Protein AF-0000000080528499 (afdb_homodimer)

Solvent-accessible surface area (backbone atoms only — not comparable to full-atom values): 72419 Å² total; per-residue (Å²): 134,79,73,69,73,73,64,64,53,52,94,49,55,26,56,58,31,62,73,69,70,48,89,55,62,23,36,62,81,42,20,61,61,32,56,71,73,71,47,87,46,47,68,64,75,82,76,76,73,76,67,80,37,63,65,42,42,45,46,48,47,47,47,36,45,48,44,44,49,47,40,43,69,72,52,75,82,80,79,80,69,82,76,68,84,86,82,85,74,89,88,75,83,78,71,77,65,65,79,56,52,76,90,44,54,71,85,49,77,66,80,63,69,65,73,53,45,65,67,67,43,83,51,84,67,18,28,28,30,62,67,59,69,81,65,57,54,71,46,50,41,36,66,47,49,68,43,63,62,31,57,47,66,24,48,63,28,75,67,11,57,20,22,57,53,35,34,43,37,66,72,65,42,81,65,54,68,49,69,46,46,64,55,70,72,77,60,65,67,64,71,47,72,57,53,52,46,42,46,61,69,64,41,51,73,68,54,44,52,52,48,49,51,50,19,46,49,35,19,57,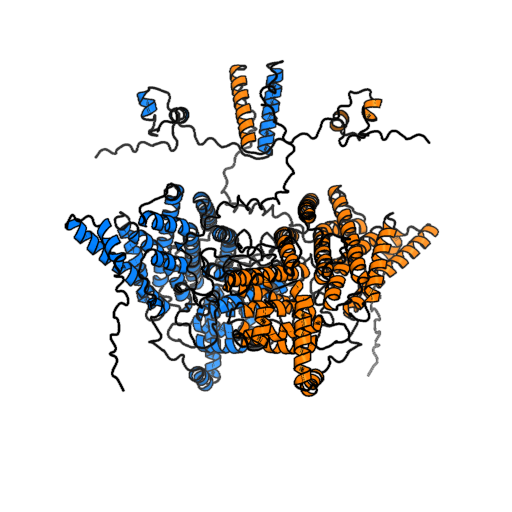65,48,60,29,38,58,48,57,47,64,62,60,71,62,51,53,31,30,73,69,67,74,37,84,65,68,63,65,70,36,43,52,46,29,54,34,40,44,41,13,48,4,27,42,46,35,48,79,86,49,71,55,48,22,58,47,34,42,51,54,41,51,58,55,50,27,47,32,60,65,51,29,41,32,42,74,54,35,31,47,24,35,35,51,41,9,56,52,33,14,72,71,32,29,40,68,33,12,49,34,29,30,46,44,21,51,44,38,33,48,36,48,37,33,44,46,56,58,86,84,53,80,57,52,54,39,57,52,46,52,43,27,28,36,33,50,36,50,52,46,52,40,43,52,52,18,51,49,38,28,43,74,65,67,60,70,57,79,55,49,47,60,46,60,79,56,70,42,51,56,65,89,68,54,40,91,81,36,81,65,82,66,79,64,51,91,63,85,43,61,43,40,54,38,48,53,47,47,52,49,45,74,64,41,50,64,54,50,47,49,44,66,34,36,72,81,62,55,44,63,59,48,52,51,53,50,48,55,50,52,57,54,58,69,67,53,56,66,76,58,40,87,88,58,82,56,94,82,55,56,68,62,49,56,56,43,25,47,52,54,50,39,52,54,30,48,52,50,29,57,67,26,40,53,60,40,50,50,37,38,55,26,51,71,70,71,51,70,49,70,76,54,64,32,71,52,33,46,50,38,38,51,49,27,51,49,31,22,51,48,37,50,51,49,48,50,53,54,61,69,64,68,70,75,32,50,52,60,48,54,52,49,51,56,50,42,51,56,27,43,49,52,40,50,51,46,38,72,60,37,62,80,42,90,56,28,63,62,33,50,51,51,43,51,52,50,47,54,55,30,61,72,42,27,89,80,27,70,65,36,39,53,48,41,52,52,52,47,53,59,47,48,53,43,51,51,44,47,51,46,46,53,52,29,64,69,62,73,52,77,56,74,64,51,60,59,47,61,73,62,52,69,72,79,82,73,78,69,84,73,79,77,82,77,78,82,80,124,133,82,75,73,76,77,71,65,57,53,93,52,57,27,56,58,33,59,73,70,71,50,89,53,64,21,36,69,82,43,21,62,61,31,57,73,71,72,46,86,45,48,68,66,76,81,77,77,71,76,68,80,37,62,67,44,43,47,46,45,48,48,45,38,46,49,44,46,50,49,42,44,71,73,54,76,83,80,76,80,69,79,78,66,84,78,86,92,82,93,89,74,87,76,70,77,64,63,78,56,52,75,87,48,59,73,86,50,76,65,79,64,67,65,73,52,44,65,69,69,42,83,49,84,67,20,28,30,31,63,67,59,67,78,63,56,54,75,46,49,41,36,67,47,48,70,43,62,62,30,56,46,66,24,48,63,28,74,66,11,57,18,20,56,53,34,33,43,37,66,73,66,41,81,64,56,70,48,71,47,47,70,63,71,69,77,60,63,69,66,72,46,72,60,53,52,46,42,45,62,69,64,40,51,73,69,55,44,51,51,49,50,51,50,19,45,49,34,18,58,62,47,60,30,39,59,47,58,44,65,61,62,71,60,51,53,31,30,75,70,66,75,36,85,66,69,62,65,69,36,42,52,46,28,53,33,41,44,40,15,48,4,28,42,44,34,47,78,86,51,72,56,48,23,58,48,32,40,52,54,41,51,60,56,53,25,43,36,60,67,50,27,42,33,42,74,55,36,31,47,24,34,37,50,40,10,56,53,33,13,73,70,31,30,40,67,33,11,49,34,30,31,46,44,21,52,45,38,34,48,36,48,38,35,46,46,56,58,87,85,54,82,57,53,52,41,57,52,46,53,42,27,29,37,34,49,37,51,51,48,52,41,43,51,53,18,50,48,38,27,44,71,68,67,61,70,57,78,55,49,48,60,44,60,79,56,70,40,52,56,67,90,69,56,40,91,80,38,82,67,82,67,80,63,52,91,65,85,43,60,43,40,55,38,47,52,48,47,52,49,46,72,63,41,51,65,54,50,47,49,46,66,35,36,71,81,62,56,43,63,60,48,52,50,53,50,49,54,50,52,58,54,58,70,67,53,55,67,75,58,39,87,88,58,81,57,93,83,53,57,66,64,47,55,56,42,27,47,51,53,51,39,52,52,31,49,52,50,28,57,67,26,40,54,60,41,51,50,37,39,53,26,50,72,72,70,52,69,52,70,77,56,63,32,70,50,35,47,50,37,40,51,50,28,51,49,31,21,51,47,38,49,50,50,48,51,52,53,63,70,64,66,71,74,32,51,51,61,48,56,53,49,50,57,49,42,52,56,28,44,47,52,40,51,51,47,36,72,61,38,63,82,42,89,57,30,64,61,34,48,49,50,40,52,51,49,46,53,55,29,62,73,44,27,88,80,27,71,65,36,39,52,49,42,50,52,52,48,54,59,47,49,54,44,50,51,45,46,49,44,47,53,52,29,65,72,62,72,51,76,55,75,64,50,61,59,46,62,73,64,51,69,72,78,80,74,82,64,80,78,79,79,81,79,77,84,78,130

Structure (mmCIF, N/CA/C/O backbone):
data_AF-0000000080528499-model_v1
#
loop_
_entity.id
_entity.type
_entity.pdbx_description
1 polymer 'Zn(2)-C6 fungal-type domain-containing protein'
#
loop_
_atom_site.group_PDB
_atom_site.id
_atom_site.type_symbol
_atom_site.label_atom_id
_atom_site.label_alt_id
_atom_site.label_comp_id
_atom_site.label_asym_id
_atom_site.label_entity_id
_atom_site.label_seq_id
_atom_site.pdbx_PDB_ins_code
_atom_site.Cartn_x
_atom_site.Cartn_y
_atom_site.Cartn_z
_atom_site.occupancy
_atom_site.B_iso_or_equiv
_atom_site.auth_seq_id
_atom_site.auth_comp_id
_atom_site.auth_asym_id
_atom_site.auth_atom_id
_atom_site.pdbx_PDB_model_num
ATOM 1 N N . MET A 1 1 ? -7.59 -33.625 -58.688 1 23.75 1 MET A N 1
ATOM 2 C CA . MET A 1 1 ? -7.949 -32.938 -57.469 1 23.75 1 MET A CA 1
ATOM 3 C C . MET A 1 1 ? -7.5 -31.469 -57.5 1 23.75 1 MET A C 1
ATOM 5 O O . MET A 1 1 ? -6.309 -31.188 -57.625 1 23.75 1 MET A O 1
ATOM 9 N N . HIS A 1 2 ? -8.336 -30.641 -58.062 1 25.75 2 HIS A N 1
ATOM 10 C CA . HIS A 1 2 ? -8.156 -29.297 -58.562 1 25.75 2 HIS A CA 1
ATOM 11 C C . HIS A 1 2 ? -7.777 -28.328 -57.469 1 25.75 2 HIS A C 1
ATOM 13 O O . HIS A 1 2 ? -8.375 -28.359 -56.375 1 25.75 2 HIS A O 1
ATOM 19 N N . HIS A 1 3 ? -6.531 -28.109 -57.344 1 28.06 3 HIS A N 1
ATOM 20 C CA . HIS A 1 3 ? -5.863 -27.172 -56.469 1 28.06 3 HIS A CA 1
ATOM 21 C C . HIS A 1 3 ? -6.539 -25.812 -56.469 1 28.06 3 HIS A C 1
ATOM 23 O O . HIS A 1 3 ? -6.488 -25.094 -57.5 1 28.06 3 HIS A O 1
ATOM 29 N N . GLY A 1 4 ? -7.797 -25.922 -56.062 1 29.17 4 GLY A N 1
ATOM 30 C CA . GLY A 1 4 ? -8.492 -24.641 -56.125 1 29.17 4 GLY A CA 1
ATOM 31 C C . GLY A 1 4 ? -7.637 -23.469 -55.656 1 29.17 4 GLY A C 1
ATOM 32 O O . GLY A 1 4 ? -6.836 -23.609 -54.75 1 29.17 4 GLY A O 1
ATOM 33 N N . ALA A 1 5 ? -7.266 -22.75 -56.656 1 33.44 5 ALA A N 1
ATOM 34 C CA . ALA A 1 5 ? -6.504 -21.516 -56.625 1 33.44 5 ALA A CA 1
ATOM 35 C C . ALA A 1 5 ? -6.98 -20.609 -55.5 1 33.44 5 ALA A C 1
ATOM 37 O O . ALA A 1 5 ? -8.172 -20.312 -55.375 1 33.44 5 ALA A O 1
ATOM 38 N N . ASN A 1 6 ? -6.516 -20.906 -54.312 1 32.25 6 ASN A N 1
ATOM 39 C CA . ASN A 1 6 ? -6.723 -20.047 -53.156 1 32.25 6 ASN A CA 1
ATOM 40 C C . ASN A 1 6 ? -6.723 -18.578 -53.531 1 32.25 6 ASN A C 1
ATOM 42 O O . ASN A 1 6 ? -5.688 -18.031 -53.938 1 32.25 6 ASN A O 1
ATOM 46 N N . ALA A 1 7 ? -7.754 -18.156 -54.125 1 41.5 7 ALA A N 1
ATOM 47 C CA . ALA A 1 7 ? -7.902 -16.766 -54.562 1 41.5 7 ALA A CA 1
ATOM 48 C C . ALA A 1 7 ? -7.43 -15.812 -53.469 1 41.5 7 ALA A C 1
ATOM 50 O O . ALA A 1 7 ? -7.844 -15.93 -52.312 1 41.5 7 ALA A O 1
ATOM 51 N N . ILE A 1 8 ? -6.348 -15.375 -53.594 1 47.16 8 ILE A N 1
ATOM 52 C CA . ILE A 1 8 ? -5.75 -14.352 -52.75 1 47.16 8 ILE A CA 1
ATOM 53 C C . ILE A 1 8 ? -6.754 -13.219 -52.531 1 47.16 8 ILE A C 1
ATOM 55 O O . ILE A 1 8 ? -7.156 -12.539 -53.469 1 47.16 8 ILE A O 1
ATOM 59 N N . MET A 1 9 ? -7.617 -13.383 -51.625 1 53.56 9 MET A N 1
ATOM 60 C CA . MET A 1 9 ? -8.617 -12.367 -51.312 1 53.56 9 MET A CA 1
ATOM 61 C C . MET A 1 9 ? -7.961 -11.148 -50.656 1 53.56 9 MET A C 1
ATOM 63 O O . MET A 1 9 ? -7.008 -11.289 -49.875 1 53.56 9 MET A O 1
ATOM 67 N N . ASN A 1 10 ? -8.18 -10.086 -50.969 1 55.84 10 ASN A N 1
ATOM 68 C CA . ASN A 1 10 ? -7.637 -8.852 -50.438 1 55.84 10 ASN A CA 1
ATOM 69 C C . ASN A 1 10 ? -8.227 -8.547 -49.062 1 55.84 10 ASN A C 1
ATOM 71 O O . ASN A 1 10 ? -9.359 -8.922 -48.75 1 55.84 10 ASN A O 1
ATOM 75 N N . ARG A 1 11 ? -7.664 -8.133 -48.219 1 59.88 11 ARG A N 1
ATOM 76 C CA . ARG A 1 11 ? -7.977 -7.871 -46.844 1 59.88 11 ARG A CA 1
ATOM 77 C C . ARG A 1 11 ? -9.023 -6.77 -46.688 1 59.88 11 ARG A C 1
ATOM 79 O O . ARG A 1 11 ? -9.781 -6.738 -45.719 1 59.88 11 ARG A O 1
ATOM 86 N N . TYR A 1 12 ? -9.094 -5.871 -47.625 1 66.38 12 TYR A N 1
ATOM 87 C CA . TYR A 1 12 ? -9.945 -4.691 -47.594 1 66.38 12 TYR A CA 1
ATOM 88 C C . TYR A 1 12 ? -10.875 -4.656 -48.812 1 66.38 12 TYR A C 1
ATOM 90 O O . TYR A 1 12 ? -10.586 -5.262 -49.844 1 66.38 12 TYR A O 1
ATOM 98 N N . ALA A 1 13 ? -11.961 -4.121 -48.625 1 73.5 13 ALA A N 1
ATOM 99 C CA . ALA A 1 13 ? -12.898 -3.9 -49.719 1 73.5 13 ALA A CA 1
ATOM 100 C C . ALA A 1 13 ? -12.289 -2.996 -50.781 1 73.5 13 ALA A C 1
ATOM 102 O O . ALA A 1 13 ? -11.422 -2.172 -50.5 1 73.5 13 ALA A O 1
ATOM 103 N N . CYS A 1 14 ? -12.578 -3.068 -51.906 1 73.5 14 CYS A N 1
ATOM 104 C CA . CYS A 1 14 ? -12.086 -2.246 -53 1 73.5 14 CYS A CA 1
ATOM 105 C C . CYS A 1 14 ? -12.648 -0.834 -52.906 1 73.5 14 CYS A C 1
ATOM 107 O O . CYS A 1 14 ? -13.664 -0.604 -52.25 1 73.5 14 CYS A O 1
ATOM 109 N N . GLU A 1 15 ? -12.148 0.197 -53.438 1 73 15 GLU A N 1
ATOM 110 C CA . GLU A 1 15 ? -12.523 1.606 -53.375 1 73 15 GLU A CA 1
ATOM 111 C C . GLU A 1 15 ? -13.945 1.819 -53.875 1 73 15 GLU A C 1
ATOM 113 O O . GLU A 1 15 ? -14.688 2.633 -53.344 1 73 15 GLU A O 1
ATOM 118 N N . GLU A 1 16 ? -14.391 1.042 -54.812 1 76.19 16 GLU A N 1
ATOM 119 C CA . GLU A 1 16 ? -15.711 1.218 -55.406 1 76.19 16 GLU A CA 1
ATOM 120 C C . GLU A 1 16 ? -16.812 0.684 -54.5 1 76.19 16 GLU A C 1
ATOM 122 O O . GLU A 1 16 ? -17.844 1.329 -54.312 1 76.19 16 GLU A O 1
ATOM 127 N N . CYS A 1 17 ? -16.594 -0.376 -53.969 1 74.69 17 CYS A N 1
ATOM 128 C CA . CYS A 1 17 ? -17.578 -0.959 -53.062 1 74.69 17 CYS A CA 1
ATOM 129 C C . CYS A 1 17 ? -17.656 -0.179 -51.781 1 74.69 17 CYS A C 1
ATOM 131 O O . CYS A 1 17 ? -18.734 -0.03 -51.188 1 74.69 17 CYS A O 1
ATOM 133 N N . ARG A 1 18 ? -16.484 0.423 -51.344 1 73.25 18 ARG A N 1
ATOM 134 C CA . ARG A 1 18 ? -16.422 1.314 -50.188 1 73.25 18 ARG A CA 1
ATOM 135 C C . ARG A 1 18 ? -17.25 2.578 -50.438 1 73.25 18 ARG A C 1
ATOM 137 O O . ARG A 1 18 ? -17.969 3.031 -49.531 1 73.25 18 ARG A O 1
ATOM 144 N N . HIS A 1 19 ? -17.219 3.146 -51.594 1 72.69 19 HIS A N 1
ATOM 145 C CA . HIS A 1 19 ? -17.891 4.383 -51.969 1 72.69 19 HIS A CA 1
ATOM 146 C C . HIS A 1 19 ? -19.406 4.176 -52.062 1 72.69 19 HIS A C 1
ATOM 148 O O . HIS A 1 19 ? -20.188 5.055 -51.656 1 72.69 19 HIS A O 1
ATOM 154 N N . ARG A 1 20 ? -19.781 3.07 -52.438 1 71.81 20 ARG A N 1
ATOM 155 C CA . ARG A 1 20 ? -21.188 2.822 -52.688 1 71.81 20 ARG A CA 1
ATOM 156 C C . ARG A 1 20 ? -21.828 2.051 -51.531 1 71.81 20 ARG A C 1
ATOM 158 O O . ARG A 1 20 ? -23.016 1.731 -51.562 1 71.81 20 ARG A O 1
ATOM 165 N N . LYS A 1 21 ? -20.984 1.788 -50.562 1 69.25 21 LYS A N 1
ATOM 166 C CA . LYS A 1 21 ? -21.375 1.091 -49.344 1 69.25 21 LYS A CA 1
ATOM 167 C C . LYS A 1 21 ? -21.984 -0.272 -49.656 1 69.25 21 LYS A C 1
ATOM 169 O O . LYS A 1 21 ? -22.969 -0.678 -49.031 1 69.25 21 LYS A O 1
ATOM 174 N N . PHE A 1 22 ? -21.453 -1.037 -50.625 1 74.94 22 PHE A N 1
ATOM 175 C CA . PHE A 1 22 ? -21.891 -2.381 -50.969 1 74.94 22 PHE A CA 1
ATOM 176 C C . PHE A 1 22 ? -21.016 -3.434 -50.312 1 74.94 22 PHE A C 1
ATOM 178 O O . PHE A 1 22 ? -19.844 -3.172 -50 1 74.94 22 PHE A O 1
ATOM 185 N N . ARG A 1 23 ? -21.484 -4.551 -50.219 1 74.06 23 ARG A N 1
ATOM 186 C CA . ARG A 1 23 ? -20.719 -5.699 -49.75 1 74.06 23 ARG A CA 1
ATOM 187 C C . ARG A 1 23 ? -19.781 -6.23 -50.844 1 74.06 23 ARG A C 1
ATOM 189 O O . ARG A 1 23 ? -20.234 -6.844 -51.812 1 74.06 23 ARG A O 1
ATOM 196 N N . CYS A 1 24 ? -18.422 -6.039 -50.562 1 73.56 24 CYS A N 1
ATOM 197 C CA . CYS A 1 24 ? -17.406 -6.406 -51.531 1 73.56 24 CYS A CA 1
ATOM 198 C C . CYS A 1 24 ? -17.031 -7.883 -51.406 1 73.56 24 CYS A C 1
ATOM 200 O O . CYS A 1 24 ? -16.844 -8.391 -50.312 1 73.56 24 CYS A O 1
ATOM 202 N N . SER A 1 25 ? -16.812 -8.578 -52.344 1 77 25 SER A N 1
ATOM 203 C CA . SER A 1 25 ? -16.453 -9.984 -52.344 1 77 25 SER A CA 1
ATOM 204 C C . SER A 1 25 ? -14.945 -10.172 -52.156 1 77 25 SER A C 1
ATOM 206 O O . SER A 1 25 ? -14.469 -11.289 -52 1 77 25 SER A O 1
ATOM 208 N N . LYS A 1 26 ? -14.094 -9.109 -52.125 1 73 26 LYS A N 1
ATOM 209 C CA . LYS A 1 26 ? -12.664 -8.992 -51.875 1 73 26 LYS A CA 1
ATOM 210 C C . LYS A 1 26 ? -11.875 -10 -52.688 1 73 26 LYS A C 1
ATOM 212 O O . LYS A 1 26 ? -10.766 -10.383 -52.312 1 73 26 LYS A O 1
ATOM 217 N N . GLU A 1 27 ? -12.32 -10.406 -53.781 1 74.31 27 GLU A N 1
ATOM 218 C CA . GLU A 1 27 ? -11.664 -11.352 -54.656 1 74.31 27 GLU A CA 1
ATOM 219 C C . GLU A 1 27 ? -10.664 -10.648 -55.594 1 74.31 27 GLU A C 1
ATOM 221 O O . GLU A 1 27 ? -10.828 -9.469 -55.906 1 74.31 27 GLU A O 1
ATOM 226 N N . ARG A 1 28 ? -9.414 -11.258 -55.812 1 73.12 28 ARG A N 1
ATOM 227 C CA . ARG A 1 28 ? -8.469 -10.758 -56.812 1 73.12 28 ARG A CA 1
ATOM 228 C C . ARG A 1 28 ? -8.688 -11.438 -58.156 1 73.12 28 ARG A C 1
ATOM 230 O O . ARG A 1 28 ? -9.086 -12.602 -58.219 1 73.12 28 ARG A O 1
ATOM 237 N N . PRO A 1 29 ? -8.578 -10.562 -59.062 1 73.38 29 PRO A N 1
ATOM 238 C CA . PRO A 1 29 ? -8.109 -9.188 -59.219 1 73.38 29 PRO A CA 1
ATOM 239 C C . PRO A 1 29 ? -9.234 -8.164 -59.031 1 73.38 29 PRO A C 1
ATOM 241 O O . PRO A 1 29 ? -8.969 -6.977 -58.812 1 73.38 29 PRO A O 1
ATOM 244 N N . ALA A 1 30 ? -10.43 -8.656 -59.031 1 76.94 30 ALA A N 1
ATOM 245 C CA . ALA A 1 30 ? -11.562 -7.746 -58.906 1 76.94 30 ALA A CA 1
ATOM 246 C C . ALA A 1 30 ? -12.688 -8.375 -58.094 1 76.94 30 ALA A C 1
ATOM 248 O O . ALA A 1 30 ? -12.906 -9.586 -58.156 1 76.94 30 ALA A O 1
ATOM 249 N N . CYS A 1 31 ? -13.398 -7.594 -57.344 1 78.62 31 CYS A N 1
ATOM 250 C CA . CYS A 1 31 ? -14.5 -8.109 -56.531 1 78.62 31 CYS A CA 1
ATOM 251 C C . CYS A 1 31 ? -15.719 -8.398 -57.406 1 78.62 31 CYS A C 1
ATOM 253 O O . CYS A 1 31 ? -15.812 -7.938 -58.531 1 78.62 31 CYS A O 1
ATOM 255 N N . ALA A 1 32 ? -16.594 -9.25 -56.844 1 79.94 32 ALA A N 1
ATOM 256 C CA . ALA A 1 32 ? -17.75 -9.742 -57.594 1 79.94 32 ALA A CA 1
ATOM 257 C C . ALA A 1 32 ? -18.594 -8.586 -58.125 1 79.94 32 ALA A C 1
ATOM 259 O O . ALA A 1 32 ? -19.062 -8.617 -59.281 1 79.94 32 ALA A O 1
ATOM 260 N N . TYR A 1 33 ? -18.781 -7.547 -57.344 1 78.62 33 TYR A N 1
ATOM 261 C CA . TYR A 1 33 ? -19.562 -6.383 -57.75 1 78.62 33 TYR A CA 1
ATOM 262 C C . TYR A 1 33 ? -18.875 -5.617 -58.875 1 78.62 33 TYR A C 1
ATOM 264 O O . TYR A 1 33 ? -19.484 -5.285 -59.875 1 78.62 33 TYR A O 1
ATOM 272 N N . CYS A 1 34 ? -17.656 -5.367 -58.656 1 78.44 34 CYS A N 1
ATOM 273 C CA . CYS A 1 34 ? -16.906 -4.598 -59.625 1 78.44 34 CYS A CA 1
ATOM 274 C C . CYS A 1 34 ? -16.781 -5.359 -60.969 1 78.44 34 CYS A C 1
ATOM 276 O O . CYS A 1 34 ? -16.812 -4.758 -62.031 1 78.44 34 CYS A O 1
ATOM 278 N N . ARG A 1 35 ? -16.703 -6.617 -60.812 1 80.5 35 ARG A N 1
ATOM 279 C CA . ARG A 1 35 ? -16.672 -7.469 -62 1 80.5 35 ARG A CA 1
ATOM 280 C C . ARG A 1 35 ? -17.984 -7.379 -62.781 1 80.5 35 ARG A C 1
ATOM 282 O O . ARG A 1 35 ? -17.984 -7.273 -64 1 80.5 35 ARG A O 1
ATOM 289 N N . ARG A 1 36 ? -19.062 -7.457 -62.062 1 78.31 36 ARG A N 1
ATOM 290 C CA . ARG A 1 36 ? -20.391 -7.441 -62.688 1 78.31 36 ARG A CA 1
ATOM 291 C C . ARG A 1 36 ? -20.672 -6.098 -63.344 1 78.31 36 ARG A C 1
ATOM 293 O O . ARG A 1 36 ? -21.203 -6.043 -64.438 1 78.31 36 ARG A O 1
ATOM 300 N N . GLU A 1 37 ? -20.375 -5.062 -62.719 1 76.62 37 GLU A N 1
ATOM 301 C CA . GLU A 1 37 ? -20.719 -3.721 -63.188 1 76.62 37 GLU A CA 1
ATOM 302 C C . GLU A 1 37 ? -19.594 -3.141 -64.062 1 76.62 37 GLU A C 1
ATOM 304 O O . GLU A 1 37 ? -19.672 -1.986 -64.5 1 76.62 37 GLU A O 1
ATOM 309 N N . ARG A 1 38 ? -18.438 -3.953 -64.375 1 75.56 38 ARG A N 1
ATOM 310 C CA . ARG A 1 38 ? -17.297 -3.621 -65.188 1 75.56 38 ARG A CA 1
ATOM 311 C C . ARG A 1 38 ? -16.641 -2.324 -64.75 1 75.56 38 ARG A C 1
ATOM 313 O O . ARG A 1 38 ? -16.391 -1.425 -65.562 1 75.56 38 ARG A O 1
ATOM 320 N N . ARG A 1 39 ? -16.484 -2.035 -63.5 1 72.94 39 ARG A N 1
ATOM 321 C CA . ARG A 1 39 ? -15.828 -0.867 -62.938 1 72.94 39 ARG A CA 1
ATOM 322 C C . ARG A 1 39 ? -14.414 -1.198 -62.469 1 72.94 39 ARG A C 1
ATOM 324 O O . ARG A 1 39 ? -14.102 -2.355 -62.188 1 72.94 39 ARG A O 1
ATOM 331 N N . PRO A 1 40 ? -13.445 -0.289 -62.531 1 75.06 40 PRO A N 1
ATOM 332 C CA . PRO A 1 40 ? -12.094 -0.561 -62.031 1 75.06 40 PRO A CA 1
ATOM 333 C C . PRO A 1 40 ? -12.086 -0.934 -60.562 1 75.06 40 PRO A C 1
ATOM 335 O O . PRO A 1 40 ? -12.617 -0.19 -59.719 1 75.06 40 PRO A O 1
ATOM 338 N N . CYS A 1 41 ? -11.688 -2.078 -60.125 1 69.88 41 CYS A N 1
ATOM 339 C CA . CYS A 1 41 ? -11.586 -2.627 -58.781 1 69.88 41 CYS A CA 1
ATOM 340 C C . CYS A 1 41 ? -10.203 -2.369 -58.188 1 69.88 41 CYS A C 1
ATOM 342 O O . CYS A 1 41 ? -9.219 -2.977 -58.625 1 69.88 41 CYS A O 1
ATOM 344 N N . VAL A 1 42 ? -9.891 -1.364 -57.438 1 71.12 42 VAL A N 1
ATOM 345 C CA . VAL A 1 42 ? -8.609 -1 -56.844 1 71.12 42 VAL A CA 1
ATOM 346 C C . VAL A 1 42 ? -8.641 -1.281 -55.344 1 71.12 42 VAL A C 1
ATOM 348 O O . VAL A 1 42 ? -9.547 -0.832 -54.625 1 71.12 42 VAL A O 1
ATOM 351 N N . TYR A 1 43 ? -7.93 -2.096 -54.906 1 63.12 43 TYR A N 1
ATOM 352 C CA . TYR A 1 43 ? -7.777 -2.381 -53.469 1 63.12 43 TYR A CA 1
ATOM 353 C C . TYR A 1 43 ? -6.746 -1.456 -52.844 1 63.12 43 TYR A C 1
ATOM 355 O O . TYR A 1 43 ? -5.586 -1.433 -53.25 1 63.12 43 TYR A O 1
ATOM 363 N N . SER A 1 44 ? -6.969 -0.337 -52.25 1 51.69 44 SER A N 1
ATOM 364 C CA . SER A 1 44 ? -6.012 0.567 -51.625 1 51.69 44 SER A CA 1
ATOM 365 C C . SER A 1 44 ? -5.781 0.201 -50.156 1 51.69 44 SER A C 1
ATOM 367 O O . SER A 1 44 ? -6.668 -0.356 -49.5 1 51.69 44 SER A O 1
ATOM 369 N N . ALA A 1 45 ? -4.547 0.012 -49.719 1 45.16 45 ALA A N 1
ATOM 370 C CA . ALA A 1 45 ? -4.145 -0.185 -48.312 1 45.16 45 ALA A CA 1
ATOM 371 C C . ALA A 1 45 ? -4.93 0.733 -47.375 1 45.16 45 ALA A C 1
ATOM 373 O O . ALA A 1 45 ? -5.527 1.718 -47.844 1 45.16 45 ALA A O 1
ATOM 374 N N . LYS A 1 46 ? -4.969 0.362 -46.094 1 42.16 46 LYS A N 1
ATOM 375 C CA . LYS A 1 46 ? -5.598 1.108 -45 1 42.16 46 LYS A CA 1
ATOM 376 C C . LYS A 1 46 ? -5.312 2.602 -45.125 1 42.16 46 LYS A C 1
ATOM 378 O O . LYS A 1 46 ? -4.18 3.004 -45.375 1 42.16 46 LYS A O 1
ATOM 383 N N . ILE A 1 47 ? -6.23 3.412 -45.25 1 39.56 47 ILE A N 1
ATOM 384 C CA . ILE A 1 47 ? -6.047 4.855 -45.188 1 39.56 47 ILE A CA 1
ATOM 385 C C . ILE A 1 47 ? -5.383 5.211 -43.844 1 39.56 47 ILE A C 1
ATOM 387 O O . ILE A 1 47 ? -5.879 4.84 -42.781 1 39.56 47 ILE A O 1
ATOM 391 N N . GLN A 1 48 ? -4.145 5.344 -43.75 1 39.59 48 GLN A N 1
ATOM 392 C CA . GLN A 1 48 ? -3.465 5.98 -42.625 1 39.59 48 GLN A CA 1
ATOM 393 C C . GLN A 1 48 ? -4.266 7.164 -42.094 1 39.59 48 GLN A C 1
ATOM 395 O O . GLN A 1 48 ? -4.504 8.133 -42.812 1 39.59 48 GLN A O 1
ATOM 400 N N . ARG A 1 49 ? -5.098 6.879 -41.094 1 45.44 49 ARG A N 1
ATOM 401 C CA . ARG A 1 49 ? -5.82 8 -40.5 1 45.44 49 ARG A CA 1
ATOM 402 C C . ARG A 1 49 ? -4.863 9.133 -40.125 1 45.44 49 ARG A C 1
ATOM 404 O O . ARG A 1 49 ? -3.738 8.883 -39.688 1 45.44 49 ARG A O 1
ATOM 411 N N . SER A 1 50 ? -5.105 10.219 -40.438 1 49.72 50 SER A N 1
ATOM 412 C CA . SER A 1 50 ? -4.223 11.367 -40.219 1 49.72 50 SER A CA 1
ATOM 413 C C . SER A 1 50 ? -3.934 11.57 -38.75 1 49.72 50 SER A C 1
ATOM 415 O O . SER A 1 50 ? -4.828 11.438 -37.906 1 49.72 50 SER A O 1
ATOM 417 N N . PRO A 1 51 ? -2.771 11.586 -38.188 1 56.03 51 PRO A N 1
ATOM 418 C CA . PRO A 1 51 ? -2.451 11.773 -36.75 1 56.03 51 PRO A CA 1
ATOM 419 C C . PRO A 1 51 ? -3.135 13 -36.156 1 56.03 51 PRO A C 1
ATOM 421 O O . PRO A 1 51 ? -3.182 14.055 -36.781 1 56.03 51 PRO A O 1
ATOM 424 N N . LEU A 1 52 ? -3.797 12.883 -35.094 1 61 52 LEU A N 1
ATOM 425 C CA . LEU A 1 52 ? -4.367 14.023 -34.406 1 61 52 LEU A CA 1
ATOM 426 C C . LEU A 1 52 ? -3.338 14.648 -33.469 1 61 52 LEU A C 1
ATOM 428 O O . LEU A 1 52 ? -3.471 14.578 -32.25 1 61 52 LEU A O 1
ATOM 432 N N . THR A 1 53 ? -2.191 14.93 -33.938 1 64.5 53 THR A N 1
ATOM 433 C CA . THR A 1 53 ? -1.114 15.633 -33.25 1 64.5 53 THR A CA 1
ATOM 434 C C . THR A 1 53 ? -1.1 17.109 -33.625 1 64.5 53 THR A C 1
ATOM 436 O O . THR A 1 53 ? -1.539 17.484 -34.688 1 64.5 53 THR A O 1
ATOM 439 N N . ARG A 1 54 ? -0.67 17.75 -32.688 1 67.06 54 ARG A N 1
ATOM 440 C CA . ARG A 1 54 ? -0.552 19.172 -32.938 1 67.06 54 ARG A CA 1
ATOM 441 C C . ARG A 1 54 ? 0.331 19.438 -34.156 1 67.06 54 ARG A C 1
ATOM 443 O O . ARG A 1 54 ? 0.041 20.328 -34.969 1 67.06 54 ARG A O 1
ATOM 450 N N . GLU A 1 55 ? 1.295 18.672 -34.125 1 67 55 GLU A N 1
ATOM 451 C CA . GLU A 1 55 ? 2.199 18.797 -35.281 1 67 55 GLU A CA 1
ATOM 452 C C . GLU A 1 55 ? 1.479 18.5 -36.594 1 67 55 GLU A C 1
ATOM 454 O O . GLU A 1 55 ? 1.667 19.203 -37.594 1 67 55 GLU A O 1
ATOM 459 N N . TYR A 1 56 ? 0.721 17.609 -36.5 1 71.81 56 TYR A N 1
ATOM 460 C CA . TYR A 1 56 ? -0.035 17.219 -37.688 1 71.81 56 TYR A CA 1
ATOM 461 C C . TYR A 1 56 ? -1.11 18.25 -38 1 71.81 56 TYR A C 1
ATOM 463 O O . TYR A 1 56 ? -1.273 18.641 -39.156 1 71.81 56 TYR A O 1
ATOM 471 N N . VAL A 1 57 ? -1.74 18.594 -37.031 1 73 57 VAL A N 1
ATOM 472 C CA . VAL A 1 57 ? -2.758 19.609 -37.219 1 73 57 VAL A CA 1
ATOM 473 C C . VAL A 1 57 ? -2.1 20.906 -37.688 1 73 57 VAL A C 1
ATOM 475 O O . VAL A 1 57 ? -2.578 21.547 -38.625 1 73 57 VAL A O 1
ATOM 478 N N . THR A 1 58 ? -1.042 21.109 -37.031 1 73.19 58 THR A N 1
ATOM 479 C CA . THR A 1 58 ? -0.261 22.266 -37.438 1 73.19 58 THR A CA 1
ATOM 480 C C . THR A 1 58 ? 0.249 22.078 -38.875 1 73.19 58 THR A C 1
ATOM 482 O O . THR A 1 58 ? 0.248 23.016 -39.688 1 73.19 58 THR A O 1
ATOM 485 N N . SER A 1 59 ? 0.672 20.938 -39.062 1 72.88 59 SER A N 1
ATOM 486 C CA . SER A 1 59 ? 1.12 20.625 -40.406 1 72.88 59 SER A CA 1
ATOM 487 C C . SER A 1 59 ? -0.027 20.734 -41.406 1 72.88 59 SER A C 1
ATOM 489 O O . SER A 1 59 ? 0.153 21.25 -42.5 1 72.88 59 SER A O 1
ATOM 491 N N . LEU A 1 60 ? -1.163 20.328 -40.969 1 73.12 60 LEU A N 1
ATOM 492 C CA . LEU A 1 60 ? -2.361 20.438 -41.812 1 73.12 60 LEU A CA 1
ATOM 493 C C . LEU A 1 60 ? -2.781 21.891 -41.969 1 73.12 60 LEU A C 1
ATOM 495 O O . LEU A 1 60 ? -3.133 22.312 -43.094 1 73.12 60 LEU A O 1
ATOM 499 N N . GLU A 1 61 ? -2.695 22.438 -40.906 1 73.25 61 GLU A N 1
ATOM 500 C CA . GLU A 1 61 ? -3.029 23.859 -40.938 1 73.25 61 GLU A CA 1
ATOM 501 C C . GLU A 1 61 ? -2.037 24.656 -41.781 1 73.25 61 GLU A C 1
ATOM 503 O O . GLU A 1 61 ? -2.434 25.516 -42.562 1 73.25 61 GLU A O 1
ATOM 508 N N . ASN A 1 62 ? -0.827 24.312 -41.5 1 71.56 62 ASN A N 1
ATOM 509 C CA . ASN A 1 62 ? 0.216 24.938 -42.312 1 71.56 62 ASN A CA 1
ATOM 510 C C . ASN A 1 62 ? 0.069 24.578 -43.781 1 71.56 62 ASN A C 1
ATOM 512 O O . ASN A 1 62 ? 0.22 25.438 -44.656 1 71.56 62 ASN A O 1
ATOM 516 N N . ARG A 1 63 ? -0.15 23.375 -43.938 1 70.44 63 ARG A N 1
ATOM 517 C CA . ARG A 1 63 ? -0.367 22.906 -45.312 1 70.44 63 ARG A CA 1
ATOM 518 C C . ARG A 1 63 ? -1.61 23.547 -45.906 1 70.44 63 ARG A C 1
ATOM 520 O O . ARG A 1 63 ? -1.604 23.953 -47.094 1 70.44 63 ARG A O 1
ATOM 527 N N . LEU A 1 64 ? -2.568 23.594 -45.125 1 69.69 64 LEU A N 1
ATOM 528 C CA . LEU A 1 64 ? -3.803 24.25 -45.531 1 69.69 64 LEU A CA 1
ATOM 529 C C . LEU A 1 64 ? -3.57 25.734 -45.781 1 69.69 64 LEU A C 1
ATOM 531 O O . LEU A 1 64 ? -4.035 26.281 -46.781 1 69.69 64 LEU A O 1
ATOM 535 N N . GLN A 1 65 ? -2.84 26.25 -44.844 1 71.69 65 GLN A N 1
ATOM 536 C CA . GLN A 1 65 ? -2.5 27.656 -45 1 71.69 65 GLN A CA 1
ATOM 537 C C . GLN A 1 65 ? -1.638 27.891 -46.219 1 71.69 65 GLN A C 1
ATOM 539 O O . GLN A 1 65 ? -1.84 28.859 -46.969 1 71.69 65 GLN A O 1
ATOM 544 N N . LYS A 1 66 ? -0.702 27.016 -46.344 1 68.75 66 LYS A N 1
ATOM 545 C CA . LYS A 1 66 ? 0.145 27.094 -47.531 1 68.75 66 LYS A CA 1
ATOM 546 C C . LYS A 1 66 ? -0.669 26.859 -48.781 1 68.75 66 LYS A C 1
ATOM 548 O O . LYS A 1 66 ? -0.483 27.562 -49.781 1 68.75 66 LYS A O 1
ATOM 553 N N . LEU A 1 67 ? -1.514 25.938 -48.656 1 67.06 67 LEU A N 1
ATOM 554 C CA . LEU A 1 67 ? -2.352 25.641 -49.812 1 67.06 67 LEU A CA 1
ATOM 555 C C . LEU A 1 67 ? -3.361 26.75 -50.031 1 67.06 67 LEU A C 1
ATOM 557 O O . LEU A 1 67 ? -3.615 27.125 -51.188 1 67.06 67 LEU A O 1
ATOM 561 N N . GLU A 1 68 ? -3.838 27.219 -48.938 1 65.88 68 GLU A N 1
ATOM 562 C CA . GLU A 1 68 ? -4.75 28.344 -49.031 1 65.88 68 GLU A CA 1
ATOM 563 C C . GLU A 1 68 ? -4.031 29.594 -49.562 1 65.88 68 GLU A C 1
ATOM 565 O O . GLU A 1 68 ? -4.566 30.312 -50.406 1 65.88 68 GLU A O 1
ATOM 570 N N . ALA A 1 69 ? -2.871 29.719 -48.969 1 67.06 69 ALA A N 1
ATOM 571 C CA . ALA A 1 69 ? -2.029 30.812 -49.438 1 67.06 69 ALA A CA 1
ATOM 572 C C . ALA A 1 69 ? -1.66 30.641 -50.906 1 67.06 69 ALA A C 1
ATOM 574 O O . ALA A 1 69 ? -1.695 31.594 -51.688 1 67.06 69 ALA A O 1
ATOM 575 N N . LYS A 1 70 ? -1.344 29.391 -51.219 1 63.16 70 LYS A N 1
ATOM 576 C CA . LYS A 1 70 ? -1.042 29.094 -52.594 1 63.16 70 LYS A CA 1
ATOM 577 C C . LYS A 1 70 ? -2.293 29.203 -53.469 1 63.16 70 LYS A C 1
ATOM 579 O O . LYS A 1 70 ? -2.234 29.688 -54.594 1 63.16 70 LYS A O 1
ATOM 584 N N . CYS A 1 71 ? -3.373 28.719 -52.938 1 61 71 CYS A N 1
ATOM 585 C CA . CYS A 1 71 ? -4.648 28.859 -53.625 1 61 71 CYS A CA 1
ATOM 586 C C . CYS A 1 71 ? -5.047 30.328 -53.75 1 61 71 CYS A C 1
ATOM 588 O O . CYS A 1 71 ? -5.547 30.766 -54.781 1 61 71 CYS A O 1
ATOM 590 N N . ALA A 1 72 ? -4.816 31.031 -52.656 1 62.44 72 ALA A N 1
ATOM 591 C CA . ALA A 1 72 ? -5.086 32.469 -52.656 1 62.44 72 ALA A CA 1
ATOM 592 C C . ALA A 1 72 ? -4.188 33.188 -53.656 1 62.44 72 ALA A C 1
ATOM 594 O O . ALA A 1 72 ? -4.598 34.156 -54.281 1 62.44 72 ALA A O 1
ATOM 595 N N . GLU A 1 73 ? -3.02 32.656 -53.781 1 63.53 73 GLU A N 1
ATOM 596 C CA . GLU A 1 73 ? -2.102 33.188 -54.781 1 63.53 73 GLU A CA 1
ATOM 597 C C . GLU A 1 73 ? -2.551 32.781 -56.188 1 63.53 73 GLU A C 1
ATOM 599 O O . GLU A 1 73 ? -2.424 33.594 -57.125 1 63.53 73 GLU A O 1
ATOM 604 N N . LEU A 1 74 ? -3.072 31.547 -56.219 1 56.47 74 LEU A N 1
ATOM 605 C CA . LEU A 1 74 ? -3.41 31.047 -57.531 1 56.47 74 LEU A CA 1
ATOM 606 C C . LEU A 1 74 ? -4.82 31.469 -57.938 1 56.47 74 LEU A C 1
ATOM 608 O O . LEU A 1 74 ? -5.109 31.625 -59.125 1 56.47 74 LEU A O 1
ATOM 612 N N . ILE A 1 75 ? -5.887 31.484 -56.844 1 46.47 75 ILE A N 1
ATOM 613 C CA . ILE A 1 75 ? -7.223 31.969 -57.188 1 46.47 75 ILE A CA 1
ATOM 614 C C . ILE A 1 75 ? -7.566 33.156 -56.281 1 46.47 75 ILE A C 1
ATOM 616 O O . ILE A 1 75 ? -8.188 33 -55.25 1 46.47 75 ILE A O 1
ATOM 620 N N . PRO A 1 76 ? -7.164 34.281 -56.594 1 50.31 76 PRO A N 1
ATOM 621 C CA . PRO A 1 76 ? -7.41 35.562 -55.906 1 50.31 76 PRO A CA 1
ATOM 622 C C . PRO A 1 76 ? -8.891 35.938 -55.875 1 50.31 76 PRO A C 1
ATOM 624 O O . PRO A 1 76 ? -9.594 35.781 -56.875 1 50.31 76 PRO A O 1
ATOM 627 N N . GLY A 1 77 ? -9.789 36.031 -54.5 1 49.91 77 GLY A N 1
ATOM 628 C CA . GLY A 1 77 ? -11.133 36.562 -54.375 1 49.91 77 GLY A CA 1
ATOM 629 C C . GLY A 1 77 ? -12.094 35.625 -53.688 1 49.91 77 GLY A C 1
ATOM 630 O O . GLY A 1 77 ? -13.273 35.938 -53.531 1 49.91 77 GLY A O 1
ATOM 631 N N . VAL A 1 78 ? -12.109 34.312 -53.719 1 43.41 78 VAL A N 1
ATOM 632 C CA . VAL A 1 78 ? -13.188 33.469 -53.219 1 43.41 78 VAL A CA 1
ATOM 633 C C . VAL A 1 78 ? -13.133 33.438 -51.688 1 43.41 78 VAL A C 1
ATOM 635 O O . VAL A 1 78 ? -12.094 33.125 -51.094 1 43.41 78 VAL A O 1
ATOM 638 N N . ASP A 1 79 ? -14.117 34.25 -50.938 1 44.03 79 ASP A N 1
ATOM 639 C CA . ASP A 1 79 ? -14.289 34.344 -49.5 1 44.03 79 ASP A CA 1
ATOM 640 C C . ASP A 1 79 ? -14.625 33 -48.875 1 44.03 79 ASP A C 1
ATOM 642 O O . ASP A 1 79 ? -15.734 32.5 -49.062 1 44.03 79 ASP A O 1
ATOM 646 N N . LEU A 1 80 ? -13.875 32.094 -48.344 1 43.88 80 LEU A N 1
ATOM 647 C CA . LEU A 1 80 ? -14.07 30.766 -47.781 1 43.88 80 LEU A CA 1
ATOM 648 C C . LEU A 1 80 ? -14.875 30.797 -46.5 1 43.88 80 LEU A C 1
ATOM 650 O O . LEU A 1 80 ? -15.414 29.781 -46.062 1 43.88 80 LEU A O 1
ATOM 654 N N . GLU A 1 81 ? -14.922 31.891 -45.688 1 40.94 81 GLU A N 1
ATOM 655 C CA . GLU A 1 81 ? -15.5 32.031 -44.344 1 40.94 81 GLU A CA 1
ATOM 656 C C . GLU A 1 81 ? -17.031 31.969 -44.406 1 40.94 81 GLU A C 1
ATOM 658 O O . GLU A 1 81 ? -17.672 31.688 -43.375 1 40.94 81 GLU A O 1
ATOM 663 N N . LYS A 1 82 ? -17.719 32.531 -45.281 1 39.5 82 LYS A N 1
ATOM 664 C CA . LYS A 1 82 ? -19.172 32.688 -45.281 1 39.5 82 LYS A CA 1
ATOM 665 C C . LYS A 1 82 ? -19.875 31.359 -45.062 1 39.5 82 LYS A C 1
ATOM 667 O O . LYS A 1 82 ? -21.109 31.297 -45.094 1 39.5 82 LYS A O 1
ATOM 672 N N . LEU A 1 83 ? -19.25 30.312 -45.094 1 30.41 83 LEU A N 1
ATOM 673 C CA . LEU A 1 83 ? -20.062 29.109 -44.969 1 30.41 83 LEU A CA 1
ATOM 674 C C . LEU A 1 83 ? -20.359 28.812 -43.5 1 30.41 83 LEU A C 1
ATOM 676 O O . LEU A 1 83 ? -20.875 27.734 -43.156 1 30.41 83 LEU A O 1
ATOM 680 N N . ALA A 1 84 ? -19.984 29.641 -42.375 1 28.39 84 ALA A N 1
ATOM 681 C CA . ALA A 1 84 ? -20.031 29.156 -41 1 28.39 84 ALA A CA 1
ATOM 682 C C . ALA A 1 84 ? -21.391 29.469 -40.375 1 28.39 84 ALA A C 1
ATOM 684 O O . ALA A 1 84 ? -21.812 30.625 -40.344 1 28.39 84 ALA A O 1
ATOM 685 N N . PRO A 1 85 ? -22.344 28.547 -40.094 1 27.55 85 PRO A N 1
ATOM 686 C CA . PRO A 1 85 ? -23.703 28.844 -39.594 1 27.55 85 PRO A CA 1
ATOM 687 C C . PRO A 1 85 ? -23.688 29.609 -38.281 1 27.55 85 PRO A C 1
ATOM 689 O O . PRO A 1 85 ? -22.719 29.531 -37.531 1 27.55 85 PRO A O 1
ATOM 692 N N . GLN A 1 86 ? -24.656 30.484 -37.906 1 25.05 86 GLN A N 1
ATOM 693 C CA . GLN A 1 86 ? -25.078 31.484 -36.906 1 25.05 86 GLN A CA 1
ATOM 694 C C . GLN A 1 86 ? -25.266 30.859 -35.531 1 25.05 86 GLN A C 1
ATOM 696 O O . GLN A 1 86 ? -25.922 29.812 -35.406 1 25.05 86 GLN A O 1
ATOM 701 N N . THR A 1 87 ? -24.516 31.188 -34.406 1 23.53 87 THR A N 1
ATOM 702 C CA . THR A 1 87 ? -24.312 30.859 -33 1 23.53 87 THR A CA 1
ATOM 703 C C . THR A 1 87 ? -25.484 31.344 -32.156 1 23.53 87 THR A C 1
ATOM 705 O O . THR A 1 87 ? -25.703 32.562 -32.031 1 23.53 87 THR A O 1
ATOM 708 N N . PRO A 1 88 ? -26.688 30.75 -32.031 1 26.09 88 PRO A N 1
ATOM 709 C CA . PRO A 1 88 ? -27.766 31.328 -31.219 1 26.09 88 PRO A CA 1
ATOM 710 C C . PRO A 1 88 ? -27.375 31.516 -29.75 1 26.09 88 PRO A C 1
ATOM 712 O O . PRO A 1 88 ? -26.516 30.781 -29.25 1 26.09 88 PRO A O 1
ATOM 715 N N . GLY A 1 89 ? -27.844 32.531 -28.828 1 23.03 89 GLY A N 1
ATOM 716 C CA . GLY A 1 89 ? -27.453 33.375 -27.703 1 23.03 89 GLY A CA 1
ATOM 717 C C . GLY A 1 89 ? -27.734 32.75 -26.359 1 23.03 89 GLY A C 1
ATOM 718 O O . GLY A 1 89 ? -27.297 33.25 -25.328 1 23.03 89 GLY A O 1
ATOM 719 N N . ILE A 1 90 ? -28.672 31.828 -25.844 1 24.66 90 ILE A N 1
ATOM 720 C CA . ILE A 1 90 ? -29.219 32.125 -24.516 1 24.66 90 ILE A CA 1
ATOM 721 C C . ILE A 1 90 ? -28.094 32.094 -23.484 1 24.66 90 ILE A C 1
ATOM 723 O O . ILE A 1 90 ? -27.172 31.266 -23.594 1 24.66 90 ILE A O 1
ATOM 727 N N . PRO A 1 91 ? -27.984 32.906 -22.297 1 26.16 91 PRO A N 1
ATOM 728 C CA . PRO A 1 91 ? -27.156 33.5 -21.25 1 26.16 91 PRO A CA 1
ATOM 729 C C . PRO A 1 91 ? -26.875 32.562 -20.094 1 26.16 91 PRO A C 1
ATOM 731 O O . PRO A 1 91 ? -26.453 32.969 -19.016 1 26.16 91 PRO A O 1
ATOM 734 N N . GLY A 1 92 ? -26.922 31.266 -20.094 1 21.14 92 GLY A N 1
ATOM 735 C CA . GLY A 1 92 ? -27.047 30.031 -19.359 1 21.14 92 GLY A CA 1
ATOM 736 C C . GLY A 1 92 ? -25.922 29.797 -18.375 1 21.14 92 GLY A C 1
ATOM 737 O O . GLY A 1 92 ? -24.75 29.938 -18.719 1 21.14 92 GLY A O 1
ATOM 738 N N . SER A 1 93 ? -26.156 30.047 -16.875 1 25.22 93 SER A N 1
ATOM 739 C CA . SER A 1 93 ? -25.312 30.062 -15.688 1 25.22 93 SER A CA 1
ATOM 740 C C . SER A 1 93 ? -24.375 28.859 -15.664 1 25.22 93 SER A C 1
ATOM 742 O O . SER A 1 93 ? -24.812 27.719 -15.852 1 25.22 93 SER A O 1
ATOM 744 N N . SER A 1 94 ? -23.156 28.953 -15.742 1 23.69 94 SER A N 1
ATOM 745 C CA . SER A 1 94 ? -22.062 28.062 -16.094 1 23.69 94 SER A CA 1
ATOM 746 C C . SER A 1 94 ? -21.734 27.109 -14.961 1 23.69 94 SER A C 1
ATOM 748 O O . SER A 1 94 ? -21.312 27.547 -13.883 1 23.69 94 SER A O 1
ATOM 750 N N . THR A 1 95 ? -22.594 26.094 -14.625 1 25.91 95 THR A N 1
ATOM 751 C CA . THR A 1 95 ? -22.391 24.938 -13.742 1 25.91 95 THR A CA 1
ATOM 752 C C . THR A 1 95 ? -20.953 24.422 -13.859 1 25.91 95 THR A C 1
ATOM 754 O O . THR A 1 95 ? -20.5 24.078 -14.953 1 25.91 95 THR A O 1
ATOM 757 N N . TRP A 1 96 ? -20.156 24.984 -13.078 1 22.33 96 TRP A N 1
ATOM 758 C CA . TRP A 1 96 ? -18.766 24.562 -13.016 1 22.33 96 TRP A CA 1
ATOM 759 C C . TRP A 1 96 ? -18.656 23.047 -13.039 1 22.33 96 TRP A C 1
ATOM 761 O O . TRP A 1 96 ? -19.234 22.359 -12.18 1 22.33 96 TRP A O 1
ATOM 771 N N . GLU A 1 97 ? -18.891 22.438 -14.148 1 26.28 97 GLU A N 1
ATOM 772 C CA . GLU A 1 97 ? -18.641 21.016 -14.359 1 26.28 97 GLU A CA 1
ATOM 773 C C . GLU A 1 97 ? -17.266 20.609 -13.844 1 26.28 97 GLU A C 1
ATOM 775 O O . GLU A 1 97 ? -16.25 21.109 -14.328 1 26.28 97 GLU A O 1
ATOM 780 N N . LEU A 1 98 ? -17.172 20.531 -12.555 1 26.17 98 LEU A N 1
ATOM 781 C CA . LEU A 1 98 ? -15.93 19.938 -12.047 1 26.17 98 LEU A CA 1
ATOM 782 C C . LEU A 1 98 ? -15.289 19.047 -13.102 1 26.17 98 LEU A C 1
ATOM 784 O O . LEU A 1 98 ? -15.984 18.328 -13.82 1 26.17 98 LEU A O 1
ATOM 788 N N . PRO A 1 99 ? -14.273 19.562 -13.672 1 26.22 99 PRO A N 1
ATOM 789 C CA . PRO A 1 99 ? -13.703 18.75 -14.742 1 26.22 99 PRO A CA 1
ATOM 790 C C . PRO A 1 99 ? -13.859 17.25 -14.484 1 26.22 99 PRO A C 1
ATOM 792 O O . PRO A 1 99 ? -13.688 16.781 -13.359 1 26.22 99 PRO A O 1
ATOM 795 N N . THR A 1 100 ? -14.836 16.656 -15.109 1 26.16 100 THR A N 1
ATOM 796 C CA . THR A 1 100 ? -15.086 15.219 -15.18 1 26.16 100 THR A CA 1
ATOM 797 C C . THR A 1 100 ? -13.773 14.453 -15.281 1 26.16 100 THR A C 1
ATOM 799 O O . THR A 1 100 ? -12.898 14.797 -16.078 1 26.16 100 THR A O 1
ATOM 802 N N . ASN A 1 101 ? -13.133 14.039 -14.203 1 24.2 101 ASN A N 1
ATOM 803 C CA . ASN A 1 101 ? -12.078 13.047 -14.398 1 24.2 101 ASN A CA 1
ATOM 804 C C . ASN A 1 101 ? -12.211 12.336 -15.742 1 24.2 101 ASN A C 1
ATOM 806 O O . ASN A 1 101 ? -13.266 11.773 -16.047 1 24.2 101 ASN A O 1
ATOM 810 N N . PRO A 1 102 ? -11.562 12.914 -16.828 1 28.09 102 PRO A N 1
ATOM 811 C CA . PRO A 1 102 ? -11.812 12.398 -18.172 1 28.09 102 PRO A CA 1
ATOM 812 C C . PRO A 1 102 ? -12.141 10.906 -18.172 1 28.09 102 PRO A C 1
ATOM 814 O O . PRO A 1 102 ? -12.594 10.375 -19.188 1 28.09 102 PRO A O 1
ATOM 817 N N . TRP A 1 103 ? -11.25 10.141 -17.469 1 24.69 103 TRP A N 1
ATOM 818 C CA . TRP A 1 103 ? -11.773 8.789 -17.328 1 24.69 103 TRP A CA 1
ATOM 819 C C . TRP A 1 103 ? -13.117 8.797 -16.594 1 24.69 103 TRP A C 1
ATOM 821 O O . TRP A 1 103 ? -13.648 7.746 -16.25 1 24.69 103 TRP A O 1
ATOM 831 N N . ALA A 1 104 ? -13.375 9.922 -15.961 1 26.08 104 ALA A N 1
ATOM 832 C CA . ALA A 1 104 ? -14.75 10 -15.469 1 26.08 104 ALA A CA 1
ATOM 833 C C . ALA A 1 104 ? -15.742 10.086 -16.625 1 26.08 104 ALA A C 1
ATOM 835 O O . ALA A 1 104 ? -16.016 11.172 -17.141 1 26.08 104 ALA A O 1
ATOM 836 N N . ALA A 1 105 ? -15.602 9.359 -17.719 1 24.7 105 ALA A N 1
ATOM 837 C CA . ALA A 1 105 ? -16.75 9.234 -18.625 1 24.7 105 ALA A CA 1
ATOM 838 C C . ALA A 1 105 ? -18.047 9.602 -17.922 1 24.7 105 ALA A C 1
ATOM 840 O O . ALA A 1 105 ? -18.125 9.562 -16.688 1 24.7 105 ALA A O 1
ATOM 841 N N . THR A 1 106 ? -19 10.172 -18.625 1 27.61 106 THR A N 1
ATOM 842 C CA . THR A 1 106 ? -20.422 10.18 -18.375 1 27.61 106 THR A CA 1
ATOM 843 C C . THR A 1 106 ? -20.812 9.039 -17.422 1 27.61 106 THR A C 1
ATOM 845 O O . THR A 1 106 ? -20.297 7.934 -17.531 1 27.61 106 THR A O 1
ATOM 848 N N . THR A 1 107 ? -21.156 9.398 -16.281 1 30.02 107 THR A N 1
ATOM 849 C CA . THR A 1 107 ? -21.953 8.484 -15.445 1 30.02 107 THR A CA 1
ATOM 850 C C . THR A 1 107 ? -22.734 7.504 -16.312 1 30.02 107 THR A C 1
ATOM 852 O O . THR A 1 107 ? -23.906 7.719 -16.594 1 30.02 107 THR A O 1
ATOM 855 N N . SER A 1 108 ? -22.391 7.445 -17.625 1 30.05 108 SER A N 1
ATOM 856 C CA . SER A 1 108 ? -23.094 6.234 -18.031 1 30.05 108 SER A CA 1
ATOM 857 C C . SER A 1 108 ? -23.078 5.18 -16.938 1 30.05 108 SER A C 1
ATOM 859 O O . SER A 1 108 ? -22.188 5.184 -16.078 1 30.05 108 SER A O 1
ATOM 861 N N . ASP A 1 109 ? -24.125 4.508 -16.828 1 32.88 109 ASP A N 1
ATOM 862 C CA . ASP A 1 109 ? -24.234 3.33 -15.961 1 32.88 109 ASP A CA 1
ATOM 863 C C . ASP A 1 109 ? -22.906 2.562 -15.914 1 32.88 109 ASP A C 1
ATOM 865 O O . ASP A 1 109 ? -22.484 1.984 -16.922 1 32.88 109 ASP A O 1
ATOM 869 N N . ALA A 1 110 ? -21.844 3.207 -15.5 1 36.16 110 ALA A N 1
ATOM 870 C CA . ALA A 1 110 ? -20.703 2.305 -15.352 1 36.16 110 ALA A CA 1
ATOM 871 C C . ALA A 1 110 ? -21.125 0.849 -15.516 1 36.16 110 ALA A C 1
ATOM 873 O O . ALA A 1 110 ? -22.047 0.382 -14.828 1 36.16 110 ALA A O 1
ATOM 874 N N . PRO A 1 111 ? -20.938 0.291 -16.688 1 36.34 111 PRO A N 1
ATOM 875 C CA . PRO A 1 111 ? -21.438 -1.088 -16.75 1 36.34 111 PRO A CA 1
ATOM 876 C C . PRO A 1 111 ? -21.047 -1.906 -15.516 1 36.34 111 PRO A C 1
ATOM 878 O O . PRO A 1 111 ? -19.891 -1.877 -15.086 1 36.34 111 PRO A O 1
ATOM 881 N N . SER A 1 112 ? -21.953 -2.051 -14.555 1 41.34 112 SER A N 1
ATOM 882 C CA . SER A 1 112 ? -21.984 -3.027 -13.469 1 41.34 112 SER A CA 1
ATOM 883 C C . SER A 1 112 ? -21.188 -4.273 -13.828 1 41.34 112 SER A C 1
ATOM 885 O O . SER A 1 112 ? -21.156 -4.688 -14.984 1 41.34 112 SER A O 1
ATOM 887 N N . HIS A 1 113 ? -19.969 -4.441 -13.258 1 50.34 113 HIS A N 1
ATOM 888 C CA . HIS A 1 113 ? -19.453 -5.809 -13.312 1 50.34 113 HIS A CA 1
ATOM 889 C C . HIS A 1 113 ? -20.578 -6.805 -13.555 1 50.34 113 HIS A C 1
ATOM 891 O O . HIS A 1 113 ? -21.672 -6.656 -13.008 1 50.34 113 HIS A O 1
ATOM 897 N N . PRO A 1 114 ? -20.516 -7.336 -14.766 1 50.97 114 PRO A N 1
ATOM 898 C CA . PRO A 1 114 ? -21.609 -8.312 -14.898 1 50.97 114 PRO A CA 1
ATOM 899 C C . PRO A 1 114 ? -21.797 -9.164 -13.648 1 50.97 114 PRO A C 1
ATOM 901 O O . PRO A 1 114 ? -20.828 -9.453 -12.938 1 50.97 114 PRO A O 1
ATOM 904 N N . SER A 1 115 ? -22.938 -9.141 -13.125 1 54.31 115 SER A N 1
ATOM 905 C CA . SER A 1 115 ? -23.516 -9.852 -11.992 1 54.31 115 SER A CA 1
ATOM 906 C C . SER A 1 115 ? -23 -11.281 -11.914 1 54.31 115 SER A C 1
ATOM 908 O O . SER A 1 115 ? -23.062 -11.914 -10.852 1 54.31 115 SER A O 1
ATOM 910 N N . TYR A 1 116 ? -22.25 -11.664 -13.016 1 54.66 116 TYR A N 1
ATOM 911 C CA . TYR A 1 116 ? -22.062 -13.117 -13 1 54.66 116 TYR A CA 1
ATOM 912 C C . TYR A 1 116 ? -20.766 -13.484 -12.297 1 54.66 116 TYR A C 1
ATOM 914 O O . TYR A 1 116 ? -20.531 -14.648 -11.977 1 54.66 116 TYR A O 1
ATOM 922 N N . THR A 1 117 ? -19.953 -12.453 -11.922 1 59.84 117 THR A N 1
ATOM 923 C CA . THR A 1 117 ? -18.672 -12.82 -11.312 1 59.84 117 THR A CA 1
ATOM 924 C C . THR A 1 117 ? -18.656 -12.438 -9.836 1 59.84 117 THR A C 1
ATOM 926 O O . THR A 1 117 ? -17.797 -12.906 -9.078 1 59.84 117 THR A O 1
ATOM 929 N N . ASP A 1 118 ? -19.719 -11.68 -9.453 1 66.31 118 ASP A N 1
ATOM 930 C CA . ASP A 1 118 ? -19.625 -11.227 -8.07 1 66.31 118 ASP A CA 1
ATOM 931 C C . ASP A 1 118 ? -20.469 -12.094 -7.145 1 66.31 118 ASP A C 1
ATOM 933 O O . ASP A 1 118 ? -21.594 -12.461 -7.492 1 66.31 118 ASP A O 1
ATOM 937 N N . SER A 1 119 ? -19.891 -12.727 -6.277 1 76.19 119 SER A N 1
ATOM 938 C CA . SER A 1 119 ? -20.562 -13.336 -5.145 1 76.19 119 SER A CA 1
ATOM 939 C C . SER A 1 119 ? -20.406 -12.508 -3.877 1 76.19 119 SER A C 1
ATOM 941 O O . SER A 1 119 ? -19.281 -12.086 -3.549 1 76.19 119 SER A O 1
ATOM 943 N N . PHE A 1 120 ? -21.609 -12.172 -3.381 1 85 120 PHE A N 1
ATOM 944 C CA . PHE A 1 120 ? -21.578 -11.344 -2.182 1 85 120 PHE A CA 1
ATOM 945 C C . PHE A 1 120 ? -22.016 -12.141 -0.96 1 85 120 PHE A C 1
ATOM 947 O O . PHE A 1 120 ? -22.859 -13.039 -1.064 1 85 120 PHE A O 1
ATOM 954 N N . PRO A 1 121 ? -21.391 -11.781 0.161 1 87.06 121 PRO A N 1
ATOM 955 C CA . PRO A 1 121 ? -21.906 -12.391 1.39 1 87.06 121 PRO A CA 1
ATOM 956 C C . PRO A 1 121 ? -23.344 -12 1.687 1 87.06 121 PRO A C 1
ATOM 958 O O . PRO A 1 121 ? -23.859 -11.031 1.121 1 87.06 121 PRO A O 1
ATOM 961 N N . ARG A 1 122 ? -23.938 -12.781 2.527 1 85.56 122 ARG A N 1
ATOM 962 C CA . ARG A 1 122 ? -25.344 -12.57 2.85 1 85.56 122 ARG A CA 1
ATOM 963 C C . ARG A 1 122 ? -25.531 -11.32 3.705 1 85.56 122 ARG A C 1
ATOM 965 O O . ARG A 1 122 ? -26.5 -10.578 3.529 1 85.56 122 ARG A O 1
ATOM 972 N N . ILE A 1 123 ? -24.531 -11.133 4.57 1 89.62 123 ILE A N 1
ATOM 973 C CA . ILE A 1 123 ? -24.672 -10.016 5.5 1 89.62 123 ILE A CA 1
ATOM 974 C C . ILE A 1 123 ? -23.562 -9 5.266 1 89.62 123 ILE A C 1
ATOM 976 O O . ILE A 1 123 ? -22.562 -9.312 4.621 1 89.62 123 ILE A O 1
ATOM 980 N N . SER A 1 124 ? -23.672 -7.816 5.809 1 90.94 124 SER A N 1
ATOM 981 C CA . SER A 1 124 ? -22.766 -6.699 5.559 1 90.94 124 SER A CA 1
ATOM 982 C C . SER A 1 124 ? -21.391 -6.965 6.145 1 90.94 124 SER A C 1
ATOM 984 O O . SER A 1 124 ? -20.391 -6.379 5.703 1 90.94 124 SER A O 1
ATOM 986 N N . THR A 1 125 ? -21.312 -7.844 7.152 1 90.75 125 THR A N 1
ATOM 987 C CA . THR A 1 125 ? -20.031 -8.172 7.77 1 90.75 125 THR A CA 1
ATOM 988 C C . THR A 1 125 ? -19.453 -9.461 7.18 1 90.75 125 THR A C 1
ATOM 990 O O . THR A 1 125 ? -18.531 -10.055 7.746 1 90.75 125 THR A O 1
ATOM 993 N N . GLY A 1 126 ? -20.016 -9.93 6.129 1 90.5 126 GLY A N 1
ATOM 994 C CA . GLY A 1 126 ? -19.672 -11.227 5.57 1 90.5 126 GLY A CA 1
ATOM 995 C C . GLY A 1 126 ? -18.25 -11.305 5.047 1 90.5 126 GLY A C 1
ATOM 996 O O . GLY A 1 126 ? -17.688 -12.391 4.961 1 90.5 126 GLY A O 1
ATOM 997 N N . PHE A 1 127 ? -17.656 -10.172 4.652 1 92.44 127 PHE A N 1
ATOM 998 C CA . PHE A 1 127 ? -16.281 -10.18 4.164 1 92.44 127 PHE A CA 1
ATOM 999 C C . PHE A 1 127 ? -15.297 -10.273 5.32 1 92.44 127 PHE A C 1
ATOM 1001 O O . PHE A 1 127 ? -14.094 -10.453 5.109 1 92.44 127 PHE A O 1
ATOM 1008 N N . GLU A 1 128 ? -15.789 -10.102 6.539 1 94.06 128 GLU A N 1
ATOM 1009 C CA . GLU A 1 128 ? -14.883 -10.188 7.68 1 94.06 128 GLU A CA 1
ATOM 1010 C C . GLU A 1 128 ? -14.305 -11.594 7.812 1 94.06 128 GLU A C 1
ATOM 1012 O O . GLU A 1 128 ? -14.945 -12.578 7.422 1 94.06 128 GLU A O 1
ATOM 1017 N N . TRP A 1 129 ? -13.102 -11.688 8.32 1 91.88 129 TRP A N 1
ATOM 1018 C CA . TRP A 1 129 ? -12.391 -12.961 8.367 1 91.88 129 TRP A CA 1
ATOM 1019 C C . TRP A 1 129 ? -11.5 -13.047 9.602 1 91.88 129 TRP A C 1
ATOM 1021 O O . TRP A 1 129 ? -11.109 -12.016 10.164 1 91.88 129 TRP A O 1
ATOM 1031 N N . SER A 1 130 ? -11.258 -14.203 10.102 1 89.06 130 SER A N 1
ATOM 1032 C CA . SER A 1 130 ? -10.305 -14.531 11.156 1 89.06 130 SER A CA 1
ATOM 1033 C C . SER A 1 130 ? -9.531 -15.805 10.828 1 89.06 130 SER A C 1
ATOM 1035 O O . SER A 1 130 ? -10.133 -16.828 10.508 1 89.06 130 SER A O 1
ATOM 1037 N N . GLU A 1 131 ? -8.367 -15.734 10.711 1 85.44 131 GLU A N 1
ATOM 1038 C CA . GLU A 1 131 ? -7.508 -16.875 10.422 1 85.44 131 GLU A CA 1
ATOM 1039 C C . GLU A 1 131 ? -6.672 -17.266 11.641 1 85.44 131 GLU A C 1
ATOM 1041 O O . GLU A 1 131 ? -5.598 -17.844 11.5 1 85.44 131 GLU A O 1
ATOM 1046 N N . GLN A 1 132 ? -7.473 -16.688 12.859 1 74.69 132 GLN A N 1
ATOM 1047 C CA . GLN A 1 132 ? -6.867 -17.062 14.133 1 74.69 132 GLN A CA 1
ATOM 1048 C C . GLN A 1 132 ? -7.328 -18.438 14.578 1 74.69 132 GLN A C 1
ATOM 1050 O O . GLN A 1 132 ? -8.484 -18.812 14.383 1 74.69 132 GLN A O 1
ATOM 1055 N N . GLY A 1 133 ? -6.527 -19.156 15.062 1 59.41 133 GLY A N 1
ATOM 1056 C CA . GLY A 1 133 ? -6.918 -20.406 15.695 1 59.41 133 GLY A CA 1
ATOM 1057 C C . GLY A 1 133 ? -7.145 -21.531 14.711 1 59.41 133 GLY A C 1
ATOM 1058 O O . GLY A 1 133 ? -6.945 -21.359 13.5 1 59.41 133 GLY A O 1
ATOM 1059 N N . ASP A 1 134 ? -7.457 -22.625 15.219 1 49.62 134 ASP A N 1
ATOM 1060 C CA . ASP A 1 134 ? -7.59 -23.906 14.547 1 49.62 134 ASP A CA 1
ATOM 1061 C C . ASP A 1 134 ? -8.805 -23.938 13.625 1 49.62 134 ASP A C 1
ATOM 1063 O O . ASP A 1 134 ? -9.117 -24.953 13.023 1 49.62 134 ASP A O 1
ATOM 1067 N N . ALA A 1 135 ? -9.617 -22.953 13.883 1 42.06 135 ALA A N 1
ATOM 1068 C CA . ALA A 1 135 ? -10.797 -23.172 13.039 1 42.06 135 ALA A CA 1
ATOM 1069 C C . ALA A 1 135 ? -10.438 -23.062 11.562 1 42.06 135 ALA A C 1
ATOM 1071 O O . ALA A 1 135 ? -10.289 -21.953 11.031 1 42.06 135 ALA A O 1
ATOM 1072 N N . LEU A 1 136 ? -9.469 -23.734 11.227 1 43.69 136 LEU A N 1
ATOM 1073 C CA . LEU A 1 136 ? -9.133 -24.016 9.836 1 43.69 136 LEU A CA 1
ATOM 1074 C C . LEU A 1 136 ? -10.344 -23.812 8.93 1 43.69 136 LEU A C 1
ATOM 1076 O O . LEU A 1 136 ? -11.32 -24.562 9.016 1 43.69 136 LEU A O 1
ATOM 1080 N N . ASN A 1 137 ? -10.711 -22.656 8.859 1 45.06 137 ASN A N 1
ATOM 1081 C CA . ASN A 1 137 ? -11.695 -22.594 7.777 1 45.06 137 ASN A CA 1
ATOM 1082 C C . ASN A 1 137 ? -11.391 -23.609 6.68 1 45.06 137 ASN A C 1
ATOM 1084 O O . ASN A 1 137 ? -10.367 -23.516 6.008 1 45.06 137 ASN A O 1
ATOM 1088 N N . GLN A 1 138 ? -11.672 -24.797 7.031 1 43.91 138 GLN A N 1
ATOM 1089 C CA . GLN A 1 138 ? -11.625 -25.938 6.129 1 43.91 138 GLN A CA 1
ATOM 1090 C C . GLN A 1 138 ? -11.664 -25.5 4.668 1 43.91 138 GLN A C 1
ATOM 1092 O O . GLN A 1 138 ? -11.227 -26.234 3.777 1 43.91 138 GLN A O 1
ATOM 1097 N N . LEU A 1 139 ? -12.172 -24.312 4.52 1 48.28 139 LEU A N 1
ATOM 1098 C CA . LEU A 1 139 ? -12.344 -23.906 3.133 1 48.28 139 LEU A CA 1
ATOM 1099 C C . LEU A 1 139 ? -11.195 -23 2.684 1 48.28 139 LEU A C 1
ATOM 1101 O O . LEU A 1 139 ? -11.086 -22.672 1.499 1 48.28 139 LEU A O 1
ATOM 1105 N N . ALA A 1 140 ? -10.32 -22.75 3.689 1 55.25 140 ALA A N 1
ATOM 1106 C CA . ALA A 1 140 ? -9.344 -21.734 3.299 1 55.25 140 ALA A CA 1
ATOM 1107 C C . ALA A 1 140 ? -8.188 -22.359 2.523 1 55.25 140 ALA A C 1
ATOM 1109 O O . ALA A 1 140 ? -7.633 -23.375 2.941 1 55.25 140 ALA A O 1
ATOM 1110 N N . ASP A 1 141 ? -8.164 -22.203 1.189 1 67.44 141 ASP A N 1
ATOM 1111 C CA . ASP A 1 141 ? -7.012 -22.547 0.361 1 67.44 141 ASP A CA 1
ATOM 1112 C C . ASP A 1 141 ? -6.102 -21.328 0.156 1 67.44 141 ASP A C 1
ATOM 1114 O O . ASP A 1 141 ? -6.578 -20.219 -0.092 1 67.44 141 ASP A O 1
ATOM 1118 N N . GLY A 1 142 ? -4.867 -21.422 0.563 1 72.88 142 GLY A N 1
ATOM 1119 C CA . GLY A 1 142 ? -3.834 -20.406 0.434 1 72.88 142 GLY A CA 1
ATOM 1120 C C . GLY A 1 142 ? -3.818 -19.75 -0.93 1 72.88 142 GLY A C 1
ATOM 1121 O O . GLY A 1 142 ? -3.277 -18.656 -1.087 1 72.88 142 GLY A O 1
ATOM 1122 N N . MET A 1 143 ? -4.531 -20.406 -1.85 1 78.38 143 MET A N 1
ATOM 1123 C CA . MET A 1 143 ? -4.574 -19.875 -3.211 1 78.38 143 MET A CA 1
ATOM 1124 C C . MET A 1 143 ? -5.922 -19.234 -3.506 1 78.38 143 MET A C 1
ATOM 1126 O O . MET A 1 143 ? -6.105 -18.625 -4.559 1 78.38 143 MET A O 1
ATOM 1130 N N . ALA A 1 144 ? -6.883 -19.391 -2.564 1 66.5 144 ALA A N 1
ATOM 1131 C CA . ALA A 1 144 ? -8.227 -18.812 -2.561 1 66.5 144 ALA A CA 1
ATOM 1132 C C . ALA A 1 144 ? -8.977 -19.156 -3.842 1 66.5 144 ALA A C 1
ATOM 1134 O O . ALA A 1 144 ? -9.758 -18.359 -4.355 1 66.5 144 ALA A O 1
ATOM 1135 N N . PHE A 1 145 ? -8.664 -20.25 -4.465 1 71.19 145 PHE A N 1
ATOM 1136 C CA . PHE A 1 145 ? -9.359 -20.516 -5.719 1 71.19 145 PHE A CA 1
ATOM 1137 C C . PHE A 1 145 ? -10.594 -21.375 -5.48 1 71.19 145 PHE A C 1
ATOM 1139 O O . PHE A 1 145 ? -11.492 -21.422 -6.324 1 71.19 145 PHE A O 1
ATOM 1146 N N . LEU A 1 146 ? -10.703 -21.938 -4.27 1 68.25 146 LEU A N 1
ATOM 1147 C CA . LEU A 1 146 ? -11.859 -22.797 -4.043 1 68.25 146 LEU A CA 1
ATOM 1148 C C . LEU A 1 146 ? -12.859 -22.125 -3.104 1 68.25 146 LEU A C 1
ATOM 1150 O O . LEU A 1 146 ? -13.859 -22.734 -2.719 1 68.25 146 LEU A O 1
ATOM 1154 N N . SER A 1 147 ? -12.531 -20.875 -2.777 1 68.88 147 SER A N 1
ATOM 1155 C CA . SER A 1 147 ? -13.398 -20.141 -1.864 1 68.88 147 SER A CA 1
ATOM 1156 C C . SER A 1 147 ? -14.578 -19.516 -2.602 1 68.88 147 SER A C 1
ATOM 1158 O O . SER A 1 147 ? -14.727 -18.297 -2.639 1 68.88 147 SER A O 1
ATOM 1160 N N . VAL A 1 148 ? -15.492 -20.328 -3.004 1 72.81 148 VAL A N 1
ATOM 1161 C CA . VAL A 1 148 ? -16.625 -19.875 -3.793 1 72.81 148 VAL A CA 1
ATOM 1162 C C . VAL A 1 148 ? -17.578 -19.078 -2.906 1 72.81 148 VAL A C 1
ATOM 1164 O O . VAL A 1 148 ? -18.141 -18.062 -3.334 1 72.81 148 VAL A O 1
ATOM 1167 N N . ASN A 1 149 ? -17.672 -19.531 -1.665 1 75.75 149 ASN A N 1
ATOM 1168 C CA . ASN A 1 149 ? -18.453 -18.766 -0.694 1 75.75 149 ASN A CA 1
ATOM 1169 C C . ASN A 1 149 ? -17.656 -17.594 -0.132 1 75.75 149 ASN A C 1
ATOM 1171 O O . ASN A 1 149 ? -16.609 -17.797 0.491 1 75.75 149 ASN A O 1
ATOM 1175 N N . PRO A 1 150 ? -18.125 -16.438 -0.334 1 82.88 150 PRO A N 1
ATOM 1176 C CA . PRO A 1 150 ? -17.344 -15.281 0.107 1 82.88 150 PRO A CA 1
ATOM 1177 C C . PRO A 1 150 ? -17.422 -15.055 1.616 1 82.88 150 PRO A C 1
ATOM 1179 O O . PRO A 1 150 ? -16.625 -14.289 2.174 1 82.88 150 PRO A O 1
ATOM 1182 N N . GLU A 1 151 ? -18.312 -15.734 2.316 1 86.12 151 GLU A N 1
ATOM 1183 C CA . GLU A 1 151 ? -18.5 -15.5 3.744 1 86.12 151 GLU A CA 1
ATOM 1184 C C . GLU A 1 151 ? -17.266 -15.891 4.539 1 86.12 151 GLU A C 1
ATOM 1186 O O . GLU A 1 151 ? -16.828 -17.047 4.496 1 86.12 151 GLU A O 1
ATOM 1191 N N . GLY A 1 152 ? -16.703 -14.938 5.176 1 86.81 152 GLY A N 1
ATOM 1192 C CA . GLY A 1 152 ? -15.578 -15.211 6.066 1 86.81 152 GLY A CA 1
ATOM 1193 C C . GLY A 1 152 ? -14.258 -15.375 5.336 1 86.81 152 GLY A C 1
ATOM 1194 O O . GLY A 1 152 ? -13.227 -15.625 5.957 1 86.81 152 GLY A O 1
ATOM 1195 N N . ALA A 1 153 ? -14.227 -15.25 4 1 86.81 153 ALA A N 1
ATOM 1196 C CA . ALA A 1 153 ? -13.031 -15.531 3.205 1 86.81 153 ALA A CA 1
ATOM 1197 C C . ALA A 1 153 ? -12.273 -14.242 2.877 1 86.81 153 ALA A C 1
ATOM 1199 O O . ALA A 1 153 ? -11.125 -14.289 2.428 1 86.81 153 ALA A O 1
ATOM 1200 N N . GLY A 1 154 ? -12.875 -13.07 3.221 1 91.5 154 GLY A N 1
ATOM 1201 C CA . GLY A 1 154 ? -12.297 -11.828 2.725 1 91.5 154 GLY A CA 1
ATOM 1202 C C . GLY A 1 154 ? -12.672 -11.539 1.282 1 91.5 154 GLY A C 1
ATOM 1203 O O . GLY A 1 154 ? -13.211 -12.398 0.588 1 91.5 154 GLY A O 1
ATOM 1204 N N . TYR A 1 155 ? -12.43 -10.406 0.883 1 92.62 155 TYR A N 1
ATOM 1205 C CA . TYR A 1 155 ? -12.75 -9.977 -0.473 1 92.62 155 TYR A CA 1
ATOM 1206 C C . TYR A 1 155 ? -11.727 -10.516 -1.471 1 92.62 155 TYR A C 1
ATOM 1208 O O . TYR A 1 155 ? -10.523 -10.328 -1.292 1 92.62 155 TYR A O 1
ATOM 1216 N N . LEU A 1 156 ? -12.164 -11.164 -2.432 1 90.69 156 LEU A N 1
ATOM 1217 C CA . LEU A 1 156 ? -11.383 -11.602 -3.586 1 90.69 156 LEU A CA 1
ATOM 1218 C C . LEU A 1 156 ? -11.875 -10.922 -4.859 1 90.69 156 LEU A C 1
ATOM 1220 O O . LEU A 1 156 ? -13.07 -10.977 -5.176 1 90.69 156 LEU A O 1
ATOM 1224 N N . GLY A 1 157 ? -11.031 -10.336 -5.59 1 88.38 157 GLY A N 1
ATOM 1225 C CA . GLY A 1 157 ? -11.398 -9.547 -6.754 1 88.38 157 GLY A CA 1
ATOM 1226 C C . GLY A 1 157 ? -11.812 -10.398 -7.941 1 88.38 157 GLY A C 1
ATOM 1227 O O . GLY A 1 157 ? -11.664 -11.617 -7.922 1 88.38 157 GLY A O 1
ATOM 1228 N N . THR A 1 158 ? -12.211 -9.797 -8.961 1 83.44 158 THR A N 1
ATOM 1229 C CA . THR A 1 158 ? -12.805 -10.453 -10.117 1 83.44 158 THR A CA 1
ATOM 1230 C C . THR A 1 158 ? -11.742 -11.156 -10.953 1 83.44 158 THR A C 1
ATOM 1232 O O . THR A 1 158 ? -12.055 -12 -11.789 1 83.44 158 THR A O 1
ATOM 1235 N N . SER A 1 159 ? -10.547 -10.812 -10.758 1 86.44 159 SER A N 1
ATOM 1236 C CA . SER A 1 159 ? -9.484 -11.438 -11.531 1 86.44 159 SER A CA 1
ATOM 1237 C C . SER A 1 159 ? -8.938 -12.672 -10.828 1 86.44 159 SER A C 1
ATOM 1239 O O . SER A 1 159 ? -8.141 -13.422 -11.398 1 86.44 159 SER A O 1
ATOM 1241 N N . ALA A 1 160 ? -9.375 -12.836 -9.586 1 87.19 160 ALA A N 1
ATOM 1242 C CA . ALA A 1 160 ? -8.945 -14.031 -8.867 1 87.19 160 ALA A CA 1
ATOM 1243 C C . ALA A 1 160 ? -9.516 -15.289 -9.516 1 87.19 160 ALA A C 1
ATOM 1245 O O . ALA A 1 160 ? -10.57 -15.25 -10.148 1 87.19 160 ALA A O 1
ATOM 1246 N N . ASN A 1 161 ? -8.891 -16.359 -9.352 1 83.56 161 ASN A N 1
ATOM 1247 C CA . ASN A 1 161 ? -9.281 -17.609 -9.992 1 83.56 161 ASN A CA 1
ATOM 1248 C C . ASN A 1 161 ? -10.672 -18.062 -9.539 1 83.56 161 ASN A C 1
ATOM 1250 O O . ASN A 1 161 ? -11.391 -18.719 -10.289 1 83.56 161 ASN A O 1
ATOM 1254 N N . VAL A 1 162 ? -11 -17.672 -8.359 1 82.12 162 VAL A N 1
ATOM 1255 C CA . VAL A 1 162 ? -12.289 -18.078 -7.812 1 82.12 162 VAL A CA 1
ATOM 1256 C C . VAL A 1 162 ? -13.422 -17.5 -8.656 1 82.12 162 VAL A C 1
ATOM 1258 O O . VAL A 1 162 ? -14.523 -18.047 -8.688 1 82.12 162 VAL A O 1
ATOM 1261 N N . ALA A 1 163 ? -13.18 -16.438 -9.281 1 81.25 163 ALA A N 1
ATOM 1262 C CA . ALA A 1 163 ? -14.195 -15.789 -10.117 1 81.25 163 ALA A CA 1
ATOM 1263 C C . ALA A 1 163 ? -14.641 -16.719 -11.242 1 81.25 163 ALA A C 1
ATOM 1265 O O . ALA A 1 163 ? -15.805 -16.688 -11.664 1 81.25 163 ALA A O 1
ATOM 1266 N N . LEU A 1 164 ? -13.766 -17.562 -11.68 1 83.12 164 LEU A N 1
ATOM 1267 C CA . LEU A 1 164 ? -14.094 -18.531 -12.719 1 83.12 164 LEU A CA 1
ATOM 1268 C C . LEU A 1 164 ? -15.086 -19.562 -12.195 1 83.12 164 LEU A C 1
ATOM 1270 O O . LEU A 1 164 ? -16.062 -19.906 -12.875 1 83.12 164 LEU A O 1
ATOM 1274 N N . LEU A 1 165 ? -14.812 -19.953 -11.031 1 81 165 LEU A N 1
ATOM 1275 C CA . LEU A 1 165 ? -15.703 -20.938 -10.43 1 81 165 LEU A CA 1
ATOM 1276 C C . LEU A 1 165 ? -17.062 -20.328 -10.117 1 81 165 LEU A C 1
ATOM 1278 O O . LEU A 1 165 ? -18.094 -20.969 -10.281 1 81 165 LEU A O 1
ATOM 1282 N N . ARG A 1 166 ? -17 -19.156 -9.664 1 78.38 166 ARG A N 1
ATOM 1283 C CA . ARG A 1 166 ? -18.25 -18.453 -9.383 1 78.38 166 ARG A CA 1
ATOM 1284 C C . ARG A 1 166 ? -19.078 -18.281 -10.648 1 78.38 166 ARG A C 1
ATOM 1286 O O . ARG A 1 166 ? -20.312 -18.406 -10.617 1 78.38 166 ARG A O 1
ATOM 1293 N N . SER A 1 167 ? -18.438 -18.031 -11.68 1 77.62 167 SER A N 1
ATOM 1294 C CA . SER A 1 167 ? -19.109 -17.875 -12.961 1 77.62 167 SER A CA 1
ATOM 1295 C C . SER A 1 167 ? -19.734 -19.188 -13.414 1 77.62 167 SER A C 1
ATOM 1297 O O . SER A 1 167 ? -20.844 -19.203 -13.953 1 77.62 167 SER A O 1
ATOM 1299 N N . LEU A 1 168 ? -19.062 -20.234 -13.195 1 75.06 168 LEU A N 1
ATOM 1300 C CA . LEU A 1 168 ? -19.609 -21.547 -13.531 1 75.06 168 LEU A CA 1
ATOM 1301 C C . LEU A 1 168 ? -20.812 -21.875 -12.656 1 75.06 168 LEU A C 1
ATOM 1303 O O . LEU A 1 168 ? -21.812 -22.406 -13.148 1 75.06 168 LEU A O 1
ATOM 1307 N N . HIS A 1 169 ? -20.641 -21.453 -11.43 1 72.25 169 HIS A N 1
ATOM 1308 C CA . HIS A 1 169 ? -21.75 -21.672 -10.492 1 72.25 169 HIS A CA 1
ATOM 1309 C C . HIS A 1 169 ? -22.969 -20.859 -10.891 1 72.25 169 HIS A C 1
ATOM 1311 O O . HIS A 1 169 ? -24.109 -21.359 -10.805 1 72.25 169 HIS A O 1
ATOM 1317 N N . HIS A 1 170 ? -22.734 -19.734 -11.289 1 69 170 HIS A N 1
ATOM 1318 C CA . HIS A 1 170 ? -23.797 -18.844 -11.727 1 69 170 HIS A CA 1
ATOM 1319 C C . HIS A 1 170 ? -24.5 -19.391 -12.969 1 69 170 HIS A C 1
ATOM 1321 O O . HIS A 1 170 ? -25.703 -19.172 -13.164 1 69 170 HIS A O 1
ATOM 1327 N N . ASN A 1 171 ? -23.766 -20.047 -13.766 1 65.94 171 ASN A N 1
ATOM 1328 C CA . ASN A 1 171 ? -24.312 -20.609 -15 1 65.94 171 ASN A CA 1
ATOM 1329 C C . ASN A 1 171 ? -24.969 -21.969 -14.758 1 65.94 171 ASN A C 1
ATOM 1331 O O . ASN A 1 171 ? -25.281 -22.688 -15.711 1 65.94 171 ASN A O 1
ATOM 1335 N N . GLY A 1 172 ? -25.156 -22.281 -13.492 1 63.31 172 GLY A N 1
ATOM 1336 C CA . GLY A 1 172 ? -25.969 -23.438 -13.156 1 63.31 172 GLY A CA 1
ATOM 1337 C C . GLY A 1 172 ? -25.156 -24.688 -12.867 1 63.31 172 GLY A C 1
ATOM 1338 O O . GLY A 1 172 ? -25.719 -25.75 -12.609 1 63.31 172 GLY A O 1
ATOM 1339 N N . TRP A 1 173 ? -23.969 -24.5 -12.93 1 66.06 173 TRP A N 1
ATOM 1340 C CA . TRP A 1 173 ? -23.156 -25.672 -12.656 1 66.06 173 TRP A CA 1
ATOM 1341 C C . TRP A 1 173 ? -23 -25.906 -11.156 1 66.06 173 TRP A C 1
ATOM 1343 O O . TRP A 1 173 ? -22.828 -24.953 -10.391 1 66.06 173 TRP A O 1
ATOM 1353 N N . THR A 1 174 ? -23.578 -27.016 -10.766 1 53.53 174 THR A N 1
ATOM 1354 C CA . THR A 1 174 ? -23.531 -27.344 -9.344 1 53.53 174 THR A CA 1
ATOM 1355 C C . THR A 1 174 ? -22.094 -27.5 -8.867 1 53.53 174 THR A C 1
ATOM 1357 O O . THR A 1 174 ? -21.391 -28.406 -9.32 1 53.53 174 THR A O 1
ATOM 1360 N N . ILE A 1 175 ? -21.594 -26.531 -8.586 1 54.59 175 ILE A N 1
ATOM 1361 C CA . ILE A 1 175 ? -20.297 -26.609 -7.902 1 54.59 175 ILE A CA 1
ATOM 1362 C C . ILE A 1 175 ? -20.516 -26.781 -6.402 1 54.59 175 ILE A C 1
ATOM 1364 O O . ILE A 1 175 ? -21.094 -25.906 -5.754 1 54.59 175 ILE A O 1
ATOM 1368 N N . ASP A 1 176 ? -21.281 -27.969 -6.008 1 44.03 176 ASP A N 1
ATOM 1369 C CA . ASP A 1 176 ? -21.641 -28.203 -4.617 1 44.03 176 ASP A CA 1
ATOM 1370 C C . ASP A 1 176 ? -20.703 -27.484 -3.664 1 44.03 176 ASP A C 1
ATOM 1372 O O . ASP A 1 176 ? -19.484 -27.453 -3.887 1 44.03 176 ASP A O 1
ATOM 1376 N N . SER A 1 177 ? -21.312 -26.578 -3.088 1 43.44 177 SER A N 1
ATOM 1377 C CA . SER A 1 177 ? -20.734 -26.031 -1.864 1 43.44 177 SER A CA 1
ATOM 1378 C C . SER A 1 177 ? -19.938 -27.078 -1.106 1 43.44 177 SER A C 1
ATOM 1380 O O . SER A 1 177 ? -19.297 -26.766 -0.095 1 43.44 177 SER A O 1
ATOM 1382 N N . SER A 1 178 ? -20.328 -28.281 -1.401 1 38.19 178 SER A N 1
ATOM 1383 C CA . SER A 1 178 ? -19.688 -29.406 -0.711 1 38.19 178 SER A CA 1
ATOM 1384 C C . SER A 1 178 ? -18.188 -29.453 -1.023 1 38.19 178 SER A C 1
ATOM 1386 O O . SER A 1 178 ? -17.453 -30.266 -0.457 1 38.19 178 SER A O 1
ATOM 1388 N N . VAL A 1 179 ? -17.891 -29.016 -2.117 1 42.62 179 VAL A N 1
ATOM 1389 C CA . VAL A 1 179 ? -16.453 -28.891 -2.332 1 42.62 179 VAL A CA 1
ATOM 1390 C C . VAL A 1 179 ? -15.812 -28.188 -1.133 1 42.62 179 VAL A C 1
ATOM 1392 O O . VAL A 1 179 ? -14.656 -28.453 -0.797 1 42.62 179 VAL A O 1
ATOM 1395 N N . SER A 1 180 ? -16.547 -27.234 -0.77 1 40.41 180 SER A N 1
ATOM 1396 C CA . SER A 1 180 ? -16.156 -26.578 0.472 1 40.41 180 SER A CA 1
ATOM 1397 C C . SER A 1 180 ? -16.172 -27.547 1.643 1 40.41 180 SER A C 1
ATOM 1399 O O . SER A 1 180 ? -15.586 -27.281 2.691 1 40.41 180 SER A O 1
ATOM 1401 N N . ARG A 1 181 ? -17.109 -28.594 1.512 1 36.03 181 ARG A N 1
ATOM 1402 C CA . ARG A 1 181 ? -17.25 -29.516 2.631 1 36.03 181 ARG A CA 1
ATOM 1403 C C . ARG A 1 181 ? -16.234 -30.656 2.531 1 36.03 181 ARG A C 1
ATOM 1405 O O . ARG A 1 181 ? -16.328 -31.641 3.264 1 36.03 181 ARG A O 1
ATOM 1412 N N . VAL A 1 182 ? -15.867 -30.938 1.377 1 33.69 182 VAL A N 1
ATOM 1413 C CA . VAL A 1 182 ? -14.891 -32 1.554 1 33.69 182 VAL A CA 1
ATOM 1414 C C . VAL A 1 182 ? -14.047 -31.734 2.795 1 33.69 182 VAL A C 1
ATOM 1416 O O . VAL A 1 182 ? -13.188 -30.844 2.787 1 33.69 182 VAL A O 1
ATOM 1419 N N . ILE A 1 183 ? -14.57 -31.719 3.832 1 33.03 183 ILE A N 1
ATOM 1420 C CA . ILE A 1 183 ? -14.336 -31.703 5.273 1 33.03 183 ILE A CA 1
ATOM 1421 C C . ILE A 1 183 ? -13.031 -32.438 5.594 1 33.03 183 ILE A C 1
ATOM 1423 O O . ILE A 1 183 ? -12.602 -33.312 4.836 1 33.03 183 ILE A O 1
ATOM 1427 N N . ASP A 1 184 ? -12.711 -32.25 6.812 1 35.66 184 ASP A N 1
ATOM 1428 C CA . ASP A 1 184 ? -11.773 -32.719 7.812 1 35.66 184 ASP A CA 1
ATOM 1429 C C . ASP A 1 184 ? -11.766 -34.25 7.859 1 35.66 184 ASP A C 1
ATOM 1431 O O . ASP A 1 184 ? -12.203 -34.844 8.852 1 35.66 184 ASP A O 1
ATOM 1435 N N . SER A 1 185 ? -12.477 -34.938 6.98 1 30.97 185 SER A N 1
ATOM 1436 C CA . SER A 1 185 ? -12.266 -36.281 7.539 1 30.97 185 SER A CA 1
ATOM 1437 C C . SER A 1 185 ? -10.797 -36.5 7.887 1 30.97 185 SER A C 1
ATOM 1439 O O . SER A 1 185 ? -10.477 -37.406 8.672 1 30.97 185 SER A O 1
ATOM 1441 N N . SER A 1 186 ? -10.008 -36.312 6.859 1 33.31 186 SER A N 1
ATOM 1442 C CA . SER A 1 186 ? -8.695 -36.75 7.316 1 33.31 186 SER A CA 1
ATOM 1443 C C . SER A 1 186 ? -8.086 -35.75 8.305 1 33.31 186 SER A C 1
ATOM 1445 O O . SER A 1 186 ? -7.598 -34.719 7.902 1 33.31 186 SER A O 1
ATOM 1447 N N . ARG A 1 187 ? -8.672 -35.469 9.305 1 34.47 187 ARG A N 1
ATOM 1448 C CA . ARG A 1 187 ? -7.984 -35.031 10.516 1 34.47 187 ARG A CA 1
ATOM 1449 C C . ARG A 1 187 ? -6.551 -35.562 10.539 1 34.47 187 ARG A C 1
ATOM 1451 O O . ARG A 1 187 ? -6.262 -36.594 11.156 1 34.47 187 ARG A O 1
ATOM 1458 N N . THR A 1 188 ? -5.949 -35.688 9.594 1 34.47 188 THR A N 1
ATOM 1459 C CA . THR A 1 188 ? -4.574 -35.938 10.016 1 34.47 188 THR A CA 1
ATOM 1460 C C . THR A 1 188 ? -4.172 -34.969 11.125 1 34.47 188 THR A C 1
ATOM 1462 O O . THR A 1 188 ? -4.348 -33.75 10.984 1 34.47 188 THR A O 1
ATOM 1465 N N . LEU A 1 189 ? -4.32 -35.344 12.344 1 33.66 189 LEU A N 1
ATOM 1466 C CA . LEU A 1 189 ? -3.742 -34.75 13.547 1 33.66 189 LEU A CA 1
ATOM 1467 C C . LEU A 1 189 ? -2.566 -33.844 13.188 1 33.66 189 LEU A C 1
ATOM 1469 O O . LEU A 1 189 ? -1.637 -34.25 12.5 1 33.66 189 LEU A O 1
ATOM 1473 N N . LYS A 1 190 ? -2.834 -32.594 12.953 1 40.38 190 LYS A N 1
ATOM 1474 C CA . LYS A 1 190 ? -1.638 -31.781 13.031 1 40.38 190 LYS A CA 1
ATOM 1475 C C . LYS A 1 190 ? -0.579 -32.406 13.922 1 40.38 190 LYS A C 1
ATOM 1477 O O . LYS A 1 190 ? -0.883 -32.875 15.031 1 40.38 190 LYS A O 1
ATOM 1482 N N . PRO A 1 191 ? 0.405 -33.094 13.547 1 37.88 191 PRO A N 1
ATOM 1483 C CA . PRO A 1 191 ? 1.3 -33.531 14.617 1 37.88 191 PRO A CA 1
ATOM 1484 C C . PRO A 1 191 ? 1.334 -32.562 15.789 1 37.88 191 PRO A C 1
ATOM 1486 O O . PRO A 1 191 ? 1.335 -31.344 15.578 1 37.88 191 PRO A O 1
ATOM 1489 N N . SER A 1 192 ? 0.722 -32.844 16.922 1 37.5 192 SER A N 1
ATOM 1490 C CA . SER A 1 192 ? 0.753 -32.062 18.156 1 37.5 192 SER A CA 1
ATOM 1491 C C . SER A 1 192 ? 2.055 -31.281 18.281 1 37.5 192 SER A C 1
ATOM 1493 O O . SER A 1 192 ? 3.109 -31.75 17.844 1 37.5 192 SER A O 1
ATOM 1495 N N . LEU A 1 193 ? 1.98 -29.922 18.406 1 38.97 193 LEU A N 1
ATOM 1496 C CA . LEU A 1 193 ? 3.125 -29.219 18.969 1 38.97 193 LEU A CA 1
ATOM 1497 C C . LEU A 1 193 ? 3.98 -30.172 19.812 1 38.97 193 LEU A C 1
ATOM 1499 O O . LEU A 1 193 ? 5.191 -29.969 19.922 1 38.97 193 LEU A O 1
ATOM 1503 N N . ARG A 1 194 ? 3.365 -31.156 20.406 1 36.78 194 ARG A N 1
ATOM 1504 C CA . ARG A 1 194 ? 4.016 -32.156 21.25 1 36.78 194 ARG A CA 1
ATOM 1505 C C . ARG A 1 194 ? 4.938 -33.031 20.422 1 36.78 194 ARG A C 1
ATOM 1507 O O . ARG A 1 194 ? 6.035 -33.375 20.859 1 36.78 194 ARG A O 1
ATOM 1514 N N . GLU A 1 195 ? 4.496 -33.438 19.344 1 41.09 195 GLU A N 1
ATOM 1515 C CA . GLU A 1 195 ? 5.34 -34.312 18.547 1 41.09 195 GLU A CA 1
ATOM 1516 C C . GLU A 1 195 ? 6.492 -33.531 17.906 1 41.09 195 GLU A C 1
ATOM 1518 O O . GLU A 1 195 ? 7.609 -34.062 17.828 1 41.09 195 GLU A O 1
ATOM 1523 N N . ALA A 1 196 ? 6.312 -32.281 17.469 1 41.84 196 ALA A N 1
ATOM 1524 C CA . ALA A 1 196 ? 7.379 -31.406 17 1 41.84 196 ALA A CA 1
ATOM 1525 C C . ALA A 1 196 ? 8.344 -31.062 18.125 1 41.84 196 ALA A C 1
ATOM 1527 O O . ALA A 1 196 ? 9.562 -31.062 17.938 1 41.84 196 ALA A O 1
ATOM 1528 N N . TRP A 1 197 ? 7.789 -30.703 19.328 1 42.16 197 TRP A N 1
ATOM 1529 C CA . TRP A 1 197 ? 8.617 -30.594 20.516 1 42.16 197 TRP A CA 1
ATOM 1530 C C . TRP A 1 197 ? 9.281 -31.938 20.844 1 42.16 197 TRP A C 1
ATOM 1532 O O . TRP A 1 197 ? 10.438 -31.969 21.266 1 42.16 197 TRP A O 1
ATOM 1542 N N . ALA A 1 198 ? 8.555 -33 20.766 1 42.25 198 ALA A N 1
ATOM 1543 C CA . ALA A 1 198 ? 9.164 -34.312 20.984 1 42.25 198 ALA A CA 1
ATOM 1544 C C . ALA A 1 198 ? 10.328 -34.531 20.016 1 42.25 198 ALA A C 1
ATOM 1546 O O . ALA A 1 198 ? 11.336 -35.156 20.391 1 42.25 198 ALA A O 1
ATOM 1547 N N . TRP A 1 199 ? 10.141 -34.125 18.812 1 42.03 199 TRP A N 1
ATOM 1548 C CA . TRP A 1 199 ? 11.289 -34.188 17.906 1 42.03 199 TRP A CA 1
ATOM 1549 C C . TRP A 1 199 ? 12.43 -33.312 18.406 1 42.03 199 TRP A C 1
ATOM 1551 O O . TRP A 1 199 ? 13.594 -33.688 18.359 1 42.03 199 TRP A O 1
ATOM 1561 N N . SER A 1 200 ? 12.133 -32.031 18.828 1 42.81 200 SER A N 1
ATOM 1562 C CA . SER A 1 200 ? 13.172 -31.219 19.422 1 42.81 200 SER A CA 1
ATOM 1563 C C . SER A 1 200 ? 13.789 -31.906 20.641 1 42.81 200 SER A C 1
ATOM 1565 O O . SER A 1 200 ? 14.984 -31.75 20.906 1 42.81 200 SER A O 1
ATOM 1567 N N . GLU A 1 201 ? 12.953 -32.406 21.438 1 44.38 201 GLU A N 1
ATOM 1568 C CA . GLU A 1 201 ? 13.477 -33.125 22.594 1 44.38 201 GLU A CA 1
ATOM 1569 C C . GLU A 1 201 ? 14.227 -34.375 22.188 1 44.38 201 GLU A C 1
ATOM 1571 O O . GLU A 1 201 ? 15.156 -34.812 22.891 1 44.38 201 GLU A O 1
ATOM 1576 N N . MET A 1 202 ? 13.664 -35.156 21.312 1 41.34 202 MET A N 1
ATOM 1577 C CA . MET A 1 202 ? 14.281 -36.438 20.984 1 41.34 202 MET A CA 1
ATOM 1578 C C . MET A 1 202 ? 15.57 -36.25 20.203 1 41.34 202 MET A C 1
ATOM 1580 O O . MET A 1 202 ? 16.391 -37.156 20.094 1 41.34 202 MET A O 1
ATOM 1584 N N . THR A 1 203 ? 15.562 -35.219 19.312 1 43.94 203 THR A N 1
ATOM 1585 C CA . THR A 1 203 ? 16.75 -35.219 18.453 1 43.94 203 THR A CA 1
ATOM 1586 C C . THR A 1 203 ? 17.953 -34.688 19.234 1 43.94 203 THR A C 1
ATOM 1588 O O . THR A 1 203 ? 17.891 -33.656 19.891 1 43.94 203 THR A O 1
ATOM 1591 N N . HIS A 1 204 ? 18.859 -35.531 19.578 1 50.16 204 HIS A N 1
ATOM 1592 C CA . HIS A 1 204 ? 20.188 -35.188 20.062 1 50.16 204 HIS A CA 1
ATOM 1593 C C . HIS A 1 204 ? 20.719 -33.938 19.359 1 50.16 204 HIS A C 1
ATOM 1595 O O . HIS A 1 204 ? 20.328 -33.656 18.219 1 50.16 204 HIS A O 1
ATOM 1601 N N . ASP A 1 205 ? 21.391 -33.031 20.141 1 50.91 205 ASP A N 1
ATOM 1602 C CA . ASP A 1 205 ? 21.953 -31.766 19.719 1 50.91 205 ASP A CA 1
ATOM 1603 C C . ASP A 1 205 ? 22.547 -31.859 18.312 1 50.91 205 ASP A C 1
ATOM 1605 O O . ASP A 1 205 ? 22.344 -30.984 17.484 1 50.91 205 ASP A O 1
ATOM 1609 N N . ALA A 1 206 ? 23.312 -32.969 18.047 1 53.47 206 ALA A N 1
ATOM 1610 C CA . ALA A 1 206 ? 23.969 -33.156 16.766 1 53.47 206 ALA A CA 1
ATOM 1611 C C . ALA A 1 206 ? 22.953 -33.344 15.648 1 53.47 206 ALA A C 1
ATOM 1613 O O . ALA A 1 206 ? 23.109 -32.844 14.539 1 53.47 206 ALA A O 1
ATOM 1614 N N . ASP A 1 207 ? 21.938 -34.031 15.961 1 64.5 207 ASP A N 1
ATOM 1615 C CA . ASP A 1 207 ? 20.891 -34.312 14.984 1 64.5 207 ASP A CA 1
ATOM 1616 C C . ASP A 1 207 ? 20.094 -33.062 14.633 1 64.5 207 ASP A C 1
ATOM 1618 O O . ASP A 1 207 ? 19.719 -32.875 13.477 1 64.5 207 ASP A O 1
ATOM 1622 N N . LEU A 1 208 ? 20.125 -32.219 15.586 1 71.75 208 LEU A N 1
ATOM 1623 C CA . LEU A 1 208 ? 19.391 -30.984 15.344 1 71.75 208 LEU A CA 1
ATOM 1624 C C . LEU A 1 208 ? 20.188 -30.062 14.43 1 71.75 208 LEU A C 1
ATOM 1626 O O . LEU A 1 208 ? 19.609 -29.438 13.531 1 71.75 208 LEU A O 1
ATOM 1630 N N . ASP A 1 209 ? 21.5 -30.016 14.648 1 75.62 209 ASP A N 1
ATOM 1631 C CA . ASP A 1 209 ? 22.359 -29.172 13.82 1 75.62 209 ASP A CA 1
ATOM 1632 C C . ASP A 1 209 ? 22.344 -29.641 12.367 1 75.62 209 ASP A C 1
ATOM 1634 O O . ASP A 1 209 ? 22.328 -28.812 11.445 1 75.62 209 ASP A O 1
ATOM 1638 N N . GLN A 1 210 ? 22.438 -30.938 12.258 1 81.88 210 GLN A N 1
ATOM 1639 C CA . GLN A 1 210 ? 22.406 -31.484 10.906 1 81.88 210 GLN A CA 1
ATOM 1640 C C . GLN A 1 210 ? 21.062 -31.188 10.242 1 81.88 210 GLN A C 1
ATOM 1642 O O . GLN A 1 210 ? 21 -30.891 9.047 1 81.88 210 GLN A O 1
ATOM 1647 N N . LEU A 1 211 ? 20.047 -31.359 11 1 80.81 211 LEU A N 1
ATOM 1648 C CA . LEU A 1 211 ? 18.719 -31.062 10.477 1 80.81 211 LEU A CA 1
ATOM 1649 C C . LEU A 1 211 ? 18.609 -29.594 10.078 1 80.81 211 LEU A C 1
ATOM 1651 O O . LEU A 1 211 ? 18.094 -29.281 9.008 1 80.81 211 LEU A O 1
ATOM 1655 N N . ILE A 1 212 ? 19.062 -28.734 10.906 1 83.44 212 ILE A N 1
ATOM 1656 C CA . ILE A 1 212 ? 19.031 -27.297 10.633 1 83.44 212 ILE A CA 1
ATOM 1657 C C . ILE A 1 212 ? 19.812 -26.984 9.359 1 83.44 212 ILE A C 1
ATOM 1659 O O . ILE A 1 212 ? 19.328 -26.25 8.5 1 83.44 212 ILE A O 1
ATOM 1663 N N . SER A 1 213 ? 20.938 -27.594 9.266 1 87.25 213 SER A N 1
ATOM 1664 C CA . SER A 1 213 ? 21.766 -27.406 8.07 1 87.25 213 SER A CA 1
ATOM 1665 C C . SER A 1 213 ? 21.047 -27.891 6.82 1 87.25 213 SER A C 1
ATOM 1667 O O . SER A 1 213 ? 21.125 -27.25 5.762 1 87.25 213 SER A O 1
ATOM 1669 N N . THR A 1 214 ? 20.406 -29.016 6.973 1 88.44 214 THR A N 1
ATOM 1670 C CA . THR A 1 214 ? 19.656 -29.578 5.852 1 88.44 214 THR A CA 1
ATOM 1671 C C . THR A 1 214 ? 18.516 -28.656 5.445 1 88.44 214 THR A C 1
ATOM 1673 O O . THR A 1 214 ? 18.25 -28.484 4.254 1 88.44 214 THR A O 1
ATOM 1676 N N . LEU A 1 215 ? 17.828 -28.109 6.406 1 89 215 LEU A N 1
ATOM 1677 C CA . LEU A 1 215 ? 16.719 -27.203 6.141 1 89 215 LEU A CA 1
ATOM 1678 C C . LEU A 1 215 ? 17.219 -25.922 5.473 1 89 215 LEU A C 1
ATOM 1680 O O . LEU A 1 215 ? 16.578 -25.406 4.547 1 89 215 LEU A O 1
ATOM 1684 N N . ILE A 1 216 ? 18.312 -25.438 5.93 1 93.25 216 ILE A N 1
ATOM 1685 C CA . ILE A 1 216 ? 18.906 -24.25 5.344 1 93.25 216 ILE A CA 1
ATOM 1686 C C . ILE A 1 216 ? 19.312 -24.531 3.896 1 93.25 216 ILE A C 1
ATOM 1688 O O . ILE A 1 216 ? 19.031 -23.734 2.998 1 93.25 216 ILE A O 1
ATOM 1692 N N . ASP A 1 217 ? 19.906 -25.672 3.664 1 94.5 217 ASP A N 1
ATOM 1693 C CA . ASP A 1 217 ? 20.281 -26.078 2.312 1 94.5 217 ASP A CA 1
ATOM 1694 C C . ASP A 1 217 ? 19.062 -26.172 1.401 1 94.5 217 ASP A C 1
ATOM 1696 O O . ASP A 1 217 ? 19.109 -25.734 0.25 1 94.5 217 ASP A O 1
ATOM 1700 N N . SER A 1 218 ? 18.078 -26.781 1.964 1 92.12 218 SER A N 1
ATOM 1701 C CA . SER A 1 218 ? 16.844 -26.938 1.193 1 92.12 218 SER A CA 1
ATOM 1702 C C . SER A 1 218 ? 16.25 -25.594 0.79 1 92.12 218 SER A C 1
ATOM 1704 O O . SER A 1 218 ? 15.828 -25.422 -0.352 1 92.12 218 SER A O 1
ATOM 1706 N N . TYR A 1 219 ? 16.219 -24.688 1.728 1 94.5 219 TYR A N 1
ATOM 1707 C CA . TYR A 1 219 ? 15.719 -23.344 1.43 1 94.5 219 TYR A CA 1
ATOM 1708 C C . TYR A 1 219 ? 16.531 -22.703 0.307 1 94.5 219 TYR A C 1
ATOM 1710 O O . TYR A 1 219 ? 15.961 -22.219 -0.675 1 94.5 219 TYR A O 1
ATOM 1718 N N . PHE A 1 220 ? 17.844 -22.672 0.436 1 96.88 220 PHE A N 1
ATOM 1719 C CA . PHE A 1 220 ? 18.703 -21.906 -0.468 1 96.88 220 PHE A CA 1
ATOM 1720 C C . PHE A 1 220 ? 18.781 -22.594 -1.829 1 96.88 220 PHE A C 1
ATOM 1722 O O . PHE A 1 220 ? 18.984 -21.922 -2.85 1 96.88 220 PHE A O 1
ATOM 1729 N N . ARG A 1 221 ? 18.484 -23.875 -1.916 1 93.81 221 ARG A N 1
ATOM 1730 C CA . ARG A 1 221 ? 18.547 -24.594 -3.18 1 93.81 221 ARG A CA 1
ATOM 1731 C C . ARG A 1 221 ? 17.25 -24.484 -3.953 1 93.81 221 ARG A C 1
ATOM 1733 O O . ARG A 1 221 ? 17.219 -24.703 -5.168 1 93.81 221 ARG A O 1
ATOM 1740 N N . ASN A 1 222 ? 16.219 -24.156 -3.232 1 93.31 222 ASN A N 1
ATOM 1741 C CA . ASN A 1 222 ? 14.906 -24.219 -3.879 1 93.31 222 ASN A CA 1
ATOM 1742 C C . ASN A 1 222 ? 14.211 -22.859 -3.877 1 93.31 222 ASN A C 1
ATOM 1744 O O . ASN A 1 222 ? 14.305 -22.109 -4.848 1 93.31 222 ASN A O 1
ATOM 1748 N N . PHE A 1 223 ? 13.688 -22.469 -2.711 1 95.88 223 PHE A N 1
ATOM 1749 C CA . PHE A 1 223 ? 12.875 -21.25 -2.643 1 95.88 223 PHE A CA 1
ATOM 1750 C C . PHE A 1 223 ? 13.719 -20.016 -2.947 1 95.88 223 PHE A C 1
ATOM 1752 O O . PHE A 1 223 ? 13.266 -19.125 -3.66 1 95.88 223 PHE A O 1
ATOM 1759 N N . HIS A 1 224 ? 14.875 -19.969 -2.396 1 97.44 224 HIS A N 1
ATOM 1760 C CA . HIS A 1 224 ? 15.781 -18.844 -2.533 1 97.44 224 HIS A CA 1
ATOM 1761 C C . HIS A 1 224 ? 16.078 -18.547 -3.998 1 97.44 224 HIS A C 1
ATOM 1763 O O . HIS A 1 224 ? 16.25 -17.391 -4.383 1 97.44 224 HIS A O 1
ATOM 1769 N N . THR A 1 225 ? 16.125 -19.5 -4.809 1 95.56 225 THR A N 1
ATOM 1770 C CA . THR A 1 225 ? 16.484 -19.328 -6.211 1 95.56 225 THR A CA 1
ATOM 1771 C C . THR A 1 225 ? 15.367 -18.641 -6.977 1 95.56 225 THR A C 1
ATOM 1773 O O . THR A 1 225 ? 15.586 -18.125 -8.078 1 95.56 225 THR A O 1
ATOM 1776 N N . ARG A 1 226 ? 14.188 -18.562 -6.383 1 95.56 226 ARG A N 1
ATOM 1777 C CA . ARG A 1 226 ? 13.078 -17.812 -6.973 1 95.56 226 ARG A CA 1
ATOM 1778 C C . ARG A 1 226 ? 13.039 -16.391 -6.445 1 95.56 226 ARG A C 1
ATOM 1780 O O . ARG A 1 226 ? 12.633 -15.469 -7.164 1 95.56 226 ARG A O 1
ATOM 1787 N N . TYR A 1 227 ? 13.289 -16.297 -5.207 1 97.88 227 TYR A N 1
ATOM 1788 C CA . TYR A 1 227 ? 13.289 -15.023 -4.504 1 97.88 227 TYR A CA 1
ATOM 1789 C C . TYR A 1 227 ? 14.547 -14.875 -3.652 1 97.88 227 TYR A C 1
ATOM 1791 O O . TYR A 1 227 ? 14.484 -14.992 -2.426 1 97.88 227 TYR A O 1
ATOM 1799 N N . PRO A 1 228 ? 15.656 -14.531 -4.289 1 98.31 228 PRO A N 1
ATOM 1800 C CA . PRO A 1 228 ? 16.906 -14.414 -3.537 1 98.31 228 PRO A CA 1
ATOM 1801 C C . PRO A 1 228 ? 16.969 -13.148 -2.695 1 98.31 228 PRO A C 1
ATOM 1803 O O . PRO A 1 228 ? 17.828 -12.281 -2.934 1 98.31 228 PRO A O 1
ATOM 1806 N N . ILE A 1 229 ? 16.172 -13.141 -1.679 1 98.62 229 ILE A N 1
ATOM 1807 C CA . ILE A 1 229 ? 15.969 -11.961 -0.847 1 98.62 229 ILE A CA 1
ATOM 1808 C C . ILE A 1 229 ? 17.016 -11.922 0.257 1 98.62 229 ILE A C 1
ATOM 1810 O O . ILE A 1 229 ? 17.297 -10.859 0.815 1 98.62 229 ILE A O 1
ATOM 1814 N N . VAL A 1 230 ? 17.703 -13.078 0.549 1 98.12 230 VAL A N 1
ATOM 1815 C CA . VAL A 1 230 ? 18.703 -13.203 1.595 1 98.12 230 VAL A CA 1
ATOM 1816 C C . VAL A 1 230 ? 20.047 -13.617 0.977 1 98.12 230 VAL A C 1
ATOM 1818 O O . VAL A 1 230 ? 20.109 -14.555 0.179 1 98.12 230 VAL A O 1
ATOM 1821 N N . HIS A 1 231 ? 21.047 -12.883 1.267 1 97.31 231 HIS A N 1
ATOM 1822 C CA . HIS A 1 231 ? 22.375 -13.305 0.835 1 97.31 231 HIS A CA 1
ATOM 1823 C C . HIS A 1 231 ? 22.844 -14.539 1.61 1 97.31 231 HIS A C 1
ATOM 1825 O O . HIS A 1 231 ? 23.047 -14.469 2.824 1 97.31 231 HIS A O 1
ATOM 1831 N N . GLU A 1 232 ? 23.109 -15.609 0.95 1 97.62 232 GLU A N 1
ATOM 1832 C CA . GLU A 1 232 ? 23.328 -16.906 1.586 1 97.62 232 GLU A CA 1
ATOM 1833 C C . GLU A 1 232 ? 24.609 -16.891 2.424 1 97.62 232 GLU A C 1
ATOM 1835 O O . GLU A 1 232 ? 24.594 -17.312 3.578 1 97.62 232 GLU A O 1
ATOM 1840 N N . ALA A 1 233 ? 25.703 -16.391 1.868 1 96.38 233 ALA A N 1
ATOM 1841 C CA . ALA A 1 233 ? 26.984 -16.422 2.572 1 96.38 233 ALA A CA 1
ATOM 1842 C C . ALA A 1 233 ? 26.906 -15.633 3.881 1 96.38 233 ALA A C 1
ATOM 1844 O O . ALA A 1 233 ? 27.438 -16.078 4.906 1 96.38 233 ALA A O 1
ATOM 1845 N N . THR A 1 234 ? 26.234 -14.484 3.844 1 95.81 234 THR A N 1
ATOM 1846 C CA . THR A 1 234 ? 26.094 -13.672 5.047 1 95.81 234 THR A CA 1
ATOM 1847 C C . THR A 1 234 ? 25.219 -14.391 6.082 1 95.81 234 THR A C 1
ATOM 1849 O O . THR A 1 234 ? 25.547 -14.406 7.27 1 95.81 234 THR A O 1
ATOM 1852 N N . PHE A 1 235 ? 24.141 -15.008 5.68 1 97.12 235 PHE A N 1
ATOM 1853 C CA . PHE A 1 235 ? 23.219 -15.703 6.57 1 97.12 235 PHE A CA 1
ATOM 1854 C C . PHE A 1 235 ? 23.906 -16.875 7.266 1 97.12 235 PHE A C 1
ATOM 1856 O O . PHE A 1 235 ? 23.766 -17.047 8.477 1 97.12 235 PHE A O 1
ATOM 1863 N N . ARG A 1 236 ? 24.641 -17.641 6.488 1 96 236 ARG A N 1
ATOM 1864 C CA . ARG A 1 236 ? 25.344 -18.781 7.051 1 96 236 ARG A CA 1
ATOM 1865 C C . ARG A 1 236 ? 26.422 -18.344 8.023 1 96 236 ARG A C 1
ATOM 1867 O O . ARG A 1 236 ? 26.625 -18.969 9.062 1 96 236 ARG A O 1
ATOM 1874 N N . ALA A 1 237 ? 27.141 -17.25 7.691 1 95.19 237 ALA A N 1
ATOM 1875 C CA . ALA A 1 237 ? 28.156 -16.703 8.594 1 95.19 237 ALA A CA 1
ATOM 1876 C C . ALA A 1 237 ? 27.531 -16.25 9.906 1 95.19 237 ALA A C 1
ATOM 1878 O O . ALA A 1 237 ? 28.125 -16.422 10.977 1 95.19 237 ALA A O 1
ATOM 1879 N N . GLN A 1 238 ? 26.359 -15.664 9.812 1 94.75 238 GLN A N 1
ATOM 1880 C CA . GLN A 1 238 ? 25.641 -15.219 11 1 94.75 238 GLN A CA 1
ATOM 1881 C C . GLN A 1 238 ? 25.156 -16.406 11.82 1 94.75 238 GLN A C 1
ATOM 1883 O O . GLN A 1 238 ? 25.219 -16.391 13.047 1 94.75 238 GLN A O 1
ATOM 1888 N N . THR A 1 239 ? 24.641 -17.406 11.102 1 91.44 239 THR A N 1
ATOM 1889 C CA . THR A 1 239 ? 24.156 -18.609 11.758 1 91.44 239 THR A CA 1
ATOM 1890 C C . THR A 1 239 ? 25.266 -19.297 12.523 1 91.44 239 THR A C 1
ATOM 1892 O O . THR A 1 239 ? 25.031 -19.859 13.602 1 91.44 239 THR A O 1
ATOM 1895 N N . GLU A 1 240 ? 26.516 -19.203 12.008 1 91.56 240 GLU A N 1
ATOM 1896 C CA . GLU A 1 240 ? 27.672 -19.859 12.609 1 91.56 240 GLU A CA 1
ATOM 1897 C C . GLU A 1 240 ? 28.375 -18.922 13.586 1 91.56 240 GLU A C 1
ATOM 1899 O O . GLU A 1 240 ? 29.453 -19.266 14.094 1 91.56 240 GLU A O 1
ATOM 1904 N N . ASP A 1 241 ? 27.922 -17.75 13.789 1 91.19 241 ASP A N 1
ATOM 1905 C CA . ASP A 1 241 ? 28.453 -16.75 14.711 1 91.19 241 ASP A CA 1
ATOM 1906 C C . ASP A 1 241 ? 29.828 -16.266 14.25 1 91.19 241 ASP A C 1
ATOM 1908 O O . ASP A 1 241 ? 30.703 -15.977 15.07 1 91.19 241 ASP A O 1
ATOM 1912 N N . ILE A 1 242 ? 30.047 -16.281 12.969 1 91.88 242 ILE A N 1
ATOM 1913 C CA . ILE A 1 242 ? 31.25 -15.75 12.359 1 91.88 242 ILE A CA 1
ATOM 1914 C C . ILE A 1 242 ? 31.078 -14.266 12.062 1 91.88 242 ILE A C 1
ATOM 1916 O O . ILE A 1 242 ? 32.031 -13.492 12.148 1 91.88 242 ILE A O 1
ATOM 1920 N N . ALA A 1 243 ? 29.906 -13.875 11.656 1 91.75 243 ALA A N 1
ATOM 1921 C CA . ALA A 1 243 ? 29.531 -12.484 11.422 1 91.75 243 ALA A CA 1
ATOM 1922 C C . ALA A 1 243 ? 28.5 -12 12.438 1 91.75 243 ALA A C 1
ATOM 1924 O O . ALA A 1 243 ? 27.719 -12.805 12.961 1 91.75 243 ALA A O 1
ATOM 1925 N N . PRO A 1 244 ? 28.578 -10.742 12.727 1 92.19 244 PRO A N 1
ATOM 1926 C CA . PRO A 1 244 ? 27.578 -10.211 13.672 1 92.19 244 PRO A CA 1
ATOM 1927 C C . PRO A 1 244 ? 26.156 -10.375 13.188 1 92.19 244 PRO A C 1
ATOM 1929 O O . PRO A 1 244 ? 25.875 -10.211 11.992 1 92.19 244 PRO A O 1
ATOM 1932 N N . LYS A 1 245 ? 25.344 -10.75 14.102 1 92.69 245 LYS A N 1
ATOM 1933 C CA . LYS A 1 245 ? 23.922 -10.891 13.797 1 92.69 245 LYS A CA 1
ATOM 1934 C C . LYS A 1 245 ? 23.203 -9.547 13.891 1 92.69 245 LYS A C 1
ATOM 1936 O O . LYS A 1 245 ? 23.594 -8.68 14.664 1 92.69 245 LYS A O 1
ATOM 1941 N N . PRO A 1 246 ? 22.25 -9.422 12.992 1 91 246 PRO A N 1
ATOM 1942 C CA . PRO A 1 246 ? 21.422 -8.227 13.172 1 91 246 PRO A CA 1
ATOM 1943 C C . PRO A 1 246 ? 20.641 -8.25 14.477 1 91 246 PRO A C 1
ATOM 1945 O O . PRO A 1 246 ? 20.938 -9.047 15.367 1 91 246 PRO A O 1
ATOM 1948 N N . ASP A 1 247 ? 19.703 -7.281 14.648 1 86.94 247 ASP A N 1
ATOM 1949 C CA . ASP A 1 247 ? 18.922 -7.23 15.883 1 86.94 247 ASP A CA 1
ATOM 1950 C C . ASP A 1 247 ? 18.234 -8.57 16.156 1 86.94 247 ASP A C 1
ATOM 1952 O O . ASP A 1 247 ? 17.797 -9.25 15.234 1 86.94 247 ASP A O 1
ATOM 1956 N N . SER A 1 248 ? 18.172 -8.961 17.344 1 83.62 248 SER A N 1
ATOM 1957 C CA . SER A 1 248 ? 17.812 -10.305 17.797 1 83.62 248 SER A CA 1
ATOM 1958 C C . SER A 1 248 ? 16.422 -10.695 17.312 1 83.62 248 SER A C 1
ATOM 1960 O O . SER A 1 248 ? 16.219 -11.805 16.812 1 83.62 248 SER A O 1
ATOM 1962 N N . GLU A 1 249 ? 15.469 -9.836 17.453 1 82.12 249 GLU A N 1
ATOM 1963 C CA . GLU A 1 249 ? 14.094 -10.172 17.109 1 82.12 249 GLU A CA 1
ATOM 1964 C C . GLU A 1 249 ? 13.953 -10.438 15.609 1 82.12 249 GLU A C 1
ATOM 1966 O O . GLU A 1 249 ? 13.359 -11.438 15.203 1 82.12 249 GLU A O 1
ATOM 1971 N N . SER A 1 250 ? 14.477 -9.57 14.789 1 88.75 250 SER A N 1
ATOM 1972 C CA . SER A 1 250 ? 14.406 -9.734 13.336 1 88.75 250 SER A CA 1
ATOM 1973 C C . SER A 1 250 ? 15.188 -10.953 12.875 1 88.75 250 SER A C 1
ATOM 1975 O O . SER A 1 250 ? 14.758 -11.664 11.961 1 88.75 250 SER A O 1
ATOM 1977 N N . TRP A 1 251 ? 16.312 -11.203 13.57 1 90.75 251 TRP A N 1
ATOM 1978 C CA . TRP A 1 251 ? 17.156 -12.336 13.211 1 90.75 251 TRP A CA 1
ATOM 1979 C C . TRP A 1 251 ? 16.453 -13.656 13.5 1 90.75 251 TRP A C 1
ATOM 1981 O O . TRP A 1 251 ? 16.453 -14.562 12.664 1 90.75 251 TRP A O 1
ATOM 1991 N N . LEU A 1 252 ? 15.875 -13.734 14.633 1 85.88 252 LEU A N 1
ATOM 1992 C CA . LEU A 1 252 ? 15.195 -14.969 15.016 1 85.88 252 LEU A CA 1
ATOM 1993 C C . LEU A 1 252 ? 14.008 -15.25 14.102 1 85.88 252 LEU A C 1
ATOM 1995 O O . LEU A 1 252 ? 13.773 -16.406 13.719 1 85.88 252 LEU A O 1
ATOM 1999 N N . LEU A 1 253 ? 13.266 -14.195 13.781 1 87.62 253 LEU A N 1
ATOM 2000 C CA . LEU A 1 253 ? 12.148 -14.359 12.859 1 87.62 253 LEU A CA 1
ATOM 2001 C C . LEU A 1 253 ? 12.641 -14.836 11.492 1 87.62 253 LEU A C 1
ATOM 2003 O O . LEU A 1 253 ? 12.07 -15.766 10.914 1 87.62 253 LEU A O 1
ATOM 2007 N N . LEU A 1 254 ? 13.703 -14.234 10.984 1 93.19 254 LEU A N 1
ATOM 2008 C CA . LEU A 1 254 ? 14.242 -14.602 9.68 1 93.19 254 LEU A CA 1
ATOM 2009 C C . LEU A 1 254 ? 14.727 -16.047 9.672 1 93.19 254 LEU A C 1
ATOM 2011 O O . LEU A 1 254 ? 14.406 -16.812 8.758 1 93.19 254 LEU A O 1
ATOM 2015 N N . ARG A 1 255 ? 15.484 -16.359 10.719 1 90.5 255 ARG A N 1
ATOM 2016 C CA . ARG A 1 255 ? 16.016 -17.719 10.82 1 90.5 255 ARG A CA 1
ATOM 2017 C C . ARG A 1 255 ? 14.898 -18.75 10.859 1 90.5 255 ARG A C 1
ATOM 2019 O O . ARG A 1 255 ? 14.953 -19.75 10.141 1 90.5 255 ARG A O 1
ATOM 2026 N N . HIS A 1 256 ? 13.859 -18.5 11.562 1 86.62 256 HIS A N 1
ATOM 2027 C CA . HIS A 1 256 ? 12.773 -19.469 11.719 1 86.62 256 HIS A CA 1
ATOM 2028 C C . HIS A 1 256 ? 11.969 -19.594 10.43 1 86.62 256 HIS A C 1
ATOM 2030 O O . HIS A 1 256 ? 11.531 -20.703 10.078 1 86.62 256 HIS A O 1
ATOM 2036 N N . VAL A 1 257 ? 11.734 -18.5 9.789 1 91.06 257 VAL A N 1
ATOM 2037 C CA . VAL A 1 257 ? 10.945 -18.578 8.562 1 91.06 257 VAL A CA 1
ATOM 2038 C C . VAL A 1 257 ? 11.75 -19.297 7.477 1 91.06 257 VAL A C 1
ATOM 2040 O O . VAL A 1 257 ? 11.188 -20.047 6.676 1 91.06 257 VAL A O 1
ATOM 2043 N N . ILE A 1 258 ? 13.055 -19.094 7.449 1 93.31 258 ILE A N 1
ATOM 2044 C CA . ILE A 1 258 ? 13.906 -19.781 6.492 1 93.31 258 ILE A CA 1
ATOM 2045 C C . ILE A 1 258 ? 13.875 -21.281 6.758 1 93.31 258 ILE A C 1
ATOM 2047 O O . ILE A 1 258 ? 13.758 -22.078 5.828 1 93.31 258 ILE A O 1
ATOM 2051 N N . LEU A 1 259 ? 13.938 -21.656 8.016 1 89.06 259 LEU A N 1
ATOM 2052 C CA . LEU A 1 259 ? 13.859 -23.078 8.375 1 89.06 259 LEU A CA 1
ATOM 2053 C C . LEU A 1 259 ? 12.5 -23.656 8 1 89.06 259 LEU A C 1
ATOM 2055 O O . LEU A 1 259 ? 12.422 -24.766 7.477 1 89.06 259 LEU A O 1
ATOM 2059 N N . ALA A 1 260 ? 11.453 -22.891 8.242 1 87.06 260 ALA A N 1
ATOM 2060 C CA . ALA A 1 260 ? 10.102 -23.359 7.91 1 87.06 260 ALA A CA 1
ATOM 2061 C C . ALA A 1 260 ? 9.945 -23.562 6.406 1 87.06 260 ALA A C 1
ATOM 2063 O O . ALA A 1 260 ? 9.406 -24.578 5.961 1 87.06 260 ALA A O 1
ATOM 2064 N N . ILE A 1 261 ? 10.422 -22.625 5.613 1 92.44 261 ILE A N 1
ATOM 2065 C CA . ILE A 1 261 ? 10.328 -22.734 4.164 1 92.44 261 ILE A CA 1
ATOM 2066 C C . ILE A 1 261 ? 11.227 -23.859 3.666 1 92.44 261 ILE A C 1
ATOM 2068 O O . ILE A 1 261 ? 10.867 -24.578 2.721 1 92.44 261 ILE A O 1
ATOM 2072 N N . GLY A 1 262 ? 12.398 -23.953 4.332 1 91.06 262 GLY A N 1
ATOM 2073 C CA . GLY A 1 262 ? 13.234 -25.109 4.016 1 91.06 262 GLY A CA 1
ATOM 2074 C C . GLY A 1 262 ? 12.516 -26.422 4.199 1 91.06 262 GLY A C 1
ATOM 2075 O O . GLY A 1 262 ? 12.672 -27.344 3.389 1 91.06 262 GLY A O 1
ATOM 2076 N N . GLY A 1 263 ? 11.727 -26.516 5.273 1 86.06 263 GLY A N 1
ATOM 2077 C CA . GLY A 1 263 ? 10.906 -27.688 5.504 1 86.06 263 GLY A CA 1
ATOM 2078 C C . GLY A 1 263 ? 9.852 -27.906 4.434 1 86.06 263 GLY A C 1
ATOM 2079 O O . GLY A 1 263 ? 9.594 -29.031 4.027 1 86.06 263 GLY A O 1
ATOM 2080 N N . TRP A 1 264 ? 9.242 -26.859 3.967 1 86.25 264 TRP A N 1
ATOM 2081 C CA . TRP A 1 264 ? 8.242 -26.906 2.902 1 86.25 264 TRP A CA 1
ATOM 2082 C C . TRP A 1 264 ? 8.852 -27.453 1.611 1 86.25 264 TRP A C 1
ATOM 2084 O O . TRP A 1 264 ? 8.188 -28.141 0.843 1 86.25 264 TRP A O 1
ATOM 2094 N N . CYS A 1 265 ? 10.055 -27.109 1.385 1 88.38 265 CYS A N 1
ATOM 2095 C CA . CYS A 1 265 ? 10.727 -27.469 0.139 1 88.38 265 CYS A CA 1
ATOM 2096 C C . CYS A 1 265 ? 11.227 -28.906 0.179 1 88.38 265 CYS A C 1
ATOM 2098 O O . CYS A 1 265 ? 11.602 -29.469 -0.852 1 88.38 265 CYS A O 1
ATOM 2100 N N . MET A 1 266 ? 11.078 -29.375 1.384 1 83.44 266 MET A N 1
ATOM 2101 C CA . MET A 1 266 ? 11.594 -30.734 1.502 1 83.44 266 MET A CA 1
ATOM 2102 C C . MET A 1 266 ? 10.594 -31.734 0.941 1 83.44 266 MET A C 1
ATOM 2104 O O . MET A 1 266 ? 9.406 -31.438 0.798 1 83.44 266 MET A O 1
ATOM 2108 N N . GLY A 1 267 ? 10.953 -32.875 0.412 1 72.06 267 GLY A N 1
ATOM 2109 C CA . GLY A 1 267 ? 10.141 -33.906 -0.194 1 72.06 267 GLY A CA 1
ATOM 2110 C C . GLY A 1 267 ? 8.938 -34.281 0.65 1 72.06 267 GLY A C 1
ATOM 2111 O O . GLY A 1 267 ? 8.844 -33.906 1.816 1 72.06 267 GLY A O 1
ATOM 2112 N N . TYR A 1 268 ? 7.957 -34.812 0.195 1 65.31 268 TYR A N 1
ATOM 2113 C CA . TYR A 1 268 ? 6.676 -35.188 0.787 1 65.31 268 TYR A CA 1
ATOM 2114 C C . TYR A 1 268 ? 6.879 -36.094 2.004 1 65.31 268 TYR A C 1
ATOM 2116 O O . TYR A 1 268 ? 6.02 -36.156 2.887 1 65.31 268 TYR A O 1
ATOM 2124 N N . ASP A 1 269 ? 8.023 -36.656 2.094 1 59.19 269 ASP A N 1
ATOM 2125 C CA . ASP A 1 269 ? 8.258 -37.594 3.18 1 59.19 269 ASP A CA 1
ATOM 2126 C C . ASP A 1 269 ? 8.539 -36.875 4.492 1 59.19 269 ASP A C 1
ATOM 2128 O O . ASP A 1 269 ? 8.492 -37.469 5.566 1 59.19 269 ASP A O 1
ATOM 2132 N N . THR A 1 270 ? 8.828 -35.656 4.43 1 55.03 270 THR A N 1
ATOM 2133 C CA . THR A 1 270 ? 9.156 -34.875 5.617 1 55.03 270 THR A CA 1
ATOM 2134 C C . THR A 1 270 ? 8.008 -33.969 5.988 1 55.03 270 THR A C 1
ATOM 2136 O O . THR A 1 270 ? 8.234 -32.844 6.473 1 55.03 270 THR A O 1
ATOM 2139 N N . LYS A 1 271 ? 6.883 -34.531 5.883 1 56.78 271 LYS A N 1
ATOM 2140 C CA . LYS A 1 271 ? 5.656 -33.781 6.117 1 56.78 271 LYS A CA 1
ATOM 2141 C C . LYS A 1 271 ? 5.512 -33.406 7.59 1 56.78 271 LYS A C 1
ATOM 2143 O O . LYS A 1 271 ? 5.867 -34.188 8.469 1 56.78 271 LYS A O 1
ATOM 2148 N N . GLY A 1 272 ? 5.512 -32.094 7.895 1 57.75 272 GLY A N 1
ATOM 2149 C CA . GLY A 1 272 ? 5.215 -31.641 9.25 1 57.75 272 GLY A CA 1
ATOM 2150 C C . GLY A 1 272 ? 6.238 -30.672 9.797 1 57.75 272 GLY A C 1
ATOM 2151 O O . GLY A 1 272 ? 5.941 -29.891 10.711 1 57.75 272 GLY A O 1
ATOM 2152 N N . PHE A 1 273 ? 7.441 -30.812 9.227 1 58.56 273 PHE A N 1
ATOM 2153 C CA . PHE A 1 273 ? 8.445 -29.891 9.758 1 58.56 273 PHE A CA 1
ATOM 2154 C C . PHE A 1 273 ? 8.055 -28.438 9.492 1 58.56 273 PHE A C 1
ATOM 2156 O O . PHE A 1 273 ? 8.25 -27.578 10.344 1 58.56 273 PHE A O 1
ATOM 2163 N N . ASP A 1 274 ? 7.551 -28.219 8.352 1 62.78 274 ASP A N 1
ATOM 2164 C CA . ASP A 1 274 ? 7.156 -26.859 7.977 1 62.78 274 ASP A CA 1
ATOM 2165 C C . ASP A 1 274 ? 6.047 -26.344 8.891 1 62.78 274 ASP A C 1
ATOM 2167 O O . ASP A 1 274 ? 6.059 -25.172 9.289 1 62.78 274 ASP A O 1
ATOM 2171 N N . GLU A 1 275 ? 5.219 -27.188 9.211 1 63.62 275 GLU A N 1
ATOM 2172 C CA . GLU A 1 275 ? 4.117 -26.781 10.078 1 63.62 275 GLU A CA 1
ATOM 2173 C C . GLU A 1 275 ? 4.617 -26.453 11.484 1 63.62 275 GLU A C 1
ATOM 2175 O O . GLU A 1 275 ? 4.191 -25.469 12.086 1 63.62 275 GLU A O 1
ATOM 2180 N N . LEU A 1 276 ? 5.555 -27.25 11.914 1 58.47 276 LEU A N 1
ATOM 2181 C CA . LEU A 1 276 ? 6.109 -27.047 13.25 1 58.47 276 LEU A CA 1
ATOM 2182 C C . LEU A 1 276 ? 6.906 -25.75 13.32 1 58.47 276 LEU A C 1
ATOM 2184 O O . LEU A 1 276 ? 6.711 -24.953 14.234 1 58.47 276 LEU A O 1
ATOM 2188 N N . LEU A 1 277 ? 7.668 -25.688 12.352 1 62.62 277 LEU A N 1
ATOM 2189 C CA . LEU A 1 277 ? 8.508 -24.5 12.32 1 62.62 277 LEU A CA 1
ATOM 2190 C C . LEU A 1 277 ? 7.68 -23.25 12 1 62.62 277 LEU A C 1
ATOM 2192 O O . LEU A 1 277 ? 7.957 -22.172 12.523 1 62.62 277 LEU A O 1
ATOM 2196 N N . GLY A 1 278 ? 6.66 -23.5 11.266 1 63.53 278 GLY A N 1
ATOM 2197 C CA . GLY A 1 278 ? 5.73 -22.406 11.008 1 63.53 278 GLY A CA 1
ATOM 2198 C C . GLY A 1 278 ? 5.027 -21.922 12.25 1 63.53 278 GLY A C 1
ATOM 2199 O O . GLY A 1 278 ? 4.883 -20.703 12.453 1 63.53 278 GLY A O 1
ATOM 2200 N N . ALA A 1 279 ? 4.664 -22.828 13.062 1 59.72 279 ALA A N 1
ATOM 2201 C CA . ALA A 1 279 ? 4 -22.469 14.32 1 59.72 279 ALA A CA 1
ATOM 2202 C C . ALA A 1 279 ? 4.914 -21.641 15.211 1 59.72 279 ALA A C 1
ATOM 2204 O O . ALA A 1 279 ? 4.457 -20.719 15.891 1 59.72 279 ALA A O 1
ATOM 2205 N N . LYS A 1 280 ? 6.156 -21.969 15.141 1 56.75 280 LYS A N 1
ATOM 2206 C CA . LYS A 1 280 ? 7.117 -21.203 15.938 1 56.75 280 LYS A CA 1
ATOM 2207 C C . LYS A 1 280 ? 7.227 -19.766 15.43 1 56.75 280 LYS A C 1
ATOM 2209 O O . LYS A 1 280 ? 7.367 -18.844 16.219 1 56.75 280 LYS A O 1
ATOM 2214 N N . THR A 1 281 ? 7.078 -19.688 14.203 1 60.47 281 THR A N 1
ATOM 2215 C CA . THR A 1 281 ? 7.129 -18.344 13.633 1 60.47 281 THR A CA 1
ATOM 2216 C C . THR A 1 281 ? 5.895 -17.547 14.039 1 60.47 281 THR A C 1
ATOM 2218 O O . THR A 1 281 ? 5.957 -16.312 14.156 1 60.47 281 THR A O 1
ATOM 2221 N N . GLN A 1 282 ? 4.84 -18.234 14.25 1 59.91 282 GLN A N 1
ATOM 2222 C CA . GLN A 1 282 ? 3.617 -17.562 14.672 1 59.91 282 GLN A CA 1
ATOM 2223 C C . GLN A 1 282 ? 3.779 -16.953 16.062 1 59.91 282 GLN A C 1
ATOM 2225 O O . GLN A 1 282 ? 3.268 -15.859 16.328 1 59.91 282 GLN A O 1
ATOM 2230 N N . GLY A 1 283 ? 4.477 -17.625 16.859 1 56.81 283 GLY A N 1
ATOM 2231 C CA . GLY A 1 283 ? 4.738 -17.109 18.188 1 56.81 283 GLY A CA 1
ATOM 2232 C C . GLY A 1 283 ? 5.559 -15.836 18.188 1 56.81 283 GLY A C 1
ATOM 2233 O O . GLY A 1 283 ? 5.293 -14.906 18.953 1 56.81 283 GLY A O 1
ATOM 2234 N N . TRP A 1 284 ? 6.445 -15.812 17.281 1 52.75 284 TRP A N 1
ATOM 2235 C CA . TRP A 1 284 ? 7.316 -14.641 17.188 1 52.75 284 TRP A CA 1
ATOM 2236 C C . TRP A 1 284 ? 6.574 -13.453 16.594 1 52.75 284 TRP A C 1
ATOM 2238 O O . TRP A 1 284 ? 6.895 -12.297 16.906 1 52.75 284 TRP A O 1
ATOM 2248 N N . SER A 1 285 ? 5.652 -13.859 15.711 1 53.16 285 SER A N 1
ATOM 2249 C CA . SER A 1 285 ? 4.887 -12.797 15.062 1 53.16 285 SER A CA 1
ATOM 2250 C C . SER A 1 285 ? 3.938 -12.125 16.047 1 53.16 285 SER A C 1
ATOM 2252 O O . SER A 1 285 ? 3.451 -11.023 15.789 1 53.16 285 SER A O 1
ATOM 2254 N N . ARG A 1 286 ? 3.713 -12.875 17.109 1 53 286 ARG A N 1
ATOM 2255 C CA . ARG A 1 286 ? 2.824 -12.297 18.109 1 53 286 ARG A CA 1
ATOM 2256 C C . ARG A 1 286 ? 3.516 -11.164 18.859 1 53 286 ARG A C 1
ATOM 2258 O O . ARG A 1 286 ? 2.861 -10.367 19.547 1 53 286 ARG A O 1
ATOM 2265 N N . ASN A 1 287 ? 4.789 -11.18 18.688 1 51.06 287 ASN A N 1
ATOM 2266 C CA . ASN A 1 287 ? 5.504 -10.086 19.344 1 51.06 287 ASN A CA 1
ATOM 2267 C C . ASN A 1 287 ? 5.492 -8.82 18.5 1 51.06 287 ASN A C 1
ATOM 2269 O O . ASN A 1 287 ? 5.961 -8.82 17.359 1 51.06 287 ASN A O 1
ATOM 2273 N N . THR A 1 288 ? 4.441 -7.812 18.688 1 55.34 288 THR A N 1
ATOM 2274 C CA . THR A 1 288 ? 4.113 -6.543 18.047 1 55.34 288 THR A CA 1
ATOM 2275 C C . THR A 1 288 ? 5.371 -5.715 17.812 1 55.34 288 THR A C 1
ATOM 2277 O O . THR A 1 288 ? 5.312 -4.656 17.188 1 55.34 288 THR A O 1
ATOM 2280 N N . SER A 1 289 ? 6.406 -6.273 18.109 1 71.06 289 SER A N 1
ATOM 2281 C CA . SER A 1 289 ? 7.637 -5.508 17.938 1 71.06 289 SER A CA 1
ATOM 2282 C C . SER A 1 289 ? 7.965 -5.332 16.453 1 71.06 289 SER A C 1
ATOM 2284 O O . SER A 1 289 ? 8.672 -4.395 16.078 1 71.06 289 SER A O 1
ATOM 2286 N N . ILE A 1 290 ? 7.102 -6.074 15.648 1 84.62 290 ILE A N 1
ATOM 2287 C CA . ILE A 1 290 ? 7.465 -6.039 14.234 1 84.62 290 ILE A CA 1
ATOM 2288 C C . ILE A 1 290 ? 6.926 -4.762 13.602 1 84.62 290 ILE A C 1
ATOM 2290 O O . ILE A 1 290 ? 7.438 -4.312 12.57 1 84.62 290 ILE A O 1
ATOM 2294 N N . LEU A 1 291 ? 5.891 -4.16 14.242 1 89.38 291 LEU A N 1
ATOM 2295 C CA . LEU A 1 291 ? 5.32 -2.932 13.695 1 89.38 291 LEU A CA 1
ATOM 2296 C C . LEU A 1 291 ? 6.109 -1.712 14.164 1 89.38 291 LEU A C 1
ATOM 2298 O O . LEU A 1 291 ? 5.949 -0.619 13.617 1 89.38 291 LEU A O 1
ATOM 2302 N N . SER A 1 292 ? 7.031 -1.875 15.117 1 89.56 292 SER A N 1
ATOM 2303 C CA . SER A 1 292 ? 7.676 -0.731 15.75 1 89.56 292 SER A CA 1
ATOM 2304 C C . SER A 1 292 ? 9.156 -0.666 15.398 1 89.56 292 SER A C 1
ATOM 2306 O O . SER A 1 292 ? 9.938 0.003 16.078 1 89.56 292 SER A O 1
ATOM 2308 N N . SER A 1 293 ? 9.523 -1.398 14.367 1 90.94 293 SER A N 1
ATOM 2309 C CA . SER A 1 293 ? 10.906 -1.337 13.898 1 90.94 293 SER A CA 1
ATOM 2310 C C . SER A 1 293 ? 10.984 -1.523 12.391 1 90.94 293 SER A C 1
ATOM 2312 O O . SER A 1 293 ? 10 -1.922 11.758 1 90.94 293 SER A O 1
ATOM 2314 N N . GLY A 1 294 ? 12.133 -1.161 11.867 1 94.5 294 GLY A N 1
ATOM 2315 C CA . GLY A 1 294 ? 12.414 -1.335 10.453 1 94.5 294 GLY A CA 1
ATOM 2316 C C . GLY A 1 294 ? 13.875 -1.601 10.164 1 94.5 294 GLY A C 1
ATOM 2317 O O . GLY A 1 294 ? 14.742 -0.812 10.539 1 94.5 294 GLY A O 1
ATOM 2318 N N . SER A 1 295 ? 14.125 -2.699 9.609 1 96.38 295 SER A N 1
ATOM 2319 C CA . SER A 1 295 ? 15.469 -3.09 9.195 1 96.38 295 SER A CA 1
ATOM 2320 C C . SER A 1 295 ? 15.422 -3.969 7.949 1 96.38 295 SER A C 1
ATOM 2322 O O . SER A 1 295 ? 14.375 -4.523 7.609 1 96.38 295 SER A O 1
ATOM 2324 N N . LEU A 1 296 ? 16.531 -4.047 7.309 1 97.44 296 LEU A N 1
ATOM 2325 C CA . LEU A 1 296 ? 16.625 -4.898 6.129 1 97.44 296 LEU A CA 1
ATOM 2326 C C . LEU A 1 296 ? 16.266 -6.344 6.473 1 97.44 296 LEU A C 1
ATOM 2328 O O . LEU A 1 296 ? 15.539 -7.004 5.73 1 97.44 296 LEU A O 1
ATOM 2332 N N . THR A 1 297 ? 16.766 -6.805 7.582 1 97.19 297 THR A N 1
ATOM 2333 C CA . THR A 1 297 ? 16.516 -8.164 8.047 1 97.19 297 THR A CA 1
ATOM 2334 C C . THR A 1 297 ? 15.039 -8.375 8.336 1 97.19 297 THR A C 1
ATOM 2336 O O . THR A 1 297 ? 14.477 -9.43 8.016 1 97.19 297 THR A O 1
ATOM 2339 N N . LEU A 1 298 ? 14.43 -7.406 8.93 1 96.06 298 LEU A N 1
ATOM 2340 C CA . LEU A 1 298 ? 13.008 -7.527 9.242 1 96.06 298 LEU A CA 1
ATOM 2341 C C . LEU A 1 298 ? 12.172 -7.582 7.965 1 96.06 298 LEU A C 1
ATOM 2343 O O . LEU A 1 298 ? 11.219 -8.352 7.875 1 96.06 298 LEU A O 1
ATOM 2347 N N . VAL A 1 299 ? 12.5 -6.707 7 1 98 299 VAL A N 1
ATOM 2348 C CA . VAL A 1 299 ? 11.797 -6.75 5.723 1 98 299 VAL A CA 1
ATOM 2349 C C . VAL A 1 299 ? 11.891 -8.148 5.125 1 98 299 VAL A C 1
ATOM 2351 O O . VAL A 1 299 ? 10.891 -8.695 4.645 1 98 299 VAL A O 1
ATOM 2354 N N . GLN A 1 300 ? 13.078 -8.727 5.117 1 98.19 300 GLN A N 1
ATOM 2355 C CA . GLN A 1 300 ? 13.297 -10.07 4.594 1 98.19 300 GLN A CA 1
ATOM 2356 C C . GLN A 1 300 ? 12.422 -11.094 5.316 1 98.19 300 GLN A C 1
ATOM 2358 O O . GLN A 1 300 ? 11.75 -11.898 4.676 1 98.19 300 GLN A O 1
ATOM 2363 N N . ALA A 1 301 ? 12.438 -10.992 6.613 1 95.12 301 ALA A N 1
ATOM 2364 C CA . ALA A 1 301 ? 11.719 -11.953 7.445 1 95.12 301 ALA A CA 1
ATOM 2365 C C . ALA A 1 301 ? 10.211 -11.844 7.223 1 95.12 301 ALA A C 1
ATOM 2367 O O . ALA A 1 301 ? 9.531 -12.859 7.035 1 95.12 301 ALA A O 1
ATOM 2368 N N . VAL A 1 302 ? 9.719 -10.656 7.23 1 95.12 302 VAL A N 1
ATOM 2369 C CA . VAL A 1 302 ? 8.281 -10.422 7.137 1 95.12 302 VAL A CA 1
ATOM 2370 C C . VAL A 1 302 ? 7.789 -10.766 5.734 1 95.12 302 VAL A C 1
ATOM 2372 O O . VAL A 1 302 ? 6.691 -11.312 5.57 1 95.12 302 VAL A O 1
ATOM 2375 N N . ALA A 1 303 ? 8.539 -10.453 4.723 1 97.56 303 ALA A N 1
ATOM 2376 C CA . ALA A 1 303 ? 8.18 -10.82 3.357 1 97.56 303 ALA A CA 1
ATOM 2377 C C . ALA A 1 303 ? 8.078 -12.336 3.205 1 97.56 303 ALA A C 1
ATOM 2379 O O . ALA A 1 303 ? 7.105 -12.852 2.648 1 97.56 303 ALA A O 1
ATOM 2380 N N . LEU A 1 304 ? 9.094 -13.023 3.713 1 96.62 304 LEU A N 1
ATOM 2381 C CA . LEU A 1 304 ? 9.094 -14.477 3.65 1 96.62 304 LEU A CA 1
ATOM 2382 C C . LEU A 1 304 ? 7.949 -15.062 4.469 1 96.62 304 LEU A C 1
ATOM 2384 O O . LEU A 1 304 ? 7.301 -16.016 4.039 1 96.62 304 LEU A O 1
ATOM 2388 N N . LYS A 1 305 ? 7.727 -14.484 5.602 1 92.5 305 LYS A N 1
ATOM 2389 C CA . LYS A 1 305 ? 6.629 -14.953 6.445 1 92.5 305 LYS A CA 1
ATOM 2390 C C . LYS A 1 305 ? 5.289 -14.797 5.738 1 92.5 305 LYS A C 1
ATOM 2392 O O . LYS A 1 305 ? 4.43 -15.68 5.824 1 92.5 305 LYS A O 1
ATOM 2397 N N . GLY A 1 306 ? 5.125 -13.641 5.082 1 93 306 GLY A N 1
ATOM 2398 C CA . GLY A 1 306 ? 3.895 -13.43 4.328 1 93 306 GLY A CA 1
ATOM 2399 C C . GLY A 1 306 ? 3.648 -14.508 3.287 1 93 306 GLY A C 1
ATOM 2400 O O . GLY A 1 306 ? 2.547 -15.055 3.203 1 93 306 GLY A O 1
ATOM 2401 N N . HIS A 1 307 ? 4.637 -14.836 2.586 1 92.88 307 HIS A N 1
ATOM 2402 C CA . HIS A 1 307 ? 4.523 -15.844 1.543 1 92.88 307 HIS A CA 1
ATOM 2403 C C . HIS A 1 307 ? 4.254 -17.219 2.141 1 92.88 307 HIS A C 1
ATOM 2405 O O . HIS A 1 307 ? 3.434 -17.984 1.617 1 92.88 307 HIS A O 1
ATOM 2411 N N . PHE A 1 308 ? 4.953 -17.531 3.174 1 91.06 308 PHE A N 1
ATOM 2412 C CA . PHE A 1 308 ? 4.82 -18.844 3.816 1 91.06 308 PHE A CA 1
ATOM 2413 C C . PHE A 1 308 ? 3.441 -18.984 4.449 1 91.06 308 PHE A C 1
ATOM 2415 O O . PHE A 1 308 ? 2.855 -20.078 4.422 1 91.06 308 PHE A O 1
ATOM 2422 N N . THR A 1 309 ? 2.975 -17.891 5.031 1 88.5 309 THR A N 1
ATOM 2423 C CA . THR A 1 309 ? 1.655 -17.906 5.652 1 88.5 309 THR A CA 1
ATOM 2424 C C . THR A 1 309 ? 0.573 -18.188 4.609 1 88.5 309 THR A C 1
ATOM 2426 O O . THR A 1 309 ? -0.415 -18.859 4.902 1 88.5 309 THR A O 1
ATOM 2429 N N . GLN A 1 310 ? 0.685 -17.656 3.459 1 89.38 310 GLN A N 1
ATOM 2430 C CA . GLN A 1 310 ? -0.228 -17.969 2.361 1 89.38 310 GLN A CA 1
ATOM 2431 C C . GLN A 1 310 ? -0.225 -19.453 2.043 1 89.38 310 GLN A C 1
ATOM 2433 O O . GLN A 1 310 ? -1.284 -20.062 1.845 1 89.38 310 GLN A O 1
ATOM 2438 N N . ARG A 1 311 ? 0.917 -20.031 2.021 1 86.19 311 ARG A N 1
ATOM 2439 C CA . ARG A 1 311 ? 1.043 -21.469 1.766 1 86.19 311 ARG A CA 1
ATOM 2440 C C . ARG A 1 311 ? 0.363 -22.281 2.861 1 86.19 311 ARG A C 1
ATOM 2442 O O . ARG A 1 311 ? -0.158 -23.359 2.604 1 86.19 311 ARG A O 1
ATOM 2449 N N . GLN A 1 312 ? 0.36 -21.688 4.055 1 82.69 312 GLN A N 1
ATOM 2450 C CA . GLN A 1 312 ? -0.262 -22.359 5.191 1 82.69 312 GLN A CA 1
ATOM 2451 C C . GLN A 1 312 ? -1.779 -22.188 5.16 1 82.69 312 GLN A C 1
ATOM 2453 O O . GLN A 1 312 ? -2.451 -22.406 6.172 1 82.69 312 GLN A O 1
ATOM 2458 N N . ASN A 1 313 ? -2.287 -21.719 4.059 1 83.5 313 ASN A N 1
ATOM 2459 C CA . ASN A 1 313 ? -3.721 -21.562 3.84 1 83.5 313 ASN A CA 1
ATOM 2460 C C . ASN A 1 313 ? -4.285 -20.406 4.66 1 83.5 313 ASN A C 1
ATOM 2462 O O . ASN A 1 313 ? -5.398 -20.5 5.18 1 83.5 313 ASN A O 1
ATOM 2466 N N . ASN A 1 314 ? -3.502 -19.453 4.949 1 87.81 314 ASN A N 1
ATOM 2467 C CA . ASN A 1 314 ? -3.92 -18.188 5.559 1 87.81 314 ASN A CA 1
ATOM 2468 C C . ASN A 1 314 ? -3.691 -17 4.617 1 87.81 314 ASN A C 1
ATOM 2470 O O . ASN A 1 314 ? -2.822 -16.172 4.867 1 87.81 314 ASN A O 1
ATOM 2474 N N . PRO A 1 315 ? -4.461 -16.953 3.596 1 91.62 315 PRO A N 1
ATOM 2475 C CA . PRO A 1 315 ? -4.195 -15.984 2.525 1 91.62 315 PRO A CA 1
ATOM 2476 C C . PRO A 1 315 ? -4.316 -14.531 2.99 1 91.62 315 PRO A C 1
ATOM 2478 O O . PRO A 1 315 ? -3.504 -13.688 2.604 1 91.62 315 PRO A O 1
ATOM 2481 N N . ASN A 1 316 ? -5.332 -14.172 3.812 1 93.25 316 ASN A N 1
ATOM 2482 C CA . ASN A 1 316 ? -5.52 -12.789 4.254 1 93.25 316 ASN A CA 1
ATOM 2483 C C . ASN A 1 316 ? -4.406 -12.352 5.195 1 93.25 316 ASN A C 1
ATOM 2485 O O . ASN A 1 316 ? -3.949 -11.203 5.129 1 93.25 316 ASN A O 1
ATOM 2489 N N . THR A 1 317 ? -3.996 -13.281 6.09 1 92.19 317 THR A N 1
ATOM 2490 C CA . THR A 1 317 ? -2.865 -12.984 6.961 1 92.19 317 THR A CA 1
ATOM 2491 C C . THR A 1 317 ? -1.599 -12.75 6.141 1 92.19 317 THR A C 1
ATOM 2493 O O . THR A 1 317 ? -0.819 -11.844 6.441 1 92.19 317 THR A O 1
ATOM 2496 N N . GLY A 1 318 ? -1.382 -13.695 5.16 1 94.06 318 GLY A N 1
ATOM 2497 C CA . GLY A 1 318 ? -0.263 -13.484 4.254 1 94.06 318 GLY A CA 1
ATOM 2498 C C . GLY A 1 318 ? -0.312 -12.148 3.543 1 94.06 318 GLY A C 1
ATOM 2499 O O . GLY A 1 318 ? 0.715 -11.484 3.383 1 94.06 318 GLY A O 1
ATOM 2500 N N . TRP A 1 319 ? -1.505 -11.711 3.145 1 96.12 319 TRP A N 1
ATOM 2501 C CA . TRP A 1 319 ? -1.748 -10.414 2.527 1 96.12 319 TRP A CA 1
ATOM 2502 C C . TRP A 1 319 ? -1.3 -9.281 3.447 1 96.12 319 TRP A C 1
ATOM 2504 O O . TRP A 1 319 ? -0.625 -8.344 3.008 1 96.12 319 TRP A O 1
ATOM 2514 N N . ASN A 1 320 ? -1.624 -9.359 4.703 1 95.31 320 ASN A N 1
ATOM 2515 C CA . ASN A 1 320 ? -1.265 -8.336 5.676 1 95.31 320 ASN A CA 1
ATOM 2516 C C . ASN A 1 320 ? 0.244 -8.281 5.902 1 95.31 320 ASN A C 1
ATOM 2518 O O . ASN A 1 320 ? 0.826 -7.195 5.969 1 95.31 320 ASN A O 1
ATOM 2522 N N . PHE A 1 321 ? 0.871 -9.477 5.992 1 94.56 321 PHE A N 1
ATOM 2523 C CA . PHE A 1 321 ? 2.318 -9.508 6.176 1 94.56 321 PHE A CA 1
ATOM 2524 C C . PHE A 1 321 ? 3.029 -8.938 4.957 1 94.56 321 PHE A C 1
ATOM 2526 O O . PHE A 1 321 ? 4.02 -8.211 5.094 1 94.56 321 PHE A O 1
ATOM 2533 N N . SER A 1 322 ? 2.537 -9.328 3.816 1 97 322 SER A N 1
ATOM 2534 C CA . SER A 1 322 ? 3.119 -8.789 2.594 1 97 322 SER A CA 1
ATOM 2535 C C . SER A 1 322 ? 3.037 -7.262 2.574 1 97 322 SER A C 1
ATOM 2537 O O . SER A 1 322 ? 4 -6.59 2.201 1 97 322 SER A O 1
ATOM 2539 N N . GLY A 1 323 ? 1.903 -6.727 2.947 1 97.38 323 GLY A N 1
ATOM 2540 C CA . GLY A 1 323 ? 1.738 -5.285 3.027 1 97.38 323 GLY A CA 1
ATOM 2541 C C . GLY A 1 323 ? 2.674 -4.633 4.027 1 97.38 323 GLY A C 1
ATOM 2542 O O . GLY A 1 323 ? 3.199 -3.547 3.775 1 97.38 323 GLY A O 1
ATOM 2543 N N . LEU A 1 324 ? 2.801 -5.273 5.141 1 95.81 324 LEU A N 1
ATOM 2544 C CA . LEU A 1 324 ? 3.707 -4.742 6.152 1 95.81 324 LEU A CA 1
ATOM 2545 C C . LEU A 1 324 ? 5.137 -4.695 5.629 1 95.81 324 LEU A C 1
ATOM 2547 O O . LEU A 1 324 ? 5.863 -3.727 5.879 1 95.81 324 LEU A O 1
ATOM 2551 N N . ALA A 1 325 ? 5.566 -5.742 4.922 1 97.88 325 ALA A N 1
ATOM 2552 C CA . ALA A 1 325 ? 6.895 -5.75 4.316 1 97.88 325 ALA A CA 1
ATOM 2553 C C . ALA A 1 325 ? 7.078 -4.555 3.385 1 97.88 325 ALA A C 1
ATOM 2555 O O . ALA A 1 325 ? 8.141 -3.922 3.377 1 97.88 325 ALA A O 1
ATOM 2556 N N . VAL A 1 326 ? 6.051 -4.238 2.619 1 98.38 326 VAL A N 1
ATOM 2557 C CA . VAL A 1 326 ? 6.098 -3.109 1.697 1 98.38 326 VAL A CA 1
ATOM 2558 C C . VAL A 1 326 ? 6.285 -1.812 2.479 1 98.38 326 VAL A C 1
ATOM 2560 O O . VAL A 1 326 ? 7.121 -0.979 2.121 1 98.38 326 VAL A O 1
ATOM 2563 N N . ARG A 1 327 ? 5.531 -1.615 3.523 1 98.19 327 ARG A N 1
ATOM 2564 C CA . ARG A 1 327 ? 5.59 -0.385 4.305 1 98.19 327 ARG A CA 1
ATOM 2565 C C . ARG A 1 327 ? 6.957 -0.217 4.961 1 98.19 327 ARG A C 1
ATOM 2567 O O . ARG A 1 327 ? 7.527 0.876 4.945 1 98.19 327 ARG A O 1
ATOM 2574 N N . ILE A 1 328 ? 7.496 -1.288 5.531 1 98 328 ILE A N 1
ATOM 2575 C CA . ILE A 1 328 ? 8.82 -1.202 6.141 1 98 328 ILE A CA 1
ATOM 2576 C C . ILE A 1 328 ? 9.867 -0.909 5.07 1 98 328 ILE A C 1
ATOM 2578 O O . ILE A 1 328 ? 10.766 -0.096 5.277 1 98 328 ILE A O 1
ATOM 2582 N N . ALA A 1 329 ? 9.742 -1.579 3.938 1 98.5 329 ALA A N 1
ATOM 2583 C CA . ALA A 1 329 ? 10.688 -1.354 2.846 1 98.5 329 ALA A CA 1
ATOM 2584 C C . ALA A 1 329 ? 10.711 0.116 2.436 1 98.5 329 ALA A C 1
ATOM 2586 O O . ALA A 1 329 ? 11.781 0.694 2.236 1 98.5 329 ALA A O 1
ATOM 2587 N N . ILE A 1 330 ? 9.578 0.722 2.324 1 97.81 330 ILE A N 1
ATOM 2588 C CA . ILE A 1 330 ? 9.484 2.123 1.935 1 97.81 330 ILE A CA 1
ATOM 2589 C C . ILE A 1 330 ? 10.086 3.006 3.025 1 97.81 330 ILE A C 1
ATOM 2591 O O . ILE A 1 330 ? 10.766 3.99 2.73 1 97.81 330 ILE A O 1
ATOM 2595 N N . SER A 1 331 ? 9.828 2.635 4.281 1 96.88 331 SER A N 1
ATOM 2596 C CA . SER A 1 331 ? 10.359 3.416 5.395 1 96.88 331 SER A CA 1
ATOM 2597 C C . SER A 1 331 ? 11.883 3.354 5.445 1 96.88 331 SER A C 1
ATOM 2599 O O . SER A 1 331 ? 12.516 4.164 6.117 1 96.88 331 SER A O 1
ATOM 2601 N N . LEU A 1 332 ? 12.469 2.387 4.719 1 97.31 332 LEU A N 1
ATOM 2602 C CA . LEU A 1 332 ? 13.922 2.264 4.637 1 97.31 332 LEU A CA 1
ATOM 2603 C C . LEU A 1 332 ? 14.445 2.857 3.332 1 97.31 332 LEU A C 1
ATOM 2605 O O . LEU A 1 332 ? 15.656 2.846 3.08 1 97.31 332 LEU A O 1
ATOM 2609 N N . GLY A 1 333 ? 13.578 3.299 2.488 1 95.75 333 GLY A N 1
ATOM 2610 C CA . GLY A 1 333 ? 13.969 3.865 1.207 1 95.75 333 GLY A CA 1
ATOM 2611 C C . GLY A 1 333 ? 14.383 2.818 0.193 1 95.75 333 GLY A C 1
ATOM 2612 O O . GLY A 1 333 ? 15.18 3.096 -0.703 1 95.75 333 GLY A O 1
ATOM 2613 N N . LEU A 1 334 ? 13.828 1.598 0.244 1 97.5 334 LEU A N 1
ATOM 2614 C CA . LEU A 1 334 ? 14.273 0.507 -0.617 1 97.5 334 LEU A CA 1
ATOM 2615 C C . LEU A 1 334 ? 13.688 0.648 -2.018 1 97.5 334 LEU A C 1
ATOM 2617 O O . LEU A 1 334 ? 14.047 -0.11 -2.924 1 97.5 334 LEU A O 1
ATOM 2621 N N . HIS A 1 335 ? 12.805 1.57 -2.262 1 95.62 335 HIS A N 1
ATOM 2622 C CA . HIS A 1 335 ? 12.266 1.836 -3.59 1 95.62 335 HIS A CA 1
ATOM 2623 C C . HIS A 1 335 ? 13.094 2.881 -4.324 1 95.62 335 HIS A C 1
ATOM 2625 O O . HIS A 1 335 ? 12.828 3.191 -5.488 1 95.62 335 HIS A O 1
ATOM 2631 N N . ARG A 1 336 ? 14.156 3.35 -3.625 1 93.94 336 ARG A N 1
ATOM 2632 C CA . ARG A 1 336 ? 15.008 4.395 -4.188 1 93.94 336 ARG A CA 1
ATOM 2633 C C . ARG A 1 336 ? 16.453 3.92 -4.312 1 93.94 336 ARG A C 1
ATOM 2635 O O . ARG A 1 336 ? 16.953 3.207 -3.441 1 93.94 336 ARG A O 1
ATOM 2642 N N . GLU A 1 337 ? 17.172 4.422 -5.352 1 93.5 337 GLU A N 1
ATOM 2643 C CA . GLU A 1 337 ? 18.547 4.02 -5.602 1 93.5 337 GLU A CA 1
ATOM 2644 C C . GLU A 1 337 ? 19.516 4.852 -4.777 1 93.5 337 GLU A C 1
ATOM 2646 O O . GLU A 1 337 ? 20.547 4.348 -4.328 1 93.5 337 GLU A O 1
ATOM 2651 N N . PHE A 1 338 ? 19.266 6.117 -4.605 1 90.81 338 PHE A N 1
ATOM 2652 C CA . PHE A 1 338 ? 20.141 7.074 -3.938 1 90.81 338 PHE A CA 1
ATOM 2653 C C . PHE A 1 338 ? 21.562 7.012 -4.508 1 90.81 338 PHE A C 1
ATOM 2655 O O . PHE A 1 338 ? 22.516 6.707 -3.791 1 90.81 338 PHE A O 1
ATOM 2662 N N . PRO A 1 339 ? 21.734 7.41 -5.727 1 89.06 339 PRO A N 1
ATOM 2663 C CA . PRO A 1 339 ? 23.047 7.262 -6.359 1 89.06 339 PRO A CA 1
ATOM 2664 C C . PRO A 1 339 ? 24.141 8.023 -5.625 1 89.06 339 PRO A C 1
ATOM 2666 O O . PRO A 1 339 ? 25.312 7.617 -5.652 1 89.06 339 PRO A O 1
ATOM 2669 N N . ALA A 1 340 ? 23.812 9.109 -4.906 1 88.38 340 ALA A N 1
ATOM 2670 C CA . ALA A 1 340 ? 24.812 9.945 -4.234 1 88.38 340 ALA A CA 1
ATOM 2671 C C . ALA A 1 340 ? 25.141 9.391 -2.852 1 88.38 340 ALA A C 1
ATOM 2673 O O . ALA A 1 340 ? 26.062 9.875 -2.189 1 88.38 340 ALA A O 1
ATOM 2674 N N . TRP A 1 341 ? 24.422 8.414 -2.393 1 91.81 341 TRP A N 1
ATOM 2675 C CA . TRP A 1 341 ? 24.703 7.785 -1.108 1 91.81 341 TRP A CA 1
ATOM 2676 C C . TRP A 1 341 ? 25.953 6.914 -1.19 1 91.81 341 TRP A C 1
ATOM 2678 O O . TRP A 1 341 ? 26 5.953 -1.959 1 91.81 341 TRP A O 1
ATOM 2688 N N . ASN A 1 342 ? 26.953 7.301 -0.427 1 90.81 342 ASN A N 1
ATOM 2689 C CA . ASN A 1 342 ? 28.25 6.637 -0.5 1 90.81 342 ASN A CA 1
ATOM 2690 C C . ASN A 1 342 ? 28.266 5.352 0.325 1 90.81 342 ASN A C 1
ATOM 2692 O O . ASN A 1 342 ? 28.828 5.32 1.422 1 90.81 342 ASN A O 1
ATOM 2696 N N . ILE A 1 343 ? 27.75 4.336 -0.203 1 94.06 343 ILE A N 1
ATOM 2697 C CA . ILE A 1 343 ? 27.766 3.02 0.421 1 94.06 343 ILE A CA 1
ATOM 2698 C C . ILE A 1 343 ? 28.453 2.018 -0.506 1 94.06 343 ILE A C 1
ATOM 2700 O O . ILE A 1 343 ? 28.688 2.311 -1.681 1 94.06 343 ILE A O 1
ATOM 2704 N N . SER A 1 344 ? 28.828 0.857 0.014 1 95.12 344 SER A N 1
ATOM 2705 C CA . SER A 1 344 ? 29.562 -0.144 -0.76 1 95.12 344 SER A CA 1
ATOM 2706 C C . SER A 1 344 ? 28.688 -0.714 -1.878 1 95.12 344 SER A C 1
ATOM 2708 O O . SER A 1 344 ? 27.469 -0.678 -1.797 1 95.12 344 SER A O 1
ATOM 2710 N N . VAL A 1 345 ? 29.375 -1.267 -2.857 1 95.62 345 VAL A N 1
ATOM 2711 C CA . VAL A 1 345 ? 28.688 -1.912 -3.977 1 95.62 345 VAL A CA 1
ATOM 2712 C C . VAL A 1 345 ? 27.859 -3.084 -3.467 1 95.62 345 VAL A C 1
ATOM 2714 O O . VAL A 1 345 ? 26.75 -3.314 -3.945 1 95.62 345 VAL A O 1
ATOM 2717 N N . PHE A 1 346 ? 28.391 -3.77 -2.518 1 96.81 346 PHE A N 1
ATOM 2718 C CA . PHE A 1 346 ? 27.719 -4.918 -1.921 1 96.81 346 PHE A CA 1
ATOM 2719 C C . PHE A 1 346 ? 26.422 -4.488 -1.231 1 96.81 346 PHE A C 1
ATOM 2721 O O . PHE A 1 346 ? 25.375 -5.082 -1.458 1 96.81 346 PHE A O 1
ATOM 2728 N N . ASP A 1 347 ? 26.516 -3.48 -0.396 1 96.62 347 ASP A N 1
ATOM 2729 C CA . ASP A 1 347 ? 25.344 -3.021 0.351 1 96.62 347 ASP A CA 1
ATOM 2730 C C . ASP A 1 347 ? 24.266 -2.498 -0.589 1 96.62 347 ASP A C 1
ATOM 2732 O O . ASP A 1 347 ? 23.062 -2.707 -0.35 1 96.62 347 ASP A O 1
ATOM 2736 N N . ARG A 1 348 ? 24.641 -1.812 -1.591 1 96.94 348 ARG A N 1
ATOM 2737 C CA . ARG A 1 348 ? 23.688 -1.311 -2.58 1 96.94 348 ARG A CA 1
ATOM 2738 C C . ARG A 1 348 ? 22.953 -2.459 -3.266 1 96.94 348 ARG A C 1
ATOM 2740 O O . ARG A 1 348 ? 21.75 -2.393 -3.471 1 96.94 348 ARG A O 1
ATOM 2747 N N . GLU A 1 349 ? 23.688 -3.465 -3.611 1 97.88 349 GLU A N 1
ATOM 2748 C CA . GLU A 1 349 ? 23.094 -4.625 -4.266 1 97.88 349 GLU A CA 1
ATOM 2749 C C . GLU A 1 349 ? 22.125 -5.344 -3.334 1 97.88 349 GLU A C 1
ATOM 2751 O O . GLU A 1 349 ? 21.078 -5.824 -3.773 1 97.88 349 GLU A O 1
ATOM 2756 N N . MET A 1 350 ? 22.5 -5.449 -2.041 1 97.56 350 MET A N 1
ATOM 2757 C CA . MET A 1 350 ? 21.594 -6.082 -1.087 1 97.56 350 MET A CA 1
ATOM 2758 C C . MET A 1 350 ? 20.266 -5.324 -1.004 1 97.56 350 MET A C 1
ATOM 2760 O O . MET A 1 350 ? 19.203 -5.938 -0.933 1 97.56 350 MET A O 1
ATOM 2764 N N . ARG A 1 351 ? 20.344 -4.012 -1.005 1 97.81 351 ARG A N 1
ATOM 2765 C CA . ARG A 1 351 ? 19.141 -3.184 -0.969 1 97.81 351 ARG A CA 1
ATOM 2766 C C . ARG A 1 351 ? 18.281 -3.402 -2.213 1 97.81 351 ARG A C 1
ATOM 2768 O O . ARG A 1 351 ? 17.062 -3.518 -2.121 1 97.81 351 ARG A O 1
ATOM 2775 N N . ARG A 1 352 ? 18.953 -3.504 -3.406 1 98.06 352 ARG A N 1
ATOM 2776 C CA . ARG A 1 352 ? 18.25 -3.76 -4.66 1 98.06 352 ARG A CA 1
ATOM 2777 C C . ARG A 1 352 ? 17.5 -5.09 -4.609 1 98.06 352 ARG A C 1
ATOM 2779 O O . ARG A 1 352 ? 16.312 -5.152 -4.934 1 98.06 352 ARG A O 1
ATOM 2786 N N . ARG A 1 353 ? 18.188 -6.094 -4.184 1 98.5 353 ARG A N 1
ATOM 2787 C CA . ARG A 1 353 ? 17.625 -7.445 -4.148 1 98.5 353 ARG A CA 1
ATOM 2788 C C . ARG A 1 353 ? 16.406 -7.516 -3.232 1 98.5 353 ARG A C 1
ATOM 2790 O O . ARG A 1 353 ? 15.383 -8.078 -3.605 1 98.5 353 ARG A O 1
ATOM 2797 N N . VAL A 1 354 ? 16.547 -6.93 -2.059 1 98.62 354 VAL A N 1
ATOM 2798 C CA . VAL A 1 354 ? 15.438 -6.973 -1.102 1 98.62 354 VAL A CA 1
ATOM 2799 C C . VAL A 1 354 ? 14.258 -6.164 -1.636 1 98.62 354 VAL A C 1
ATOM 2801 O O . VAL A 1 354 ? 13.117 -6.633 -1.618 1 98.62 354 VAL A O 1
ATOM 2804 N N . GLY A 1 355 ? 14.523 -4.938 -2.123 1 98.06 355 GLY A N 1
ATOM 2805 C CA . GLY A 1 355 ? 13.469 -4.105 -2.67 1 98.06 355 GLY A CA 1
ATOM 2806 C C . GLY A 1 355 ? 12.695 -4.785 -3.785 1 98.06 355 GLY A C 1
ATOM 2807 O O . GLY A 1 355 ? 11.461 -4.824 -3.76 1 98.06 355 GLY A O 1
ATOM 2808 N N . TRP A 1 356 ? 13.383 -5.402 -4.664 1 98.25 356 TRP A N 1
ATOM 2809 C CA . TRP A 1 356 ? 12.742 -6.004 -5.828 1 98.25 356 TRP A CA 1
ATOM 2810 C C . TRP A 1 356 ? 12.047 -7.309 -5.457 1 98.25 356 TRP A C 1
ATOM 2812 O O . TRP A 1 356 ? 11.008 -7.652 -6.027 1 98.25 356 TRP A O 1
ATOM 2822 N N . CYS A 1 357 ? 12.625 -8.086 -4.547 1 98.62 357 CYS A N 1
ATOM 2823 C CA . CYS A 1 357 ? 11.93 -9.289 -4.09 1 98.62 357 CYS A CA 1
ATOM 2824 C C . CYS A 1 357 ? 10.578 -8.938 -3.482 1 98.62 357 CYS A C 1
ATOM 2826 O O . CYS A 1 357 ? 9.578 -9.586 -3.777 1 98.62 357 CYS A O 1
ATOM 2828 N N . VAL A 1 358 ? 10.562 -7.891 -2.625 1 98.44 358 VAL A N 1
ATOM 2829 C CA . VAL A 1 358 ? 9.305 -7.465 -2.01 1 98.44 358 VAL A CA 1
ATOM 2830 C C . VAL A 1 358 ? 8.328 -7.023 -3.092 1 98.44 358 VAL A C 1
ATOM 2832 O O . VAL A 1 358 ? 7.137 -7.34 -3.027 1 98.44 358 VAL A O 1
ATOM 2835 N N . PHE A 1 359 ? 8.82 -6.332 -4.07 1 97.62 359 PHE A N 1
ATOM 2836 C CA . PHE A 1 359 ? 8.016 -5.859 -5.191 1 97.62 359 PHE A CA 1
ATOM 2837 C C . PHE A 1 359 ? 7.355 -7.023 -5.918 1 97.62 359 PHE A C 1
ATOM 2839 O O . PHE A 1 359 ? 6.137 -7.035 -6.105 1 97.62 359 PHE A O 1
ATOM 2846 N N . VAL A 1 360 ? 8.109 -8.016 -6.262 1 97.88 360 VAL A N 1
ATOM 2847 C CA . VAL A 1 360 ? 7.613 -9.148 -7.039 1 97.88 360 VAL A CA 1
ATOM 2848 C C . VAL A 1 360 ? 6.672 -9.992 -6.18 1 97.88 360 VAL A C 1
ATOM 2850 O O . VAL A 1 360 ? 5.617 -10.422 -6.645 1 97.88 360 VAL A O 1
ATOM 2853 N N . MET A 1 361 ? 7.062 -10.234 -4.957 1 97.62 361 MET A N 1
ATOM 2854 C CA . MET A 1 361 ? 6.262 -11.07 -4.066 1 97.62 361 MET A CA 1
ATOM 2855 C C . MET A 1 361 ? 4.898 -10.438 -3.805 1 97.62 361 MET A C 1
ATOM 2857 O O . MET A 1 361 ? 3.873 -11.117 -3.859 1 97.62 361 MET A O 1
ATOM 2861 N N . ASP A 1 362 ? 4.906 -9.18 -3.514 1 97.38 362 ASP A N 1
ATOM 2862 C CA . ASP A 1 362 ? 3.648 -8.5 -3.207 1 97.38 362 ASP A CA 1
ATOM 2863 C C . ASP A 1 362 ? 2.752 -8.422 -4.441 1 97.38 362 ASP A C 1
ATOM 2865 O O . ASP A 1 362 ? 1.53 -8.555 -4.336 1 97.38 362 ASP A O 1
ATOM 2869 N N . ALA A 1 363 ? 3.322 -8.117 -5.586 1 96.5 363 ALA A N 1
ATOM 2870 C CA . ALA A 1 363 ? 2.545 -8.109 -6.82 1 96.5 363 ALA A CA 1
ATOM 2871 C C . ALA A 1 363 ? 1.898 -9.461 -7.078 1 96.5 363 ALA A C 1
ATOM 2873 O O . ALA A 1 363 ? 0.72 -9.539 -7.43 1 96.5 363 ALA A O 1
ATOM 2874 N N . GLY A 1 364 ? 2.693 -10.484 -6.91 1 95.44 364 GLY A N 1
ATOM 2875 C CA . GLY A 1 364 ? 2.154 -11.82 -7.07 1 95.44 364 GLY A CA 1
ATOM 2876 C C . GLY A 1 364 ? 0.982 -12.109 -6.152 1 95.44 364 GLY A C 1
ATOM 2877 O O . GLY A 1 364 ? -0.015 -12.695 -6.574 1 95.44 364 GLY A O 1
ATOM 2878 N N . THR A 1 365 ? 1.118 -11.711 -4.914 1 95.38 365 THR A N 1
ATOM 2879 C CA . THR A 1 365 ? 0.059 -11.922 -3.932 1 95.38 365 THR A CA 1
ATOM 2880 C C . THR A 1 365 ? -1.198 -11.148 -4.32 1 95.38 365 THR A C 1
ATOM 2882 O O . THR A 1 365 ? -2.307 -11.68 -4.246 1 95.38 365 THR A O 1
ATOM 2885 N N . ALA A 1 366 ? -1.03 -9.898 -4.715 1 95.75 366 ALA A N 1
ATOM 2886 C CA . ALA A 1 366 ? -2.154 -9.055 -5.121 1 95.75 366 ALA A CA 1
ATOM 2887 C C . ALA A 1 366 ? -2.898 -9.672 -6.305 1 95.75 366 ALA A C 1
ATOM 2889 O O . ALA A 1 366 ? -4.129 -9.773 -6.289 1 95.75 366 ALA A O 1
ATOM 2890 N N . ILE A 1 367 ? -2.207 -10.133 -7.246 1 94.62 367 ILE A N 1
ATOM 2891 C CA . ILE A 1 367 ? -2.793 -10.695 -8.461 1 94.62 367 ILE A CA 1
ATOM 2892 C C . ILE A 1 367 ? -3.523 -12 -8.125 1 94.62 367 ILE A C 1
ATOM 2894 O O . ILE A 1 367 ? -4.621 -12.242 -8.633 1 94.62 367 ILE A O 1
ATOM 2898 N N . THR A 1 368 ? -2.906 -12.766 -7.277 1 93.56 368 THR A N 1
ATOM 2899 C CA . THR A 1 368 ? -3.514 -14.031 -6.879 1 93.56 368 THR A CA 1
ATOM 2900 C C . THR A 1 368 ? -4.887 -13.797 -6.258 1 93.56 368 THR A C 1
ATOM 2902 O O . THR A 1 368 ? -5.828 -14.547 -6.523 1 93.56 368 THR A O 1
ATOM 2905 N N . PHE A 1 369 ? -5.062 -12.742 -5.539 1 93.12 369 PHE A N 1
ATOM 2906 C CA . PHE A 1 369 ? -6.301 -12.523 -4.801 1 93.12 369 PHE A CA 1
ATOM 2907 C C . PHE A 1 369 ? -7.203 -11.547 -5.539 1 93.12 369 PHE A C 1
ATOM 2909 O O . PHE A 1 369 ? -8.305 -11.234 -5.074 1 93.12 369 PHE A O 1
ATOM 2916 N N . GLY A 1 370 ? -6.758 -11.07 -6.688 1 92.5 370 GLY A N 1
ATOM 2917 C CA . GLY A 1 370 ? -7.527 -10.062 -7.406 1 92.5 370 GLY A CA 1
ATOM 2918 C C . GLY A 1 370 ? -7.625 -8.742 -6.668 1 92.5 370 GLY A C 1
ATOM 2919 O O . GLY A 1 370 ? -8.656 -8.078 -6.715 1 92.5 370 GLY A O 1
ATOM 2920 N N . ARG A 1 371 ? -6.605 -8.445 -5.887 1 95.12 371 ARG A N 1
ATOM 2921 C CA . ARG A 1 371 ? -6.547 -7.207 -5.113 1 95.12 371 ARG A CA 1
ATOM 2922 C C . ARG A 1 371 ? -5.602 -6.203 -5.762 1 95.12 371 ARG A C 1
ATOM 2924 O O . ARG A 1 371 ? -4.773 -6.57 -6.598 1 95.12 371 ARG A O 1
ATOM 2931 N N . PRO A 1 372 ? -5.734 -4.918 -5.473 1 95.25 372 PRO A N 1
ATOM 2932 C CA . PRO A 1 372 ? -4.871 -3.912 -6.094 1 95.25 372 PRO A CA 1
ATOM 2933 C C . PRO A 1 372 ? -3.408 -4.055 -5.68 1 95.25 372 PRO A C 1
ATOM 2935 O O . PRO A 1 372 ? -3.117 -4.43 -4.543 1 95.25 372 PRO A O 1
ATOM 2938 N N . ILE A 1 373 ? -2.557 -3.797 -6.625 1 95.06 373 ILE A N 1
ATOM 2939 C CA . ILE A 1 373 ? -1.129 -3.727 -6.328 1 95.06 373 ILE A CA 1
ATOM 2940 C C . ILE A 1 373 ? -0.802 -2.383 -5.684 1 95.06 373 ILE A C 1
ATOM 2942 O O . ILE A 1 373 ? -1.087 -1.327 -6.254 1 95.06 373 ILE A O 1
ATOM 2946 N N . LEU A 1 374 ? -0.26 -2.424 -4.477 1 94.69 374 LEU A N 1
ATOM 2947 C CA . LEU A 1 374 ? 0.017 -1.204 -3.725 1 94.69 374 LEU A CA 1
ATOM 2948 C C . LEU A 1 374 ? 1.519 -0.966 -3.609 1 94.69 374 LEU A C 1
ATOM 2950 O O . LEU A 1 374 ? 2.094 -1.119 -2.529 1 94.69 374 LEU A O 1
ATOM 2954 N N . TRP A 1 375 ? 2.168 -0.678 -4.652 1 92.94 375 TRP A N 1
ATOM 2955 C CA . TRP A 1 375 ? 3.574 -0.308 -4.766 1 92.94 375 TRP A CA 1
ATOM 2956 C C . TRP A 1 375 ? 3.729 1.035 -5.469 1 92.94 375 TRP A C 1
ATOM 2958 O O . TRP A 1 375 ? 2.836 1.464 -6.203 1 92.94 375 TRP A O 1
ATOM 2968 N N . PRO A 1 376 ? 4.805 1.774 -5.098 1 89.69 376 PRO A N 1
ATOM 2969 C CA . PRO A 1 376 ? 4.984 3.062 -5.773 1 89.69 376 PRO A CA 1
ATOM 2970 C C . PRO A 1 376 ? 4.953 2.939 -7.293 1 89.69 376 PRO A C 1
ATOM 2972 O O . PRO A 1 376 ? 5.473 1.971 -7.852 1 89.69 376 PRO A O 1
ATOM 2975 N N . THR A 1 377 ? 4.238 3.865 -7.859 1 77.94 377 THR A N 1
ATOM 2976 C CA . THR A 1 377 ? 4.066 3.83 -9.312 1 77.94 377 THR A CA 1
ATOM 2977 C C . THR A 1 377 ? 4.703 5.055 -9.961 1 77.94 377 THR A C 1
ATOM 2979 O O . THR A 1 377 ? 5.258 5.914 -9.273 1 77.94 377 THR A O 1
ATOM 2982 N N . ASP A 1 378 ? 4.621 5.172 -11.203 1 65.44 378 ASP A N 1
ATOM 2983 C CA . ASP A 1 378 ? 4.789 6.352 -12.047 1 65.44 378 ASP A CA 1
ATOM 2984 C C . ASP A 1 378 ? 6.145 7.016 -11.805 1 65.44 378 ASP A C 1
ATOM 2986 O O . ASP A 1 378 ? 6.219 8.227 -11.586 1 65.44 378 ASP A O 1
ATOM 2990 N N . GLY A 1 379 ? 7.148 6.242 -11.602 1 74 379 GLY A N 1
ATOM 2991 C CA . GLY A 1 379 ? 8.461 6.867 -11.547 1 74 379 GLY A CA 1
ATOM 2992 C C . GLY A 1 379 ? 8.953 7.109 -10.133 1 74 379 GLY A C 1
ATOM 2993 O O . GLY A 1 379 ? 10.078 7.562 -9.93 1 74 379 GLY A O 1
ATOM 2994 N N . MET A 1 380 ? 8.141 6.766 -9.219 1 83.31 380 MET A N 1
ATOM 2995 C CA . MET A 1 380 ? 8.57 6.98 -7.84 1 83.31 380 MET A CA 1
ATOM 2996 C C . MET A 1 380 ? 9.594 5.934 -7.418 1 83.31 380 MET A C 1
ATOM 2998 O O . MET A 1 380 ? 10.273 6.094 -6.402 1 83.31 380 MET A O 1
ATOM 3002 N N . MET A 1 381 ? 9.586 4.906 -8.125 1 88.62 381 MET A N 1
ATOM 3003 C CA . MET A 1 381 ? 10.609 3.887 -7.902 1 88.62 381 MET A CA 1
ATOM 3004 C C . MET A 1 381 ? 11.75 4.031 -8.914 1 88.62 381 MET A C 1
ATOM 3006 O O . MET A 1 381 ? 11.508 4.051 -10.117 1 88.62 381 MET A O 1
ATOM 3010 N N . ASP A 1 382 ? 12.953 4.227 -8.43 1 89.38 382 ASP A N 1
ATOM 3011 C CA . ASP A 1 382 ? 14.062 4.391 -9.359 1 89.38 382 ASP A CA 1
ATOM 3012 C C . ASP A 1 382 ? 15.195 3.42 -9.039 1 89.38 382 ASP A C 1
ATOM 3014 O O . ASP A 1 382 ? 16.328 3.605 -9.492 1 89.38 382 ASP A O 1
ATOM 3018 N N . ILE A 1 383 ? 14.914 2.514 -8.219 1 93.56 383 ILE A N 1
ATOM 3019 C CA . ILE A 1 383 ? 15.922 1.533 -7.832 1 93.56 383 ILE A CA 1
ATOM 3020 C C . ILE A 1 383 ? 16.312 0.692 -9.047 1 93.56 383 ILE A C 1
ATOM 3022 O O . ILE A 1 383 ? 15.469 0.333 -9.867 1 93.56 383 ILE A O 1
ATOM 3026 N N . LYS A 1 384 ? 17.547 0.441 -9.195 1 95.94 384 LYS A N 1
ATOM 3027 C CA . LYS A 1 384 ? 18.031 -0.359 -10.312 1 95.94 384 LYS A CA 1
ATOM 3028 C C . LYS A 1 384 ? 17.766 -1.844 -10.094 1 95.94 384 LYS A C 1
ATOM 3030 O O . LYS A 1 384 ? 17.672 -2.295 -8.945 1 95.94 384 LYS A O 1
ATOM 3035 N N . GLU A 1 385 ? 17.656 -2.604 -11.156 1 97 385 GLU A N 1
ATOM 3036 C CA . GLU A 1 385 ? 17.484 -4.051 -11.055 1 97 385 GLU A CA 1
ATOM 3037 C C . GLU A 1 385 ? 18.703 -4.707 -10.43 1 97 385 GLU A C 1
ATOM 3039 O O . GLU A 1 385 ? 19.812 -4.176 -10.523 1 97 385 GLU A O 1
ATOM 3044 N N . PRO A 1 386 ? 18.516 -5.863 -9.789 1 97.94 386 PRO A N 1
ATOM 3045 C CA . PRO A 1 386 ? 19.672 -6.598 -9.273 1 97.94 386 PRO A CA 1
ATOM 3046 C C . PRO A 1 386 ? 20.625 -7.051 -10.375 1 97.94 386 PRO A C 1
ATOM 3048 O O . PRO A 1 386 ? 20.203 -7.285 -11.508 1 97.94 386 PRO A O 1
ATOM 3051 N N . MET A 1 387 ? 21.844 -7.199 -10.008 1 97.69 387 MET A N 1
ATOM 3052 C CA . MET A 1 387 ? 22.844 -7.637 -10.961 1 97.69 387 MET A CA 1
ATOM 3053 C C . MET A 1 387 ? 22.766 -9.141 -11.195 1 97.69 387 MET A C 1
ATOM 3055 O O . MET A 1 387 ? 22.594 -9.906 -10.242 1 97.69 387 MET A O 1
ATOM 3059 N N . ASN A 1 388 ? 22.906 -9.547 -12.484 1 97.75 388 ASN A N 1
ATOM 3060 C CA . ASN A 1 388 ? 23.016 -10.961 -12.812 1 97.75 388 ASN A CA 1
ATOM 3061 C C . ASN A 1 388 ? 24.438 -11.477 -12.594 1 97.75 388 ASN A C 1
ATOM 3063 O O . ASN A 1 388 ? 25.141 -11.82 -13.547 1 97.75 388 ASN A O 1
ATOM 3067 N N . VAL A 1 389 ? 24.828 -11.57 -11.305 1 97.44 389 VAL A N 1
ATOM 3068 C CA . VAL A 1 389 ? 26.188 -11.93 -10.914 1 97.44 389 VAL A CA 1
ATOM 3069 C C . VAL A 1 389 ? 26.141 -13.023 -9.844 1 97.44 389 VAL A C 1
ATOM 3071 O O . VAL A 1 389 ? 25.297 -13 -8.953 1 97.44 389 VAL A O 1
ATOM 3074 N N . ASP A 1 390 ? 27.047 -13.922 -10.016 1 95.19 390 ASP A N 1
ATOM 3075 C CA . ASP A 1 390 ? 27.203 -14.938 -8.977 1 95.19 390 ASP A CA 1
ATOM 3076 C C . ASP A 1 390 ? 27.719 -14.312 -7.68 1 95.19 390 ASP A C 1
ATOM 3078 O O . ASP A 1 390 ? 28.594 -13.453 -7.703 1 95.19 390 ASP A O 1
ATOM 3082 N N . ASP A 1 391 ? 27.281 -14.82 -6.578 1 94.88 391 ASP A N 1
ATOM 3083 C CA . ASP A 1 391 ? 27.594 -14.25 -5.273 1 94.88 391 ASP A CA 1
ATOM 3084 C C . ASP A 1 391 ? 29.094 -14.336 -4.988 1 94.88 391 ASP A C 1
ATOM 3086 O O . ASP A 1 391 ? 29.625 -13.555 -4.199 1 94.88 391 ASP A O 1
ATOM 3090 N N . LYS A 1 392 ? 29.797 -15.203 -5.621 1 93.25 392 LYS A N 1
ATOM 3091 C CA . LYS A 1 392 ? 31.234 -15.336 -5.422 1 93.25 392 LYS A CA 1
ATOM 3092 C C . LYS A 1 392 ? 31.984 -14.117 -5.969 1 93.25 392 LYS A C 1
ATOM 3094 O O . LYS A 1 392 ? 33.062 -13.789 -5.5 1 93.25 392 LYS A O 1
ATOM 3099 N N . LYS A 1 393 ? 31.344 -13.461 -6.848 1 94.81 393 LYS A N 1
ATOM 3100 C CA . LYS A 1 393 ? 31.984 -12.32 -7.496 1 94.81 393 LYS A CA 1
ATOM 3101 C C . LYS A 1 393 ? 31.609 -11.016 -6.809 1 94.81 393 LYS A C 1
ATOM 3103 O O . LYS A 1 393 ? 32.25 -9.977 -7.039 1 94.81 393 LYS A O 1
ATOM 3108 N N . LEU A 1 394 ? 30.688 -11.016 -6.012 1 94.81 394 LEU A N 1
ATOM 3109 C CA . LEU A 1 394 ? 30.219 -9.836 -5.289 1 94.81 394 LEU A CA 1
ATOM 3110 C C . LEU A 1 394 ? 30.203 -10.086 -3.785 1 94.81 394 LEU A C 1
ATOM 3112 O O . LEU A 1 394 ? 29.266 -10.688 -3.264 1 94.81 394 LEU A O 1
ATOM 3116 N N . THR A 1 395 ? 31.188 -9.609 -3.129 1 92.25 395 THR A N 1
ATOM 3117 C CA . THR A 1 395 ? 31.328 -9.773 -1.687 1 92.25 395 THR A CA 1
ATOM 3118 C C . THR A 1 395 ? 31.438 -8.414 -0.996 1 92.25 395 THR A C 1
ATOM 3120 O O . THR A 1 395 ? 31.391 -7.371 -1.652 1 92.25 395 THR A O 1
ATOM 3123 N N . SER A 1 396 ? 31.547 -8.438 0.327 1 89.12 396 SER A N 1
ATOM 3124 C CA . SER A 1 396 ? 31.641 -7.203 1.104 1 89.12 396 SER A CA 1
ATOM 3125 C C . SER A 1 396 ? 32.938 -6.445 0.803 1 89.12 396 SER A C 1
ATOM 3127 O O . SER A 1 396 ? 33.031 -5.25 1.089 1 89.12 396 SER A O 1
ATOM 3129 N N . ARG A 1 397 ? 33.875 -7.07 0.116 1 90.5 397 ARG A N 1
ATOM 3130 C CA . ARG A 1 397 ? 35.188 -6.465 -0.167 1 90.5 397 ARG A CA 1
ATOM 3131 C C . ARG A 1 397 ? 35.219 -5.934 -1.595 1 90.5 397 ARG A C 1
ATOM 3133 O O . ARG A 1 397 ? 36.219 -5.281 -1.981 1 90.5 397 ARG A O 1
ATOM 3140 N N . THR A 1 398 ? 34.156 -6.16 -2.311 1 93.69 398 THR A N 1
ATOM 3141 C CA . THR A 1 398 ? 34.125 -5.73 -3.703 1 93.69 398 THR A CA 1
ATOM 3142 C C . THR A 1 398 ? 34.062 -4.207 -3.797 1 93.69 398 THR A C 1
ATOM 3144 O O . THR A 1 398 ? 33.156 -3.592 -3.199 1 93.69 398 THR A O 1
ATOM 3147 N N . LEU A 1 399 ? 34.875 -3.533 -4.539 1 92.81 399 LEU A N 1
ATOM 3148 C CA . LEU A 1 399 ? 34.938 -2.078 -4.621 1 92.81 399 LEU A CA 1
ATOM 3149 C C . LEU A 1 399 ? 34.281 -1.575 -5.906 1 92.81 399 LEU A C 1
ATOM 3151 O O . LEU A 1 399 ? 33.75 -0.463 -5.941 1 92.81 399 LEU A O 1
ATOM 3155 N N . VAL A 1 400 ? 34.438 -2.473 -6.922 1 93.88 400 VAL A N 1
ATOM 3156 C CA . VAL A 1 400 ? 33.844 -2.104 -8.211 1 93.88 400 VAL A CA 1
ATOM 3157 C C . VAL A 1 400 ? 32.844 -3.154 -8.641 1 93.88 400 VAL A C 1
ATOM 3159 O O . VAL A 1 400 ? 33.062 -4.355 -8.477 1 93.88 400 VAL A O 1
ATOM 3162 N N . ALA A 1 401 ? 31.812 -2.711 -9.195 1 94.31 401 ALA A N 1
ATOM 3163 C CA . ALA A 1 401 ? 30.75 -3.623 -9.625 1 94.31 401 ALA A CA 1
ATOM 3164 C C . ALA A 1 401 ? 31.281 -4.637 -10.633 1 94.31 401 ALA A C 1
ATOM 3166 O O . ALA A 1 401 ? 31.875 -4.262 -11.641 1 94.31 401 ALA A O 1
ATOM 3167 N N . PRO A 1 402 ? 31.016 -5.848 -10.383 1 96.19 402 PRO A N 1
ATOM 3168 C CA . PRO A 1 402 ? 31.484 -6.871 -11.32 1 96.19 402 PRO A CA 1
ATOM 3169 C C . PRO A 1 402 ? 30.688 -6.879 -12.625 1 96.19 402 PRO A C 1
ATOM 3171 O O . PRO A 1 402 ? 29.562 -6.359 -12.672 1 96.19 402 PRO A O 1
ATOM 3174 N N . GLU A 1 403 ? 31.312 -7.508 -13.57 1 95.38 403 GLU A N 1
ATOM 3175 C CA . GLU A 1 403 ? 30.609 -7.688 -14.836 1 95.38 403 GLU A CA 1
ATOM 3176 C C . GLU A 1 403 ? 29.5 -8.734 -14.711 1 95.38 403 GLU A C 1
ATOM 3178 O O . GLU A 1 403 ? 29.688 -9.766 -14.062 1 95.38 403 GLU A O 1
ATOM 3183 N N . GLU A 1 404 ? 28.438 -8.5 -15.328 1 96.06 404 GLU A N 1
ATOM 3184 C CA . GLU A 1 404 ? 27.281 -9.406 -15.25 1 96.06 404 GLU A CA 1
ATOM 3185 C C . GLU A 1 404 ? 27.5 -10.641 -16.125 1 96.06 404 GLU A C 1
ATOM 3187 O O . GLU A 1 404 ? 28.172 -10.57 -17.156 1 96.06 404 GLU A O 1
ATOM 3192 N N . SER A 1 405 ? 26.922 -11.664 -15.672 1 94.31 405 SER A N 1
ATOM 3193 C CA . SER A 1 405 ? 27 -12.93 -16.391 1 94.31 405 SER A CA 1
ATOM 3194 C C . SER A 1 405 ? 26.109 -12.922 -17.625 1 94.31 405 SER A C 1
ATOM 3196 O O . SER A 1 405 ? 25 -12.398 -17.594 1 94.31 405 SER A O 1
ATOM 3198 N N . THR A 1 406 ? 26.594 -13.555 -18.656 1 89.88 406 THR A N 1
ATOM 3199 C CA . THR A 1 406 ? 25.781 -13.75 -19.844 1 89.88 406 THR A CA 1
ATOM 3200 C C . THR A 1 406 ? 24.891 -14.977 -19.703 1 89.88 406 THR A C 1
ATOM 3202 O O . THR A 1 406 ? 23.891 -15.117 -20.406 1 89.88 406 THR A O 1
ATOM 3205 N N . GLY A 1 407 ? 25.297 -15.828 -18.859 1 91.25 407 GLY A N 1
ATOM 3206 C CA . GLY A 1 407 ? 24.5 -17 -18.547 1 91.25 407 GLY A CA 1
ATOM 3207 C C . GLY A 1 407 ? 23.547 -16.797 -17.391 1 91.25 407 GLY A C 1
ATOM 3208 O O . GLY A 1 407 ? 23.328 -15.672 -16.953 1 91.25 407 GLY A O 1
ATOM 3209 N N . SER A 1 408 ? 22.969 -17.906 -17.016 1 93.62 408 SER A N 1
ATOM 3210 C CA . SER A 1 408 ? 22 -17.828 -15.93 1 93.62 408 SER A CA 1
ATOM 3211 C C . SER A 1 408 ? 22.688 -17.844 -14.57 1 93.62 408 SER A C 1
ATOM 3213 O O . SER A 1 408 ? 23.766 -18.453 -14.43 1 93.62 408 SER A O 1
ATOM 3215 N N . THR A 1 409 ? 22.234 -17.125 -13.625 1 96.25 409 THR A N 1
ATOM 3216 C CA . THR A 1 409 ? 22.562 -17.172 -12.203 1 96.25 409 THR A CA 1
ATOM 3217 C C . THR A 1 409 ? 21.312 -17.328 -11.359 1 96.25 409 THR A C 1
ATOM 3219 O O . THR A 1 409 ? 20.203 -17.375 -11.883 1 96.25 409 THR A O 1
ATOM 3222 N N . ILE A 1 410 ? 21.438 -17.406 -10.062 1 96.31 410 ILE A N 1
ATOM 3223 C CA . ILE A 1 410 ? 20.281 -17.547 -9.18 1 96.31 410 ILE A CA 1
ATOM 3224 C C . ILE A 1 410 ? 19.438 -16.281 -9.203 1 96.31 410 ILE A C 1
ATOM 3226 O O . ILE A 1 410 ? 18.281 -16.281 -8.773 1 96.31 410 ILE A O 1
ATOM 3230 N N . TYR A 1 411 ? 19.953 -15.219 -9.781 1 97.75 411 TYR A N 1
ATOM 3231 C CA . TYR A 1 411 ? 19.25 -13.938 -9.805 1 97.75 411 TYR A CA 1
ATOM 3232 C C . TYR A 1 411 ? 18.516 -13.742 -11.125 1 97.75 411 TYR A C 1
ATOM 3234 O O . TYR A 1 411 ? 17.703 -12.836 -11.266 1 97.75 411 TYR A O 1
ATOM 3242 N N . SER A 1 412 ? 18.797 -14.602 -12.109 1 97.44 412 SER A N 1
ATOM 3243 C CA . SER A 1 412 ? 18.219 -14.453 -13.438 1 97.44 412 SER A CA 1
ATOM 3244 C C . SER A 1 412 ? 16.688 -14.508 -13.391 1 97.44 412 SER A C 1
ATOM 3246 O O . SER A 1 412 ? 16.016 -13.688 -14.008 1 97.44 412 SER A O 1
ATOM 3248 N N . HIS A 1 413 ? 16.203 -15.469 -12.68 1 97.75 413 HIS A N 1
ATOM 3249 C CA . HIS A 1 413 ? 14.758 -15.602 -12.594 1 97.75 413 HIS A CA 1
ATOM 3250 C C . HIS A 1 413 ? 14.125 -14.359 -11.984 1 97.75 413 HIS A C 1
ATOM 3252 O O . HIS A 1 413 ? 13.102 -13.875 -12.461 1 97.75 413 HIS A O 1
ATOM 3258 N N . LEU A 1 414 ? 14.695 -13.844 -10.891 1 98.19 414 LEU A N 1
ATOM 3259 C CA . LEU A 1 414 ? 14.188 -12.641 -10.25 1 98.19 414 LEU A CA 1
ATOM 3260 C C . LEU A 1 414 ? 14.188 -11.469 -11.219 1 98.19 414 LEU A C 1
ATOM 3262 O O . LEU A 1 414 ? 13.203 -10.727 -11.305 1 98.19 414 LEU A O 1
ATOM 3266 N N . ILE A 1 415 ? 15.242 -11.281 -11.906 1 98.25 415 ILE A N 1
ATOM 3267 C CA . ILE A 1 415 ? 15.398 -10.164 -12.836 1 98.25 415 ILE A CA 1
ATOM 3268 C C . ILE A 1 415 ? 14.289 -10.211 -13.883 1 98.25 415 ILE A C 1
ATOM 3270 O O . ILE A 1 415 ? 13.641 -9.203 -14.156 1 98.25 415 ILE A O 1
ATOM 3274 N N . TRP A 1 416 ? 14.023 -11.359 -14.383 1 97.94 416 TRP A N 1
ATOM 3275 C CA . TRP A 1 416 ? 13.016 -11.469 -15.438 1 97.94 416 TRP A CA 1
ATOM 3276 C C . TRP A 1 416 ? 11.609 -11.352 -14.859 1 97.94 416 TRP A C 1
ATOM 3278 O O . TRP A 1 416 ? 10.703 -10.844 -15.523 1 97.94 416 TRP A O 1
ATOM 3288 N N . GLN A 1 417 ? 11.414 -11.766 -13.656 1 97.88 417 GLN A N 1
ATOM 3289 C CA . GLN A 1 417 ? 10.141 -11.523 -12.984 1 97.88 417 GLN A CA 1
ATOM 3290 C C . GLN A 1 417 ? 9.906 -10.031 -12.758 1 97.88 417 GLN A C 1
ATOM 3292 O O . GLN A 1 417 ? 8.781 -9.555 -12.875 1 97.88 417 GLN A O 1
ATOM 3297 N N . ILE A 1 418 ? 10.969 -9.344 -12.367 1 97.25 418 ILE A N 1
ATOM 3298 C CA . ILE A 1 418 ? 10.883 -7.898 -12.172 1 97.25 418 ILE A CA 1
ATOM 3299 C C . ILE A 1 418 ? 10.406 -7.234 -13.469 1 97.25 418 ILE A C 1
ATOM 3301 O O . ILE A 1 418 ? 9.461 -6.441 -13.453 1 97.25 418 ILE A O 1
ATOM 3305 N N . GLN A 1 419 ? 10.969 -7.602 -14.508 1 96.81 419 GLN A N 1
ATOM 3306 C CA . GLN A 1 419 ? 10.617 -7.02 -15.805 1 96.81 419 GLN A CA 1
ATOM 3307 C C . GLN A 1 419 ? 9.188 -7.367 -16.203 1 96.81 419 GLN A C 1
ATOM 3309 O O . GLN A 1 419 ? 8.469 -6.531 -16.75 1 96.81 419 GLN A O 1
ATOM 3314 N N . PHE A 1 420 ? 8.883 -8.578 -15.961 1 97.44 420 PHE A N 1
ATOM 3315 C CA . PHE A 1 420 ? 7.52 -9.016 -16.219 1 97.44 420 PHE A CA 1
ATOM 3316 C C . PHE A 1 420 ? 6.516 -8.125 -15.5 1 97.44 420 PHE A C 1
ATOM 3318 O O . PHE A 1 420 ? 5.566 -7.629 -16.109 1 97.44 420 PHE A O 1
ATOM 3325 N N . HIS A 1 421 ? 6.742 -7.895 -14.234 1 96.56 421 HIS A N 1
ATOM 3326 C CA . HIS A 1 421 ? 5.801 -7.113 -13.438 1 96.56 421 HIS A CA 1
ATOM 3327 C C . HIS A 1 421 ? 5.852 -5.637 -13.82 1 96.56 421 HIS A C 1
ATOM 3329 O O . HIS A 1 421 ? 4.832 -4.945 -13.781 1 96.56 421 HIS A O 1
ATOM 3335 N N . GLN A 1 422 ? 7.027 -5.117 -14.07 1 94.06 422 GLN A N 1
ATOM 3336 C CA . GLN A 1 422 ? 7.137 -3.738 -14.531 1 94.06 422 GLN A CA 1
ATOM 3337 C C . GLN A 1 422 ? 6.312 -3.516 -15.797 1 94.06 422 GLN A C 1
ATOM 3339 O O . GLN A 1 422 ? 5.75 -2.436 -15.992 1 94.06 422 GLN A O 1
ATOM 3344 N N . LEU A 1 423 ? 6.188 -4.547 -16.562 1 95.31 423 LEU A N 1
ATOM 3345 C CA . LEU A 1 423 ? 5.422 -4.484 -17.812 1 95.31 423 LEU A CA 1
ATOM 3346 C C . LEU A 1 423 ? 3.932 -4.652 -17.531 1 95.31 423 LEU A C 1
ATOM 3348 O O . LEU A 1 423 ? 3.105 -3.949 -18.125 1 95.31 423 LEU A O 1
ATOM 3352 N N . THR A 1 424 ? 3.592 -5.527 -16.641 1 96.81 424 THR A N 1
ATOM 3353 C CA . THR A 1 424 ? 2.225 -6.039 -16.625 1 96.81 424 THR A CA 1
ATOM 3354 C C . THR A 1 424 ? 1.424 -5.398 -15.5 1 96.81 424 THR A C 1
ATOM 3356 O O . THR A 1 424 ? 0.192 -5.445 -15.5 1 96.81 424 THR A O 1
ATOM 3359 N N . ASN A 1 425 ? 2.055 -4.859 -14.469 1 93.81 425 ASN A N 1
ATOM 3360 C CA . ASN A 1 425 ? 1.313 -4.344 -13.32 1 93.81 425 ASN A CA 1
ATOM 3361 C C . ASN A 1 425 ? 0.312 -3.271 -13.734 1 93.81 425 ASN A C 1
ATOM 3363 O O . ASN A 1 425 ? -0.807 -3.225 -13.219 1 93.81 425 ASN A O 1
ATOM 3367 N N . SER A 1 426 ? 0.727 -2.35 -14.641 1 91.5 426 SER A N 1
ATOM 3368 C CA . SER A 1 426 ? -0.196 -1.315 -15.102 1 91.5 426 SER A CA 1
ATOM 3369 C C . SER A 1 426 ? -1.344 -1.918 -15.906 1 91.5 426 SER A C 1
ATOM 3371 O O . SER A 1 426 ? -2.467 -1.412 -15.867 1 91.5 426 SER A O 1
ATOM 3373 N N . MET A 1 427 ? -1.087 -3.006 -16.641 1 94.56 427 MET A N 1
ATOM 3374 C CA . MET A 1 427 ? -2.133 -3.715 -17.375 1 94.56 427 MET A CA 1
ATOM 3375 C C . MET A 1 427 ? -3.141 -4.336 -16.406 1 94.56 427 MET A C 1
ATOM 3377 O O . MET A 1 427 ? -4.348 -4.277 -16.656 1 94.56 427 MET A O 1
ATOM 3381 N N . TYR A 1 428 ? -2.551 -4.898 -15.438 1 94.38 428 TYR A N 1
ATOM 3382 C CA . TYR A 1 428 ? -3.393 -5.5 -14.406 1 94.38 428 TYR A CA 1
ATOM 3383 C C . TYR A 1 428 ? -4.312 -4.457 -13.781 1 94.38 428 TYR A C 1
ATOM 3385 O O . TYR A 1 428 ? -5.508 -4.699 -13.617 1 94.38 428 TYR A O 1
ATOM 3393 N N . THR A 1 429 ? -3.73 -3.34 -13.43 1 90.88 429 THR A N 1
ATOM 3394 C CA . THR A 1 429 ? -4.5 -2.258 -12.828 1 90.88 429 THR A CA 1
ATOM 3395 C C . THR A 1 429 ? -5.602 -1.786 -13.773 1 90.88 429 THR A C 1
ATOM 3397 O O . THR A 1 429 ? -6.727 -1.532 -13.344 1 90.88 429 THR A O 1
ATOM 3400 N N . ARG A 1 430 ? -5.301 -1.697 -15.016 1 90.75 430 ARG A N 1
ATOM 3401 C CA . ARG A 1 430 ? -6.27 -1.293 -16.031 1 90.75 430 ARG A CA 1
ATOM 3402 C C . ARG A 1 430 ? -7.406 -2.307 -16.141 1 90.75 430 ARG A C 1
ATOM 3404 O O . ARG A 1 430 ? -8.578 -1.929 -16.234 1 90.75 430 ARG A O 1
ATOM 3411 N N . ARG A 1 431 ? -7.035 -3.473 -16.094 1 90.5 431 ARG A N 1
ATOM 3412 C CA . ARG A 1 431 ? -8.016 -4.551 -16.172 1 90.5 431 ARG A CA 1
ATOM 3413 C C . ARG A 1 431 ? -8.922 -4.555 -14.945 1 90.5 431 ARG A C 1
ATOM 3415 O O . ARG A 1 431 ? -10.133 -4.785 -15.055 1 90.5 431 ARG A O 1
ATOM 3422 N N . MET A 1 432 ? -8.359 -4.293 -13.844 1 87.5 432 MET A N 1
ATOM 3423 C CA . MET A 1 432 ? -9.125 -4.281 -12.602 1 87.5 432 MET A CA 1
ATOM 3424 C C . MET A 1 432 ? -10.055 -3.078 -12.539 1 87.5 432 MET A C 1
ATOM 3426 O O . MET A 1 432 ? -11.133 -3.148 -11.945 1 87.5 432 MET A O 1
ATOM 3430 N N . ALA A 1 433 ? -9.641 -2.045 -13.195 1 85.19 433 ALA A N 1
ATOM 3431 C CA . ALA A 1 433 ? -10.422 -0.813 -13.195 1 85.19 433 ALA A CA 1
ATOM 3432 C C . ALA A 1 433 ? -11.672 -0.952 -14.062 1 85.19 433 ALA A C 1
ATOM 3434 O O . ALA A 1 433 ? -12.688 -0.299 -13.82 1 85.19 433 ALA A O 1
ATOM 3435 N N . SER A 1 434 ? -11.5 -1.794 -15.031 1 81.56 434 SER A N 1
ATOM 3436 C CA . SER A 1 434 ? -12.633 -1.987 -15.93 1 81.56 434 SER A CA 1
ATOM 3437 C C . SER A 1 434 ? -12.75 -3.443 -16.375 1 81.56 434 SER A C 1
ATOM 3439 O O . SER A 1 434 ? -11.82 -3.994 -16.969 1 81.56 434 SER A O 1
ATOM 3441 N N . PHE A 1 435 ? -13.859 -3.975 -16.078 1 75.94 435 PHE A N 1
ATOM 3442 C CA . PHE A 1 435 ? -14.086 -5.363 -16.453 1 75.94 435 PHE A CA 1
ATOM 3443 C C . PHE A 1 435 ? -14.414 -5.477 -17.938 1 75.94 435 PHE A C 1
ATOM 3445 O O . PHE A 1 435 ? -14.133 -6.5 -18.562 1 75.94 435 PHE A O 1
ATOM 3452 N N . ASP A 1 436 ? -14.977 -4.434 -18.469 1 80.75 436 ASP A N 1
ATOM 3453 C CA . ASP A 1 436 ? -15.438 -4.469 -19.859 1 80.75 436 ASP A CA 1
ATOM 3454 C C . ASP A 1 436 ? -14.484 -3.697 -20.766 1 80.75 436 ASP A C 1
ATOM 3456 O O . ASP A 1 436 ? -14.914 -2.812 -21.516 1 80.75 436 ASP A O 1
ATOM 3460 N N . LEU A 1 437 ? -13.258 -4.18 -20.797 1 90.38 437 LEU A N 1
ATOM 3461 C CA . LEU A 1 437 ? -12.289 -3.568 -21.688 1 90.38 437 LEU A CA 1
ATOM 3462 C C . LEU A 1 437 ? -12.555 -3.988 -23.141 1 90.38 437 LEU A C 1
ATOM 3464 O O . LEU A 1 437 ? -12.914 -5.141 -23.391 1 90.38 437 LEU A O 1
ATOM 3468 N N . PRO A 1 438 ? -12.383 -3.012 -24.016 1 92.19 438 PRO A N 1
ATOM 3469 C CA . PRO A 1 438 ? -12.5 -3.412 -25.422 1 92.19 438 PRO A CA 1
ATOM 3470 C C . PRO A 1 438 ? -11.484 -4.477 -25.812 1 92.19 438 PRO A C 1
ATOM 3472 O O . PRO A 1 438 ? -10.336 -4.43 -25.375 1 92.19 438 PRO A O 1
ATOM 3475 N N . ALA A 1 439 ? -11.93 -5.387 -26.656 1 95.62 439 ALA A N 1
ATOM 3476 C CA . ALA A 1 439 ? -11.078 -6.484 -27.094 1 95.62 439 ALA A CA 1
ATOM 3477 C C . ALA A 1 439 ? -9.781 -5.957 -27.703 1 95.62 439 ALA A C 1
ATOM 3479 O O . ALA A 1 439 ? -8.719 -6.559 -27.547 1 95.62 439 ALA A O 1
ATOM 3480 N N . GLU A 1 440 ? -9.859 -4.82 -28.391 1 95.75 440 GLU A N 1
ATOM 3481 C CA . GLU A 1 440 ? -8.695 -4.242 -29.062 1 95.75 440 GLU A CA 1
ATOM 3482 C C . GLU A 1 440 ? -7.641 -3.803 -28.047 1 95.75 440 GLU A C 1
ATOM 3484 O O . GLU A 1 440 ? -6.441 -3.947 -28.297 1 95.75 440 GLU A O 1
ATOM 3489 N N . GLU A 1 441 ? -8.094 -3.281 -26.984 1 96.25 441 GLU A N 1
ATOM 3490 C CA . GLU A 1 441 ? -7.172 -2.867 -25.938 1 96.25 441 GLU A CA 1
ATOM 3491 C C . GLU A 1 441 ? -6.477 -4.07 -25.297 1 96.25 441 GLU A C 1
ATOM 3493 O O . GLU A 1 441 ? -5.281 -4.016 -25 1 96.25 441 GLU A O 1
ATOM 3498 N N . ILE A 1 442 ? -7.18 -5.129 -25.125 1 97.06 442 ILE A N 1
ATOM 3499 C CA . ILE A 1 442 ? -6.633 -6.359 -24.562 1 97.06 442 ILE A CA 1
ATOM 3500 C C . ILE A 1 442 ? -5.586 -6.941 -25.5 1 97.06 442 ILE A C 1
ATOM 3502 O O . ILE A 1 442 ? -4.52 -7.379 -25.078 1 97.06 442 ILE A O 1
ATOM 3506 N N . LEU A 1 443 ? -5.934 -6.973 -26.766 1 97.75 443 LEU A N 1
ATOM 3507 C CA . LEU A 1 443 ? -5.008 -7.492 -27.766 1 97.75 443 LEU A CA 1
ATOM 3508 C C . LEU A 1 443 ? -3.74 -6.645 -27.812 1 97.75 443 LEU A C 1
ATOM 3510 O O . LEU A 1 443 ? -2.648 -7.168 -28.047 1 97.75 443 LEU A O 1
ATOM 3514 N N . GLU A 1 444 ? -3.938 -5.336 -27.609 1 97.56 444 GLU A N 1
ATOM 3515 C CA . GLU A 1 444 ? -2.77 -4.461 -27.562 1 97.56 444 GLU A CA 1
ATOM 3516 C C . GLU A 1 444 ? -1.863 -4.801 -26.391 1 97.56 444 GLU A C 1
ATOM 3518 O O . GLU A 1 444 ? -0.64 -4.852 -26.531 1 97.56 444 GLU A O 1
ATOM 3523 N N . MET A 1 445 ? -2.418 -4.992 -25.281 1 97.69 445 MET A N 1
ATOM 3524 C CA . MET A 1 445 ? -1.653 -5.391 -24.094 1 97.69 445 MET A CA 1
ATOM 3525 C C . MET A 1 445 ? -0.946 -6.723 -24.328 1 97.69 445 MET A C 1
ATOM 3527 O O . MET A 1 445 ? 0.235 -6.867 -24.016 1 97.69 445 MET A O 1
ATOM 3531 N N . ASP A 1 446 ? -1.642 -7.656 -24.891 1 98.12 446 ASP A N 1
ATOM 3532 C CA . ASP A 1 446 ? -1.077 -8.977 -25.172 1 98.12 446 ASP A CA 1
ATOM 3533 C C . ASP A 1 446 ? 0.089 -8.875 -26.141 1 98.12 446 ASP A C 1
ATOM 3535 O O . ASP A 1 446 ? 1.068 -9.617 -26.031 1 98.12 446 ASP A O 1
ATOM 3539 N N . SER A 1 447 ? -0.098 -8.031 -27.078 1 97.5 447 SER A N 1
ATOM 3540 C CA . SER A 1 447 ? 0.963 -7.844 -28.062 1 97.5 447 SER A CA 1
ATOM 3541 C C . SER A 1 447 ? 2.238 -7.32 -27.406 1 97.5 447 SER A C 1
ATOM 3543 O O . SER A 1 447 ? 3.342 -7.727 -27.781 1 97.5 447 SER A O 1
ATOM 3545 N N . LYS A 1 448 ? 2.064 -6.395 -26.484 1 97.38 448 LYS A N 1
ATOM 3546 C CA . LYS A 1 448 ? 3.219 -5.879 -25.75 1 97.38 448 LYS A CA 1
ATOM 3547 C C . LYS A 1 448 ? 3.918 -6.992 -24.969 1 97.38 448 LYS A C 1
ATOM 3549 O O . LYS A 1 448 ? 5.148 -7.027 -24.906 1 97.38 448 LYS A O 1
ATOM 3554 N N . ILE A 1 449 ? 3.186 -7.895 -24.438 1 98.12 449 ILE A N 1
ATOM 3555 C CA . ILE A 1 449 ? 3.742 -9.031 -23.703 1 98.12 449 ILE A CA 1
ATOM 3556 C C . ILE A 1 449 ? 4.48 -9.953 -24.672 1 98.12 449 ILE A C 1
ATOM 3558 O O . ILE A 1 449 ? 5.551 -10.477 -24.344 1 98.12 449 ILE A O 1
ATOM 3562 N N . THR A 1 450 ? 3.914 -10.141 -25.812 1 97.38 450 THR A N 1
ATOM 3563 C CA . THR A 1 450 ? 4.527 -10.992 -26.828 1 97.38 450 THR A CA 1
ATOM 3564 C C . THR A 1 450 ? 5.891 -10.453 -27.234 1 97.38 450 THR A C 1
ATOM 3566 O O . THR A 1 450 ? 6.844 -11.219 -27.406 1 97.38 450 THR A O 1
ATOM 3569 N N . VAL A 1 451 ? 5.934 -9.164 -27.391 1 97 451 VAL A N 1
ATOM 3570 C CA . VAL A 1 451 ? 7.195 -8.523 -27.75 1 97 451 VAL A CA 1
ATOM 3571 C C . VAL A 1 451 ? 8.234 -8.766 -26.656 1 97 451 VAL A C 1
ATOM 3573 O O . VAL A 1 451 ? 9.375 -9.117 -26.938 1 97 451 VAL A O 1
ATOM 3576 N N . TRP A 1 452 ? 7.875 -8.578 -25.469 1 97.44 452 TRP A N 1
ATOM 3577 C CA . TRP A 1 452 ? 8.766 -8.812 -24.344 1 97.44 452 TRP A CA 1
ATOM 3578 C C . TRP A 1 452 ? 9.172 -10.281 -24.266 1 97.44 452 TRP A C 1
ATOM 3580 O O . TRP A 1 452 ? 10.336 -10.594 -24 1 97.44 452 TRP A O 1
ATOM 3590 N N . GLU A 1 453 ? 8.273 -11.219 -24.469 1 96.69 453 GLU A N 1
ATOM 3591 C CA . GLU A 1 453 ? 8.531 -12.656 -24.406 1 96.69 453 GLU A CA 1
ATOM 3592 C C . GLU A 1 453 ? 9.617 -13.062 -25.391 1 96.69 453 GLU A C 1
ATOM 3594 O O . GLU A 1 453 ? 10.422 -13.961 -25.109 1 96.69 453 GLU A O 1
ATOM 3599 N N . LYS A 1 454 ? 9.664 -12.367 -26.453 1 94.94 454 LYS A N 1
ATOM 3600 C CA . LYS A 1 454 ? 10.648 -12.68 -27.484 1 94.94 454 LYS A CA 1
ATOM 3601 C C . LYS A 1 454 ? 12.055 -12.281 -27.062 1 94.94 454 LYS A C 1
ATOM 3603 O O . LYS A 1 454 ? 13.039 -12.75 -27.625 1 94.94 454 LYS A O 1
ATOM 3608 N N . THR A 1 455 ? 12.102 -11.438 -26.031 1 95.12 455 THR A N 1
ATOM 3609 C CA . THR A 1 455 ? 13.414 -11 -25.562 1 95.12 455 THR A CA 1
ATOM 3610 C C . THR A 1 455 ? 13.969 -11.953 -24.516 1 95.12 455 THR A C 1
ATOM 3612 O O . THR A 1 455 ? 15.117 -11.828 -24.094 1 95.12 455 THR A O 1
ATOM 3615 N N . LEU A 1 456 ? 13.219 -13 -24.156 1 96 456 LEU A N 1
ATOM 3616 C CA . LEU A 1 456 ? 13.672 -13.953 -23.141 1 96 456 LEU A CA 1
ATOM 3617 C C . LEU A 1 456 ? 14.922 -14.688 -23.609 1 96 456 LEU A C 1
ATOM 3619 O O . LEU A 1 456 ? 15.031 -15.047 -24.781 1 96 456 LEU A O 1
ATOM 3623 N N . PRO A 1 457 ? 15.867 -14.836 -22.703 1 94.69 457 PRO A N 1
ATOM 3624 C CA . PRO A 1 457 ? 17.016 -15.68 -23.062 1 94.69 457 PRO A CA 1
ATOM 3625 C C . PRO A 1 457 ? 16.609 -17.125 -23.359 1 94.69 457 PRO A C 1
ATOM 3627 O O . PRO A 1 457 ? 15.555 -17.578 -22.938 1 94.69 457 PRO A O 1
ATOM 3630 N N . ALA A 1 458 ? 17.484 -17.891 -23.953 1 92.88 458 ALA A N 1
ATOM 3631 C CA . ALA A 1 458 ? 17.203 -19.25 -24.422 1 92.88 458 ALA A CA 1
ATOM 3632 C C . ALA A 1 458 ? 16.812 -20.156 -23.25 1 92.88 458 ALA A C 1
ATOM 3634 O O . ALA A 1 458 ? 15.906 -20.984 -23.391 1 92.88 458 ALA A O 1
ATOM 3635 N N . TYR A 1 459 ? 17.406 -19.953 -22.188 1 93.44 459 TYR A N 1
ATOM 3636 C CA . TYR A 1 459 ? 17.188 -20.875 -21.078 1 93.44 459 TYR A CA 1
ATOM 3637 C C . TYR A 1 459 ? 15.836 -20.625 -20.422 1 93.44 459 TYR A C 1
ATOM 3639 O O . TYR A 1 459 ? 15.414 -21.391 -19.547 1 93.44 459 TYR A O 1
ATOM 3647 N N . PHE A 1 460 ? 15.055 -19.594 -20.859 1 94.56 460 PHE A N 1
ATOM 3648 C CA . PHE A 1 460 ? 13.711 -19.344 -20.328 1 94.56 460 PHE A CA 1
ATOM 3649 C C . PHE A 1 460 ? 12.664 -19.578 -21.422 1 94.56 460 PHE A C 1
ATOM 3651 O O . PHE A 1 460 ? 11.492 -19.234 -21.234 1 94.56 460 PHE A O 1
ATOM 3658 N N . THR A 1 461 ? 13.078 -20.188 -22.5 1 91.56 461 THR A N 1
ATOM 3659 C CA . THR A 1 461 ? 12.148 -20.484 -23.562 1 91.56 461 THR A CA 1
ATOM 3660 C C . THR A 1 461 ? 11.617 -21.906 -23.453 1 91.56 461 THR A C 1
ATOM 3662 O O . THR A 1 461 ? 12.336 -22.797 -23 1 91.56 461 THR A O 1
ATOM 3665 N N . TYR A 1 462 ? 10.43 -22 -23.859 1 88.06 462 TYR A N 1
ATOM 3666 C CA . TYR A 1 462 ? 9.789 -23.312 -23.797 1 88.06 462 TYR A CA 1
ATOM 3667 C C . TYR A 1 462 ? 10.57 -24.344 -24.609 1 88.06 462 TYR A C 1
ATOM 3669 O O . TYR A 1 462 ? 11.062 -24.031 -25.703 1 88.06 462 TYR A O 1
ATOM 3677 N N . SER A 1 463 ? 10.664 -25.562 -24.141 1 80.75 463 SER A N 1
ATOM 3678 C CA . SER A 1 463 ? 11.258 -26.734 -24.781 1 80.75 463 SER A CA 1
ATOM 3679 C C . SER A 1 463 ? 12.773 -26.594 -24.906 1 80.75 463 SER A C 1
ATOM 3681 O O . SER A 1 463 ? 13.406 -27.297 -25.688 1 80.75 463 SER A O 1
ATOM 3683 N N . HIS A 1 464 ? 13.25 -25.562 -24.219 1 84.75 464 HIS A N 1
ATOM 3684 C CA . HIS A 1 464 ? 14.703 -25.469 -24.172 1 84.75 464 HIS A CA 1
ATOM 3685 C C . HIS A 1 464 ? 15.305 -26.672 -23.453 1 84.75 464 HIS A C 1
ATOM 3687 O O . HIS A 1 464 ? 14.844 -27.047 -22.375 1 84.75 464 HIS A O 1
ATOM 3693 N N . THR A 1 465 ? 16.234 -27.281 -24.156 1 81.94 465 THR A N 1
ATOM 3694 C CA . THR A 1 465 ? 16.922 -28.422 -23.562 1 81.94 465 THR A CA 1
ATOM 3695 C C . THR A 1 465 ? 18.422 -28.188 -23.5 1 81.94 465 THR A C 1
ATOM 3697 O O . THR A 1 465 ? 19.062 -27.922 -24.531 1 81.94 465 THR A O 1
ATOM 3700 N N . ASP A 1 466 ? 18.922 -28.016 -22.359 1 84.38 466 ASP A N 1
ATOM 3701 C CA . ASP A 1 466 ? 20.344 -27.938 -22.062 1 84.38 466 ASP A CA 1
ATOM 3702 C C . ASP A 1 466 ? 20.719 -28.844 -20.891 1 84.38 466 ASP A C 1
ATOM 3704 O O . ASP A 1 466 ? 20.375 -28.547 -19.75 1 84.38 466 ASP A O 1
ATOM 3708 N N . PRO A 1 467 ? 21.391 -29.922 -21.219 1 82.94 467 PRO A N 1
ATOM 3709 C CA . PRO A 1 467 ? 21.703 -30.891 -20.156 1 82.94 467 PRO A CA 1
ATOM 3710 C C . PRO A 1 467 ? 22.609 -30.297 -19.078 1 82.94 467 PRO A C 1
ATOM 3712 O O . PRO A 1 467 ? 22.672 -30.844 -17.969 1 82.94 467 PRO A O 1
ATOM 3715 N N . THR A 1 468 ? 23.281 -29.219 -19.391 1 85.56 468 THR A N 1
ATOM 3716 C CA . THR A 1 468 ? 24.219 -28.656 -18.422 1 85.56 468 THR A CA 1
ATOM 3717 C C . THR A 1 468 ? 23.547 -27.578 -17.578 1 85.56 468 THR A C 1
ATOM 3719 O O . THR A 1 468 ? 24.156 -27.047 -16.641 1 85.56 468 THR A O 1
ATOM 3722 N N . GLU A 1 469 ? 22.375 -27.406 -17.844 1 87.94 469 GLU A N 1
ATOM 3723 C CA . GLU A 1 469 ? 21.656 -26.344 -17.141 1 87.94 469 GLU A CA 1
ATOM 3724 C C . GLU A 1 469 ? 21.312 -26.766 -15.719 1 87.94 469 GLU A C 1
ATOM 3726 O O . GLU A 1 469 ? 20.859 -27.891 -15.492 1 87.94 469 GLU A O 1
ATOM 3731 N N . PRO A 1 470 ? 21.609 -25.875 -14.789 1 88.75 470 PRO A N 1
ATOM 3732 C CA . PRO A 1 470 ? 21.234 -26.219 -13.414 1 88.75 470 PRO A CA 1
ATOM 3733 C C . PRO A 1 470 ? 19.75 -26.453 -13.242 1 88.75 470 PRO A C 1
ATOM 3735 O O . PRO A 1 470 ? 18.938 -25.828 -13.922 1 88.75 470 PRO A O 1
ATOM 3738 N N . GLU A 1 471 ? 19.406 -27.297 -12.312 1 86.38 471 GLU A N 1
ATOM 3739 C CA . GLU A 1 471 ? 18.016 -27.688 -12.07 1 86.38 471 GLU A CA 1
ATOM 3740 C C . GLU A 1 471 ? 17.172 -26.484 -11.711 1 86.38 471 GLU A C 1
ATOM 3742 O O . GLU A 1 471 ? 16 -26.406 -12.094 1 86.38 471 GLU A O 1
ATOM 3747 N N . TYR A 1 472 ? 17.781 -25.578 -10.961 1 89.81 472 TYR A N 1
ATOM 3748 C CA . TYR A 1 472 ? 16.984 -24.422 -10.508 1 89.81 472 TYR A CA 1
ATOM 3749 C C . TYR A 1 472 ? 16.562 -23.562 -11.68 1 89.81 472 TYR A C 1
ATOM 3751 O O . TYR A 1 472 ? 15.531 -22.891 -11.625 1 89.81 472 TYR A O 1
ATOM 3759 N N . ILE A 1 473 ? 17.234 -23.578 -12.781 1 92.75 473 ILE A N 1
ATOM 3760 C CA . ILE A 1 473 ? 16.859 -22.797 -13.961 1 92.75 473 ILE A CA 1
ATOM 3761 C C . ILE A 1 473 ? 15.719 -23.469 -14.703 1 92.75 473 ILE A C 1
ATOM 3763 O O . ILE A 1 473 ? 14.844 -22.797 -15.258 1 92.75 473 ILE A O 1
ATOM 3767 N N . THR A 1 474 ? 15.734 -24.781 -14.703 1 90.25 474 THR A N 1
ATOM 3768 C CA . THR A 1 474 ? 14.664 -25.516 -15.359 1 90.25 474 THR A CA 1
ATOM 3769 C C . THR A 1 474 ? 13.328 -25.266 -14.672 1 90.25 474 THR A C 1
ATOM 3771 O O . THR A 1 474 ? 12.32 -25 -15.336 1 90.25 474 THR A O 1
ATOM 3774 N N . THR A 1 475 ? 13.328 -25.375 -13.367 1 91.31 475 THR A N 1
ATOM 3775 C CA . THR A 1 475 ? 12.094 -25.125 -12.633 1 91.31 475 THR A CA 1
ATOM 3776 C C . THR A 1 475 ? 11.703 -23.656 -12.711 1 91.31 475 THR A C 1
ATOM 3778 O O . THR A 1 475 ? 10.516 -23.328 -12.727 1 91.31 475 THR A O 1
ATOM 3781 N N . ALA A 1 476 ? 12.711 -22.797 -12.727 1 94.06 476 ALA A N 1
ATOM 3782 C CA . ALA A 1 476 ? 12.453 -21.359 -12.875 1 94.06 476 ALA A CA 1
ATOM 3783 C C . ALA A 1 476 ? 11.797 -21.062 -14.219 1 94.06 476 ALA A C 1
ATOM 3785 O O . ALA A 1 476 ? 10.93 -20.188 -14.312 1 94.06 476 ALA A O 1
ATOM 3786 N N . ARG A 1 477 ? 12.273 -21.75 -15.227 1 94.62 477 ARG A N 1
ATOM 3787 C CA . ARG A 1 477 ? 11.68 -21.594 -16.562 1 94.62 477 ARG A CA 1
ATOM 3788 C C . ARG A 1 477 ? 10.195 -21.938 -16.531 1 94.62 477 ARG A C 1
ATOM 3790 O O . ARG A 1 477 ? 9.367 -21.188 -17.047 1 94.62 477 ARG A O 1
ATOM 3797 N N . CYS A 1 478 ? 9.852 -23.031 -15.93 1 93 478 CYS A N 1
ATOM 3798 C CA . CYS A 1 478 ? 8.461 -23.438 -15.836 1 93 478 CYS A CA 1
ATOM 3799 C C . CYS A 1 478 ? 7.629 -22.391 -15.102 1 93 478 CYS A C 1
ATOM 3801 O O . CYS A 1 478 ? 6.547 -22.016 -15.562 1 93 478 CYS A O 1
ATOM 3803 N N . ARG A 1 479 ? 8.172 -21.922 -14.023 1 94.56 479 ARG A N 1
ATOM 3804 C CA . ARG A 1 479 ? 7.465 -20.953 -13.211 1 94.56 479 ARG A CA 1
ATOM 3805 C C . ARG A 1 479 ? 7.199 -19.672 -14 1 94.56 479 ARG A C 1
ATOM 3807 O O . ARG A 1 479 ? 6.105 -19.109 -13.938 1 94.56 479 ARG A O 1
ATOM 3814 N N . LEU A 1 480 ? 8.203 -19.188 -14.656 1 96.75 480 LEU A N 1
ATOM 3815 C CA . LEU A 1 480 ? 8.062 -17.969 -15.438 1 96.75 480 LEU A CA 1
ATOM 3816 C C . LEU A 1 480 ? 7.035 -18.141 -16.547 1 96.75 480 LEU A C 1
ATOM 3818 O O . LEU A 1 480 ? 6.215 -17.25 -16.781 1 96.75 480 LEU A O 1
ATOM 3822 N N . LEU A 1 481 ? 7.055 -19.297 -17.172 1 96.31 481 LEU A N 1
ATOM 3823 C CA . LEU A 1 481 ? 6.137 -19.578 -18.266 1 96.31 481 LEU A CA 1
ATOM 3824 C C . LEU A 1 481 ? 4.707 -19.719 -17.766 1 96.31 481 LEU A C 1
ATOM 3826 O O . LEU A 1 481 ? 3.764 -19.25 -18.406 1 96.31 481 LEU A O 1
ATOM 3830 N N . TRP A 1 482 ? 4.562 -20.391 -16.641 1 96.69 482 TRP A N 1
ATOM 3831 C CA . TRP A 1 482 ? 3.248 -20.484 -16.016 1 96.69 482 TRP A CA 1
ATOM 3832 C C . TRP A 1 482 ? 2.695 -19.094 -15.719 1 96.69 482 TRP A C 1
ATOM 3834 O O . TRP A 1 482 ? 1.538 -18.797 -16.031 1 96.69 482 TRP A O 1
ATOM 3844 N N . ARG A 1 483 ? 3.484 -18.266 -15.117 1 96.31 483 ARG A N 1
ATOM 3845 C CA . ARG A 1 483 ? 3.066 -16.922 -14.734 1 96.31 483 ARG A CA 1
ATOM 3846 C C . ARG A 1 483 ? 2.68 -16.094 -15.961 1 96.31 483 ARG A C 1
ATOM 3848 O O . ARG A 1 483 ? 1.682 -15.375 -15.938 1 96.31 483 ARG A O 1
ATOM 3855 N N . LEU A 1 484 ? 3.48 -16.219 -16.938 1 96.81 484 LEU A N 1
ATOM 3856 C CA . LEU A 1 484 ? 3.225 -15.508 -18.188 1 96.81 484 LEU A CA 1
ATOM 3857 C C . LEU A 1 484 ? 1.894 -15.938 -18.797 1 96.81 484 LEU A C 1
ATOM 3859 O O . LEU A 1 484 ? 1.06 -15.094 -19.141 1 96.81 484 LEU A O 1
ATOM 3863 N N . ALA A 1 485 ? 1.709 -17.188 -18.906 1 97 485 ALA A N 1
ATOM 3864 C CA . ALA A 1 485 ? 0.492 -17.719 -19.516 1 97 485 ALA A CA 1
ATOM 3865 C C . ALA A 1 485 ? -0.733 -17.391 -18.672 1 97 485 ALA A C 1
ATOM 3867 O O . ALA A 1 485 ? -1.782 -17.016 -19.203 1 97 485 ALA A O 1
ATOM 3868 N N . CYS A 1 486 ? -0.561 -17.516 -17.422 1 95.06 486 CYS A N 1
ATOM 3869 C CA . CYS A 1 486 ? -1.668 -17.266 -16.516 1 95.06 486 CYS A CA 1
ATOM 3870 C C . CYS A 1 486 ? -2.107 -15.805 -16.562 1 95.06 486 CYS A C 1
ATOM 3872 O O . CYS A 1 486 ? -3.303 -15.508 -16.5 1 95.06 486 CYS A O 1
ATOM 3874 N N . PHE A 1 487 ? -1.178 -14.953 -16.625 1 97.19 487 PHE A N 1
ATOM 3875 C CA . PHE A 1 487 ? -1.505 -13.531 -16.703 1 97.19 487 PHE A CA 1
ATOM 3876 C C . PHE A 1 487 ? -2.266 -13.234 -18 1 97.19 487 PHE A C 1
ATOM 3878 O O . PHE A 1 487 ? -3.23 -12.469 -17.984 1 97.19 487 PHE A O 1
ATOM 3885 N N . ARG A 1 488 ? -1.847 -13.812 -19.016 1 97.5 488 ARG A N 1
ATOM 3886 C CA . ARG A 1 488 ? -2.49 -13.586 -20.312 1 97.5 488 ARG A CA 1
ATOM 3887 C C . ARG A 1 488 ? -3.896 -14.18 -20.328 1 97.5 488 ARG A C 1
ATOM 3889 O O . ARG A 1 488 ? -4.816 -13.586 -20.906 1 97.5 488 ARG A O 1
ATOM 3896 N N . ILE A 1 489 ? -4.066 -15.328 -19.75 1 96.69 489 ILE A N 1
ATOM 3897 C CA . ILE A 1 489 ? -5.406 -15.883 -19.594 1 96.69 489 ILE A CA 1
ATOM 3898 C C . ILE A 1 489 ? -6.293 -14.891 -18.844 1 96.69 489 ILE A C 1
ATOM 3900 O O . ILE A 1 489 ? -7.41 -14.602 -19.266 1 96.69 489 ILE A O 1
ATOM 3904 N N . MET A 1 490 ? -5.766 -14.375 -17.766 1 94.31 490 MET A N 1
ATOM 3905 C CA . MET A 1 490 ? -6.512 -13.438 -16.938 1 94.31 490 MET A CA 1
ATOM 3906 C C . MET A 1 490 ? -6.926 -12.211 -17.734 1 94.31 490 MET A C 1
ATOM 3908 O O . MET A 1 490 ? -8.031 -11.703 -17.578 1 94.31 490 MET A O 1
ATOM 3912 N N . LEU A 1 491 ? -6.102 -11.75 -18.656 1 95.44 491 LEU A N 1
ATOM 3913 C CA . LEU A 1 491 ? -6.391 -10.586 -19.484 1 95.44 491 LEU A CA 1
ATOM 3914 C C . LEU A 1 491 ? -7.574 -10.867 -20.406 1 95.44 491 LEU A C 1
ATOM 3916 O O . LEU A 1 491 ? -8.414 -9.992 -20.641 1 95.44 491 LEU A O 1
ATOM 3920 N N . HIS A 1 492 ? -7.672 -12.062 -20.906 1 95.38 492 HIS A N 1
ATOM 3921 C CA . HIS A 1 492 ? -8.633 -12.391 -21.953 1 95.38 492 HIS A CA 1
ATOM 3922 C C . HIS A 1 492 ? -9.906 -12.992 -21.359 1 95.38 492 HIS A C 1
ATOM 3924 O O . HIS A 1 492 ? -10.938 -13.055 -22.031 1 95.38 492 HIS A O 1
ATOM 3930 N N . THR A 1 493 ? -9.906 -13.398 -20.188 1 92.44 493 THR A N 1
ATOM 3931 C CA . THR A 1 493 ? -10.953 -14.188 -19.562 1 92.44 493 THR A CA 1
ATOM 3932 C C . THR A 1 493 ? -12.281 -13.43 -19.562 1 92.44 493 THR A C 1
ATOM 3934 O O . THR A 1 493 ? -13.336 -14.016 -19.797 1 92.44 493 THR A O 1
ATOM 3937 N N . PRO A 1 494 ? -12.289 -12.109 -19.297 1 89.94 494 PRO A N 1
ATOM 3938 C CA . PRO A 1 494 ? -13.578 -11.422 -19.25 1 89.94 494 PRO A CA 1
ATOM 3939 C C . PRO A 1 494 ? -14.352 -11.539 -20.562 1 89.94 494 PRO A C 1
ATOM 3941 O O . PRO A 1 494 ? -15.578 -11.688 -20.547 1 89.94 494 PRO A O 1
ATOM 3944 N N . LEU A 1 495 ? -13.68 -11.539 -21.625 1 91.12 495 LEU A N 1
ATOM 3945 C CA . LEU A 1 495 ? -14.344 -11.641 -22.922 1 91.12 495 LEU A CA 1
ATOM 3946 C C . LEU A 1 495 ? -14.867 -13.062 -23.156 1 91.12 495 LEU A C 1
ATOM 3948 O O . LEU A 1 495 ? -15.922 -13.25 -23.766 1 91.12 495 LEU A O 1
ATOM 3952 N N . LEU A 1 496 ? -14.109 -13.992 -22.703 1 90.88 496 LEU A N 1
ATOM 3953 C CA . LEU A 1 496 ? -14.539 -15.375 -22.797 1 90.88 496 LEU A CA 1
ATOM 3954 C C . LEU A 1 496 ? -15.789 -15.617 -21.953 1 90.88 496 LEU A C 1
ATOM 3956 O O . LEU A 1 496 ? -16.734 -16.266 -22.406 1 90.88 496 LEU A O 1
ATOM 3960 N N . LEU A 1 497 ? -15.773 -15.109 -20.766 1 85.94 497 LEU A N 1
ATOM 3961 C CA . LEU A 1 497 ? -16.906 -15.289 -19.859 1 85.94 497 LEU A CA 1
ATOM 3962 C C . LEU A 1 497 ? -18.141 -14.594 -20.391 1 85.94 497 LEU A C 1
ATOM 3964 O O . LEU A 1 497 ? -19.25 -15.133 -20.281 1 85.94 497 LEU A O 1
ATOM 3968 N N . ARG A 1 498 ? -17.938 -13.438 -20.859 1 84.56 498 ARG A N 1
ATOM 3969 C CA . ARG A 1 498 ? -19.062 -12.719 -21.469 1 84.56 498 ARG A CA 1
ATOM 3970 C C . ARG A 1 498 ? -19.656 -13.516 -22.625 1 84.56 498 ARG A C 1
ATOM 3972 O O . ARG A 1 498 ? -20.875 -13.648 -22.719 1 84.56 498 ARG A O 1
ATOM 3979 N N . TRP A 1 499 ? -18.844 -13.969 -23.469 1 87.94 499 TRP A N 1
ATOM 3980 C CA . TRP A 1 499 ? -19.281 -14.789 -24.594 1 87.94 499 TRP A CA 1
ATOM 3981 C C . TRP A 1 499 ? -20.031 -16.031 -24.109 1 87.94 499 TRP A C 1
ATOM 3983 O O . TRP A 1 499 ? -21.109 -16.344 -24.641 1 87.94 499 TRP A O 1
ATOM 3993 N N . ALA A 1 500 ? -19.484 -16.703 -23.141 1 83.5 500 ALA A N 1
ATOM 3994 C CA . ALA A 1 500 ? -20.094 -17.922 -22.625 1 83.5 500 ALA A CA 1
ATOM 3995 C C . ALA A 1 500 ? -21.453 -17.625 -22 1 83.5 500 ALA A C 1
ATOM 3997 O O . ALA A 1 500 ? -22.406 -18.375 -22.188 1 83.5 500 ALA A O 1
ATOM 3998 N N . THR A 1 501 ? -21.531 -16.562 -21.281 1 78.12 501 THR A N 1
ATOM 3999 C CA . THR A 1 501 ? -22.781 -16.172 -20.609 1 78.12 501 THR A CA 1
ATOM 4000 C C . THR A 1 501 ? -23.844 -15.781 -21.641 1 78.12 501 THR A C 1
ATOM 4002 O O . THR A 1 501 ? -25 -16.203 -21.531 1 78.12 501 THR A O 1
ATOM 4005 N N . GLU A 1 502 ? -23.391 -14.977 -22.562 1 82.75 502 GLU A N 1
ATOM 4006 C CA . GLU A 1 502 ? -24.344 -14.516 -23.562 1 82.75 502 GLU A CA 1
ATOM 4007 C C . GLU A 1 502 ? -24.812 -15.672 -24.453 1 82.75 502 GLU A C 1
ATOM 4009 O O . GLU A 1 502 ? -25.984 -15.742 -24.812 1 82.75 502 GLU A O 1
ATOM 4014 N N . LYS A 1 503 ? -24 -16.516 -24.828 1 81.75 503 LYS A N 1
ATOM 4015 C CA . LYS A 1 503 ? -24.344 -17.672 -25.641 1 81.75 503 LYS A CA 1
ATOM 4016 C C . LYS A 1 503 ? -25.297 -18.609 -24.891 1 81.75 503 LYS A C 1
ATOM 4018 O O . LYS A 1 503 ? -26.172 -19.219 -25.5 1 81.75 503 LYS A O 1
ATOM 4023 N N . SER A 1 504 ? -25.031 -18.734 -23.625 1 74.38 504 SER A N 1
ATOM 4024 C CA . SER A 1 504 ? -25.844 -19.625 -22.812 1 74.38 504 SER A CA 1
ATOM 4025 C C . SER A 1 504 ? -27.297 -19.141 -22.734 1 74.38 504 SER A C 1
ATOM 4027 O O . SER A 1 504 ? -28.219 -19.938 -22.594 1 74.38 504 SER A O 1
ATOM 4029 N N . VAL A 1 505 ? -27.469 -17.859 -22.859 1 74.19 505 VAL A N 1
ATOM 4030 C CA . VAL A 1 505 ? -28.828 -17.312 -22.797 1 74.19 505 VAL A CA 1
ATOM 4031 C C . VAL A 1 505 ? -29.344 -17.078 -24.219 1 74.19 505 VAL A C 1
ATOM 4033 O O . VAL A 1 505 ? -30.453 -16.562 -24.391 1 74.19 505 VAL A O 1
ATOM 4036 N N . GLY A 1 506 ? -28.641 -17.484 -25.188 1 74.62 506 GLY A N 1
ATOM 4037 C CA . GLY A 1 506 ? -29.078 -17.438 -26.578 1 74.62 506 GLY A CA 1
ATOM 4038 C C . GLY A 1 506 ? -29 -16.047 -27.188 1 74.62 506 GLY A C 1
ATOM 4039 O O . GLY A 1 506 ? -29.672 -15.773 -28.188 1 74.62 506 GLY A O 1
ATOM 4040 N N . VAL A 1 507 ? -28.484 -15.086 -26.516 1 79.62 507 VAL A N 1
ATOM 4041 C CA . VAL A 1 507 ? -28.391 -13.719 -27.016 1 79.62 507 VAL A CA 1
ATOM 4042 C C . VAL A 1 507 ? -26.922 -13.305 -27.141 1 79.62 507 VAL A C 1
ATOM 4044 O O . VAL A 1 507 ? -26.297 -12.938 -26.156 1 79.62 507 VAL A O 1
ATOM 4047 N N . LEU A 1 508 ? -26.297 -13.586 -28.281 1 80.62 508 LEU A N 1
ATOM 4048 C CA . LEU A 1 508 ? -24.906 -13.164 -28.469 1 80.62 508 LEU A CA 1
ATOM 4049 C C . LEU A 1 508 ? -24.844 -11.742 -29.031 1 80.62 508 LEU A C 1
ATOM 4051 O O . LEU A 1 508 ? -25.266 -11.5 -30.156 1 80.62 508 LEU A O 1
ATOM 4055 N N . SER A 1 509 ? -24.375 -10.859 -28.188 1 80.38 509 SER A N 1
ATOM 4056 C CA . SER A 1 509 ? -24.25 -9.469 -28.609 1 80.38 509 SER A CA 1
ATOM 4057 C C . SER A 1 509 ? -23.203 -9.312 -29.703 1 80.38 509 SER A C 1
ATOM 4059 O O . SER A 1 509 ? -22.25 -10.086 -29.766 1 80.38 509 SER A O 1
ATOM 4061 N N . PRO A 1 510 ? -23.438 -8.367 -30.547 1 80.25 510 PRO A N 1
ATOM 4062 C CA . PRO A 1 510 ? -22.438 -8.102 -31.594 1 80.25 510 PRO A CA 1
ATOM 4063 C C . PRO A 1 510 ? -21.062 -7.793 -31.016 1 80.25 510 PRO A C 1
ATOM 4065 O O . PRO A 1 510 ? -20.047 -8.125 -31.625 1 80.25 510 PRO A O 1
ATOM 4068 N N . GLN A 1 511 ? -21.031 -7.215 -29.859 1 79.69 511 GLN A N 1
ATOM 4069 C CA . GLN A 1 511 ? -19.781 -6.855 -29.219 1 79.69 511 GLN A CA 1
ATOM 4070 C C . GLN A 1 511 ? -18.984 -8.094 -28.812 1 79.69 511 GLN A C 1
ATOM 4072 O O . GLN A 1 511 ? -17.75 -8.094 -28.828 1 79.69 511 GLN A O 1
ATOM 4077 N N . ALA A 1 512 ? -19.719 -9.102 -28.547 1 80.62 512 ALA A N 1
ATOM 4078 C CA . ALA A 1 512 ? -19.094 -10.336 -28.078 1 80.62 512 ALA A CA 1
ATOM 4079 C C . ALA A 1 512 ? -18.609 -11.18 -29.25 1 80.62 512 ALA A C 1
ATOM 4081 O O . ALA A 1 512 ? -17.812 -12.102 -29.062 1 80.62 512 ALA A O 1
ATOM 4082 N N . ASP A 1 513 ? -19.031 -10.805 -30.422 1 85.31 513 ASP A N 1
ATOM 4083 C CA . ASP A 1 513 ? -18.688 -11.656 -31.562 1 85.31 513 ASP A CA 1
ATOM 4084 C C . ASP A 1 513 ? -17.844 -10.906 -32.562 1 85.31 513 ASP A C 1
ATOM 4086 O O . ASP A 1 513 ? -17.75 -11.312 -33.75 1 85.31 513 ASP A O 1
ATOM 4090 N N . THR A 1 514 ? -17.266 -9.781 -32.188 1 90.88 514 THR A N 1
ATOM 4091 C CA . THR A 1 514 ? -16.328 -9.086 -33.062 1 90.88 514 THR A CA 1
ATOM 4092 C C . THR A 1 514 ? -15.109 -9.953 -33.344 1 90.88 514 THR A C 1
ATOM 4094 O O . THR A 1 514 ? -14.844 -10.914 -32.625 1 90.88 514 THR A O 1
ATOM 4097 N N . GLU A 1 515 ? -14.43 -9.656 -34.438 1 93.38 515 GLU A N 1
ATOM 4098 C CA . GLU A 1 515 ? -13.211 -10.391 -34.781 1 93.38 515 GLU A CA 1
ATOM 4099 C C . GLU A 1 515 ? -12.188 -10.305 -33.625 1 93.38 515 GLU A C 1
ATOM 4101 O O . GLU A 1 515 ? -11.523 -11.289 -33.312 1 93.38 515 GLU A O 1
ATOM 4106 N N . ALA A 1 516 ? -12.109 -9.125 -33.125 1 95.38 516 ALA A N 1
ATOM 4107 C CA . ALA A 1 516 ? -11.18 -8.93 -32 1 95.38 516 ALA A CA 1
ATOM 4108 C C . ALA A 1 516 ? -11.57 -9.781 -30.797 1 95.38 516 ALA A C 1
ATOM 4110 O O . ALA A 1 516 ? -10.711 -10.359 -30.141 1 95.38 516 ALA A O 1
ATOM 4111 N N . ALA A 1 517 ? -12.812 -9.844 -30.547 1 94.81 517 ALA A N 1
ATOM 4112 C CA . ALA A 1 517 ? -13.305 -10.641 -29.422 1 94.81 517 ALA A CA 1
ATOM 4113 C C . ALA A 1 517 ? -13.039 -12.125 -29.656 1 94.81 517 ALA A C 1
ATOM 4115 O O . ALA A 1 517 ? -12.672 -12.844 -28.719 1 94.81 517 ALA A O 1
ATOM 4116 N N . ARG A 1 518 ? -13.242 -12.547 -30.844 1 93.69 518 ARG A N 1
ATOM 4117 C CA . ARG A 1 518 ? -12.977 -13.938 -31.188 1 93.69 518 ARG A CA 1
ATOM 4118 C C . ARG A 1 518 ? -11.5 -14.273 -31.031 1 93.69 518 ARG A C 1
ATOM 4120 O O . ARG A 1 518 ? -11.148 -15.336 -30.516 1 93.69 518 ARG A O 1
ATOM 4127 N N . ARG A 1 519 ? -10.711 -13.367 -31.5 1 96.38 519 ARG A N 1
ATOM 4128 C CA . ARG A 1 519 ? -9.273 -13.578 -31.359 1 96.38 519 ARG A CA 1
ATOM 4129 C C . ARG A 1 519 ? -8.875 -13.672 -29.891 1 96.38 519 ARG A C 1
ATOM 4131 O O . ARG A 1 519 ? -8.016 -14.484 -29.531 1 96.38 519 ARG A O 1
ATOM 4138 N N . CYS A 1 520 ? -9.422 -12.844 -29.062 1 96.62 520 CYS A N 1
ATOM 4139 C CA . CYS A 1 520 ? -9.148 -12.875 -27.625 1 96.62 520 CYS A CA 1
ATOM 4140 C C . CYS A 1 520 ? -9.516 -14.227 -27.031 1 96.62 520 CYS A C 1
ATOM 4142 O O . CYS A 1 520 ? -8.758 -14.789 -26.234 1 96.62 520 CYS A O 1
ATOM 4144 N N . ARG A 1 521 ? -10.625 -14.789 -27.422 1 94.25 521 ARG A N 1
ATOM 4145 C CA . ARG A 1 521 ? -11.055 -16.094 -26.922 1 94.25 521 ARG A CA 1
ATOM 4146 C C . ARG A 1 521 ? -10.102 -17.188 -27.375 1 94.25 521 ARG A C 1
ATOM 4148 O O . ARG A 1 521 ? -9.758 -18.078 -26.609 1 94.25 521 ARG A O 1
ATOM 4155 N N . GLU A 1 522 ? -9.672 -17.047 -28.562 1 94.94 522 GLU A N 1
ATOM 4156 C CA . GLU A 1 522 ? -8.734 -18.031 -29.109 1 94.94 522 GLU A CA 1
ATOM 4157 C C . GLU A 1 522 ? -7.41 -18 -28.359 1 94.94 522 GLU A C 1
ATOM 4159 O O . GLU A 1 522 ? -6.836 -19.047 -28.047 1 94.94 522 GLU A O 1
ATOM 4164 N N . LEU A 1 523 ? -6.977 -16.781 -28.156 1 97.44 523 LEU A N 1
ATOM 4165 C CA . LEU A 1 523 ? -5.719 -16.625 -27.422 1 97.44 523 LEU A CA 1
ATOM 4166 C C . LEU A 1 523 ? -5.844 -17.172 -26 1 97.44 523 LEU A C 1
ATOM 4168 O O . LEU A 1 523 ? -4.914 -17.797 -25.484 1 97.44 523 LEU A O 1
ATOM 4172 N N . CYS A 1 524 ? -6.93 -16.891 -25.375 1 96.81 524 CYS A N 1
ATOM 4173 C CA . CYS A 1 524 ? -7.184 -17.406 -24.031 1 96.81 524 CYS A CA 1
ATOM 4174 C C . CYS A 1 524 ? -7.051 -18.922 -24 1 96.81 524 CYS A C 1
ATOM 4176 O O . CYS A 1 524 ? -6.387 -19.469 -23.125 1 96.81 524 CYS A O 1
ATOM 4178 N N . LEU A 1 525 ? -7.637 -19.578 -25 1 96 525 LEU A N 1
ATOM 4179 C CA . LEU A 1 525 ? -7.598 -21.031 -25.109 1 96 525 LEU A CA 1
ATOM 4180 C C . LEU A 1 525 ? -6.184 -21.516 -25.406 1 96 525 LEU A C 1
ATOM 4182 O O . LEU A 1 525 ? -5.754 -22.562 -24.891 1 96 525 LEU A O 1
ATOM 4186 N N . GLU A 1 526 ? -5.555 -20.797 -26.203 1 96.94 526 GLU A N 1
ATOM 4187 C CA . GLU A 1 526 ? -4.184 -21.156 -26.547 1 96.94 526 GLU A CA 1
ATOM 4188 C C . GLU A 1 526 ? -3.277 -21.125 -25.312 1 96.94 526 GLU A C 1
ATOM 4190 O O . GLU A 1 526 ? -2.469 -22.031 -25.109 1 96.94 526 GLU A O 1
ATOM 4195 N N . TYR A 1 527 ? -3.395 -20.078 -24.578 1 97.94 527 TYR A N 1
ATOM 4196 C CA . TYR A 1 527 ? -2.561 -19.953 -23.391 1 97.94 527 TYR A CA 1
ATOM 4197 C C . TYR A 1 527 ? -2.924 -21.016 -22.359 1 97.94 527 TYR A C 1
ATOM 4199 O O . TYR A 1 527 ? -2.057 -21.5 -21.625 1 97.94 527 TYR A O 1
ATOM 4207 N N . ALA A 1 528 ? -4.176 -21.344 -22.25 1 97.69 528 ALA A N 1
ATOM 4208 C CA . ALA A 1 528 ? -4.594 -22.422 -21.359 1 97.69 528 ALA A CA 1
ATOM 4209 C C . ALA A 1 528 ? -3.955 -23.75 -21.781 1 97.69 528 ALA A C 1
ATOM 4211 O O . ALA A 1 528 ? -3.449 -24.5 -20.953 1 97.69 528 ALA A O 1
ATOM 4212 N N . HIS A 1 529 ? -3.996 -23.984 -23.062 1 97 529 HIS A N 1
ATOM 4213 C CA . HIS A 1 529 ? -3.379 -25.172 -23.609 1 97 529 HIS A CA 1
ATOM 4214 C C . HIS A 1 529 ? -1.885 -25.219 -23.312 1 97 529 HIS A C 1
ATOM 4216 O O . HIS A 1 529 ? -1.363 -26.25 -22.875 1 97 529 HIS A O 1
ATOM 4222 N N . LEU A 1 530 ? -1.278 -24.094 -23.516 1 96.19 530 LEU A N 1
ATOM 4223 C CA . LEU A 1 530 ? 0.159 -24 -23.281 1 96.19 530 LEU A CA 1
ATOM 4224 C C . LEU A 1 530 ? 0.482 -24.281 -21.812 1 96.19 530 LEU A C 1
ATOM 4226 O O . LEU A 1 530 ? 1.481 -24.922 -21.5 1 96.19 530 LEU A O 1
ATOM 4230 N N . THR A 1 531 ? -0.277 -23.75 -20.922 1 97.12 531 THR A N 1
ATOM 4231 C CA . THR A 1 531 ? -0.051 -23.953 -19.5 1 97.12 531 THR A CA 1
ATOM 4232 C C . THR A 1 531 ? -0.104 -25.438 -19.156 1 97.12 531 THR A C 1
ATOM 4234 O O . THR A 1 531 ? 0.702 -25.922 -18.359 1 97.12 531 THR A O 1
ATOM 4237 N N . VAL A 1 532 ? -1.071 -26.141 -19.719 1 96.25 532 VAL A N 1
ATOM 4238 C CA . VAL A 1 532 ? -1.177 -27.578 -19.516 1 96.25 532 VAL A CA 1
ATOM 4239 C C . VAL A 1 532 ? 0.085 -28.266 -20.016 1 96.25 532 VAL A C 1
ATOM 4241 O O . VAL A 1 532 ? 0.647 -29.125 -19.344 1 96.25 532 VAL A O 1
ATOM 4244 N N . LYS A 1 533 ? 0.548 -27.828 -21.141 1 94.25 533 LYS A N 1
ATOM 4245 C CA . LYS A 1 533 ? 1.749 -28.422 -21.719 1 94.25 533 LYS A CA 1
ATOM 4246 C C . LYS A 1 533 ? 2.979 -28.125 -20.859 1 94.25 533 LYS A C 1
ATOM 4248 O O . LYS A 1 533 ? 3.818 -29 -20.656 1 94.25 533 LYS A O 1
ATOM 4253 N N . TYR A 1 534 ? 3.094 -26.875 -20.422 1 94.38 534 TYR A N 1
ATOM 4254 C CA . TYR A 1 534 ? 4.199 -26.516 -19.547 1 94.38 534 TYR A CA 1
ATOM 4255 C C . TYR A 1 534 ? 4.184 -27.375 -18.281 1 94.38 534 TYR A C 1
ATOM 4257 O O . TYR A 1 534 ? 5.234 -27.766 -17.781 1 94.38 534 TYR A O 1
ATOM 4265 N N . THR A 1 535 ? 3.037 -27.594 -17.75 1 95.06 535 THR A N 1
ATOM 4266 C CA . THR A 1 535 ? 2.9 -28.359 -16.5 1 95.06 535 THR A CA 1
ATOM 4267 C C . THR A 1 535 ? 3.242 -29.828 -16.734 1 95.06 535 THR A C 1
ATOM 4269 O O . THR A 1 535 ? 3.848 -30.469 -15.883 1 95.06 535 THR A O 1
ATOM 4272 N N . GLU A 1 536 ? 2.822 -30.312 -17.875 1 91.62 536 GLU A N 1
ATOM 4273 C CA . GLU A 1 536 ? 3.211 -31.672 -18.234 1 91.62 536 GLU A CA 1
ATOM 4274 C C . GLU A 1 536 ? 4.727 -31.812 -18.328 1 91.62 536 GLU A C 1
ATOM 4276 O O . GLU A 1 536 ? 5.293 -32.812 -17.875 1 91.62 536 GLU A O 1
ATOM 4281 N N . GLU A 1 537 ? 5.297 -30.812 -18.891 1 87.88 537 GLU A N 1
ATOM 4282 C CA . GLU A 1 537 ? 6.754 -30.812 -18.984 1 87.88 537 GLU A CA 1
ATOM 4283 C C . GLU A 1 537 ? 7.395 -30.828 -17.609 1 87.88 537 GLU A C 1
ATOM 4285 O O . GLU A 1 537 ? 8.352 -31.578 -17.375 1 87.88 537 GLU A O 1
ATOM 4290 N N . TYR A 1 538 ? 6.953 -30.109 -16.75 1 90.75 538 TYR A N 1
ATOM 4291 C CA . TYR A 1 538 ? 7.48 -30.047 -15.391 1 90.75 538 TYR A CA 1
ATOM 4292 C C . TYR A 1 538 ? 7.363 -31.391 -14.703 1 90.75 538 TYR A C 1
ATOM 4294 O O . TYR A 1 538 ? 8.328 -31.875 -14.102 1 90.75 538 TYR A O 1
ATOM 4302 N N . PHE A 1 539 ? 6.246 -32 -14.727 1 89.25 539 PHE A N 1
ATOM 4303 C CA . PHE A 1 539 ? 6.031 -33.25 -14.008 1 89.25 539 PHE A CA 1
ATOM 4304 C C . PHE A 1 539 ? 6.781 -34.406 -14.68 1 89.25 539 PHE A C 1
ATOM 4306 O O . PHE A 1 539 ? 7.066 -35.406 -14.047 1 89.25 539 PHE A O 1
ATOM 4313 N N . SER A 1 540 ? 7.109 -34.156 -15.945 1 84.75 540 SER A N 1
ATOM 4314 C CA . SER A 1 540 ? 7.918 -35.156 -16.641 1 84.75 540 SER A CA 1
ATOM 4315 C C . SER A 1 540 ? 9.359 -35.156 -16.141 1 84.75 540 SER A C 1
ATOM 4317 O O . SER A 1 540 ? 10.109 -36.094 -16.344 1 84.75 540 SER A O 1
ATOM 4319 N N . LEU A 1 541 ? 9.734 -34.031 -15.492 1 81 541 LEU A N 1
ATOM 4320 C CA . LEU A 1 541 ? 11.078 -33.938 -14.945 1 81 541 LEU A CA 1
ATOM 4321 C C . LEU A 1 541 ? 11.219 -34.75 -13.672 1 81 541 LEU A C 1
ATOM 4323 O O . LEU A 1 541 ? 12.336 -35 -13.211 1 81 541 LEU A O 1
ATOM 4327 N N . HIS A 1 542 ? 10.203 -35.188 -13.031 1 77 542 HIS A N 1
ATOM 4328 C CA . HIS A 1 542 ? 10.141 -36.031 -11.852 1 77 542 HIS A CA 1
ATOM 4329 C C . HIS A 1 542 ? 10.875 -35.406 -10.672 1 77 542 HIS A C 1
ATOM 4331 O O . HIS A 1 542 ? 11.609 -36.062 -9.961 1 77 542 HIS A O 1
ATOM 4337 N N . ILE A 1 543 ? 10.922 -34.125 -10.516 1 73.5 543 ILE A N 1
ATOM 4338 C CA . ILE A 1 543 ? 11.5 -33.375 -9.398 1 73.5 543 ILE A CA 1
ATOM 4339 C C . ILE A 1 543 ? 10.562 -33.438 -8.195 1 73.5 543 ILE A C 1
ATOM 4341 O O . ILE A 1 543 ? 11.008 -33.656 -7.066 1 73.5 543 ILE A O 1
ATOM 4345 N N . PHE A 1 544 ? 9.43 -33.75 -8.18 1 72.06 544 PHE A N 1
ATOM 4346 C CA . PHE A 1 544 ? 8.352 -33.781 -7.203 1 72.06 544 PHE A CA 1
ATOM 4347 C C . PHE A 1 544 ? 8.711 -32.969 -5.969 1 72.06 544 PHE A C 1
ATOM 4349 O O . PHE A 1 544 ? 9.391 -33.469 -5.07 1 72.06 544 PHE A O 1
ATOM 4356 N N . SER A 1 545 ? 8.562 -31.75 -5.859 1 83.38 545 SER A N 1
ATOM 4357 C CA . SER A 1 545 ? 8.773 -30.797 -4.77 1 83.38 545 SER A CA 1
ATOM 4358 C C . SER A 1 545 ? 7.457 -30.156 -4.336 1 83.38 545 SER A C 1
ATOM 4360 O O . SER A 1 545 ? 6.719 -29.625 -5.168 1 83.38 545 SER A O 1
ATOM 4362 N N . PRO A 1 546 ? 7.16 -30.297 -2.996 1 84.88 546 PRO A N 1
ATOM 4363 C CA . PRO A 1 546 ? 5.902 -29.703 -2.533 1 84.88 546 PRO A CA 1
ATOM 4364 C C . PRO A 1 546 ? 5.773 -28.234 -2.91 1 84.88 546 PRO A C 1
ATOM 4366 O O . PRO A 1 546 ? 4.684 -27.781 -3.26 1 84.88 546 PRO A O 1
ATOM 4369 N N . MET A 1 547 ? 6.82 -27.562 -2.84 1 89 547 MET A N 1
ATOM 4370 C CA . MET A 1 547 ? 6.773 -26.141 -3.148 1 89 547 MET A CA 1
ATOM 4371 C C . MET A 1 547 ? 6.477 -25.922 -4.629 1 89 547 MET A C 1
ATOM 4373 O O . MET A 1 547 ? 5.598 -25.125 -4.977 1 89 547 MET A O 1
ATOM 4377 N N . HIS A 1 548 ? 7.176 -26.562 -5.527 1 90.19 548 HIS A N 1
ATOM 4378 C CA . HIS A 1 548 ? 6.965 -26.391 -6.957 1 90.19 548 HIS A CA 1
ATOM 4379 C C . HIS A 1 548 ? 5.594 -26.891 -7.383 1 90.19 548 HIS A C 1
ATOM 4381 O O . HIS A 1 548 ? 4.949 -26.312 -8.258 1 90.19 548 HIS A O 1
ATOM 4387 N N . ASP A 1 549 ? 5.191 -27.984 -6.766 1 90 549 ASP A N 1
ATOM 4388 C CA . ASP A 1 549 ? 3.877 -28.547 -7.07 1 90 549 ASP A CA 1
ATOM 4389 C C . ASP A 1 549 ? 2.766 -27.562 -6.691 1 90 549 ASP A C 1
ATOM 4391 O O . ASP A 1 549 ? 1.744 -27.484 -7.379 1 90 549 ASP A O 1
ATOM 4395 N N . TRP A 1 550 ? 3.002 -26.953 -5.523 1 90.25 550 TRP A N 1
ATOM 4396 C CA . TRP A 1 550 ? 2.037 -25.953 -5.074 1 90.25 550 TRP A CA 1
ATOM 4397 C C . TRP A 1 550 ? 1.779 -24.906 -6.16 1 90.25 550 TRP A C 1
ATOM 4399 O O . TRP A 1 550 ? 0.627 -24.578 -6.449 1 90.25 550 TRP A O 1
ATOM 4409 N N . TYR A 1 551 ? 2.746 -24.438 -6.855 1 91.62 551 TYR A N 1
ATOM 4410 C CA . TYR A 1 551 ? 2.619 -23.453 -7.926 1 91.62 551 TYR A CA 1
ATOM 4411 C C . TYR A 1 551 ? 2.031 -24.094 -9.18 1 91.62 551 TYR A C 1
ATOM 4413 O O . TYR A 1 551 ? 1.17 -23.5 -9.836 1 91.62 551 TYR A O 1
ATOM 4421 N N . ALA A 1 552 ? 2.492 -25.25 -9.492 1 92.69 552 ALA A N 1
ATOM 4422 C CA . ALA A 1 552 ? 2.004 -25.938 -10.688 1 92.69 552 ALA A CA 1
ATOM 4423 C C . ALA A 1 552 ? 0.492 -26.141 -10.625 1 92.69 552 ALA A C 1
ATOM 4425 O O . ALA A 1 552 ? -0.208 -25.938 -11.617 1 92.69 552 ALA A O 1
ATOM 4426 N N . ILE A 1 553 ? 0.043 -26.516 -9.484 1 90.69 553 ILE A N 1
ATOM 4427 C CA . ILE A 1 553 ? -1.378 -26.781 -9.289 1 90.69 553 ILE A CA 1
ATOM 4428 C C . ILE A 1 553 ? -2.174 -25.484 -9.438 1 90.69 553 ILE A C 1
ATOM 4430 O O . ILE A 1 553 ? -3.248 -25.484 -10.039 1 90.69 553 ILE A O 1
ATOM 4434 N N . TYR A 1 554 ? -1.686 -24.422 -8.883 1 91.88 554 TYR A N 1
ATOM 4435 C CA . TYR A 1 554 ? -2.357 -23.125 -8.977 1 91.88 554 TYR A CA 1
ATOM 4436 C C . TYR A 1 554 ? -2.57 -22.719 -10.43 1 91.88 554 TYR A C 1
ATOM 4438 O O . TYR A 1 554 ? -3.678 -22.344 -10.82 1 91.88 554 TYR A O 1
ATOM 4446 N N . TYR A 1 555 ? -1.558 -22.797 -11.219 1 94.38 555 TYR A N 1
ATOM 4447 C CA . TYR A 1 555 ? -1.64 -22.344 -12.602 1 94.38 555 TYR A CA 1
ATOM 4448 C C . TYR A 1 555 ? -2.438 -23.328 -13.445 1 94.38 555 TYR A C 1
ATOM 4450 O O . TYR A 1 555 ? -3.141 -22.938 -14.375 1 94.38 555 TYR A O 1
ATOM 4458 N N . LEU A 1 556 ? -2.334 -24.578 -13.078 1 94.38 556 LEU A N 1
ATOM 4459 C CA . LEU A 1 556 ? -3.096 -25.594 -13.781 1 94.38 556 LEU A CA 1
ATOM 4460 C C . LEU A 1 556 ? -4.59 -25.422 -13.547 1 94.38 556 LEU A C 1
ATOM 4462 O O . LEU A 1 556 ? -5.398 -25.672 -14.438 1 94.38 556 LEU A O 1
ATOM 4466 N N . PHE A 1 557 ? -4.949 -25 -12.414 1 90.31 557 PHE A N 1
ATOM 4467 C CA . PHE A 1 557 ? -6.348 -24.766 -12.078 1 90.31 557 PHE A CA 1
ATOM 4468 C C . PHE A 1 557 ? -6.98 -23.766 -13.031 1 90.31 557 PHE A C 1
ATOM 4470 O O . PHE A 1 557 ? -8.016 -24.031 -13.633 1 90.31 557 PHE A O 1
ATOM 4477 N N . GLN A 1 558 ? -6.406 -22.672 -13.117 1 90.06 558 GLN A N 1
ATOM 4478 C CA . GLN A 1 558 ? -6.926 -21.625 -13.984 1 90.06 558 GLN A CA 1
ATOM 4479 C C . GLN A 1 558 ? -7.016 -22.109 -15.43 1 90.06 558 GLN A C 1
ATOM 4481 O O . GLN A 1 558 ? -8.039 -21.922 -16.094 1 90.06 558 GLN A O 1
ATOM 4486 N N . SER A 1 559 ? -6.016 -22.719 -15.875 1 94.44 559 SER A N 1
ATOM 4487 C CA . SER A 1 559 ? -5.91 -23.094 -17.281 1 94.44 559 SER A CA 1
ATOM 4488 C C . SER A 1 559 ? -6.887 -24.203 -17.641 1 94.44 559 SER A C 1
ATOM 4490 O O . SER A 1 559 ? -7.41 -24.25 -18.75 1 94.44 559 SER A O 1
ATOM 4492 N N . SER A 1 560 ? -7.16 -25.062 -16.734 1 92.81 560 SER A N 1
ATOM 4493 C CA . SER A 1 560 ? -8.016 -26.203 -17.031 1 92.81 560 SER A CA 1
ATOM 4494 C C . SER A 1 560 ? -9.492 -25.797 -17.031 1 92.81 560 SER A C 1
ATOM 4496 O O . SER A 1 560 ? -10.312 -26.469 -17.656 1 92.81 560 SER A O 1
ATOM 4498 N N . LEU A 1 561 ? -9.781 -24.75 -16.391 1 90.31 561 LEU A N 1
ATOM 4499 C CA . LEU A 1 561 ? -11.172 -24.312 -16.328 1 90.31 561 LEU A CA 1
ATOM 4500 C C . LEU A 1 561 ? -11.586 -23.641 -17.641 1 90.31 561 LEU A C 1
ATOM 4502 O O . LEU A 1 561 ? -12.766 -23.609 -17.984 1 90.31 561 LEU A O 1
ATOM 4506 N N . ILE A 1 562 ? -10.641 -23.094 -18.344 1 93.69 562 ILE A N 1
ATOM 4507 C CA . ILE A 1 562 ? -10.93 -22.359 -19.562 1 93.69 562 ILE A CA 1
ATOM 4508 C C . ILE A 1 562 ? -11.562 -23.297 -20.594 1 93.69 562 ILE A C 1
ATOM 4510 O O . ILE A 1 562 ? -12.641 -23.016 -21.109 1 93.69 562 ILE A O 1
ATOM 4514 N N . PRO A 1 563 ? -10.945 -24.438 -20.891 1 92.12 563 PRO A N 1
ATOM 4515 C CA . PRO A 1 563 ? -11.594 -25.359 -21.828 1 92.12 563 PRO A CA 1
ATOM 4516 C C . PRO A 1 563 ? -12.914 -25.922 -21.281 1 92.12 563 PRO A C 1
ATOM 4518 O O . PRO A 1 563 ? -13.805 -26.266 -22.062 1 92.12 563 PRO A O 1
ATOM 4521 N N . VAL A 1 564 ? -13.078 -25.984 -19.984 1 87.38 564 VAL A N 1
ATOM 4522 C CA . VAL A 1 564 ? -14.344 -26.422 -19.406 1 87.38 564 VAL A CA 1
ATOM 4523 C C . VAL A 1 564 ? -15.453 -25.438 -19.797 1 87.38 564 VAL A C 1
ATOM 4525 O O . VAL A 1 564 ? -16.547 -25.844 -20.188 1 87.38 564 VAL A O 1
ATOM 4528 N N . PHE A 1 565 ? -15.188 -24.156 -19.75 1 85.31 565 PHE A N 1
ATOM 4529 C CA . PHE A 1 565 ? -16.141 -23.141 -20.156 1 85.31 565 PHE A CA 1
ATOM 4530 C C . PHE A 1 565 ? -16.5 -23.297 -21.641 1 85.31 565 PHE A C 1
ATOM 4532 O O . PHE A 1 565 ? -17.656 -23.156 -22.016 1 85.31 565 PHE A O 1
ATOM 4539 N N . CYS A 1 566 ? -15.5 -23.594 -22.344 1 87.56 566 CYS A N 1
ATOM 4540 C CA . CYS A 1 566 ? -15.711 -23.672 -23.781 1 87.56 566 CYS A CA 1
ATOM 4541 C C . CYS A 1 566 ? -16.562 -24.891 -24.141 1 87.56 566 CYS A C 1
ATOM 4543 O O . CYS A 1 566 ? -17.484 -24.781 -24.953 1 87.56 566 CYS A O 1
ATOM 4545 N N . ILE A 1 567 ? -16.297 -25.984 -23.516 1 85.5 567 ILE A N 1
ATOM 4546 C CA . ILE A 1 567 ? -17 -27.219 -23.844 1 85.5 567 ILE A CA 1
ATOM 4547 C C . ILE A 1 567 ? -18.438 -27.125 -23.359 1 85.5 567 ILE A C 1
ATOM 4549 O O . ILE A 1 567 ? -19.344 -27.656 -24 1 85.5 567 ILE A O 1
ATOM 4553 N N . THR A 1 568 ? -18.656 -26.438 -22.297 1 80.06 568 THR A N 1
ATOM 4554 C CA . THR A 1 568 ? -20 -26.281 -21.75 1 80.06 568 THR A CA 1
ATOM 4555 C C . THR A 1 568 ? -20.828 -25.312 -22.594 1 80.06 568 THR A C 1
ATOM 4557 O O . THR A 1 568 ? -22.031 -25.453 -22.719 1 80.06 568 THR A O 1
ATOM 4560 N N . THR A 1 569 ? -20.156 -24.391 -23.141 1 81.06 569 THR A N 1
ATOM 4561 C CA . THR A 1 569 ? -20.828 -23.359 -23.938 1 81.06 569 THR A CA 1
ATOM 4562 C C . THR A 1 569 ? -21.094 -23.875 -25.359 1 81.06 569 THR A C 1
ATOM 4564 O O . THR A 1 569 ? -22.156 -23.594 -25.922 1 81.06 569 THR A O 1
ATOM 4567 N N . GLU A 1 570 ? -20.062 -24.594 -25.891 1 84.94 570 GLU A N 1
ATOM 4568 C CA . GLU A 1 570 ? -20.188 -25.141 -27.234 1 84.94 570 GLU A CA 1
ATOM 4569 C C . GLU A 1 570 ? -19.75 -26.594 -27.281 1 84.94 570 GLU A C 1
ATOM 4571 O O . GLU A 1 570 ? -18.703 -26.922 -27.844 1 84.94 570 GLU A O 1
ATOM 4576 N N . PRO A 1 571 ? -20.578 -27.453 -26.875 1 82.88 571 PRO A N 1
ATOM 4577 C CA . PRO A 1 571 ? -20.203 -28.859 -26.812 1 82.88 571 PRO A CA 1
ATOM 4578 C C . PRO A 1 571 ? -19.984 -29.484 -28.203 1 82.88 571 PRO A C 1
ATOM 4580 O O . PRO A 1 571 ? -19.266 -30.469 -28.328 1 82.88 571 PRO A O 1
ATOM 4583 N N . THR A 1 572 ? -20.609 -28.844 -29.203 1 85 572 THR A N 1
ATOM 4584 C CA . THR A 1 572 ? -20.531 -29.422 -30.531 1 85 572 THR A CA 1
ATOM 4585 C C . THR A 1 572 ? -19.438 -28.75 -31.359 1 85 572 THR A C 1
ATOM 4587 O O . THR A 1 572 ? -19.344 -28.969 -32.562 1 85 572 THR A O 1
ATOM 4590 N N . SER A 1 573 ? -18.734 -28 -30.734 1 88 573 SER A N 1
ATOM 4591 C CA . SER A 1 573 ? -17.625 -27.359 -31.438 1 88 573 SER A CA 1
ATOM 4592 C C . SER A 1 573 ? -16.656 -28.375 -32 1 88 573 SER A C 1
ATOM 4594 O O . SER A 1 573 ? -16.391 -29.406 -31.375 1 88 573 SER A O 1
ATOM 4596 N N . PRO A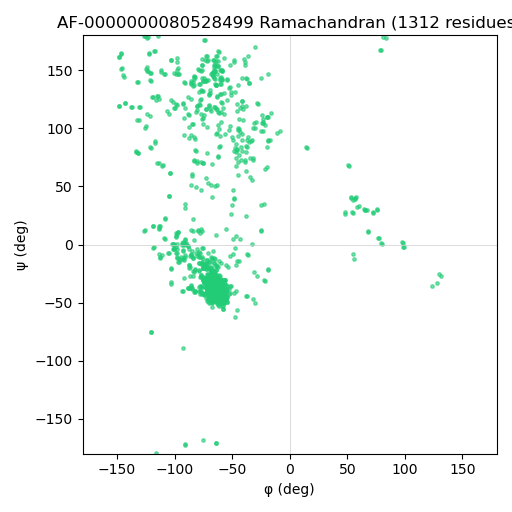 1 574 ? -16.062 -28.109 -33.188 1 90.38 574 PRO A N 1
ATOM 4597 C CA . PRO A 1 574 ? -15.047 -29.016 -33.719 1 90.38 574 PRO A CA 1
ATOM 4598 C C . PRO A 1 574 ? -13.805 -29.094 -32.844 1 90.38 574 PRO A C 1
ATOM 4600 O O . PRO A 1 574 ? -13.047 -30.062 -32.938 1 90.38 574 PRO A O 1
ATOM 4603 N N . ASP A 1 575 ? -13.68 -28.125 -32.031 1 90.88 575 ASP A N 1
ATOM 4604 C CA . ASP A 1 575 ? -12.508 -28.094 -31.172 1 90.88 575 ASP A CA 1
ATOM 4605 C C . ASP A 1 575 ? -12.781 -28.781 -29.828 1 90.88 575 ASP A C 1
ATOM 4607 O O . ASP A 1 575 ? -11.898 -28.859 -28.969 1 90.88 575 ASP A O 1
ATOM 4611 N N . ALA A 1 576 ? -13.891 -29.281 -29.609 1 89.94 576 ALA A N 1
ATOM 4612 C CA . ALA A 1 576 ? -14.312 -29.844 -28.328 1 89.94 576 ALA A CA 1
ATOM 4613 C C . ALA A 1 576 ? -13.406 -31 -27.922 1 89.94 576 ALA A C 1
ATOM 4615 O O . ALA A 1 576 ? -13.125 -31.188 -26.734 1 89.94 576 ALA A O 1
ATOM 4616 N N . ALA A 1 577 ? -13.008 -31.75 -28.922 1 90.62 577 ALA A N 1
ATOM 4617 C CA . ALA A 1 577 ? -12.133 -32.875 -28.641 1 90.62 577 ALA A CA 1
ATOM 4618 C C . ALA A 1 577 ? -10.805 -32.406 -28.047 1 90.62 577 ALA A C 1
ATOM 4620 O O . ALA A 1 577 ? -10.289 -33.031 -27.109 1 90.62 577 ALA A O 1
ATOM 4621 N N . ALA A 1 578 ? -10.297 -31.406 -28.656 1 92.25 578 ALA A N 1
ATOM 4622 C CA . ALA A 1 578 ? -9.039 -30.844 -28.172 1 92.25 578 ALA A CA 1
ATOM 4623 C C . ALA A 1 578 ? -9.195 -30.266 -26.781 1 92.25 578 ALA A C 1
ATOM 4625 O O . ALA A 1 578 ? -8.289 -30.375 -25.938 1 92.25 578 ALA A O 1
ATOM 4626 N N . TRP A 1 579 ? -10.297 -29.641 -26.516 1 92.88 579 TRP A N 1
ATOM 4627 C CA . TRP A 1 579 ? -10.594 -29.125 -25.188 1 92.88 579 TRP A CA 1
ATOM 4628 C C . TRP A 1 579 ? -10.656 -30.25 -24.156 1 92.88 579 TRP A C 1
ATOM 4630 O O . TRP A 1 579 ? -10.086 -30.125 -23.078 1 92.88 579 TRP A O 1
ATOM 4640 N N . GLY A 1 580 ? -11.305 -31.281 -24.531 1 91.25 580 GLY A N 1
ATOM 4641 C CA . GLY A 1 580 ? -11.398 -32.438 -23.672 1 91.25 580 GLY A CA 1
ATOM 4642 C C . GLY A 1 580 ? -10.055 -33.062 -23.375 1 91.25 580 GLY A C 1
ATOM 4643 O O . GLY A 1 580 ? -9.82 -33.531 -22.25 1 91.25 580 GLY A O 1
ATOM 4644 N N . ALA A 1 581 ? -9.219 -33.094 -24.359 1 94.19 581 ALA A N 1
ATOM 4645 C CA . ALA A 1 581 ? -7.875 -33.656 -24.188 1 94.19 581 ALA A CA 1
ATOM 4646 C C . ALA A 1 581 ? -7.09 -32.844 -23.141 1 94.19 581 ALA A C 1
ATOM 4648 O O . ALA A 1 581 ? -6.328 -33.406 -22.359 1 94.19 581 ALA A O 1
ATOM 4649 N N . ASP A 1 582 ? -7.227 -31.547 -23.188 1 95.31 582 ASP A N 1
ATOM 4650 C CA . ASP A 1 582 ? -6.562 -30.688 -22.203 1 95.31 582 ASP A CA 1
ATOM 4651 C C . ASP A 1 582 ? -7.086 -30.969 -20.797 1 95.31 582 ASP A C 1
ATOM 4653 O O . ASP A 1 582 ? -6.316 -31 -19.844 1 95.31 582 ASP A O 1
ATOM 4657 N N . ILE A 1 583 ? -8.367 -31.109 -20.641 1 93.5 583 ILE A N 1
ATOM 4658 C CA . ILE A 1 583 ? -8.984 -31.391 -19.344 1 93.5 583 ILE A CA 1
ATOM 4659 C C . ILE A 1 583 ? -8.484 -32.75 -18.828 1 93.5 583 ILE A C 1
ATOM 4661 O O . ILE A 1 583 ? -8.117 -32.875 -17.656 1 93.5 583 ILE A O 1
ATOM 4665 N N . GLU A 1 584 ? -8.406 -33.719 -19.719 1 94.25 584 GLU A N 1
ATOM 4666 C CA . GLU A 1 584 ? -7.938 -35.031 -19.328 1 94.25 584 GLU A CA 1
ATOM 4667 C C . GLU A 1 584 ? -6.465 -35 -18.922 1 94.25 584 GLU A C 1
ATOM 4669 O O . GLU A 1 584 ? -6.051 -35.688 -18 1 94.25 584 GLU A O 1
ATOM 4674 N N . ALA A 1 585 ? -5.734 -34.281 -19.688 1 95.12 585 ALA A N 1
ATOM 4675 C CA . ALA A 1 585 ? -4.324 -34.125 -19.344 1 95.12 585 ALA A CA 1
ATOM 4676 C C . ALA A 1 585 ? -4.168 -33.5 -17.953 1 95.12 585 ALA A C 1
ATOM 4678 O O . ALA A 1 585 ? -3.32 -33.938 -17.172 1 95.12 585 ALA A O 1
ATOM 4679 N N . ALA A 1 586 ? -4.918 -32.469 -17.672 1 95.56 586 ALA A N 1
ATOM 4680 C CA . ALA A 1 586 ? -4.895 -31.844 -16.359 1 95.56 586 ALA A CA 1
ATOM 4681 C C . ALA A 1 586 ? -5.266 -32.844 -15.258 1 95.56 586 ALA A C 1
ATOM 4683 O O . ALA A 1 586 ? -4.633 -32.875 -14.195 1 95.56 586 ALA A O 1
ATOM 4684 N N . LYS A 1 587 ? -6.273 -33.656 -15.484 1 93.75 587 LYS A N 1
ATOM 4685 C CA . LYS A 1 587 ? -6.695 -34.688 -14.531 1 93.75 587 LYS A CA 1
ATOM 4686 C C . LYS A 1 587 ? -5.574 -35.656 -14.258 1 93.75 587 LYS A C 1
ATOM 4688 O O . LYS A 1 587 ? -5.336 -36.031 -13.102 1 93.75 587 LYS A O 1
ATOM 4693 N N . ARG A 1 588 ? -4.91 -36.062 -15.242 1 93.94 588 ARG A N 1
ATOM 4694 C CA . ARG A 1 588 ? -3.811 -37 -15.086 1 93.94 588 ARG A CA 1
ATOM 4695 C C . ARG A 1 588 ? -2.693 -36.406 -14.234 1 93.94 588 ARG A C 1
ATOM 4697 O O . ARG A 1 588 ? -2.121 -37.094 -13.391 1 93.94 588 ARG A O 1
ATOM 4704 N N . ILE A 1 589 ? -2.391 -35.188 -14.523 1 93.62 589 ILE A N 1
ATOM 4705 C CA . ILE A 1 589 ? -1.364 -34.5 -13.742 1 93.62 589 ILE A CA 1
ATOM 4706 C C . ILE A 1 589 ? -1.775 -34.469 -12.273 1 93.62 589 ILE A C 1
ATOM 4708 O O . ILE A 1 589 ? -0.979 -34.781 -11.391 1 93.62 589 ILE A O 1
ATOM 4712 N N . LEU A 1 590 ? -2.99 -34.094 -12.016 1 92.75 590 LEU A N 1
ATOM 4713 C CA . LEU A 1 590 ? -3.49 -34 -10.648 1 92.75 590 LEU A CA 1
ATOM 4714 C C . LEU A 1 590 ? -3.5 -35.344 -9.969 1 92.75 590 LEU A C 1
ATOM 4716 O O . LEU A 1 590 ? -3.254 -35.438 -8.758 1 92.75 590 LEU A O 1
ATOM 4720 N N . GLU A 1 591 ? -3.742 -36.344 -10.68 1 91.44 591 GLU A N 1
ATOM 4721 C CA . GLU A 1 591 ? -3.746 -37.719 -10.141 1 91.44 591 GLU A CA 1
ATOM 4722 C C . GLU A 1 591 ? -2.35 -38.125 -9.68 1 91.44 591 GLU A C 1
ATOM 4724 O O . GLU A 1 591 ? -2.207 -38.875 -8.727 1 91.44 591 GLU A O 1
ATOM 4729 N N . THR A 1 592 ? -1.395 -37.594 -10.328 1 87.25 592 THR A N 1
ATOM 4730 C CA . THR A 1 592 ? -0.019 -37.938 -9.977 1 87.25 592 THR A CA 1
ATOM 4731 C C . THR A 1 592 ? 0.355 -37.312 -8.625 1 87.25 592 THR A C 1
ATOM 4733 O O . THR A 1 592 ? 1.178 -37.875 -7.898 1 87.25 592 THR A O 1
ATOM 4736 N N . VAL A 1 593 ? -0.269 -36.281 -8.258 1 86.44 593 VAL A N 1
ATOM 4737 C CA . VAL A 1 593 ? 0.201 -35.562 -7.07 1 86.44 593 VAL A CA 1
ATOM 4738 C C . VAL A 1 593 ? -0.89 -35.562 -6.004 1 86.44 593 VAL A C 1
ATOM 4740 O O . VAL A 1 593 ? -0.654 -35.156 -4.863 1 86.44 593 VAL A O 1
ATOM 4743 N N . ASN A 1 594 ? -2.033 -36.094 -6.254 1 81.81 594 ASN A N 1
ATOM 4744 C CA . ASN A 1 594 ? -3.193 -35.969 -5.375 1 81.81 594 ASN A CA 1
ATOM 4745 C C . ASN A 1 594 ? -2.977 -36.719 -4.062 1 81.81 594 ASN A C 1
ATOM 4747 O O . ASN A 1 594 ? -3.623 -36.438 -3.059 1 81.81 594 ASN A O 1
ATOM 4751 N N . THR A 1 595 ? -2.076 -37.625 -4.039 1 79 595 THR A N 1
ATOM 4752 C CA . THR A 1 595 ? -1.821 -38.375 -2.814 1 79 595 THR A CA 1
ATOM 4753 C C . THR A 1 595 ? -1.05 -37.531 -1.809 1 79 595 THR A C 1
ATOM 4755 O O . THR A 1 595 ? -1.118 -37.781 -0.602 1 79 595 THR A O 1
ATOM 4758 N N . HIS A 1 596 ? -0.448 -36.562 -2.342 1 77.31 596 HIS A N 1
ATOM 4759 C CA . HIS A 1 596 ? 0.427 -35.781 -1.471 1 77.31 596 HIS A CA 1
ATOM 4760 C C . HIS A 1 596 ? -0.112 -34.375 -1.267 1 77.31 596 HIS A C 1
ATOM 4762 O O . HIS A 1 596 ? 0.375 -33.625 -0.406 1 77.31 596 HIS A O 1
ATOM 4768 N N . SER A 1 597 ? -1.049 -34.031 -2.014 1 80.62 597 SER A N 1
ATOM 4769 C CA . SER A 1 597 ? -1.562 -32.656 -1.952 1 80.62 597 SER A CA 1
ATOM 4770 C C . SER A 1 597 ? -3.082 -32.656 -1.844 1 80.62 597 SER A C 1
ATOM 4772 O O . SER A 1 597 ? -3.781 -33.094 -2.764 1 80.62 597 SER A O 1
ATOM 4774 N N . ASP A 1 598 ? -3.527 -32.125 -0.773 1 77.75 598 ASP A N 1
ATOM 4775 C CA . ASP A 1 598 ? -4.965 -31.984 -0.584 1 77.75 598 ASP A CA 1
ATOM 4776 C C . ASP A 1 598 ? -5.566 -31.062 -1.639 1 77.75 598 ASP A C 1
ATOM 4778 O O . ASP A 1 598 ? -6.695 -31.266 -2.086 1 77.75 598 ASP A O 1
ATOM 4782 N N . LYS A 1 599 ? -4.883 -30.109 -2.047 1 81.75 599 LYS A N 1
ATOM 4783 C CA . LYS A 1 599 ? -5.355 -29.172 -3.055 1 81.75 599 LYS A CA 1
ATOM 4784 C C . LYS A 1 599 ? -5.547 -29.859 -4.406 1 81.75 599 LYS A C 1
ATOM 4786 O O . LYS A 1 599 ? -6.527 -29.594 -5.105 1 81.75 599 LYS A O 1
ATOM 4791 N N . ALA A 1 600 ? -4.57 -30.672 -4.711 1 86.5 600 ALA A N 1
ATOM 4792 C CA . ALA A 1 600 ? -4.672 -31.422 -5.965 1 86.5 600 ALA A CA 1
ATOM 4793 C C . ALA A 1 600 ? -5.883 -32.344 -5.949 1 86.5 600 ALA A C 1
ATOM 4795 O O . ALA A 1 600 ? -6.574 -32.5 -6.961 1 86.5 600 ALA A O 1
ATOM 4796 N N . ARG A 1 601 ? -6.133 -32.938 -4.832 1 87 601 ARG A N 1
ATOM 4797 C CA . ARG A 1 601 ? -7.266 -33.844 -4.699 1 87 601 ARG A CA 1
ATOM 4798 C C . ARG A 1 601 ? -8.586 -33.094 -4.848 1 87 601 ARG A C 1
ATOM 4800 O O . ARG A 1 601 ? -9.492 -33.562 -5.551 1 87 601 ARG A O 1
ATOM 4807 N N . ARG A 1 602 ? -8.68 -32.031 -4.215 1 82.44 602 ARG A N 1
ATOM 4808 C CA . ARG A 1 602 ? -9.898 -31.219 -4.277 1 82.44 602 ARG A CA 1
ATOM 4809 C C . ARG A 1 602 ? -10.141 -30.688 -5.688 1 82.44 602 ARG A C 1
ATOM 4811 O O . ARG A 1 602 ? -11.273 -30.688 -6.172 1 82.44 602 ARG A O 1
ATOM 4818 N N . PHE A 1 603 ? -9.117 -30.297 -6.262 1 85.69 603 PHE A N 1
ATOM 4819 C CA . PHE A 1 603 ? -9.219 -29.781 -7.625 1 85.69 603 PHE A CA 1
ATOM 4820 C C . PHE A 1 603 ? -9.633 -30.891 -8.586 1 85.69 603 PHE A C 1
ATOM 4822 O O . PHE A 1 603 ? -10.461 -30.672 -9.477 1 85.69 603 PHE A O 1
ATOM 4829 N N . LEU A 1 604 ? -9.031 -31.969 -8.375 1 89 604 LEU A N 1
ATOM 4830 C CA . LEU A 1 604 ? -9.391 -33.125 -9.203 1 89 604 LEU A CA 1
ATOM 4831 C C . LEU A 1 604 ? -10.875 -33.469 -9.047 1 89 604 LEU A C 1
ATOM 4833 O O . LEU A 1 604 ? -11.547 -33.781 -10.031 1 89 604 LEU A O 1
ATOM 4837 N N . ASP A 1 605 ? -11.352 -33.375 -7.891 1 83.62 605 ASP A N 1
ATOM 4838 C CA . ASP A 1 605 ? -12.766 -33.625 -7.621 1 83.62 605 ASP A CA 1
ATOM 4839 C C . ASP A 1 605 ? -13.656 -32.625 -8.344 1 83.62 605 ASP A C 1
ATOM 4841 O O . ASP A 1 605 ? -14.695 -33 -8.898 1 83.62 605 ASP A O 1
ATOM 4845 N N . VAL A 1 606 ? -13.25 -31.406 -8.328 1 81.5 606 VAL A N 1
ATOM 4846 C CA . VAL A 1 606 ? -14 -30.344 -9 1 81.5 606 VAL A CA 1
ATOM 4847 C C . VAL A 1 606 ? -14.016 -30.609 -10.508 1 81.5 606 VAL A C 1
ATOM 4849 O O . VAL A 1 606 ? -15.062 -30.516 -11.148 1 81.5 606 VAL A O 1
ATOM 4852 N N . LEU A 1 607 ? -12.906 -30.953 -11.086 1 85.81 607 LEU A N 1
ATOM 4853 C CA . LEU A 1 607 ? -12.805 -31.188 -12.523 1 85.81 607 LEU A CA 1
ATOM 4854 C C . LEU A 1 607 ? -13.625 -32.406 -12.938 1 85.81 607 LEU A C 1
ATOM 4856 O O . LEU A 1 607 ? -14.25 -32.406 -14 1 85.81 607 LEU A O 1
ATOM 4860 N N . ASN A 1 608 ? -13.578 -33.375 -12.078 1 84.19 608 ASN A N 1
ATOM 4861 C CA . ASN A 1 608 ? -14.352 -34.562 -12.359 1 84.19 608 ASN A CA 1
ATOM 4862 C C . ASN A 1 608 ? -15.852 -34.281 -12.344 1 84.19 608 ASN A C 1
ATOM 4864 O O . ASN A 1 608 ? -16.594 -34.812 -13.188 1 84.19 608 ASN A O 1
ATOM 4868 N N . ARG A 1 609 ? -16.219 -33.531 -11.484 1 77.56 609 ARG A N 1
ATOM 4869 C CA . ARG A 1 609 ? -17.641 -33.188 -11.391 1 77.56 609 ARG A CA 1
ATOM 4870 C C . ARG A 1 609 ? -18.078 -32.344 -12.578 1 77.56 609 ARG A C 1
ATOM 4872 O O . ARG A 1 609 ? -19.156 -32.562 -13.141 1 77.56 609 ARG A O 1
ATOM 4879 N N . LEU A 1 610 ? -17.25 -31.438 -12.898 1 76.69 610 LEU A N 1
ATOM 4880 C CA . LEU A 1 610 ? -17.562 -30.547 -14.008 1 76.69 610 LEU A CA 1
ATOM 4881 C C . LEU A 1 610 ? -17.578 -31.297 -15.336 1 76.69 610 LEU A C 1
ATOM 4883 O O . LEU A 1 610 ? -18.453 -31.078 -16.172 1 76.69 610 LEU A O 1
ATOM 4887 N N . TYR A 1 611 ? -16.672 -32.219 -15.438 1 75.69 611 TYR A N 1
ATOM 4888 C CA . TYR A 1 611 ? -16.516 -32.906 -16.719 1 75.69 611 TYR A CA 1
ATOM 4889 C C . TYR A 1 611 ? -17.469 -34.062 -16.828 1 75.69 611 TYR A C 1
ATOM 4891 O O . TYR A 1 611 ? -17.922 -34.406 -17.922 1 75.69 611 TYR A O 1
ATOM 4899 N N . SER A 1 612 ? -17.719 -34.75 -15.703 1 67.56 612 SER A N 1
ATOM 4900 C CA . SER A 1 612 ? -18.719 -35.812 -15.719 1 67.56 612 SER A CA 1
ATOM 4901 C C . SER A 1 612 ? -20.094 -35.281 -16.109 1 67.56 612 SER A C 1
ATOM 4903 O O . SER A 1 612 ? -20.844 -35.938 -16.828 1 67.56 612 SER A O 1
ATOM 4905 N N . SER A 1 613 ? -20.328 -34.156 -15.641 1 61.94 613 SER A N 1
ATOM 4906 C CA . SER A 1 613 ? -21.594 -33.5 -16 1 61.94 613 SER A CA 1
ATOM 4907 C C . SER A 1 613 ? -21.656 -33.219 -17.5 1 61.94 613 SER A C 1
ATOM 4909 O O . SER A 1 613 ? -22.734 -33.281 -18.109 1 61.94 613 SER A O 1
ATOM 4911 N N . LEU A 1 614 ? -20.516 -33.062 -18.047 1 61.72 614 LEU A N 1
ATOM 4912 C CA . LEU A 1 614 ? -20.422 -32.844 -19.484 1 61.72 614 LEU A CA 1
ATOM 4913 C C . LEU A 1 614 ? -20.641 -34.125 -20.266 1 61.72 614 LEU A C 1
ATOM 4915 O O . LEU A 1 614 ? -21.328 -34.125 -21.281 1 61.72 614 LEU A O 1
ATOM 4919 N N . ASP A 1 615 ? -20.031 -35.219 -19.75 1 60.03 615 ASP A N 1
ATOM 4920 C CA . ASP A 1 615 ? -20.172 -36.531 -20.391 1 60.03 615 ASP A CA 1
ATOM 4921 C C . ASP A 1 615 ? -21.625 -37 -20.359 1 60.03 615 ASP A C 1
ATOM 4923 O O . ASP A 1 615 ? -22.141 -37.531 -21.344 1 60.03 615 ASP A O 1
ATOM 4927 N N . GLU A 1 616 ? -22.156 -36.625 -19.203 1 54.34 616 GLU A N 1
ATOM 4928 C CA . GLU A 1 616 ? -23.562 -36.969 -19.078 1 54.34 616 GLU A CA 1
ATOM 4929 C C . GLU A 1 616 ? -24.422 -36.156 -20.031 1 54.34 616 GLU A C 1
ATOM 4931 O O . GLU A 1 616 ? -25.359 -36.656 -20.656 1 54.34 616 GLU A O 1
ATOM 4936 N N . MET A 1 617 ? -23.906 -34.938 -20.141 1 53.5 617 MET A N 1
ATOM 4937 C CA . MET A 1 617 ? -24.625 -34.062 -21.062 1 53.5 617 MET A CA 1
ATOM 4938 C C . MET A 1 617 ? -24.422 -34.5 -22.516 1 53.5 617 MET A C 1
ATOM 4940 O O . MET A 1 617 ? -25.359 -34.469 -23.312 1 53.5 617 MET A O 1
ATOM 4944 N N . GLU A 1 618 ? -23.234 -34.844 -22.859 1 53.81 618 GLU A N 1
ATOM 4945 C CA . GLU A 1 618 ? -22.938 -35.312 -24.203 1 53.81 618 GLU A CA 1
ATOM 4946 C C . GLU A 1 618 ? -23.672 -36.625 -24.484 1 53.81 618 GLU A C 1
ATOM 4948 O O . GLU A 1 618 ? -24.188 -36.812 -25.594 1 53.81 618 GLU A O 1
ATOM 4953 N N . GLY A 1 619 ? -23.547 -37.562 -23.438 1 49.72 619 GLY A N 1
ATOM 4954 C CA . GLY A 1 619 ? -24.328 -38.781 -23.594 1 49.72 619 GLY A CA 1
ATOM 4955 C C . GLY A 1 619 ? -25.812 -38.531 -23.781 1 49.72 619 GLY A C 1
ATOM 4956 O O . GLY A 1 619 ? -26.453 -39.156 -24.625 1 49.72 619 GLY A O 1
ATOM 4957 N N . PHE A 1 620 ? -26.156 -37.531 -23 1 45.75 620 PHE A N 1
ATOM 4958 C CA . PHE A 1 620 ? -27.562 -37.156 -23.125 1 45.75 620 PHE A CA 1
ATOM 4959 C C . PHE A 1 620 ? -27.859 -36.562 -24.484 1 45.75 620 PHE A C 1
ATOM 4961 O O . PHE A 1 620 ? -28.859 -36.906 -25.125 1 45.75 620 PHE A O 1
ATOM 4968 N N . MET A 1 621 ? -27 -35.688 -24.891 1 49.28 621 MET A N 1
ATOM 4969 C CA . MET A 1 621 ? -27.172 -35.062 -26.203 1 49.28 621 MET A CA 1
ATOM 4970 C C . MET A 1 621 ? -27.062 -36.094 -27.328 1 49.28 621 MET A C 1
ATOM 4972 O O . MET A 1 621 ? -27.828 -36 -28.297 1 49.28 621 MET A O 1
ATOM 4976 N N . GLU A 1 622 ? -26.156 -37 -27.234 1 50.75 622 GLU A N 1
ATOM 4977 C CA . GLU A 1 622 ? -26.031 -38.062 -28.234 1 50.75 622 GLU A CA 1
ATOM 4978 C C . GLU A 1 622 ? -27.297 -38.906 -28.266 1 50.75 622 GLU A C 1
ATOM 4980 O O . GLU A 1 622 ? -27.766 -39.281 -29.344 1 50.75 622 GLU A O 1
ATOM 4985 N N . THR A 1 623 ? -27.781 -39.219 -27.094 1 48.97 623 THR A N 1
ATOM 4986 C CA . THR A 1 623 ? -29 -40.031 -27.031 1 48.97 623 THR A CA 1
ATOM 4987 C C . THR A 1 623 ? -30.188 -39.25 -27.594 1 48.97 623 THR A C 1
ATOM 4989 O O . THR A 1 623 ? -31.031 -39.781 -28.297 1 48.97 623 THR A O 1
ATOM 4992 N N . MET A 1 624 ? -30.203 -38 -27.281 1 45.38 624 MET A N 1
ATOM 4993 C CA . MET A 1 624 ? -31.297 -37.156 -27.75 1 45.38 624 MET A CA 1
ATOM 4994 C C . MET A 1 624 ? -31.188 -36.906 -29.25 1 45.38 624 MET A C 1
ATOM 4996 O O . MET A 1 624 ? -32.188 -36.812 -29.938 1 45.38 624 MET A O 1
ATOM 5000 N N . GLN A 1 625 ? -30.031 -36.531 -29.719 1 45.25 625 GLN A N 1
ATOM 5001 C CA . GLN A 1 625 ? -29.844 -36.406 -31.156 1 45.25 625 GLN A CA 1
ATOM 5002 C C . GLN A 1 625 ? -30.297 -37.688 -31.875 1 45.25 625 GLN A C 1
ATOM 5004 O O . GLN A 1 625 ? -30.844 -37.625 -32.969 1 45.25 625 GLN A O 1
ATOM 5009 N N . GLN A 1 626 ? -30.094 -38.719 -31.297 1 46.38 626 GLN A N 1
ATOM 5010 C CA . GLN A 1 626 ? -30.625 -39.969 -31.891 1 46.38 626 GLN A CA 1
ATOM 5011 C C . GLN A 1 626 ? -32.156 -40 -31.828 1 46.38 626 GLN A C 1
ATOM 5013 O O . GLN A 1 626 ? -32.781 -40.531 -32.719 1 46.38 626 GLN A O 1
ATOM 5018 N N . GLU A 1 627 ? -32.656 -39.5 -30.594 1 44.97 627 GLU A N 1
ATOM 5019 C CA . GLU A 1 627 ? -34.125 -39.625 -30.484 1 44.97 627 GLU A CA 1
ATOM 5020 C C . GLU A 1 627 ? -34.812 -38.375 -31.016 1 44.97 627 GLU A C 1
ATOM 5022 O O . GLU A 1 627 ? -36.031 -38.281 -31.016 1 44.97 627 GLU A O 1
ATOM 5027 N N . GLY A 1 628 ? -34.438 -37.594 -32.031 1 42.12 628 GLY A N 1
ATOM 5028 C CA . GLY A 1 628 ? -35.062 -36.469 -32.75 1 42.12 628 GLY A CA 1
ATOM 5029 C C . GLY A 1 628 ? -35.469 -35.344 -31.828 1 42.12 628 GLY A C 1
ATOM 5030 O O . GLY A 1 628 ? -36.281 -34.5 -32.219 1 42.12 628 GLY A O 1
ATOM 5031 N N . GLY A 1 629 ? -35.5 -35.5 -30.484 1 38.47 629 GLY A N 1
ATOM 5032 C CA . GLY A 1 629 ? -36.188 -34.531 -29.625 1 38.47 629 GLY A CA 1
ATOM 5033 C C . GLY A 1 629 ? -35.406 -33.25 -29.422 1 38.47 629 GLY A C 1
ATOM 5034 O O . GLY A 1 629 ? -34.188 -33.188 -29.641 1 38.47 629 GLY A O 1
ATOM 5035 N N . ASP A 1 630 ? -36.156 -32.031 -29.594 1 36.91 630 ASP A N 1
ATOM 5036 C CA . ASP A 1 630 ? -35.688 -30.656 -29.359 1 36.91 630 ASP A CA 1
ATOM 5037 C C . ASP A 1 630 ? -34.969 -30.547 -28.031 1 36.91 630 ASP A C 1
ATOM 5039 O O . ASP A 1 630 ? -35.594 -30.594 -26.969 1 36.91 630 ASP A O 1
ATOM 5043 N N . ILE A 1 631 ? -33.781 -30.906 -27.875 1 37.94 631 ILE A N 1
ATOM 5044 C CA . ILE A 1 631 ? -32.875 -31.094 -26.766 1 37.94 631 ILE A CA 1
ATOM 5045 C C . ILE A 1 631 ? -32.688 -29.766 -26.016 1 37.94 631 ILE A C 1
ATOM 5047 O O . ILE A 1 631 ? -32.5 -29.75 -24.797 1 37.94 631 ILE A O 1
ATOM 5051 N N . MET A 1 632 ? -32.688 -28.688 -26.734 1 38.12 632 MET A N 1
ATOM 5052 C CA . MET A 1 632 ? -32.344 -27.422 -26.078 1 38.12 632 MET A CA 1
ATOM 5053 C C . MET A 1 632 ? -33.406 -27.031 -25.078 1 38.12 632 MET A C 1
ATOM 5055 O O . MET A 1 632 ? -33.094 -26.453 -24.031 1 38.12 632 MET A O 1
ATOM 5059 N N . GLY A 1 633 ? -34.656 -27.266 -25.344 1 36.75 633 GLY A N 1
ATOM 5060 C CA . GLY A 1 633 ? -35.812 -26.922 -24.516 1 36.75 633 GLY A CA 1
ATOM 5061 C C . GLY A 1 633 ? -35.906 -27.734 -23.234 1 36.75 633 GLY A C 1
ATOM 5062 O O . GLY A 1 633 ? -36.25 -27.203 -22.172 1 36.75 633 GLY A O 1
ATOM 5063 N N . MET A 1 634 ? -35.594 -28.984 -23.219 1 36.22 634 MET A N 1
ATOM 5064 C CA . MET A 1 634 ? -35.781 -29.859 -22.062 1 36.22 634 MET A CA 1
ATOM 5065 C C . MET A 1 634 ? -34.656 -29.641 -21.031 1 36.22 634 MET A C 1
ATOM 5067 O O . MET A 1 634 ? -34.938 -29.641 -19.828 1 36.22 634 MET A O 1
ATOM 5071 N N . VAL A 1 635 ? -33.438 -29.469 -21.422 1 36 635 VAL A N 1
ATOM 5072 C CA . VAL A 1 635 ? -32.344 -29.281 -20.484 1 36 635 VAL A CA 1
ATOM 5073 C C . VAL A 1 635 ? -32.562 -27.984 -19.703 1 36 635 VAL A C 1
ATOM 5075 O O . VAL A 1 635 ? -32.344 -27.938 -18.5 1 36 635 VAL A O 1
ATOM 5078 N N . TYR A 1 636 ? -33.094 -26.906 -20.328 1 35.62 636 TYR A N 1
ATOM 5079 C CA . TYR A 1 636 ? -33.438 -25.703 -19.578 1 35.62 636 TYR A CA 1
ATOM 5080 C C . TYR A 1 636 ? -34.594 -25.969 -18.641 1 35.62 636 TYR A C 1
ATOM 5082 O O . TYR A 1 636 ? -34.688 -25.344 -17.578 1 35.62 636 TYR A O 1
ATOM 5090 N N . GLY A 1 637 ? -35.531 -26.859 -18.953 1 35.22 637 GLY A N 1
ATOM 5091 C CA . GLY A 1 637 ? -36.719 -27.172 -18.141 1 35.22 637 GLY A CA 1
ATOM 5092 C C . GLY A 1 637 ? -36.375 -27.906 -16.859 1 35.22 637 GLY A C 1
ATOM 5093 O O . GLY A 1 637 ? -36.938 -27.625 -15.805 1 35.22 637 GLY A O 1
ATOM 5094 N N . GLN A 1 638 ? -35.594 -28.984 -16.922 1 33.81 638 GLN A N 1
ATOM 5095 C CA . GLN A 1 638 ? -35.281 -29.75 -15.727 1 33.81 638 GLN A CA 1
ATOM 5096 C C . GLN A 1 638 ? -34.406 -28.938 -14.773 1 33.81 638 GLN A C 1
ATOM 5098 O O . GLN A 1 638 ? -34.469 -29.141 -13.555 1 33.81 638 GLN A O 1
ATOM 5103 N N . MET A 1 639 ? -33.531 -28.141 -15.273 1 32.97 639 MET A N 1
ATOM 5104 C CA . MET A 1 639 ? -32.75 -27.297 -14.375 1 32.97 639 MET A CA 1
ATOM 5105 C C . MET A 1 639 ? -33.625 -26.281 -13.664 1 32.97 639 MET A C 1
ATOM 5107 O O . MET A 1 639 ? -33.312 -25.797 -12.586 1 32.97 639 MET A O 1
ATOM 5111 N N . GLN A 1 640 ? -34.75 -25.812 -14.281 1 32.31 640 GLN A N 1
ATOM 5112 C CA . GLN A 1 640 ? -35.719 -24.922 -13.609 1 32.31 640 GLN A CA 1
ATOM 5113 C C . GLN A 1 640 ? -36.562 -25.688 -12.625 1 32.31 640 GLN A C 1
ATOM 5115 O O . GLN A 1 640 ? -37.312 -25.094 -11.836 1 32.31 640 GLN A O 1
ATOM 5120 N N . GLY A 1 641 ? -36.844 -27 -12.797 1 30.06 641 GLY A N 1
ATOM 5121 C CA . GLY A 1 641 ? -37.906 -27.672 -12.07 1 30.06 641 GLY A CA 1
ATOM 5122 C C . GLY A 1 641 ? -37.531 -27.984 -10.633 1 30.06 641 GLY A C 1
ATOM 5123 O O . GLY A 1 641 ? -37.875 -29.062 -10.125 1 30.06 641 GLY A O 1
ATOM 5124 N N . ALA A 1 642 ? -36.469 -27.469 -10.086 1 29.14 642 ALA A N 1
ATOM 5125 C CA . ALA A 1 642 ? -36.594 -27.859 -8.688 1 29.14 642 ALA A CA 1
ATOM 5126 C C . ALA A 1 642 ? -37.969 -27.469 -8.133 1 29.14 642 ALA A C 1
ATOM 5128 O O . ALA A 1 642 ? -38.406 -26.328 -8.25 1 29.14 642 ALA A O 1
ATOM 5129 N N . PRO A 1 643 ? -38.906 -28.406 -7.996 1 26.8 643 PRO A N 1
ATOM 5130 C CA . PRO A 1 643 ? -40.25 -28.172 -7.41 1 26.8 643 PRO A CA 1
ATOM 5131 C C . PRO A 1 643 ? -40.188 -27.359 -6.125 1 26.8 643 PRO A C 1
ATOM 5133 O O . PRO A 1 643 ? -39.188 -27.438 -5.383 1 26.8 643 PRO A O 1
ATOM 5136 N N . GLU A 1 644 ? -40.844 -26.234 -6.113 1 24.88 644 GLU A N 1
ATOM 5137 C CA . GLU A 1 644 ? -41.312 -25.516 -4.93 1 24.88 644 GLU A CA 1
ATOM 5138 C C . GLU A 1 644 ? -42.031 -26.453 -3.967 1 24.88 644 GLU A C 1
ATOM 5140 O O . GLU A 1 644 ? -43.25 -26.703 -4.121 1 24.88 644 GLU A O 1
ATOM 5145 N N . SER A 1 645 ? -41.656 -27.719 -3.699 1 22.42 645 SER A N 1
ATOM 5146 C CA . SER A 1 645 ? -42.406 -28.344 -2.615 1 22.42 645 SER A CA 1
ATOM 5147 C C . SER A 1 645 ? -42.469 -27.422 -1.396 1 22.42 645 SER A C 1
ATOM 5149 O O . SER A 1 645 ? -41.469 -27.172 -0.75 1 22.42 645 SER A O 1
ATOM 5151 N N . ALA A 1 646 ? -43.469 -26.328 -1.373 1 20.61 646 ALA A N 1
ATOM 5152 C CA . ALA A 1 646 ? -44.094 -25.562 -0.307 1 20.61 646 ALA A CA 1
ATOM 5153 C C . ALA A 1 646 ? -44.406 -26.438 0.902 1 20.61 646 ALA A C 1
ATOM 5155 O O . ALA A 1 646 ? -44.625 -27.656 0.762 1 20.61 646 ALA A O 1
ATOM 5156 N N . GLN A 1 647 ? -44.469 -25.781 2.131 1 20.44 647 GLN A N 1
ATOM 5157 C CA . GLN A 1 647 ? -44.75 -25.703 3.561 1 20.44 647 GLN A CA 1
ATOM 5158 C C . GLN A 1 647 ? -46.125 -26.297 3.887 1 20.44 647 GLN A C 1
ATOM 5160 O O . GLN A 1 647 ? -46.562 -26.219 5.031 1 20.44 647 GLN A O 1
ATOM 5165 N N . GLN A 1 648 ? -46.906 -26.734 2.912 1 20.62 648 GLN A N 1
ATOM 5166 C CA . GLN A 1 648 ? -48.219 -26.781 3.492 1 20.62 648 GLN A CA 1
ATOM 5167 C C . GLN A 1 648 ? -48.312 -27.844 4.59 1 20.62 648 GLN A C 1
ATOM 5169 O O . GLN A 1 648 ? -49.406 -28.25 4.98 1 20.62 648 GLN A O 1
ATOM 5174 N N . THR A 1 649 ? -47.344 -28.641 4.832 1 21.03 649 THR A N 1
ATOM 5175 C CA . THR A 1 649 ? -47.844 -29.641 5.762 1 21.03 649 THR A CA 1
ATOM 5176 C C . THR A 1 649 ? -48.281 -29 7.078 1 21.03 649 THR A C 1
ATOM 5178 O O . THR A 1 649 ? -47.438 -28.469 7.812 1 21.03 649 THR A O 1
ATOM 5181 N N . GLY A 1 650 ? -49.562 -28.234 7.145 1 20.42 650 GLY A N 1
ATOM 5182 C CA . GLY A 1 650 ? -50.5 -27.891 8.211 1 20.42 650 GLY A CA 1
ATOM 5183 C C . GLY A 1 650 ? -50.594 -28.969 9.281 1 20.42 650 GLY A C 1
ATOM 5184 O O . GLY A 1 650 ? -50.844 -30.141 8.969 1 20.42 650 GLY A O 1
ATOM 5185 N N . HIS A 1 651 ? -49.688 -28.828 10.359 1 19.45 651 HIS A N 1
ATOM 5186 C CA . HIS A 1 651 ? -49.844 -29.469 11.656 1 19.45 651 HIS A CA 1
ATOM 5187 C C . HIS A 1 651 ? -51.25 -29.328 12.188 1 19.45 651 HIS A C 1
ATOM 5189 O O . HIS A 1 651 ? -51.75 -28.203 12.398 1 19.45 651 HIS A O 1
ATOM 5195 N N . SER A 1 652 ? -52.281 -30.109 11.828 1 19.95 652 SER A N 1
ATOM 5196 C CA . SER A 1 652 ? -53.531 -30.375 12.531 1 19.95 652 SER A CA 1
ATOM 5197 C C . SER A 1 652 ? -53.25 -30.766 13.984 1 19.95 652 SER A C 1
ATOM 5199 O O . SER A 1 652 ? -53.469 -31.906 14.375 1 19.95 652 SER A O 1
ATOM 5201 N N . ILE A 1 653 ? -52.25 -30.297 14.766 1 21.91 653 ILE A N 1
ATOM 5202 C CA . ILE A 1 653 ? -52.375 -30.766 16.141 1 21.91 653 ILE A CA 1
ATOM 5203 C C . ILE A 1 653 ? -53.656 -30.266 16.734 1 21.91 653 ILE A C 1
ATOM 5205 O O . ILE A 1 653 ? -53.969 -29.062 16.656 1 21.91 653 ILE A O 1
ATOM 5209 N N . HIS A 1 654 ? -54.656 -31.156 17.047 1 21.34 654 HIS A N 1
ATOM 5210 C CA . HIS A 1 654 ? -55.938 -31.344 17.766 1 21.34 654 HIS A CA 1
ATOM 5211 C C . HIS A 1 654 ? -55.875 -30.734 19.156 1 21.34 654 HIS A C 1
ATOM 5213 O O . HIS A 1 654 ? -54.812 -30.641 19.75 1 21.34 654 HIS A O 1
ATOM 5219 N N . GLN A 1 655 ? -57 -30 19.609 1 23.16 655 GLN A N 1
ATOM 5220 C CA . GLN A 1 655 ? -57.656 -29.359 20.75 1 23.16 655 GLN A CA 1
ATOM 5221 C C . GLN A 1 655 ? -57.75 -30.328 21.922 1 23.16 655 GLN A C 1
ATOM 5223 O O . GLN A 1 655 ? -58.656 -30.203 22.766 1 23.16 655 GLN A O 1
ATOM 5228 N N . THR A 1 656 ? -56.969 -31.375 22.203 1 23.55 656 THR A N 1
ATOM 5229 C CA . THR A 1 656 ? -57.531 -32 23.391 1 23.55 656 THR A CA 1
ATOM 5230 C C . THR A 1 656 ? -57.625 -31.031 24.547 1 23.55 656 THR A C 1
ATOM 5232 O O . THR A 1 656 ? -56.781 -30.156 24.688 1 23.55 656 THR A O 1
ATOM 5235 N N . GLY A 1 657 ? -58.875 -30.875 25.312 1 23.78 657 GLY A N 1
ATOM 5236 C CA . GLY A 1 657 ? -59.688 -30.281 26.359 1 23.78 657 GLY A CA 1
ATOM 5237 C C . GLY A 1 657 ? -59 -30.188 27.703 1 23.78 657 GLY A C 1
ATOM 5238 O O . GLY A 1 657 ? -59.25 -29.266 28.484 1 23.78 657 GLY A O 1
ATOM 5239 N N . PHE A 1 658 ? -57.906 -30.875 28.062 1 23.61 658 PHE A N 1
ATOM 5240 C CA . PHE A 1 658 ? -57.812 -30.625 29.5 1 23.61 658 PHE A CA 1
ATOM 5241 C C . PHE A 1 658 ? -57.156 -29.281 29.766 1 23.61 658 PHE A C 1
ATOM 5243 O O . PHE A 1 658 ? -56.25 -28.859 29.031 1 23.61 658 PHE A O 1
ATOM 5250 N N . MET B 1 1 ? -9.617 68.812 -9.812 1 25.7 1 MET B N 1
ATOM 5251 C CA . MET B 1 1 ? -8.898 67.562 -9.641 1 25.7 1 MET B CA 1
ATOM 5252 C C . MET B 1 1 ? -9.219 66.625 -10.773 1 25.7 1 MET B C 1
ATOM 5254 O O . MET B 1 1 ? -10.375 66.25 -10.984 1 25.7 1 MET B O 1
ATOM 5258 N N . HIS B 1 2 ? -8.453 66.688 -11.836 1 26.39 2 HIS B N 1
ATOM 5259 C CA . HIS B 1 2 ? -8.641 66.188 -13.195 1 26.39 2 HIS B CA 1
ATOM 5260 C C . HIS B 1 2 ? -8.719 64.688 -13.234 1 26.39 2 HIS B C 1
ATOM 5262 O O . HIS B 1 2 ? -7.902 63.969 -12.609 1 26.39 2 HIS B O 1
ATOM 5268 N N . HIS B 1 3 ? -9.875 64.062 -13.211 1 28.16 3 HIS B N 1
ATOM 5269 C CA . HIS B 1 3 ? -10.258 62.688 -13.328 1 28.16 3 HIS B CA 1
ATOM 5270 C C . HIS B 1 3 ? -9.547 62.031 -14.5 1 28.16 3 HIS B C 1
ATOM 5272 O O . HIS B 1 3 ? -9.805 62.344 -15.656 1 28.16 3 HIS B O 1
ATOM 5278 N N . GLY B 1 4 ? -8.234 61.906 -14.336 1 29.06 4 GLY B N 1
ATOM 5279 C CA . GLY B 1 4 ? -7.461 61.312 -15.414 1 29.06 4 GLY B CA 1
ATOM 5280 C C . GLY B 1 4 ? -8.117 60.062 -16.016 1 29.06 4 GLY B C 1
ATOM 5281 O O . GLY B 1 4 ? -8.727 59.281 -15.297 1 29.06 4 GLY B O 1
ATOM 5282 N N . ALA B 1 5 ? -8.609 60.219 -17.172 1 34.62 5 ALA B N 1
ATOM 5283 C CA . ALA B 1 5 ? -9.258 59.281 -18.094 1 34.62 5 ALA B CA 1
ATOM 5284 C C . ALA B 1 5 ? -8.516 57.938 -18.109 1 34.62 5 ALA B C 1
ATOM 5286 O O . ALA B 1 5 ? -7.305 57.906 -18.328 1 34.62 5 ALA B O 1
ATOM 5287 N N . ASN B 1 6 ? -8.859 57 -17.266 1 33.84 6 ASN B N 1
ATOM 5288 C CA . ASN B 1 6 ? -8.422 55.594 -17.203 1 33.84 6 ASN B CA 1
ATOM 5289 C C . ASN B 1 6 ? -8.289 55 -18.609 1 33.84 6 ASN B C 1
ATOM 5291 O O . ASN B 1 6 ? -9.289 54.781 -19.297 1 33.84 6 ASN B O 1
ATOM 5295 N N . ALA B 1 7 ? -7.355 55.375 -19.359 1 41.34 7 ALA B N 1
ATOM 5296 C CA . ALA B 1 7 ? -7.125 54.844 -20.703 1 41.34 7 ALA B CA 1
ATOM 5297 C C . ALA B 1 7 ? -7.23 53.312 -20.719 1 41.34 7 ALA B C 1
ATOM 5299 O O . ALA B 1 7 ? -6.645 52.656 -19.875 1 41.34 7 ALA B O 1
ATOM 5300 N N . ILE B 1 8 ? -8.188 52.781 -21.094 1 50.66 8 ILE B N 1
ATOM 5301 C CA . ILE B 1 8 ? -8.531 51.375 -21.312 1 50.66 8 ILE B CA 1
ATOM 5302 C C . ILE B 1 8 ? -7.406 50.688 -22.078 1 50.66 8 ILE B C 1
ATOM 5304 O O . ILE B 1 8 ? -7.105 51.031 -23.219 1 50.66 8 ILE B O 1
ATOM 5308 N N . MET B 1 9 ? -6.402 50.188 -21.391 1 54.56 9 MET B N 1
ATOM 5309 C CA . MET B 1 9 ? -5.27 49.438 -21.953 1 54.56 9 MET B CA 1
ATOM 5310 C C . MET B 1 9 ? -5.711 48.094 -22.469 1 54.56 9 MET B C 1
ATOM 5312 O O . MET B 1 9 ? -6.566 47.438 -21.875 1 54.56 9 MET B O 1
ATOM 5316 N N . ASN B 1 10 ? -5.434 47.688 -23.562 1 57.38 10 ASN B N 1
ATOM 5317 C CA . ASN B 1 10 ? -5.781 46.406 -24.156 1 57.38 10 ASN B CA 1
ATOM 5318 C C . ASN B 1 10 ? -5.008 45.25 -23.531 1 57.38 10 ASN B C 1
ATOM 5320 O O . ASN B 1 10 ? -3.887 45.438 -23.047 1 57.38 10 ASN B O 1
ATOM 5324 N N . ARG B 1 11 ? -5.445 44.188 -23.312 1 63.47 11 ARG B N 1
ATOM 5325 C CA . ARG B 1 11 ? -4.922 43 -22.625 1 63.47 11 ARG B CA 1
ATOM 5326 C C . ARG B 1 11 ? -3.783 42.375 -23.422 1 63.47 11 ARG B C 1
ATOM 5328 O O . ARG B 1 11 ? -2.91 41.719 -22.859 1 63.47 11 ARG B O 1
ATOM 5335 N N . TYR B 1 12 ? -3.75 42.562 -24.734 1 67.69 12 TYR B N 1
ATOM 5336 C CA . TYR B 1 12 ? -2.787 41.906 -25.609 1 67.69 12 TYR B CA 1
ATOM 5337 C C . TYR B 1 12 ? -2.008 42.938 -26.422 1 67.69 12 TYR B C 1
ATOM 5339 O O . TYR B 1 12 ? -2.477 44.062 -26.641 1 67.69 12 TYR B O 1
ATOM 5347 N N . ALA B 1 13 ? -0.845 42.594 -26.781 1 74.5 13 ALA B N 1
ATOM 5348 C CA . ALA B 1 13 ? -0.018 43.438 -27.641 1 74.5 13 ALA B CA 1
ATOM 5349 C C . ALA B 1 13 ? -0.636 43.562 -29.031 1 74.5 13 ALA B C 1
ATOM 5351 O O . ALA B 1 13 ? -1.373 42.688 -29.469 1 74.5 13 ALA B O 1
ATOM 5352 N N . CYS B 1 14 ? -0.496 44.531 -29.734 1 74.12 14 CYS B N 1
ATOM 5353 C CA . CYS B 1 14 ? -1.012 44.75 -31.078 1 74.12 14 CYS B CA 1
ATOM 5354 C C . CYS B 1 14 ? -0.286 43.906 -32.094 1 74.12 14 CYS B C 1
ATOM 5356 O O . CYS B 1 14 ? 0.812 43.406 -31.828 1 74.12 14 CYS B O 1
ATOM 5358 N N . GLU B 1 15 ? -0.745 43.562 -33.281 1 73.56 15 GLU B N 1
ATOM 5359 C CA . GLU B 1 15 ? -0.218 42.688 -34.312 1 73.56 15 GLU B CA 1
ATOM 5360 C C . GLU B 1 15 ? 1.158 43.156 -34.781 1 73.56 15 GLU B C 1
ATOM 5362 O O . GLU B 1 15 ? 2.041 42.312 -35.031 1 73.56 15 GLU B O 1
ATOM 5367 N N . GLU B 1 16 ? 1.428 44.406 -34.844 1 76.5 16 GLU B N 1
ATOM 5368 C CA . GLU B 1 16 ? 2.689 44.969 -35.344 1 76.5 16 GLU B CA 1
ATOM 5369 C C . GLU B 1 16 ? 3.811 44.781 -34.344 1 76.5 16 GLU B C 1
ATOM 5371 O O . GLU B 1 16 ? 4.926 44.375 -34.688 1 76.5 16 GLU B O 1
ATOM 5376 N N . CYS B 1 17 ? 3.512 45.031 -33.125 1 74.56 17 CYS B N 1
ATOM 5377 C CA . CYS B 1 17 ? 4.516 44.844 -32.094 1 74.56 17 CYS B CA 1
ATOM 5378 C C . CYS B 1 17 ? 4.805 43.375 -31.844 1 74.56 17 CYS B C 1
ATOM 5380 O O . CYS B 1 17 ? 5.941 43 -31.562 1 74.56 17 CYS B O 1
ATOM 5382 N N . ARG B 1 18 ? 3.77 42.5 -32.062 1 73.12 18 ARG B N 1
ATOM 5383 C CA . ARG B 1 18 ? 3.924 41.062 -32 1 73.12 18 ARG B CA 1
ATOM 5384 C C . ARG B 1 18 ? 4.844 40.562 -33.125 1 73.12 18 ARG B C 1
ATOM 5386 O O . ARG B 1 18 ? 5.703 39.719 -32.875 1 73.12 18 ARG B O 1
ATOM 5393 N N . HIS B 1 19 ? 4.73 41.062 -34.312 1 73.06 19 HIS B N 1
ATOM 5394 C CA . HIS B 1 19 ? 5.504 40.656 -35.469 1 73.06 19 HIS B CA 1
ATOM 5395 C C . HIS B 1 19 ? 6.957 41.094 -35.344 1 73.06 19 HIS B C 1
ATOM 5397 O O . HIS B 1 19 ? 7.863 40.375 -35.781 1 73.06 19 HIS B O 1
ATOM 5403 N N . ARG B 1 20 ? 7.184 42.156 -34.812 1 71.81 20 ARG B N 1
ATOM 5404 C CA . ARG B 1 20 ? 8.531 42.719 -34.75 1 71.81 20 ARG B CA 1
ATOM 5405 C C . ARG B 1 20 ? 9.188 42.438 -33.406 1 71.81 20 ARG B C 1
ATOM 5407 O O . ARG B 1 20 ? 10.32 42.875 -33.156 1 71.81 20 ARG B O 1
ATOM 5414 N N . LYS B 1 21 ? 8.406 41.719 -32.562 1 68.94 21 LYS B N 1
ATOM 5415 C CA . LYS B 1 21 ? 8.836 41.281 -31.234 1 68.94 21 LYS B CA 1
ATOM 5416 C C . LYS B 1 21 ? 9.258 42.5 -30.375 1 68.94 21 LYS B C 1
ATOM 5418 O O . LYS B 1 21 ? 10.25 42.406 -29.641 1 68.94 21 LYS B O 1
ATOM 5423 N N . PHE B 1 22 ? 8.57 43.656 -30.391 1 74.94 22 PHE B N 1
ATOM 5424 C CA . PHE B 1 22 ? 8.812 44.844 -29.578 1 74.94 22 PHE B CA 1
ATOM 5425 C C . PHE B 1 22 ? 7.887 44.875 -28.359 1 74.94 22 PHE B C 1
ATOM 5427 O O . PHE B 1 22 ? 6.801 44.281 -28.391 1 74.94 22 PHE B O 1
ATOM 5434 N N . ARG B 1 23 ? 8.227 45.531 -27.391 1 74.19 23 ARG B N 1
ATOM 5435 C CA . ARG B 1 23 ? 7.387 45.781 -26.219 1 74.19 23 ARG B CA 1
ATOM 5436 C C . ARG B 1 23 ? 6.297 46.812 -26.516 1 74.19 23 ARG B C 1
ATOM 5438 O O . ARG B 1 23 ? 6.574 48 -26.656 1 74.19 23 ARG B O 1
ATOM 5445 N N . CYS B 1 24 ? 5.016 46.281 -26.531 1 73.38 24 CYS B N 1
ATOM 5446 C CA . CYS B 1 24 ? 3.869 47.094 -26.875 1 73.38 24 CYS B CA 1
ATOM 5447 C C . CYS B 1 24 ? 3.359 47.875 -25.672 1 73.38 24 CYS B C 1
ATOM 5449 O O . CYS B 1 24 ? 3.24 47.312 -24.578 1 73.38 24 CYS B O 1
ATOM 5451 N N . SER B 1 25 ? 3.023 49.031 -25.688 1 77.12 25 SER B N 1
ATOM 5452 C CA . SER B 1 25 ? 2.51 49.844 -24.594 1 77.12 25 SER B CA 1
ATOM 5453 C C . SER B 1 25 ? 1.024 49.594 -24.359 1 77.12 25 SER B C 1
ATOM 5455 O O . SER B 1 25 ? 0.446 50.094 -23.391 1 77.12 25 SER B O 1
ATOM 5457 N N . LYS B 1 26 ? 0.31 48.75 -25.172 1 73.62 26 LYS B N 1
ATOM 5458 C CA . LYS B 1 26 ? -1.066 48.281 -25.109 1 73.62 26 LYS B CA 1
ATOM 5459 C C . LYS B 1 26 ? -2.045 49.406 -24.891 1 73.62 26 LYS B C 1
ATOM 5461 O O . LYS B 1 26 ? -3.137 49.219 -24.359 1 73.62 26 LYS B O 1
ATOM 5466 N N . GLU B 1 27 ? -1.748 50.594 -25.281 1 75 27 GLU B N 1
ATOM 5467 C CA . GLU B 1 27 ? -2.598 51.75 -25.125 1 75 27 GLU B CA 1
ATOM 5468 C C . GLU B 1 27 ? -3.605 51.875 -26.281 1 75 27 GLU B C 1
ATOM 5470 O O . GLU B 1 27 ? -3.354 51.375 -27.375 1 75 27 GLU B O 1
ATOM 5475 N N . ARG B 1 28 ? -4.918 52.25 -25.984 1 73.56 28 ARG B N 1
ATOM 5476 C CA . ARG B 1 28 ? -5.906 52.531 -27.016 1 73.56 28 ARG B CA 1
ATOM 5477 C C . ARG B 1 28 ? -5.922 54 -27.375 1 73.56 28 ARG B C 1
ATOM 5479 O O . ARG B 1 28 ? -5.672 54.844 -26.516 1 73.56 28 ARG B O 1
ATOM 5486 N N . PRO B 1 29 ? -6.055 54.094 -28.672 1 73.75 29 PRO B N 1
ATOM 5487 C CA . PRO B 1 29 ? -6.383 53.25 -29.828 1 73.75 29 PRO B CA 1
ATOM 5488 C C . PRO B 1 29 ? -5.145 52.656 -30.484 1 73.75 29 PRO B C 1
ATOM 5490 O O . PRO B 1 29 ? -5.258 51.688 -31.25 1 73.75 29 PRO B O 1
ATOM 5493 N N . ALA B 1 30 ? -4.016 53.156 -30.125 1 77.06 30 ALA B N 1
ATOM 5494 C CA . ALA B 1 30 ? -2.783 52.656 -30.734 1 77.06 30 ALA B CA 1
ATOM 5495 C C . ALA B 1 30 ? -1.649 52.625 -29.719 1 77.06 30 ALA B C 1
ATOM 5497 O O . ALA B 1 30 ? -1.568 53.469 -28.812 1 77.06 30 ALA B O 1
ATOM 5498 N N . CYS B 1 31 ? -0.783 51.656 -29.781 1 78.62 31 CYS B N 1
ATOM 5499 C CA . CYS B 1 31 ? 0.338 51.531 -28.859 1 78.62 31 CYS B CA 1
ATOM 5500 C C . CYS B 1 31 ? 1.42 52.562 -29.172 1 78.62 31 CYS B C 1
ATOM 5502 O O . CYS B 1 31 ? 1.427 53.156 -30.25 1 78.62 31 CYS B O 1
ATOM 5504 N N . ALA B 1 32 ? 2.264 52.844 -28.156 1 80.19 32 ALA B N 1
ATOM 5505 C CA . ALA B 1 32 ? 3.264 53.906 -28.25 1 80.19 32 ALA B CA 1
ATOM 5506 C C . ALA B 1 32 ? 4.156 53.688 -29.469 1 80.19 32 ALA B C 1
ATOM 5508 O O . ALA B 1 32 ? 4.492 54.656 -30.156 1 80.19 32 ALA B O 1
ATOM 5509 N N . TYR B 1 33 ? 4.508 52.469 -29.734 1 79.12 33 TYR B N 1
ATOM 5510 C CA . TYR B 1 33 ? 5.363 52.156 -30.875 1 79.12 33 TYR B CA 1
ATOM 5511 C C . TYR B 1 33 ? 4.637 52.406 -32.188 1 79.12 33 TYR B C 1
ATOM 5513 O O . TYR B 1 33 ? 5.172 53.094 -33.094 1 79.12 33 TYR B O 1
ATOM 5521 N N . CYS B 1 34 ? 3.479 51.906 -32.281 1 78.75 34 CYS B N 1
ATOM 5522 C CA . CYS B 1 34 ? 2.711 52.062 -33.531 1 78.75 34 CYS B CA 1
ATOM 5523 C C . CYS B 1 34 ? 2.359 53.531 -33.781 1 78.75 34 CYS B C 1
ATOM 5525 O O . CYS B 1 34 ? 2.338 54 -34.906 1 78.75 34 CYS B O 1
ATOM 5527 N N . ARG B 1 35 ? 2.174 54.219 -32.719 1 80.69 35 ARG B N 1
ATOM 5528 C CA . ARG B 1 35 ? 1.92 55.656 -32.812 1 80.69 35 ARG B CA 1
ATOM 5529 C C . ARG B 1 35 ? 3.141 56.375 -33.344 1 80.69 35 ARG B C 1
ATOM 5531 O O . ARG B 1 35 ? 3.016 57.25 -34.219 1 80.69 35 ARG B O 1
ATOM 5538 N N . ARG B 1 36 ? 4.301 56.062 -32.844 1 78.56 36 ARG B N 1
ATOM 5539 C CA . ARG B 1 36 ? 5.543 56.719 -33.219 1 78.56 36 ARG B CA 1
ATOM 5540 C C . ARG B 1 36 ? 5.895 56.406 -34.656 1 78.56 36 ARG B C 1
ATOM 5542 O O . ARG B 1 36 ? 6.301 57.312 -35.406 1 78.56 36 ARG B O 1
ATOM 5549 N N . GLU B 1 37 ? 5.766 55.219 -35.031 1 77.5 37 GLU B N 1
ATOM 5550 C CA . GLU B 1 37 ? 6.199 54.781 -36.375 1 77.5 37 GLU B CA 1
ATOM 5551 C C . GLU B 1 37 ? 5.066 54.906 -37.375 1 77.5 37 GLU B C 1
ATOM 5553 O O . GLU B 1 37 ? 5.227 54.531 -38.531 1 77.5 37 GLU B O 1
ATOM 5558 N N . ARG B 1 38 ? 3.812 55.5 -36.969 1 76.12 38 ARG B N 1
ATOM 5559 C CA . ARG B 1 38 ? 2.633 55.75 -37.781 1 76.12 38 ARG B CA 1
ATOM 5560 C C . ARG B 1 38 ? 2.188 54.5 -38.5 1 76.12 38 ARG B C 1
ATOM 5562 O O . ARG B 1 38 ? 1.975 54.5 -39.719 1 76.12 38 ARG B O 1
ATOM 5569 N N . ARG B 1 39 ? 2.215 53.344 -37.938 1 73.44 39 ARG B N 1
ATOM 5570 C CA . ARG B 1 39 ? 1.77 52.062 -38.469 1 73.44 39 ARG B CA 1
ATOM 5571 C C . ARG B 1 39 ? 0.383 51.688 -37.969 1 73.44 39 ARG B C 1
ATOM 5573 O O . ARG B 1 39 ? -0.025 52.156 -36.875 1 73.44 39 ARG B O 1
ATOM 5580 N N . PRO B 1 40 ? -0.492 51 -38.719 1 75.44 40 PRO B N 1
ATOM 5581 C CA . PRO B 1 40 ? -1.798 50.594 -38.219 1 75.44 40 PRO B CA 1
ATOM 5582 C C . PRO B 1 40 ? -1.687 49.688 -37 1 75.44 40 PRO B C 1
ATOM 5584 O O . PRO B 1 40 ? -0.992 48.656 -37.031 1 75.44 40 PRO B O 1
ATOM 5587 N N . CYS B 1 41 ? -2.117 50.062 -35.812 1 70.06 41 CYS B N 1
ATOM 5588 C CA . CYS B 1 41 ? -2.129 49.375 -34.531 1 70.06 41 CYS B CA 1
ATOM 5589 C C . CYS B 1 41 ? -3.4 48.531 -34.375 1 70.06 41 CYS B C 1
ATOM 5591 O O . CYS B 1 41 ? -4.484 49.094 -34.188 1 70.06 41 CYS B O 1
ATOM 5593 N N . VAL B 1 42 ? -3.504 47.281 -34.719 1 72 42 VAL B N 1
ATOM 5594 C CA . VAL B 1 42 ? -4.664 46.406 -34.625 1 72 42 VAL B CA 1
ATOM 5595 C C . VAL B 1 42 ? -4.504 45.438 -33.469 1 72 42 VAL B C 1
ATOM 5597 O O . VAL B 1 42 ? -3.488 44.75 -33.344 1 72 42 VAL B O 1
ATOM 5600 N N . TYR B 1 43 ? -5.238 45.531 -32.5 1 63.72 43 TYR B N 1
ATOM 5601 C CA . TYR B 1 43 ? -5.273 44.594 -31.375 1 63.72 43 TYR B CA 1
ATOM 5602 C C . TYR B 1 43 ? -6.137 43.375 -31.719 1 63.72 43 TYR B C 1
ATOM 5604 O O . TYR B 1 43 ? -7.328 43.531 -32 1 63.72 43 TYR B O 1
ATOM 5612 N N . SER B 1 44 ? -5.719 42.281 -32.25 1 52.19 44 SER B N 1
ATOM 5613 C CA . SER B 1 44 ? -6.52 41.125 -32.562 1 52.19 44 SER B CA 1
ATOM 5614 C C . SER B 1 44 ? -6.66 40.188 -31.375 1 52.19 44 SER B C 1
ATOM 5616 O O . SER B 1 44 ? -5.781 40.156 -30.5 1 52.19 44 SER B O 1
ATOM 5618 N N . ALA B 1 45 ? -7.859 39.844 -30.953 1 45.72 45 ALA B N 1
ATOM 5619 C CA . ALA B 1 45 ? -8.18 38.844 -29.922 1 45.72 45 ALA B CA 1
ATOM 5620 C C . ALA B 1 45 ? -7.258 37.625 -30.031 1 45.72 45 ALA B C 1
ATOM 5622 O O . ALA B 1 45 ? -6.621 37.438 -31.062 1 45.72 45 ALA B O 1
ATOM 5623 N N . LYS B 1 46 ? -7.062 36.844 -28.938 1 41.62 46 LYS B N 1
ATOM 5624 C CA . LYS B 1 46 ? -6.301 35.594 -28.812 1 41.62 46 LYS B CA 1
ATOM 5625 C C . LYS B 1 46 ? -6.457 34.719 -30.047 1 41.62 46 LYS B C 1
ATOM 5627 O O . LYS B 1 46 ? -7.562 34.594 -30.578 1 41.62 46 LYS B O 1
ATOM 5632 N N . ILE B 1 47 ? -5.422 34.406 -30.734 1 40.28 47 ILE B N 1
ATOM 5633 C CA . ILE B 1 47 ? -5.449 33.406 -31.812 1 40.28 47 ILE B CA 1
ATOM 5634 C C . ILE B 1 47 ? -6.105 32.125 -31.312 1 40.28 47 ILE B C 1
ATOM 5636 O O . ILE B 1 47 ? -5.656 31.531 -30.344 1 40.28 47 ILE B O 1
ATOM 5640 N N . GLN B 1 48 ? -7.301 31.953 -31.469 1 40.81 48 GLN B N 1
ATOM 5641 C CA . GLN B 1 48 ? -7.969 30.672 -31.266 1 40.81 48 GLN B CA 1
ATOM 5642 C C . GLN B 1 48 ? -7.137 29.531 -31.844 1 40.81 48 GLN B C 1
ATOM 5644 O O . GLN B 1 48 ? -6.918 29.453 -33.062 1 40.81 48 GLN B O 1
ATOM 5649 N N . ARG B 1 49 ? -6.156 29.031 -31.047 1 45.94 49 ARG B N 1
ATOM 5650 C CA . ARG B 1 49 ? -5.414 27.875 -31.516 1 45.94 49 ARG B CA 1
ATOM 5651 C C . ARG B 1 49 ? -6.355 26.797 -32.031 1 45.94 49 ARG B C 1
ATOM 5653 O O . ARG B 1 49 ? -7.449 26.594 -31.5 1 45.94 49 ARG B O 1
ATOM 5660 N N . SER B 1 50 ? -6.141 26.312 -33.062 1 52.47 50 SER B N 1
ATOM 5661 C CA . SER B 1 50 ? -7 25.375 -33.781 1 52.47 50 SER B CA 1
ATOM 5662 C C . SER B 1 50 ? -7.254 24.125 -32.938 1 52.47 50 SER B C 1
ATOM 5664 O O . SER B 1 50 ? -6.34 23.609 -32.312 1 52.47 50 SER B O 1
ATOM 5666 N N . PRO B 1 51 ? -8.391 23.766 -32.625 1 56.72 51 PRO B N 1
ATOM 5667 C CA . PRO B 1 51 ? -8.703 22.594 -31.797 1 56.72 51 PRO B CA 1
ATOM 5668 C C . PRO B 1 51 ? -8.07 21.312 -32.344 1 56.72 51 PRO B C 1
ATOM 5670 O O . PRO B 1 51 ? -8.102 21.062 -33.531 1 56.72 51 PRO B O 1
ATOM 5673 N N . LEU B 1 52 ? -7.332 20.625 -31.625 1 61.56 52 LEU B N 1
ATOM 5674 C CA . LEU B 1 52 ? -6.758 19.344 -32 1 61.56 52 LEU B CA 1
ATOM 5675 C C . LEU B 1 52 ? -7.77 18.219 -31.812 1 61.56 52 LEU B C 1
ATOM 5677 O O . LEU B 1 52 ? -7.605 17.359 -30.938 1 61.56 52 LEU B O 1
ATOM 5681 N N . THR B 1 53 ? -8.914 18.422 -32.312 1 64.88 53 THR B N 1
ATOM 5682 C CA . THR B 1 53 ? -9.992 17.438 -32.312 1 64.88 53 THR B CA 1
ATOM 5683 C C . THR B 1 53 ? -10.047 16.688 -33.656 1 64.88 53 THR B C 1
ATOM 5685 O O . THR B 1 53 ? -9.641 17.219 -34.688 1 64.88 53 THR B O 1
ATOM 5688 N N . ARG B 1 54 ? -10.484 15.617 -33.5 1 66.88 54 ARG B N 1
ATOM 5689 C CA . ARG B 1 54 ? -10.617 14.797 -34.688 1 66.88 54 ARG B CA 1
ATOM 5690 C C . ARG B 1 54 ? -11.547 15.453 -35.719 1 66.88 54 ARG B C 1
ATOM 5692 O O . ARG B 1 54 ? -11.289 15.406 -36.906 1 66.88 54 ARG B O 1
ATOM 5699 N N . GLU B 1 55 ? -12.523 15.938 -35.125 1 68.88 55 GLU B N 1
ATOM 5700 C CA . GLU B 1 55 ? -13.461 16.656 -36 1 68.88 55 GLU B CA 1
ATOM 5701 C C . GLU B 1 55 ? -12.766 17.797 -36.719 1 68.88 55 GLU B C 1
ATOM 5703 O O . GLU B 1 55 ? -12.984 18.016 -37.906 1 68.88 55 GLU B O 1
ATOM 5708 N N . TYR B 1 56 ? -11.969 18.406 -36.031 1 72.81 56 TYR B N 1
ATOM 5709 C CA . TYR B 1 56 ? -11.227 19.516 -36.625 1 72.81 56 TYR B CA 1
ATOM 5710 C C . TYR B 1 56 ? -10.18 19.016 -37.625 1 72.81 56 TYR B C 1
ATOM 5712 O O . TYR B 1 56 ? -10.047 19.562 -38.719 1 72.81 56 TYR B O 1
ATOM 5720 N N . VAL B 1 57 ? -9.547 18.094 -37.188 1 72.75 57 VAL B N 1
ATOM 5721 C CA . VAL B 1 57 ? -8.547 17.531 -38.094 1 72.75 57 VAL B CA 1
ATOM 5722 C C . VAL B 1 57 ? -9.227 16.953 -39.312 1 72.75 57 VAL B C 1
ATOM 5724 O O . VAL B 1 57 ? -8.781 17.188 -40.438 1 72.75 57 VAL B O 1
ATOM 5727 N N . THR B 1 58 ? -10.227 16.312 -39 1 72.94 58 THR B N 1
ATOM 5728 C CA . THR B 1 58 ? -11.031 15.797 -40.094 1 72.94 58 THR B CA 1
ATOM 5729 C C . THR B 1 58 ? -11.578 16.938 -40.938 1 72.94 58 THR B C 1
ATOM 5731 O O . THR B 1 58 ? -11.602 16.859 -42.188 1 72.94 58 THR B O 1
ATOM 5734 N N . SER B 1 59 ? -11.992 17.875 -40.25 1 73.69 59 SER B N 1
ATOM 5735 C CA . SER B 1 59 ? -12.461 19.062 -40.969 1 73.69 59 SER B CA 1
ATOM 5736 C C . SER B 1 59 ? -11.328 19.703 -41.781 1 73.69 59 SER B C 1
ATOM 5738 O O . SER B 1 59 ? -11.539 20.125 -42.906 1 73.69 59 SER B O 1
ATOM 5740 N N . LEU B 1 60 ? -10.211 19.703 -41.25 1 72.69 60 LEU B N 1
ATOM 5741 C CA . LEU B 1 60 ? -9.023 20.234 -41.906 1 72.69 60 LEU B CA 1
ATOM 5742 C C . LEU B 1 60 ? -8.625 19.344 -43.094 1 72.69 60 LEU B C 1
ATOM 5744 O O . LEU B 1 60 ? -8.305 19.844 -44.156 1 72.69 60 LEU B O 1
ATOM 5748 N N . GLU B 1 61 ? -8.633 18.203 -42.719 1 72.88 61 GLU B N 1
ATOM 5749 C CA . GLU B 1 61 ? -8.305 17.234 -43.75 1 72.88 61 GLU B CA 1
ATOM 5750 C C . GLU B 1 61 ? -9.32 17.281 -44.906 1 72.88 61 GLU B C 1
ATOM 5752 O O . GLU B 1 61 ? -8.945 17.234 -46.062 1 72.88 61 GLU B O 1
ATOM 5757 N N . ASN B 1 62 ? -10.547 17.297 -44.438 1 72.06 62 ASN B N 1
ATOM 5758 C CA . ASN B 1 62 ? -11.609 17.422 -45.438 1 72.06 62 ASN B CA 1
ATOM 5759 C C . ASN B 1 62 ? -11.5 18.719 -46.219 1 72.06 62 ASN B C 1
ATOM 5761 O O . ASN B 1 62 ? -11.672 18.734 -47.438 1 72.06 62 ASN B O 1
ATOM 5765 N N . ARG B 1 63 ? -11.234 19.719 -45.5 1 71.75 63 ARG B N 1
ATOM 5766 C CA . ARG B 1 63 ? -11.031 21.016 -46.125 1 71.75 63 ARG B CA 1
ATOM 5767 C C . ARG B 1 63 ? -9.805 21 -47.031 1 71.75 63 ARG B C 1
ATOM 5769 O O . ARG B 1 63 ? -9.836 21.547 -48.125 1 71.75 63 ARG B O 1
ATOM 5776 N N . LEU B 1 64 ? -8.844 20.422 -46.5 1 69.12 64 LEU B N 1
ATOM 5777 C CA . LEU B 1 64 ? -7.621 20.266 -47.281 1 69.12 64 LEU B CA 1
ATOM 5778 C C . LEU B 1 64 ? -7.875 19.406 -48.531 1 69.12 64 LEU B C 1
ATOM 5780 O O . LEU B 1 64 ? -7.434 19.75 -49.625 1 69.12 64 LEU B O 1
ATOM 5784 N N . GLN B 1 65 ? -8.547 18.375 -48.25 1 70.94 65 GLN B N 1
ATOM 5785 C CA . GLN B 1 65 ? -8.883 17.5 -49.344 1 70.94 65 GLN B CA 1
ATOM 5786 C C . GLN B 1 65 ? -9.773 18.219 -50.375 1 70.94 65 GLN B C 1
ATOM 5788 O O . GLN B 1 65 ? -9.586 18.062 -51.562 1 70.94 65 GLN B O 1
ATOM 5793 N N . LYS B 1 66 ? -10.703 18.891 -49.812 1 69.69 66 LYS B N 1
ATOM 5794 C CA . LYS B 1 66 ? -11.562 19.703 -50.688 1 69.69 66 LYS B CA 1
ATOM 5795 C C . LYS B 1 66 ? -10.758 20.766 -51.406 1 69.69 66 LYS B C 1
ATOM 5797 O O . LYS B 1 66 ? -10.961 20.984 -52.625 1 69.69 66 LYS B O 1
ATOM 5802 N N . LEU B 1 67 ? -9.938 21.281 -50.688 1 67.56 67 LEU B N 1
ATOM 5803 C CA . LEU B 1 67 ? -9.102 22.312 -51.312 1 67.56 67 LEU B CA 1
ATOM 5804 C C . LEU B 1 67 ? -8.109 21.703 -52.281 1 67.56 67 LEU B C 1
ATOM 5806 O O . LEU B 1 67 ? -7.879 22.281 -53.375 1 67.56 67 LEU B O 1
ATOM 5810 N N . GLU B 1 68 ? -7.586 20.641 -51.844 1 65.75 68 GLU B N 1
ATOM 5811 C CA . GLU B 1 68 ? -6.68 19.922 -52.75 1 65.75 68 GLU B CA 1
ATOM 5812 C C . GLU B 1 68 ? -7.41 19.438 -54 1 65.75 68 GLU B C 1
ATOM 5814 O O . GLU B 1 68 ? -6.883 19.531 -55.094 1 65.75 68 GLU B O 1
ATOM 5819 N N . ALA B 1 69 ? -8.531 18.906 -53.688 1 67.12 69 ALA B N 1
ATOM 5820 C CA . ALA B 1 69 ? -9.375 18.469 -54.781 1 67.12 69 ALA B CA 1
ATOM 5821 C C . ALA B 1 69 ? -9.766 19.656 -55.688 1 67.12 69 ALA B C 1
ATOM 5823 O O . ALA B 1 69 ? -9.734 19.547 -56.906 1 67.12 69 ALA B O 1
ATOM 5824 N N . LYS B 1 70 ? -10.094 20.75 -55.031 1 63.81 70 LYS B N 1
ATOM 5825 C CA . LYS B 1 70 ? -10.398 21.969 -55.781 1 63.81 70 LYS B CA 1
ATOM 5826 C C . LYS B 1 70 ? -9.148 22.516 -56.5 1 63.81 70 LYS B C 1
ATOM 5828 O O . LYS B 1 70 ? -9.219 22.969 -57.625 1 63.81 70 LYS B O 1
ATOM 5833 N N . CYS B 1 71 ? -7.98 22.422 -55.781 1 61.12 71 CYS B N 1
ATOM 5834 C CA . CYS B 1 71 ? -6.711 22.828 -56.375 1 61.12 71 CYS B CA 1
ATOM 5835 C C . CYS B 1 71 ? -6.324 21.891 -57.531 1 61.12 71 CYS B C 1
ATOM 5837 O O . CYS B 1 71 ? -5.832 22.344 -58.562 1 61.12 71 CYS B O 1
ATOM 5839 N N . ALA B 1 72 ? -6.586 20.609 -57.281 1 61.91 72 ALA B N 1
ATOM 5840 C CA . ALA B 1 72 ? -6.312 19.625 -58.312 1 61.91 72 ALA B CA 1
ATOM 5841 C C . ALA B 1 72 ? -7.211 19.844 -59.531 1 61.91 72 ALA B C 1
ATOM 5843 O O . ALA B 1 72 ? -6.797 19.594 -60.656 1 61.91 72 ALA B O 1
ATOM 5844 N N . GLU B 1 73 ? -8.391 20.266 -59.281 1 63.66 73 GLU B N 1
ATOM 5845 C CA . GLU B 1 73 ? -9.312 20.625 -60.375 1 63.66 73 GLU B CA 1
ATOM 5846 C C . GLU B 1 73 ? -8.867 21.891 -61.062 1 63.66 73 GLU B C 1
ATOM 5848 O O . GLU B 1 73 ? -8.992 22 -62.281 1 63.66 73 GLU B O 1
ATOM 5853 N N . LEU B 1 74 ? -8.273 22.844 -60.25 1 57.09 74 LEU B N 1
ATOM 5854 C CA . LEU B 1 74 ? -7.934 24.141 -60.812 1 57.09 74 LEU B CA 1
ATOM 5855 C C . LEU B 1 74 ? -6.531 24.109 -61.406 1 57.09 74 LEU B C 1
ATOM 5857 O O . LEU B 1 74 ? -6.246 24.844 -62.375 1 57.09 74 LEU B O 1
ATOM 5861 N N . ILE B 1 75 ? -5.418 23.312 -60.719 1 47.19 75 ILE B N 1
ATOM 5862 C CA . ILE B 1 75 ? -4.082 23.203 -61.281 1 47.19 75 ILE B CA 1
ATOM 5863 C C . ILE B 1 75 ? -3.752 21.734 -61.531 1 47.19 75 ILE B C 1
ATOM 5865 O O . ILE B 1 75 ? -3.137 21.078 -60.688 1 47.19 75 ILE B O 1
ATOM 5869 N N . PRO B 1 76 ? -4.129 21.125 -62.594 1 50.69 76 PRO B N 1
ATOM 5870 C CA . PRO B 1 76 ? -3.889 19.734 -63.031 1 50.69 76 PRO B CA 1
ATOM 5871 C C . PRO B 1 76 ? -2.412 19.453 -63.281 1 50.69 76 PRO B C 1
ATOM 5873 O O . PRO B 1 76 ? -1.702 20.281 -63.844 1 50.69 76 PRO B O 1
ATOM 5876 N N . GLY B 1 77 ? -1.458 18.375 -62.469 1 50.16 77 GLY B N 1
ATOM 5877 C CA . GLY B 1 77 ? -0.116 17.906 -62.75 1 50.16 77 GLY B CA 1
ATOM 5878 C C . GLY B 1 77 ? 0.862 18.125 -61.625 1 50.16 77 GLY B C 1
ATOM 5879 O O . GLY B 1 77 ? 2.039 17.781 -61.719 1 50.16 77 GLY B O 1
ATOM 5880 N N . VAL B 1 78 ? 0.927 19.125 -60.781 1 43.09 78 VAL B N 1
ATOM 5881 C CA . VAL B 1 78 ? 2.006 19.406 -59.844 1 43.09 78 VAL B CA 1
ATOM 5882 C C . VAL B 1 78 ? 1.986 18.391 -58.719 1 43.09 78 VAL B C 1
ATOM 5884 O O . VAL B 1 78 ? 0.966 18.219 -58.031 1 43.09 78 VAL B O 1
ATOM 5887 N N . ASP B 1 79 ? 2.969 17.281 -58.781 1 44.34 79 ASP B N 1
ATOM 5888 C CA . ASP B 1 79 ? 3.152 16.234 -57.781 1 44.34 79 ASP B CA 1
ATOM 5889 C C . ASP B 1 79 ? 3.562 16.844 -56.438 1 44.34 79 ASP B C 1
ATOM 5891 O O . ASP B 1 79 ? 4.676 17.359 -56.312 1 44.34 79 ASP B O 1
ATOM 5895 N N . LEU B 1 80 ? 2.889 17.094 -55.438 1 43.59 80 LEU B N 1
ATOM 5896 C CA . LEU B 1 80 ? 3.145 17.719 -54.156 1 43.59 80 LEU B CA 1
ATOM 5897 C C . LEU B 1 80 ? 4.07 16.859 -53.312 1 43.59 80 LEU B C 1
ATOM 5899 O O . LEU B 1 80 ? 4.691 17.344 -52.344 1 43.59 80 LEU B O 1
ATOM 5903 N N . GLU B 1 81 ? 4.176 15.516 -53.406 1 41.31 81 GLU B N 1
ATOM 5904 C CA . GLU B 1 81 ? 4.891 14.562 -52.562 1 41.31 81 GLU B CA 1
ATOM 5905 C C . GLU B 1 81 ? 6.398 14.688 -52.75 1 41.31 81 GLU B C 1
ATOM 5907 O O . GLU B 1 81 ? 7.172 14.328 -51.844 1 41.31 81 GLU B O 1
ATOM 5912 N N . LYS B 1 82 ? 6.98 14.742 -53.812 1 39.56 82 LYS B N 1
ATOM 5913 C CA . LYS B 1 82 ? 8.406 14.719 -54.156 1 39.56 82 LYS B CA 1
ATOM 5914 C C . LYS B 1 82 ? 9.18 15.719 -53.312 1 39.56 82 LYS B C 1
ATOM 5916 O O . LYS B 1 82 ? 10.383 15.906 -53.5 1 39.56 82 LYS B O 1
ATOM 5921 N N . LEU B 1 83 ? 8.625 16.5 -52.594 1 30.36 83 LEU B N 1
ATOM 5922 C CA . LEU B 1 83 ? 9.5 17.422 -51.875 1 30.36 83 LEU B CA 1
ATOM 5923 C C . LEU B 1 83 ? 10.148 16.734 -50.688 1 30.36 83 LEU B C 1
ATOM 5925 O O . LEU B 1 83 ? 10.727 17.391 -49.812 1 30.36 83 LEU B O 1
ATOM 5929 N N . ALA B 1 84 ? 10.086 15.305 -50.438 1 27.98 84 ALA B N 1
ATOM 5930 C CA . ALA B 1 84 ? 10.523 14.68 -49.188 1 27.98 84 ALA B CA 1
ATOM 5931 C C . ALA B 1 84 ? 11.992 14.273 -49.25 1 27.98 84 ALA B C 1
ATOM 5933 O O . ALA B 1 84 ? 12.414 13.617 -50.219 1 27.98 84 ALA B O 1
ATOM 5934 N N . PRO B 1 85 ? 13.008 14.734 -48.469 1 25.8 85 PRO B N 1
ATOM 5935 C CA . PRO B 1 85 ? 14.453 14.516 -48.656 1 25.8 85 PRO B CA 1
ATOM 5936 C C . PRO B 1 85 ? 14.852 13.055 -48.469 1 25.8 85 PRO B C 1
ATOM 5938 O O . PRO B 1 85 ? 14.164 12.297 -47.781 1 25.8 85 PRO B O 1
ATOM 5941 N N . GLN B 1 86 ? 15.805 12.391 -49.094 1 25.89 86 GLN B N 1
ATOM 5942 C CA . GLN B 1 86 ? 16.391 11.086 -49.406 1 25.89 86 GLN B CA 1
ATOM 5943 C C . GLN B 1 86 ? 17.188 10.547 -48.219 1 25.89 86 GLN B C 1
ATOM 5945 O O . GLN B 1 86 ? 17.828 9.5 -48.344 1 25.89 86 GLN B O 1
ATOM 5950 N N . THR B 1 87 ? 17.031 10.406 -46.938 1 23.05 87 THR B N 1
ATOM 5951 C CA . THR B 1 87 ? 18.172 9.977 -46.156 1 23.05 87 THR B CA 1
ATOM 5952 C C . THR B 1 87 ? 18.578 8.547 -46.5 1 23.05 87 THR B C 1
ATOM 5954 O O . THR B 1 87 ? 17.719 7.688 -46.688 1 23.05 87 THR B O 1
ATOM 5957 N N . PRO B 1 88 ? 19.906 8.039 -46.469 1 24.62 88 PRO B N 1
ATOM 5958 C CA . PRO B 1 88 ? 20.766 6.949 -46.969 1 24.62 88 PRO B CA 1
ATOM 5959 C C . PRO B 1 88 ? 20.5 5.633 -46.219 1 24.62 88 PRO B C 1
ATOM 5961 O O . PRO B 1 88 ? 19.906 5.621 -45.156 1 24.62 88 PRO B O 1
ATOM 5964 N N . GLY B 1 89 ? 21.453 4.348 -46.344 1 22.22 89 GLY B N 1
ATOM 5965 C CA . GLY B 1 89 ? 21.453 2.914 -46.594 1 22.22 89 GLY B CA 1
ATOM 5966 C C . GLY B 1 89 ? 21.375 2.094 -45.344 1 22.22 89 GLY B C 1
ATOM 5967 O O . GLY B 1 89 ? 20.547 1.178 -45.219 1 22.22 89 GLY B O 1
ATOM 5968 N N . ILE B 1 90 ? 22.562 1.589 -44.469 1 24.33 90 ILE B N 1
ATOM 5969 C CA . ILE B 1 90 ? 22.781 0.176 -44.188 1 24.33 90 ILE B CA 1
ATOM 5970 C C . ILE B 1 90 ? 21.656 -0.343 -43.281 1 24.33 90 ILE B C 1
ATOM 5972 O O . ILE B 1 90 ? 21.203 0.36 -42.375 1 24.33 90 ILE B O 1
ATOM 5976 N N . PRO B 1 91 ? 21.125 -1.72 -43.344 1 25.05 91 PRO B N 1
ATOM 5977 C CA . PRO B 1 91 ? 19.938 -2.521 -43 1 25.05 91 PRO B CA 1
ATOM 5978 C C . PRO B 1 91 ? 19.969 -3.061 -41.594 1 25.05 91 PRO B C 1
ATOM 5980 O O . PRO B 1 91 ? 19.172 -3.943 -41.25 1 25.05 91 PRO B O 1
ATOM 5983 N N . GLY B 1 92 ? 20.953 -2.949 -40.688 1 22.06 92 GLY B N 1
ATOM 5984 C CA . GLY B 1 92 ? 21.484 -3.639 -39.531 1 22.06 92 GLY B CA 1
ATOM 5985 C C . GLY B 1 92 ? 20.422 -3.938 -38.5 1 22.06 92 GLY B C 1
ATOM 5986 O O . GLY B 1 92 ? 19.344 -3.346 -38.5 1 22.06 92 GLY B O 1
ATOM 5987 N N . SER B 1 93 ? 20.688 -5.191 -37.531 1 24.83 93 SER B N 1
ATOM 5988 C CA . SER B 1 93 ? 19.844 -6.027 -36.688 1 24.83 93 SER B CA 1
ATOM 5989 C C . SER B 1 93 ? 19.078 -5.18 -35.656 1 24.83 93 SER B C 1
ATOM 5991 O O . SER B 1 93 ? 19.656 -4.328 -35 1 24.83 93 SER B O 1
ATOM 5993 N N . SER B 1 94 ? 17.906 -5.082 -35.75 1 23.81 94 SER B N 1
ATOM 5994 C CA . SER B 1 94 ? 16.875 -4.234 -35.188 1 23.81 94 SER B CA 1
ATOM 5995 C C . SER B 1 94 ? 16.703 -4.496 -33.688 1 23.81 94 SER B C 1
ATOM 5997 O O . SER B 1 94 ? 16.312 -5.59 -33.281 1 23.81 94 SER B O 1
ATOM 5999 N N . THR B 1 95 ? 17.719 -4.109 -32.844 1 25.84 95 THR B N 1
ATOM 6000 C CA . THR B 1 95 ? 17.672 -4.078 -31.375 1 25.84 95 THR B CA 1
ATOM 6001 C C . THR B 1 95 ? 16.281 -3.711 -30.891 1 25.84 95 THR B C 1
ATOM 6003 O O . THR B 1 95 ? 15.734 -2.674 -31.266 1 25.84 95 THR B O 1
ATOM 6006 N N . TRP B 1 96 ? 15.539 -4.73 -30.734 1 22.75 96 TRP B N 1
ATOM 6007 C CA . TRP B 1 96 ? 14.203 -4.555 -30.188 1 22.75 96 TRP B CA 1
ATOM 6008 C C . TRP B 1 96 ? 14.195 -3.504 -29.094 1 22.75 96 TRP B C 1
ATOM 6010 O O . TRP B 1 96 ? 14.898 -3.646 -28.078 1 22.75 96 TRP B O 1
ATOM 6020 N N . GLU B 1 97 ? 14.328 -2.279 -29.438 1 26.28 97 GLU B N 1
ATOM 6021 C CA . GLU B 1 97 ? 14.133 -1.173 -28.516 1 26.28 97 GLU B CA 1
ATOM 6022 C C . GLU B 1 97 ? 12.875 -1.375 -27.672 1 26.28 97 GLU B C 1
ATOM 6024 O O . GLU B 1 97 ? 11.766 -1.423 -28.203 1 26.28 97 GLU B O 1
ATOM 6029 N N . LEU B 1 98 ? 13 -2.334 -26.781 1 26.64 98 LEU B N 1
ATOM 6030 C CA . LEU B 1 98 ? 11.883 -2.391 -25.859 1 26.64 98 LEU B CA 1
ATOM 6031 C C . LEU B 1 98 ? 11.164 -1.045 -25.781 1 26.64 98 LEU B C 1
ATOM 6033 O O . LEU B 1 98 ? 11.812 0.006 -25.812 1 26.64 98 LEU B O 1
ATOM 6037 N N . PRO B 1 99 ? 10.062 -1.034 -26.391 1 26.67 99 PRO B N 1
ATOM 6038 C CA . PRO B 1 99 ? 9.383 0.264 -26.375 1 26.67 99 PRO B CA 1
ATOM 6039 C C . PRO B 1 99 ? 9.688 1.085 -25.125 1 26.67 99 PRO B C 1
ATOM 6041 O O . PRO B 1 99 ? 9.734 0.539 -24.031 1 26.67 99 PRO B O 1
ATOM 6044 N N . THR B 1 100 ? 10.562 2.002 -25.281 1 26.77 100 THR B N 1
ATOM 6045 C CA . THR B 1 100 ? 10.922 3.035 -24.312 1 26.77 100 THR B CA 1
ATOM 6046 C C . THR B 1 100 ? 9.695 3.531 -23.562 1 26.77 100 THR B C 1
ATOM 6048 O O . THR B 1 100 ? 8.688 3.881 -24.188 1 26.77 100 THR B O 1
ATOM 6051 N N . ASN B 1 101 ? 9.273 2.865 -22.5 1 24.64 101 ASN B N 1
ATOM 6052 C CA . ASN B 1 101 ? 8.289 3.576 -21.688 1 24.64 101 ASN B CA 1
ATOM 6053 C C . ASN B 1 101 ? 8.32 5.078 -21.969 1 24.64 101 ASN B C 1
ATOM 6055 O O . ASN B 1 101 ? 9.367 5.715 -21.844 1 24.64 101 ASN B O 1
ATOM 6059 N N . PRO B 1 102 ? 7.516 5.516 -22.953 1 27.8 102 PRO B N 1
ATOM 6060 C CA . PRO B 1 102 ? 7.641 6.902 -23.406 1 27.8 102 PRO B CA 1
ATOM 6061 C C . PRO B 1 102 ? 8.055 7.855 -22.297 1 27.8 102 PRO B C 1
ATOM 6063 O O . PRO B 1 102 ? 8.391 9.016 -22.562 1 27.8 102 PRO B O 1
ATOM 6066 N N . TRP B 1 103 ? 7.371 7.699 -21.156 1 24.7 103 TRP B N 1
ATOM 6067 C CA . TRP B 1 103 ? 7.957 8.492 -20.078 1 24.7 103 TRP B CA 1
ATOM 6068 C C . TRP B 1 103 ? 9.383 8.039 -19.797 1 24.7 103 TRP B C 1
ATOM 6070 O O . TRP B 1 103 ? 10 8.484 -18.812 1 24.7 103 TRP B O 1
ATOM 6080 N N . ALA B 1 104 ? 9.734 6.859 -20.328 1 25 104 ALA B N 1
ATOM 6081 C CA . ALA B 1 104 ? 11.164 6.574 -20.203 1 25 104 ALA B CA 1
ATOM 6082 C C . ALA B 1 104 ? 11.992 7.508 -21.078 1 25 104 ALA B C 1
ATOM 6084 O O . ALA B 1 104 ? 12.172 7.25 -22.266 1 25 104 ALA B O 1
ATOM 6085 N N . ALA B 1 105 ? 11.797 8.836 -21 1 25.31 105 ALA B N 1
ATOM 6086 C CA . ALA B 1 105 ? 12.797 9.703 -21.625 1 25.31 105 ALA B CA 1
ATOM 6087 C C . ALA B 1 105 ? 14.148 9 -21.719 1 25.31 105 ALA B C 1
ATOM 6089 O O . ALA B 1 105 ? 14.414 8.047 -20.969 1 25.31 105 ALA B O 1
ATOM 6090 N N . THR B 1 106 ? 14.938 9.18 -22.75 1 27.52 106 THR B N 1
ATOM 6091 C CA . THR B 1 106 ? 16.375 9.016 -22.875 1 27.52 106 THR B CA 1
ATOM 6092 C C . THR B 1 106 ? 17.031 8.961 -21.484 1 27.52 106 THR B C 1
ATOM 6094 O O . THR B 1 106 ? 16.625 9.688 -20.578 1 27.52 106 THR B O 1
ATOM 6097 N N . THR B 1 107 ? 17.562 7.859 -21.141 1 30.7 107 THR B N 1
ATOM 6098 C CA . THR B 1 107 ? 18.547 7.805 -20.062 1 30.7 107 THR B CA 1
ATOM 6099 C C . THR B 1 107 ? 19.25 9.148 -19.906 1 30.7 107 THR B C 1
ATOM 6101 O O . THR B 1 107 ? 20.375 9.32 -20.344 1 30.7 107 THR B O 1
ATOM 6104 N N . SER B 1 108 ? 18.734 10.188 -20.562 1 30.08 108 SER B N 1
ATOM 6105 C CA . SER B 1 108 ? 19.422 11.336 -19.984 1 30.08 108 SER B CA 1
ATOM 6106 C C . SER B 1 108 ? 19.625 11.164 -18.484 1 30.08 108 SER B C 1
ATOM 6108 O O . SER B 1 108 ? 18.891 10.414 -17.828 1 30.08 108 SER B O 1
ATOM 6110 N N . ASP B 1 109 ? 20.719 11.617 -17.984 1 32.94 109 ASP B N 1
ATOM 6111 C CA . ASP B 1 109 ? 21.047 11.789 -16.578 1 32.94 109 ASP B CA 1
ATOM 6112 C C . ASP B 1 109 ? 19.812 12.156 -15.758 1 32.94 109 ASP B C 1
ATOM 6114 O O . ASP B 1 109 ? 19.266 13.25 -15.906 1 32.94 109 ASP B O 1
ATOM 6118 N N . ALA B 1 110 ? 18.812 11.375 -15.812 1 36.66 110 ALA B N 1
ATOM 6119 C CA . ALA B 1 110 ? 17.766 11.711 -14.867 1 36.66 110 ALA B CA 1
ATOM 6120 C C . ALA B 1 110 ? 18.234 12.75 -13.852 1 36.66 110 ALA B C 1
ATOM 6122 O O . ALA B 1 110 ? 19.281 12.562 -13.211 1 36.66 110 ALA B O 1
ATOM 6123 N N . PRO B 1 111 ? 17.922 13.977 -14.141 1 36.81 111 PRO B N 1
ATOM 6124 C CA . PRO B 1 111 ? 18.484 14.938 -13.188 1 36.81 111 PRO B CA 1
ATOM 6125 C C . PRO B 1 111 ? 18.391 14.469 -11.742 1 36.81 111 PRO B C 1
ATOM 6127 O O . PRO B 1 111 ? 17.328 14 -11.312 1 36.81 111 PRO B O 1
ATOM 6130 N N . SER B 1 112 ? 19.453 13.852 -11.211 1 41.84 112 SER B N 1
ATOM 6131 C CA . SER B 1 112 ? 19.766 13.656 -9.797 1 41.84 112 SER B CA 1
ATOM 6132 C C . SER B 1 112 ? 19.031 14.672 -8.922 1 41.84 112 SER B C 1
ATOM 6134 O O . SER B 1 112 ? 18.828 15.82 -9.328 1 41.84 112 SER B O 1
ATOM 6136 N N . HIS B 1 113 ? 17.953 14.25 -8.25 1 50.69 113 HIS B N 1
ATOM 6137 C CA . HIS B 1 113 ? 17.547 15.125 -7.148 1 50.69 113 HIS B CA 1
ATOM 6138 C C . HIS B 1 113 ? 18.703 16.031 -6.723 1 50.69 113 HIS B C 1
ATOM 6140 O O . HIS B 1 113 ? 19.859 15.609 -6.68 1 50.69 113 HIS B O 1
ATOM 6146 N N . PRO B 1 114 ? 18.5 17.312 -7.062 1 50.94 114 PRO B N 1
ATOM 6147 C CA . PRO B 1 114 ? 19.625 18.125 -6.59 1 50.94 114 PRO B CA 1
ATOM 6148 C C . PRO B 1 114 ? 20.094 17.734 -5.191 1 50.94 114 PRO B C 1
ATOM 6150 O O . PRO B 1 114 ? 19.281 17.281 -4.371 1 50.94 114 PRO B O 1
ATOM 6153 N N . SER B 1 115 ? 21.312 17.406 -5.078 1 54.25 115 SER B N 1
ATOM 6154 C CA . SER B 1 115 ? 22.125 17.047 -3.926 1 54.25 115 SER B CA 1
ATOM 6155 C C . SER B 1 115 ? 21.734 17.859 -2.697 1 54.25 115 SER B C 1
ATOM 6157 O O . SER B 1 115 ? 22.047 17.469 -1.567 1 54.25 115 SER B O 1
ATOM 6159 N N . TYR B 1 116 ? 20.844 18.891 -2.959 1 54.41 116 TYR B N 1
ATOM 6160 C CA . TYR B 1 116 ? 20.766 19.797 -1.813 1 54.41 116 TYR B CA 1
ATOM 6161 C C . TYR B 1 116 ? 19.625 19.375 -0.878 1 54.41 116 TYR B C 1
ATOM 6163 O O . TYR B 1 116 ? 19.531 19.875 0.248 1 54.41 116 TYR B O 1
ATOM 6171 N N . THR B 1 117 ? 18.844 18.344 -1.3 1 60.09 117 THR B N 1
ATOM 6172 C CA . THR B 1 117 ? 17.734 18.016 -0.427 1 60.09 117 THR B CA 1
ATOM 6173 C C . THR B 1 117 ? 17.922 16.641 0.202 1 60.09 117 THR B C 1
ATOM 6175 O O . THR B 1 117 ? 17.234 16.297 1.169 1 60.09 117 THR B O 1
ATOM 6178 N N . ASP B 1 118 ? 18.984 15.953 -0.318 1 66.5 118 ASP B N 1
ATOM 6179 C CA . ASP B 1 118 ? 19.078 14.594 0.209 1 66.5 118 ASP B CA 1
ATOM 6180 C C . ASP B 1 118 ? 20.141 14.5 1.3 1 66.5 118 ASP B C 1
ATOM 6182 O O . ASP B 1 118 ? 21.219 15.086 1.177 1 66.5 118 ASP B O 1
ATOM 6186 N N . SER B 1 119 ? 19.75 14.18 2.418 1 76.44 119 SER B N 1
ATOM 6187 C CA . SER B 1 119 ? 20.672 13.75 3.475 1 76.44 119 SER B CA 1
ATOM 6188 C C . SER B 1 119 ? 20.641 12.234 3.646 1 76.44 119 SER B C 1
ATOM 6190 O O . SER B 1 119 ? 19.578 11.625 3.715 1 76.44 119 SER B O 1
ATOM 6192 N N . PHE B 1 120 ? 21.891 11.734 3.504 1 85.25 120 PHE B N 1
ATOM 6193 C CA . PHE B 1 120 ? 22 10.289 3.613 1 85.25 120 PHE B CA 1
ATOM 6194 C C . PHE B 1 120 ? 22.703 9.891 4.91 1 85.25 120 PHE B C 1
ATOM 6196 O O . PHE B 1 120 ? 23.578 10.609 5.391 1 85.25 120 PHE B O 1
ATOM 6203 N N . PRO B 1 121 ? 22.25 8.75 5.414 1 87.5 121 PRO B N 1
ATOM 6204 C CA . PRO B 1 121 ? 23.016 8.242 6.559 1 87.5 121 PRO B CA 1
ATOM 6205 C C . PRO B 1 121 ? 24.453 7.879 6.199 1 87.5 121 PRO B C 1
ATOM 6207 O O . PRO B 1 121 ? 24.781 7.734 5.016 1 87.5 121 PRO B O 1
ATOM 6210 N N . ARG B 1 122 ? 25.234 7.777 7.223 1 86.06 122 ARG B N 1
ATOM 6211 C CA . ARG B 1 122 ? 26.656 7.512 7.023 1 86.06 122 ARG B CA 1
ATOM 6212 C C . ARG B 1 122 ? 26.875 6.074 6.562 1 86.06 122 ARG B C 1
ATOM 6214 O O . ARG B 1 122 ? 27.75 5.816 5.723 1 86.06 122 ARG B O 1
ATOM 6221 N N . ILE B 1 123 ? 26.016 5.219 7.125 1 90.12 123 ILE B N 1
ATOM 6222 C CA . ILE B 1 123 ? 26.234 3.807 6.824 1 90.12 123 ILE B CA 1
ATOM 6223 C C . ILE B 1 123 ? 25.016 3.244 6.086 1 90.12 123 ILE B C 1
ATOM 6225 O O . ILE B 1 123 ? 23.953 3.854 6.09 1 90.12 123 ILE B O 1
ATOM 6229 N N . SER B 1 124 ? 25.141 2.082 5.496 1 91.06 124 SER B N 1
ATOM 6230 C CA . SER B 1 124 ? 24.125 1.484 4.633 1 91.06 124 SER B CA 1
ATOM 6231 C C . SER B 1 124 ? 22.875 1.096 5.434 1 91.06 124 SER B C 1
ATOM 6233 O O . SER B 1 124 ? 21.781 0.977 4.871 1 91.06 124 SER B O 1
ATOM 6235 N N . THR B 1 125 ? 23.016 0.881 6.734 1 91.12 125 THR B N 1
ATOM 6236 C CA . THR B 1 125 ? 21.891 0.517 7.582 1 91.12 125 THR B CA 1
ATOM 6237 C C . THR B 1 125 ? 21.328 1.745 8.297 1 91.12 125 THR B C 1
ATOM 6239 O O . THR B 1 125 ? 20.562 1.617 9.25 1 91.12 125 THR B O 1
ATOM 6242 N N . GLY B 1 126 ? 21.75 2.891 7.906 1 90.88 126 GLY B N 1
ATOM 6243 C CA . GLY B 1 126 ? 21.438 4.121 8.609 1 90.88 126 GLY B CA 1
ATOM 6244 C C . GLY B 1 126 ? 19.953 4.461 8.586 1 90.88 126 GLY B C 1
ATOM 6245 O O . GLY B 1 126 ? 19.453 5.172 9.461 1 90.88 126 GLY B O 1
ATOM 6246 N N . PHE B 1 127 ? 19.203 3.984 7.574 1 92.56 127 PHE B N 1
ATOM 6247 C CA . PHE B 1 127 ? 17.781 4.254 7.508 1 92.56 127 PHE B CA 1
ATOM 6248 C C . PHE B 1 127 ? 17 3.348 8.461 1 92.56 127 PHE B C 1
ATOM 6250 O O . PHE B 1 127 ? 15.805 3.533 8.672 1 92.56 127 PHE B O 1
ATOM 6257 N N . GLU B 1 128 ? 17.688 2.344 9 1 94.25 128 GLU B N 1
ATOM 6258 C CA . GLU B 1 128 ? 16.984 1.455 9.93 1 94.25 128 GLU B CA 1
ATOM 6259 C C . GLU B 1 128 ? 16.562 2.201 11.188 1 94.25 128 GLU B C 1
ATOM 6261 O O . GLU B 1 128 ? 17.188 3.176 11.586 1 94.25 128 GLU B O 1
ATOM 6266 N N . TRP B 1 129 ? 15.469 1.788 11.766 1 91.94 129 TRP B N 1
ATOM 6267 C CA . TRP B 1 129 ? 14.875 2.504 12.891 1 91.94 129 TRP B CA 1
ATOM 6268 C C . TRP B 1 129 ? 14.219 1.534 13.867 1 91.94 129 TRP B C 1
ATOM 6270 O O . TRP B 1 129 ? 13.852 0.42 13.492 1 91.94 129 TRP B O 1
ATOM 6280 N N . SER B 1 130 ? 14.156 1.877 15.109 1 89.06 130 SER B N 1
ATOM 6281 C CA . SER B 1 130 ? 13.422 1.196 16.172 1 89.06 130 SER B CA 1
ATOM 6282 C C . SER B 1 130 ? 12.711 2.193 17.078 1 89.06 130 SER B C 1
ATOM 6284 O O . SER B 1 130 ? 13.32 3.143 17.578 1 89.06 130 SER B O 1
ATOM 6286 N N . GLU B 1 131 ? 11.539 2.131 17.141 1 85.38 131 GLU B N 1
ATOM 6287 C CA . GLU B 1 131 ? 10.727 3.004 17.984 1 85.38 131 GLU B CA 1
ATOM 6288 C C . GLU B 1 131 ? 10.141 2.24 19.172 1 85.38 131 GLU B C 1
ATOM 6290 O O . GLU B 1 131 ? 9.102 2.625 19.703 1 85.38 131 GLU B O 1
ATOM 6295 N N . GLN B 1 132 ? 11.086 0.992 19.344 1 74.62 132 GLN B N 1
ATOM 6296 C CA . GLN B 1 132 ? 10.734 0.195 20.516 1 74.62 132 GLN B CA 1
ATOM 6297 C C . GLN B 1 132 ? 11.359 0.773 21.781 1 74.62 132 GLN B C 1
ATOM 6299 O O . GLN B 1 132 ? 12.492 1.253 21.75 1 74.62 132 GLN B O 1
ATOM 6304 N N . GLY B 1 133 ? 10.695 0.827 22.734 1 59.59 133 GLY B N 1
ATOM 6305 C CA . GLY B 1 133 ? 11.273 1.173 24.016 1 59.59 133 GLY B CA 1
ATOM 6306 C C . GLY B 1 133 ? 11.398 2.67 24.234 1 59.59 133 GLY B C 1
ATOM 6307 O O . GLY B 1 133 ? 10.992 3.461 23.391 1 59.59 133 GLY B O 1
ATOM 6308 N N . ASP B 1 134 ? 11.852 2.973 25.344 1 49.34 134 ASP B N 1
ATOM 6309 C CA . ASP B 1 134 ? 11.953 4.324 25.891 1 49.34 134 ASP B CA 1
ATOM 6310 C C . ASP B 1 134 ? 13 5.145 25.141 1 49.34 134 ASP B C 1
ATOM 6312 O O . ASP B 1 134 ? 13.289 6.281 25.516 1 49.34 134 ASP B O 1
ATOM 6316 N N . ALA B 1 135 ? 13.773 4.379 24.406 1 41.62 135 ALA B N 1
ATOM 6317 C CA . ALA B 1 135 ? 14.812 5.25 23.859 1 41.62 135 ALA B CA 1
ATOM 6318 C C . ALA B 1 135 ? 14.211 6.309 22.938 1 41.62 135 ALA B C 1
ATOM 6320 O O . ALA B 1 135 ? 13.867 6.023 21.797 1 41.62 135 ALA B O 1
ATOM 6321 N N . LEU B 1 136 ? 13.273 6.93 23.453 1 43.59 136 LEU B N 1
ATOM 6322 C CA . LEU B 1 136 ? 12.742 8.164 22.875 1 43.59 136 LEU B CA 1
ATOM 6323 C C . LEU B 1 136 ? 13.766 8.82 21.953 1 43.59 136 LEU B C 1
ATOM 6325 O O . LEU B 1 136 ? 14.812 9.289 22.406 1 43.59 136 LEU B O 1
ATOM 6329 N N . ASN B 1 137 ? 14.023 8.156 20.969 1 44.81 137 ASN B N 1
ATOM 6330 C CA . ASN B 1 137 ? 14.797 9.023 20.094 1 44.81 137 ASN B CA 1
ATOM 6331 C C . ASN B 1 137 ? 14.391 10.484 20.234 1 44.81 137 ASN B C 1
ATOM 6333 O O . ASN B 1 137 ? 13.266 10.859 19.906 1 44.81 137 ASN B O 1
ATOM 6337 N N . GLN B 1 138 ? 14.789 10.992 21.328 1 43.84 138 GLN B N 1
ATOM 6338 C CA . GLN B 1 138 ? 14.68 12.414 21.656 1 43.84 138 GLN B CA 1
ATOM 6339 C C . GLN B 1 138 ? 14.469 13.25 20.391 1 43.84 138 GLN B C 1
ATOM 6341 O O . GLN B 1 138 ? 13.961 14.367 20.469 1 43.84 138 GLN B O 1
ATOM 6346 N N . LEU B 1 139 ? 14.859 12.648 19.312 1 48.06 139 LEU B N 1
ATOM 6347 C CA . LEU B 1 139 ? 14.797 13.445 18.094 1 48.06 139 LEU B CA 1
ATOM 6348 C C . LEU B 1 139 ? 13.523 13.148 17.312 1 48.06 139 LEU B C 1
ATOM 6350 O O . LEU B 1 139 ? 13.211 13.844 16.344 1 48.06 139 LEU B O 1
ATOM 6354 N N . ALA B 1 140 ? 12.781 12.148 17.891 1 55.28 140 ALA B N 1
ATOM 6355 C CA . ALA B 1 140 ? 11.688 11.727 17.016 1 55.28 140 ALA B CA 1
ATOM 6356 C C . ALA B 1 140 ? 10.469 12.625 17.203 1 55.28 140 ALA B C 1
ATOM 6358 O O . ALA B 1 140 ? 10.062 12.906 18.328 1 55.28 140 ALA B O 1
ATOM 6359 N N . ASP B 1 141 ? 10.219 13.555 16.25 1 68.12 141 ASP B N 1
ATOM 6360 C CA . ASP B 1 141 ? 8.969 14.312 16.172 1 68.12 141 ASP B CA 1
ATOM 6361 C C . ASP B 1 141 ? 7.969 13.617 15.258 1 68.12 141 ASP B C 1
ATOM 6363 O O . ASP B 1 141 ? 8.32 13.18 14.156 1 68.12 141 ASP B O 1
ATOM 6367 N N . GLY B 1 142 ? 6.828 13.289 15.805 1 73.69 142 GLY B N 1
ATOM 6368 C CA . GLY B 1 142 ? 5.73 12.648 15.102 1 73.69 142 GLY B CA 1
ATOM 6369 C C . GLY B 1 142 ? 5.434 13.281 13.75 1 73.69 142 GLY B C 1
ATOM 6370 O O . GLY B 1 142 ? 4.801 12.664 12.891 1 73.69 142 GLY B O 1
ATOM 6371 N N . MET B 1 143 ? 6.016 14.469 13.578 1 78.19 143 MET B N 1
ATOM 6372 C CA . MET B 1 143 ? 5.797 15.195 12.328 1 78.19 143 MET B CA 1
ATOM 6373 C C . MET B 1 143 ? 7.023 15.117 11.43 1 78.19 143 MET B C 1
ATOM 6375 O O . MET B 1 143 ? 6.984 15.547 10.273 1 78.19 143 MET B O 1
ATOM 6379 N N . ALA B 1 144 ? 8.125 14.555 11.977 1 66.62 144 ALA B N 1
ATOM 6380 C CA . ALA B 1 144 ? 9.398 14.289 11.32 1 66.62 144 ALA B CA 1
ATOM 6381 C C . ALA B 1 144 ? 9.953 15.555 10.672 1 66.62 144 ALA B C 1
ATOM 6383 O O . ALA B 1 144 ? 10.578 15.484 9.609 1 66.62 144 ALA B O 1
ATOM 6384 N N . PHE B 1 145 ? 9.641 16.703 11.18 1 70.94 145 PHE B N 1
ATOM 6385 C CA . PHE B 1 145 ? 10.141 17.891 10.484 1 70.94 145 PHE B CA 1
ATOM 6386 C C . PHE B 1 145 ? 11.453 18.359 11.102 1 70.94 145 PHE B C 1
ATOM 6388 O O . PHE B 1 145 ? 12.195 19.125 10.477 1 70.94 145 PHE B O 1
ATOM 6395 N N . LEU B 1 146 ? 11.805 17.797 12.242 1 68.56 146 LEU B N 1
ATOM 6396 C CA . LEU B 1 146 ? 13.039 18.266 12.852 1 68.56 146 LEU B CA 1
ATOM 6397 C C . LEU B 1 146 ? 14.125 17.203 12.766 1 68.56 146 LEU B C 1
ATOM 6399 O O . LEU B 1 146 ? 15.219 17.375 13.312 1 68.56 146 LEU B O 1
ATOM 6403 N N . SER B 1 147 ? 13.773 16.125 12.055 1 68.88 147 SER B N 1
ATOM 6404 C CA . SER B 1 147 ? 14.719 15.016 11.914 1 68.88 147 SER B CA 1
ATOM 6405 C C . SER B 1 147 ? 15.711 15.273 10.789 1 68.88 147 SER B C 1
ATOM 6407 O O . SER B 1 147 ? 15.742 14.531 9.805 1 68.88 147 SER B O 1
ATOM 6409 N N . VAL B 1 148 ? 16.609 16.172 11.008 1 72.94 148 VAL B N 1
ATOM 6410 C CA . VAL B 1 148 ? 17.562 16.578 9.977 1 72.94 148 VAL B CA 1
ATOM 6411 C C . VAL B 1 148 ? 18.578 15.453 9.758 1 72.94 148 VAL B C 1
ATOM 6413 O O . VAL B 1 148 ? 18.969 15.18 8.625 1 72.94 148 VAL B O 1
ATOM 6416 N N . ASN B 1 149 ? 18.906 14.797 10.852 1 76.06 149 ASN B N 1
ATOM 6417 C CA . ASN B 1 149 ? 19.766 13.625 10.734 1 76.06 149 ASN B CA 1
ATOM 6418 C C . ASN B 1 149 ? 18.984 12.391 10.32 1 76.06 149 ASN B C 1
ATOM 6420 O O . ASN B 1 149 ? 18.078 11.953 11.031 1 76.06 149 ASN B O 1
ATOM 6424 N N . PRO B 1 150 ? 19.312 11.836 9.234 1 83.06 150 PRO B N 1
ATOM 6425 C CA . PRO B 1 150 ? 18.547 10.695 8.742 1 83.06 150 PRO B CA 1
ATOM 6426 C C . PRO B 1 150 ? 18.844 9.406 9.492 1 83.06 150 PRO B C 1
ATOM 6428 O O . PRO B 1 150 ? 18.109 8.43 9.383 1 83.06 150 PRO B O 1
ATOM 6431 N N . GLU B 1 151 ? 19.891 9.383 10.297 1 86.31 151 GLU B N 1
ATOM 6432 C CA . GLU B 1 151 ? 20.297 8.156 10.969 1 86.31 151 GLU B CA 1
ATOM 6433 C C . GLU B 1 151 ? 19.234 7.695 11.969 1 86.31 151 GLU B C 1
ATOM 6435 O O . GLU B 1 151 ? 18.891 8.43 12.898 1 86.31 151 GLU B O 1
ATOM 6440 N N . GLY B 1 152 ? 18.719 6.543 11.734 1 86.94 152 GLY B N 1
ATOM 6441 C CA . GLY B 1 152 ? 17.781 5.945 12.68 1 86.94 152 GLY B CA 1
ATOM 6442 C C . GLY B 1 152 ? 16.375 6.508 12.57 1 86.94 152 GLY B C 1
ATOM 6443 O O . GLY B 1 152 ? 15.484 6.113 13.328 1 86.94 152 GLY B O 1
ATOM 6444 N N . ALA B 1 153 ? 16.109 7.449 11.641 1 86.69 153 ALA B N 1
ATOM 6445 C CA . ALA B 1 153 ? 14.828 8.148 11.562 1 86.69 153 ALA B CA 1
ATOM 6446 C C . ALA B 1 153 ? 13.93 7.527 10.5 1 86.69 153 ALA B C 1
ATOM 6448 O O . ALA B 1 153 ? 12.734 7.809 10.445 1 86.69 153 ALA B O 1
ATOM 6449 N N . GLY B 1 154 ? 14.484 6.559 9.719 1 91.5 154 GLY B N 1
ATOM 6450 C CA . GLY B 1 154 ? 13.742 6.105 8.547 1 91.5 154 GLY B CA 1
ATOM 6451 C C . GLY B 1 154 ? 13.844 7.055 7.375 1 91.5 154 GLY B C 1
ATOM 6452 O O . GLY B 1 154 ? 14.32 8.18 7.52 1 91.5 154 GLY B O 1
ATOM 6453 N N . TYR B 1 155 ? 13.453 6.633 6.301 1 92.69 155 TYR B N 1
ATOM 6454 C CA . TYR B 1 155 ? 13.508 7.43 5.078 1 92.69 155 TYR B CA 1
ATOM 6455 C C . TYR B 1 155 ? 12.383 8.453 5.039 1 92.69 155 TYR B C 1
ATOM 6457 O O . TYR B 1 155 ? 11.211 8.102 5.207 1 92.69 155 TYR B O 1
ATOM 6465 N N . LEU B 1 156 ? 12.703 9.648 4.883 1 90.75 156 LEU B N 1
ATOM 6466 C CA . LEU B 1 156 ? 11.781 10.742 4.625 1 90.75 156 LEU B CA 1
ATOM 6467 C C . LEU B 1 156 ? 12 11.328 3.23 1 90.75 156 LEU B C 1
ATOM 6469 O O . LEU B 1 156 ? 13.117 11.703 2.881 1 90.75 156 LEU B O 1
ATOM 6473 N N . GLY B 1 157 ? 11 11.438 2.467 1 88.44 157 GLY B N 1
ATOM 6474 C CA . GLY B 1 157 ? 11.102 11.859 1.078 1 88.44 157 GLY B CA 1
ATOM 6475 C C . GLY B 1 157 ? 11.383 13.344 0.92 1 88.44 157 GLY B C 1
ATOM 6476 O O . GLY B 1 157 ? 11.336 14.094 1.896 1 88.44 157 GLY B O 1
ATOM 6477 N N . THR B 1 158 ? 11.562 13.781 -0.229 1 83.5 158 THR B N 1
ATOM 6478 C CA . THR B 1 158 ? 12.008 15.133 -0.544 1 83.5 158 THR B CA 1
ATOM 6479 C C . THR B 1 158 ? 10.875 16.141 -0.349 1 83.5 158 THR B C 1
ATOM 6481 O O . THR B 1 158 ? 11.109 17.344 -0.263 1 83.5 158 THR B O 1
ATOM 6484 N N . SER B 1 159 ? 9.711 15.672 -0.28 1 86.56 159 SER B N 1
ATOM 6485 C CA . SER B 1 159 ? 8.586 16.578 -0.106 1 86.56 159 SER B CA 1
ATOM 6486 C C . SER B 1 159 ? 8.266 16.797 1.371 1 86.56 159 SER B C 1
ATOM 6488 O O . SER B 1 159 ? 7.445 17.641 1.721 1 86.56 159 SER B O 1
ATOM 6490 N N . ALA B 1 160 ? 8.906 15.977 2.188 1 87.06 160 ALA B N 1
ATOM 6491 C CA . ALA B 1 160 ? 8.695 16.156 3.621 1 87.06 160 ALA B CA 1
ATOM 6492 C C . ALA B 1 160 ? 9.242 17.5 4.094 1 87.06 160 ALA B C 1
ATOM 6494 O O . ALA B 1 160 ? 10.172 18.047 3.494 1 87.06 160 ALA B O 1
ATOM 6495 N N . ASN B 1 161 ? 8.742 18 5.125 1 83.44 161 ASN B N 1
ATOM 6496 C CA . ASN B 1 161 ? 9.117 19.328 5.621 1 83.44 161 ASN B CA 1
ATOM 6497 C C . ASN B 1 161 ? 10.594 19.375 6.016 1 83.44 161 ASN B C 1
ATOM 6499 O O . ASN B 1 161 ? 11.227 20.438 5.934 1 83.44 161 ASN B O 1
ATOM 6503 N N . VAL B 1 162 ? 11.086 18.25 6.387 1 82 162 VAL B N 1
ATOM 6504 C CA . VAL B 1 162 ? 12.477 18.203 6.832 1 82 162 VAL B CA 1
ATOM 6505 C C . VAL B 1 162 ? 13.398 18.562 5.672 1 82 162 VAL B C 1
ATOM 6507 O O . VAL B 1 162 ? 14.523 19.016 5.891 1 82 162 VAL B O 1
ATOM 6510 N N . ALA B 1 163 ? 12.984 18.344 4.512 1 81.12 163 ALA B N 1
ATOM 6511 C CA . ALA B 1 163 ? 13.781 18.656 3.33 1 81.12 163 ALA B CA 1
ATOM 6512 C C . ALA B 1 163 ? 14.109 20.141 3.273 1 81.12 163 ALA B C 1
ATOM 6514 O O . ALA B 1 163 ? 15.18 20.531 2.789 1 81.12 163 ALA B O 1
ATOM 6515 N N . LEU B 1 164 ? 13.234 20.953 3.795 1 83.06 164 LEU B N 1
ATOM 6516 C CA . LEU B 1 164 ? 13.469 22.391 3.844 1 83.06 164 LEU B CA 1
ATOM 6517 C C . LEU B 1 164 ? 14.609 22.719 4.793 1 83.06 164 LEU B C 1
ATOM 6519 O O . LEU B 1 164 ? 15.477 23.547 4.469 1 83.06 164 LEU B O 1
ATOM 6523 N N . LEU B 1 165 ? 14.555 22.047 5.855 1 80.94 165 LEU B N 1
ATOM 6524 C CA . LEU B 1 165 ? 15.617 22.281 6.832 1 80.94 165 LEU B CA 1
ATOM 6525 C C . LEU B 1 165 ? 16.953 21.766 6.324 1 80.94 165 LEU B C 1
ATOM 6527 O O . LEU B 1 165 ? 18 22.391 6.555 1 80.94 165 LEU B O 1
ATOM 6531 N N . ARG B 1 166 ? 16.875 20.656 5.719 1 78.38 166 ARG B N 1
ATOM 6532 C CA . ARG B 1 166 ? 18.094 20.094 5.141 1 78.38 166 ARG B CA 1
ATOM 6533 C C . ARG B 1 166 ? 18.688 21.031 4.098 1 78.38 166 ARG B C 1
ATOM 6535 O O . ARG B 1 166 ? 19.906 21.172 4.004 1 78.38 166 ARG B O 1
ATOM 6542 N N . SER B 1 167 ? 17.875 21.609 3.369 1 77.69 167 SER B N 1
ATOM 6543 C CA . SER B 1 167 ? 18.312 22.547 2.35 1 77.69 167 SER B CA 1
ATOM 6544 C C . SER B 1 167 ? 18.953 23.781 2.979 1 77.69 167 SER B C 1
ATOM 6546 O O . SER B 1 167 ? 19.953 24.297 2.465 1 77.69 167 SER B O 1
ATOM 6548 N N . LEU B 1 168 ? 18.406 24.234 4.031 1 75.12 168 LEU B N 1
ATOM 6549 C CA . LEU B 1 168 ? 18.984 25.359 4.742 1 75.12 168 LEU B CA 1
ATOM 6550 C C . LEU B 1 168 ? 20.344 25 5.328 1 75.12 168 LEU B C 1
ATOM 6552 O O . LEU B 1 168 ? 21.281 25.797 5.27 1 75.12 168 LEU B O 1
ATOM 6556 N N . HIS B 1 169 ? 20.359 23.766 5.781 1 72.31 169 HIS B N 1
ATOM 6557 C CA . HIS B 1 169 ? 21.609 23.281 6.344 1 72.31 169 HIS B CA 1
ATOM 6558 C C . HIS B 1 169 ? 22.688 23.172 5.273 1 72.31 169 HIS B C 1
ATOM 6560 O O . HIS B 1 169 ? 23.844 23.5 5.516 1 72.31 169 HIS B O 1
ATOM 6566 N N . HIS B 1 170 ? 22.281 22.734 4.203 1 69 170 HIS B N 1
ATOM 6567 C CA . HIS B 1 170 ? 23.203 22.594 3.076 1 69 170 HIS B CA 1
ATOM 6568 C C . HIS B 1 170 ? 23.719 23.953 2.609 1 69 170 HIS B C 1
ATOM 6570 O O . HIS B 1 170 ? 24.844 24.062 2.125 1 69 170 HIS B O 1
ATOM 6576 N N . ASN B 1 171 ? 22.922 24.922 2.752 1 65.75 171 ASN B N 1
ATOM 6577 C CA . ASN B 1 171 ? 23.297 26.266 2.324 1 65.75 171 ASN B CA 1
ATOM 6578 C C . ASN B 1 171 ? 24.078 27 3.408 1 65.75 171 ASN B C 1
ATOM 6580 O O . ASN B 1 171 ? 24.266 28.219 3.326 1 65.75 171 ASN B O 1
ATOM 6584 N N . GLY B 1 172 ? 24.5 26.234 4.41 1 63.12 172 GLY B N 1
ATOM 6585 C CA . GLY B 1 172 ? 25.453 26.781 5.367 1 63.12 172 GLY B CA 1
ATOM 6586 C C . GLY B 1 172 ? 24.781 27.281 6.637 1 63.12 172 GLY B C 1
ATOM 6587 O O . GLY B 1 172 ? 25.469 27.812 7.527 1 63.12 172 GLY B O 1
ATOM 6588 N N . TRP B 1 173 ? 23.609 27.125 6.656 1 65.75 173 TRP B N 1
ATOM 6589 C CA . TRP B 1 173 ? 22.953 27.594 7.867 1 65.75 173 TRP B CA 1
ATOM 6590 C C . TRP B 1 173 ? 23.078 26.578 8.992 1 65.75 173 TRP B C 1
ATOM 6592 O O . TRP B 1 173 ? 22.953 25.359 8.766 1 65.75 173 TRP B O 1
ATOM 6602 N N . THR B 1 174 ? 23.781 27.031 10 1 53.25 174 THR B N 1
ATOM 6603 C CA . THR B 1 174 ? 24 26.141 11.133 1 53.25 174 THR B CA 1
ATOM 6604 C C . THR B 1 174 ? 22.688 25.75 11.789 1 53.25 174 THR B C 1
ATOM 6606 O O . THR B 1 174 ? 21.984 26.609 12.336 1 53.25 174 THR B O 1
ATOM 6609 N N . ILE B 1 175 ? 22.141 24.891 11.312 1 54.47 175 ILE B N 1
ATOM 6610 C CA . ILE B 1 175 ? 21 24.312 12.008 1 54.47 175 ILE B CA 1
ATOM 6611 C C . ILE B 1 175 ? 21.469 23.266 13.016 1 54.47 175 ILE B C 1
ATOM 6613 O O . ILE B 1 175 ? 22.094 22.266 12.633 1 54.47 175 ILE B O 1
ATOM 6617 N N . ASP B 1 176 ? 22.359 23.734 14.078 1 44.09 176 ASP B N 1
ATOM 6618 C CA . ASP B 1 176 ? 22.969 22.844 15.055 1 44.09 176 ASP B CA 1
ATOM 6619 C C . ASP B 1 176 ? 22.156 21.547 15.203 1 44.09 176 ASP B C 1
ATOM 6621 O O . ASP B 1 176 ? 20.922 21.594 15.266 1 44.09 176 ASP B O 1
ATOM 6625 N N . SER B 1 177 ? 22.766 20.625 14.695 1 43.88 177 SER B N 1
ATOM 6626 C CA . SER B 1 177 ? 22.406 19.266 15.078 1 43.88 177 SER B CA 1
ATOM 6627 C C . SER B 1 177 ? 21.844 19.219 16.5 1 43.88 177 SER B C 1
ATOM 6629 O O . SER B 1 177 ? 21.359 18.188 16.953 1 43.88 177 SER B O 1
ATOM 6631 N N . SER B 1 178 ? 22.312 20.203 17.234 1 38.12 178 SER B N 1
ATOM 6632 C CA . SER B 1 178 ? 21.922 20.312 18.641 1 38.12 178 SER B CA 1
ATOM 6633 C C . SER B 1 178 ? 20.422 20.516 18.766 1 38.12 178 SER B C 1
ATOM 6635 O O . SER B 1 178 ? 19.875 20.531 19.875 1 38.12 178 SER B O 1
ATOM 6637 N N . VAL B 1 179 ? 19.922 21.125 17.781 1 43.25 179 VAL B N 1
ATOM 6638 C CA . VAL B 1 179 ? 18.469 21.141 17.828 1 43.25 179 VAL B CA 1
ATOM 6639 C C . VAL B 1 179 ? 17.938 19.734 18.156 1 43.25 179 VAL B C 1
ATOM 6641 O O . VAL B 1 179 ? 16.875 19.594 18.766 1 43.25 179 VAL B O 1
ATOM 6644 N N . SER B 1 180 ? 18.625 18.906 17.547 1 41.66 180 SER B N 1
ATOM 6645 C CA . SER B 1 180 ? 18.344 17.516 17.891 1 41.66 180 SER B CA 1
ATOM 6646 C C . SER B 1 180 ? 18.656 17.25 19.359 1 41.66 180 SER B C 1
ATOM 6648 O O . SER B 1 180 ? 18.25 16.219 19.906 1 41.66 180 SER B O 1
ATOM 6650 N N . ARG B 1 181 ? 19.703 18.031 19.984 1 35.78 181 ARG B N 1
ATOM 6651 C CA . ARG B 1 181 ? 20.125 17.766 21.359 1 35.78 181 ARG B CA 1
ATOM 6652 C C . ARG B 1 181 ? 19.219 18.469 22.359 1 35.78 181 ARG B C 1
ATOM 6654 O O . ARG B 1 181 ? 19.547 18.547 23.547 1 35.78 181 ARG B O 1
ATOM 6661 N N . VAL B 1 182 ? 18.625 19.516 22.016 1 34.69 182 VAL B N 1
ATOM 6662 C CA . VAL B 1 182 ? 17.859 19.969 23.156 1 34.69 182 VAL B CA 1
ATOM 6663 C C . VAL B 1 182 ? 17.266 18.75 23.891 1 34.69 182 VAL B C 1
ATOM 6665 O O . VAL B 1 182 ? 16.391 18.062 23.344 1 34.69 182 VAL B O 1
ATOM 6668 N N . ILE B 1 183 ? 18.047 18.156 24.641 1 33.03 183 ILE B N 1
ATOM 6669 C CA . ILE B 1 183 ? 18.094 17.094 25.641 1 33.03 183 ILE B CA 1
ATOM 6670 C C . ILE B 1 183 ? 16.797 17.125 26.469 1 33.03 183 ILE B C 1
ATOM 6672 O O . ILE B 1 183 ? 16.188 18.172 26.641 1 33.03 183 ILE B O 1
ATOM 6676 N N . ASP B 1 184 ? 16.656 16.031 27.062 1 34.28 184 ASP B N 1
ATOM 6677 C CA . ASP B 1 184 ? 15.867 15.484 28.172 1 34.28 184 ASP B CA 1
ATOM 6678 C C . ASP B 1 184 ? 15.906 16.422 29.375 1 34.28 184 ASP B C 1
ATOM 6680 O O . ASP B 1 184 ? 16.5 16.078 30.406 1 34.28 184 ASP B O 1
ATOM 6684 N N . SER B 1 185 ? 16.438 17.594 29.328 1 31.67 185 SER B N 1
ATOM 6685 C CA . SER B 1 185 ? 16.344 18 30.734 1 31.67 185 SER B CA 1
ATOM 6686 C C . SER B 1 185 ? 14.961 17.734 31.297 1 31.67 185 SER B C 1
ATOM 6688 O O . SER B 1 185 ? 14.805 17.609 32.531 1 31.67 185 SER B O 1
ATOM 6690 N N . SER B 1 186 ? 14.008 18.359 30.75 1 30.47 186 SER B N 1
ATOM 6691 C CA . SER B 1 186 ? 12.82 18.094 31.562 1 30.47 186 SER B CA 1
ATOM 6692 C C . SER B 1 186 ? 12.352 16.656 31.406 1 30.47 186 SER B C 1
ATOM 6694 O O . SER B 1 186 ? 11.68 16.328 30.438 1 30.47 186 SER B O 1
ATOM 6696 N N . ARG B 1 187 ? 13.156 15.758 31.594 1 35.88 187 ARG B N 1
ATOM 6697 C CA . ARG B 1 187 ? 12.625 14.492 32.094 1 35.88 187 ARG B CA 1
ATOM 6698 C C . ARG B 1 187 ? 11.281 14.695 32.781 1 35.88 187 ARG B C 1
ATOM 6700 O O . ARG B 1 187 ? 11.234 14.891 34 1 35.88 187 ARG B O 1
ATOM 6707 N N . THR B 1 188 ? 10.539 15.508 32.375 1 33.62 188 THR B N 1
ATOM 6708 C CA . THR B 1 188 ? 9.281 15.258 33.094 1 33.62 188 THR B CA 1
ATOM 6709 C C . THR B 1 188 ? 9 13.758 33.156 1 33.62 188 THR B C 1
ATOM 6711 O O . THR B 1 188 ? 9.055 13.055 32.156 1 33.62 188 THR B O 1
ATOM 6714 N N . LEU B 1 189 ? 9.32 13.148 34.156 1 33.03 189 LEU B N 1
ATOM 6715 C CA . LEU B 1 189 ? 8.906 11.82 34.594 1 33.03 189 LEU B CA 1
ATOM 6716 C C . LEU B 1 189 ? 7.617 11.398 33.906 1 33.03 189 LEU B C 1
ATOM 6718 O O . LEU B 1 189 ? 6.613 12.109 33.969 1 33.03 189 LEU B O 1
ATOM 6722 N N . LYS B 1 190 ? 7.742 10.82 32.625 1 39.91 190 LYS B N 1
ATOM 6723 C CA . LYS B 1 190 ? 6.535 10.109 32.219 1 39.91 190 LYS B CA 1
ATOM 6724 C C . LYS B 1 190 ? 5.707 9.688 33.438 1 39.91 190 LYS B C 1
ATOM 6726 O O . LYS B 1 190 ? 6.246 9.133 34.406 1 39.91 190 LYS B O 1
ATOM 6731 N N . PRO B 1 191 ? 4.73 10.281 33.906 1 38.22 191 PRO B N 1
ATOM 6732 C CA . PRO B 1 191 ? 4.062 9.625 35.031 1 38.22 191 PRO B CA 1
ATOM 6733 C C . PRO B 1 191 ? 4.145 8.102 34.969 1 38.22 191 PRO B C 1
ATOM 6735 O O . PRO B 1 191 ? 4.016 7.523 33.875 1 38.22 191 PRO B O 1
ATOM 6738 N N . SER B 1 192 ? 4.969 7.477 35.75 1 37.53 192 SER B N 1
ATOM 6739 C CA . SER B 1 192 ? 5.09 6.031 35.906 1 37.53 192 SER B CA 1
ATOM 6740 C C . SER B 1 192 ? 3.771 5.328 35.594 1 37.53 192 SER B C 1
ATOM 6742 O O . SER B 1 192 ? 2.697 5.855 35.906 1 37.53 192 SER B O 1
ATOM 6744 N N . LEU B 1 193 ? 3.76 4.395 34.594 1 39.06 193 LEU B N 1
ATOM 6745 C CA . LEU B 1 193 ? 2.672 3.422 34.594 1 39.06 193 LEU B CA 1
ATOM 6746 C C . LEU B 1 193 ? 2.039 3.281 35.969 1 39.06 193 LEU B C 1
ATOM 6748 O O . LEU B 1 193 ? 0.839 3.018 36.062 1 39.06 193 LEU B O 1
ATOM 6752 N N . ARG B 1 194 ? 2.824 3.461 37 1 36.69 194 ARG B N 1
ATOM 6753 C CA . ARG B 1 194 ? 2.393 3.385 38.375 1 36.69 194 ARG B CA 1
ATOM 6754 C C . ARG B 1 194 ? 1.428 4.516 38.719 1 36.69 194 ARG B C 1
ATOM 6756 O O . ARG B 1 194 ? 0.443 4.309 39.438 1 36.69 194 ARG B O 1
ATOM 6763 N N . GLU B 1 195 ? 1.716 5.645 38.281 1 40.62 195 GLU B N 1
ATOM 6764 C CA . GLU B 1 195 ? 0.836 6.758 38.625 1 40.62 195 GLU B CA 1
ATOM 6765 C C . GLU B 1 195 ? -0.462 6.703 37.812 1 40.62 195 GLU B C 1
ATOM 6767 O O . GLU B 1 195 ? -1.535 7.008 38.344 1 40.62 195 GLU B O 1
ATOM 6772 N N . ALA B 1 196 ? -0.471 6.289 36.531 1 41.62 196 ALA B N 1
ATOM 6773 C CA . ALA B 1 196 ? -1.668 6.039 35.75 1 41.62 196 ALA B CA 1
ATOM 6774 C C . ALA B 1 196 ? -2.469 4.871 36.312 1 41.62 196 ALA B C 1
ATOM 6776 O O . ALA B 1 196 ? -3.697 4.934 36.375 1 41.62 196 ALA B O 1
ATOM 6777 N N . TRP B 1 197 ? -1.775 3.738 36.656 1 42.03 197 TRP B N 1
ATOM 6778 C CA . TRP B 1 197 ? -2.412 2.682 37.438 1 42.03 197 TRP B CA 1
ATOM 6779 C C . TRP B 1 197 ? -2.902 3.217 38.781 1 42.03 197 TRP B C 1
ATOM 6781 O O . TRP B 1 197 ? -3.979 2.842 39.25 1 42.03 197 TRP B O 1
ATOM 6791 N N . ALA B 1 198 ? -2.098 3.975 39.438 1 42.25 198 ALA B N 1
ATOM 6792 C CA . ALA B 1 198 ? -2.547 4.582 40.688 1 42.25 198 ALA B CA 1
ATOM 6793 C C . ALA B 1 198 ? -3.82 5.398 40.469 1 42.25 198 ALA B C 1
ATOM 6795 O O . ALA B 1 198 ? -4.695 5.426 41.344 1 42.25 198 ALA B O 1
ATOM 6796 N N . TRP B 1 199 ? -3.867 6.086 39.375 1 41.72 199 TRP B N 1
ATOM 6797 C CA . TRP B 1 199 ? -5.133 6.746 39.062 1 41.72 199 TRP B CA 1
ATOM 6798 C C . TRP B 1 199 ? -6.25 5.723 38.875 1 41.72 199 TRP B C 1
ATOM 6800 O O . TRP B 1 199 ? -7.371 5.93 39.344 1 41.72 199 TRP B O 1
ATOM 6810 N N . SER B 1 200 ? -6.023 4.625 38.094 1 42.62 200 SER B N 1
ATOM 6811 C CA . SER B 1 200 ? -7.027 3.57 38 1 42.62 200 SER B CA 1
ATOM 6812 C C . SER B 1 200 ? -7.375 3.021 39.375 1 42.62 200 SER B C 1
ATOM 6814 O O . SER B 1 200 ? -8.516 2.627 39.625 1 42.62 200 SER B O 1
ATOM 6816 N N . GLU B 1 201 ? -6.375 2.773 40.125 1 44.22 201 GLU B N 1
ATOM 6817 C CA . GLU B 1 201 ? -6.637 2.275 41.469 1 44.22 201 GLU B CA 1
ATOM 6818 C C . GLU B 1 201 ? -7.32 3.338 42.344 1 44.22 201 GLU B C 1
ATOM 6820 O O . GLU B 1 201 ? -8.086 3.01 43.25 1 44.22 201 GLU B O 1
ATOM 6825 N N . MET B 1 202 ? -6.84 4.543 42.281 1 40.97 202 MET B N 1
ATOM 6826 C CA . MET B 1 202 ? -7.363 5.559 43.188 1 40.97 202 MET B CA 1
ATOM 6827 C C . MET B 1 202 ? -8.781 5.969 42.812 1 40.97 202 MET B C 1
ATOM 6829 O O . MET B 1 202 ? -9.5 6.574 43.594 1 40.97 202 MET B O 1
ATOM 6833 N N . THR B 1 203 ? -9 6.047 41.469 1 43.78 203 THR B N 1
ATOM 6834 C CA . THR B 1 203 ? -10.297 6.633 41.156 1 43.78 203 THR B CA 1
ATOM 6835 C C . THR B 1 203 ? -11.414 5.629 41.406 1 43.78 203 THR B C 1
ATOM 6837 O O . THR B 1 203 ? -11.336 4.473 41 1 43.78 203 THR B O 1
ATOM 6840 N N . HIS B 1 204 ? -12.195 5.828 42.406 1 50.38 204 HIS B N 1
ATOM 6841 C CA . HIS B 1 204 ? -13.461 5.137 42.656 1 50.38 204 HIS B CA 1
ATOM 6842 C C . HIS B 1 204 ? -14.188 4.844 41.344 1 50.38 204 HIS B C 1
ATOM 6844 O O . HIS B 1 204 ? -14.008 5.559 40.375 1 50.38 204 HIS B O 1
ATOM 6850 N N . ASP B 1 205 ? -14.781 3.613 41.281 1 50.94 205 ASP B N 1
ATOM 6851 C CA . ASP B 1 205 ? -15.492 3.084 40.125 1 50.94 205 ASP B CA 1
ATOM 6852 C C . ASP B 1 205 ? -16.312 4.176 39.406 1 50.94 205 ASP B C 1
ATOM 6854 O O . ASP B 1 205 ? -16.312 4.27 38.188 1 50.94 205 ASP B O 1
ATOM 6858 N N . ALA B 1 206 ? -17.031 5.004 40.219 1 53 206 ALA B N 1
ATOM 6859 C CA . ALA B 1 206 ? -17.859 6.062 39.688 1 53 206 ALA B CA 1
ATOM 6860 C C . ALA B 1 206 ? -17.016 7.125 38.969 1 53 206 ALA B C 1
ATOM 6862 O O . ALA B 1 206 ? -17.406 7.645 37.938 1 53 206 ALA B O 1
ATOM 6863 N N . ASP B 1 207 ? -15.922 7.375 39.5 1 64.5 207 ASP B N 1
ATOM 6864 C CA . ASP B 1 207 ? -15.031 8.398 38.938 1 64.5 207 ASP B CA 1
ATOM 6865 C C . ASP B 1 207 ? -14.398 7.934 37.625 1 64.5 207 ASP B C 1
ATOM 6867 O O . ASP B 1 207 ? -14.242 8.727 36.719 1 64.5 207 ASP B O 1
ATOM 6871 N N . LEU B 1 208 ? -14.359 6.652 37.594 1 72.06 208 LEU B N 1
ATOM 6872 C CA . LEU B 1 208 ? -13.781 6.109 36.375 1 72.06 208 LEU B CA 1
ATOM 6873 C C . LEU B 1 208 ? -14.781 6.16 35.219 1 72.06 208 LEU B C 1
ATOM 6875 O O . LEU B 1 208 ? -14.414 6.488 34.094 1 72.06 208 LEU B O 1
ATOM 6879 N N . ASP B 1 209 ? -16.031 5.859 35.531 1 75.56 209 ASP B N 1
ATOM 6880 C CA . ASP B 1 209 ? -17.078 5.887 34.531 1 75.56 209 ASP B CA 1
ATOM 6881 C C . ASP B 1 209 ? -17.266 7.301 33.969 1 75.56 209 ASP B C 1
ATOM 6883 O O . ASP B 1 209 ? -17.484 7.484 32.781 1 75.56 209 ASP B O 1
ATOM 6887 N N . GLN B 1 210 ? -17.281 8.195 34.906 1 81.62 210 GLN B N 1
ATOM 6888 C CA . GLN B 1 210 ? -17.422 9.586 34.5 1 81.62 210 GLN B CA 1
ATOM 6889 C C . GLN B 1 210 ? -16.234 10.016 33.625 1 81.62 210 GLN B C 1
ATOM 6891 O O . GLN B 1 210 ? -16.406 10.75 32.656 1 81.62 210 GLN B O 1
ATOM 6896 N N . LEU B 1 211 ? -15.102 9.625 34.062 1 80.88 211 LEU B N 1
ATOM 6897 C CA . LEU B 1 211 ? -13.906 9.938 33.281 1 80.88 211 LEU B CA 1
ATOM 6898 C C . LEU B 1 211 ? -13.984 9.32 31.891 1 80.88 211 LEU B C 1
ATOM 6900 O O . LEU B 1 211 ? -13.68 9.977 30.906 1 80.88 211 LEU B O 1
ATOM 6904 N N . ILE B 1 212 ? -14.352 8.102 31.828 1 83.44 212 ILE B N 1
ATOM 6905 C CA . ILE B 1 212 ? -14.477 7.391 30.547 1 83.44 212 ILE B CA 1
ATOM 6906 C C . ILE B 1 212 ? -15.484 8.117 29.656 1 83.44 212 ILE B C 1
ATOM 6908 O O . ILE B 1 212 ? -15.219 8.336 28.469 1 83.44 212 ILE B O 1
ATOM 6912 N N . SER B 1 213 ? -16.578 8.484 30.25 1 87.12 213 SER B N 1
ATOM 6913 C CA . SER B 1 213 ? -17.594 9.211 29.5 1 87.12 213 SER B CA 1
ATOM 6914 C C . SER B 1 213 ? -17.062 10.539 28.984 1 87.12 213 SER B C 1
ATOM 6916 O O . SER B 1 213 ? -17.375 10.938 27.859 1 87.12 213 SER B O 1
ATOM 6918 N N . THR B 1 214 ? -16.312 11.203 29.844 1 88.44 214 THR B N 1
ATOM 6919 C CA . THR B 1 214 ? -15.727 12.477 29.453 1 88.44 214 THR B CA 1
ATOM 6920 C C . THR B 1 214 ? -14.742 12.289 28.297 1 88.44 214 THR B C 1
ATOM 6922 O O . THR B 1 214 ? -14.695 13.109 27.375 1 88.44 214 THR B O 1
ATOM 6925 N N . LEU B 1 215 ? -13.953 11.25 28.359 1 88.94 215 LEU B N 1
ATOM 6926 C CA . LEU B 1 215 ? -12.977 10.961 27.312 1 88.94 215 LEU B CA 1
ATOM 6927 C C . LEU B 1 215 ? -13.68 10.617 26 1 88.94 215 LEU B C 1
ATOM 6929 O O . LEU B 1 215 ? -13.242 11.055 24.938 1 88.94 215 LEU B O 1
ATOM 6933 N N . ILE B 1 216 ? -14.711 9.875 26.094 1 93.19 216 ILE B N 1
ATOM 6934 C CA . ILE B 1 216 ? -15.484 9.516 24.922 1 93.19 216 ILE B CA 1
ATOM 6935 C C . ILE B 1 216 ? -16.094 10.773 24.297 1 93.19 216 ILE B C 1
ATOM 6937 O O . ILE B 1 216 ? -16.031 10.977 23.094 1 93.19 216 ILE B O 1
ATOM 6941 N N . ASP B 1 217 ? -16.641 11.648 25.141 1 94.38 217 ASP B N 1
ATOM 6942 C CA . ASP B 1 217 ? -17.203 12.906 24.672 1 94.38 217 ASP B CA 1
ATOM 6943 C C . ASP B 1 217 ? -16.141 13.758 23.969 1 94.38 217 ASP B C 1
ATOM 6945 O O . ASP B 1 217 ? -16.406 14.359 22.938 1 94.38 217 ASP B O 1
ATOM 6949 N N . SER B 1 218 ? -15.023 13.797 24.625 1 92 218 SER B N 1
ATOM 6950 C CA . SER B 1 218 ? -13.93 14.594 24.078 1 92 218 SER B CA 1
ATOM 6951 C C . SER B 1 218 ? -13.523 14.094 22.688 1 92 218 SER B C 1
ATOM 6953 O O . SER B 1 218 ? -13.305 14.891 21.781 1 92 218 SER B O 1
ATOM 6955 N N . TYR B 1 219 ? -13.414 12.789 22.562 1 94.44 219 TYR B N 1
ATOM 6956 C CA . TYR B 1 219 ? -13.078 12.203 21.266 1 94.44 219 TYR B CA 1
ATOM 6957 C C . TYR B 1 219 ? -14.109 12.594 20.219 1 94.44 219 TYR B C 1
ATOM 6959 O O . TYR B 1 219 ? -13.758 13.086 19.141 1 94.44 219 TYR B O 1
ATOM 6967 N N . PHE B 1 220 ? -15.383 12.367 20.484 1 96.88 220 PHE B N 1
ATOM 6968 C CA . PHE B 1 220 ? -16.438 12.516 19.484 1 96.88 220 PHE B CA 1
ATOM 6969 C C . PHE B 1 220 ? -16.688 13.984 19.172 1 96.88 220 PHE B C 1
ATOM 6971 O O . PHE B 1 220 ? -17.109 14.328 18.062 1 96.88 220 PHE B O 1
ATOM 6978 N N . ARG B 1 221 ? -16.312 14.898 20.062 1 93.75 221 ARG B N 1
ATOM 6979 C CA . ARG B 1 221 ? -16.531 16.328 19.844 1 93.75 221 ARG B CA 1
ATOM 6980 C C . ARG B 1 221 ? -15.383 16.953 19.062 1 93.75 221 ARG B C 1
ATOM 6982 O O . ARG B 1 221 ? -15.531 18.031 18.484 1 93.75 221 ARG B O 1
ATOM 6989 N N . ASN B 1 222 ? -14.273 16.266 19.078 1 93.25 222 ASN B N 1
ATOM 6990 C CA . ASN B 1 222 ? -13.094 16.906 18.516 1 93.25 222 ASN B CA 1
ATOM 6991 C C . ASN B 1 222 ? -12.516 16.094 17.359 1 93.25 222 ASN B C 1
ATOM 6993 O O . ASN B 1 222 ? -12.82 16.359 16.188 1 93.25 222 ASN B O 1
ATOM 6997 N N . PHE B 1 223 ? -11.844 14.977 17.688 1 95.81 223 PHE B N 1
ATOM 6998 C CA . PHE B 1 223 ? -11.133 14.219 16.672 1 95.81 223 PHE B CA 1
ATOM 6999 C C . PHE B 1 223 ? -12.102 13.602 15.672 1 95.81 223 PHE B C 1
ATOM 7001 O O . PHE B 1 223 ? -11.852 13.617 14.469 1 95.81 223 PHE B O 1
ATOM 7008 N N . HIS B 1 224 ? -13.156 13.055 16.172 1 97.44 224 HIS B N 1
ATOM 7009 C CA . HIS B 1 224 ? -14.156 12.367 15.359 1 97.44 224 HIS B CA 1
ATOM 7010 C C . HIS B 1 224 ? -14.719 13.289 14.281 1 97.44 224 HIS B C 1
ATOM 7012 O O . HIS B 1 224 ? -15.031 12.836 13.18 1 97.44 224 HIS B O 1
ATOM 7018 N N . THR B 1 225 ? -14.828 14.516 14.531 1 95.5 225 THR B N 1
ATOM 7019 C CA . THR B 1 225 ? -15.43 15.445 13.586 1 95.5 225 THR B CA 1
ATOM 7020 C C . THR B 1 225 ? -14.508 15.688 12.391 1 95.5 225 THR B C 1
ATOM 7022 O O . THR B 1 225 ? -14.945 16.188 11.352 1 95.5 225 THR B O 1
ATOM 7025 N N . ARG B 1 226 ? -13.258 15.289 12.5 1 95.56 226 ARG B N 1
ATOM 7026 C CA . ARG B 1 226 ? -12.32 15.359 11.383 1 95.56 226 ARG B CA 1
ATOM 7027 C C . ARG B 1 226 ? -12.305 14.047 10.602 1 95.56 226 ARG B C 1
ATOM 7029 O O . ARG B 1 226 ? -12.086 14.047 9.391 1 95.56 226 ARG B O 1
ATOM 7036 N N . TYR B 1 227 ? -12.359 13.023 11.352 1 97.81 227 TYR B N 1
ATOM 7037 C CA . TYR B 1 227 ? -12.344 11.664 10.805 1 97.81 227 TYR B CA 1
ATOM 7038 C C . TYR B 1 227 ? -13.453 10.82 11.422 1 97.81 227 TYR B C 1
ATOM 7040 O O . TYR B 1 227 ? -13.18 9.953 12.258 1 97.81 227 TYR B O 1
ATOM 7048 N N . PRO B 1 228 ? -14.672 11.008 10.953 1 98.31 228 PRO B N 1
ATOM 7049 C CA . PRO B 1 228 ? -15.789 10.258 11.531 1 98.31 228 PRO B CA 1
ATOM 7050 C C . PRO B 1 228 ? -15.812 8.797 11.086 1 98.31 228 PRO B C 1
ATOM 7052 O O . PRO B 1 228 ? -16.75 8.367 10.422 1 98.31 228 PRO B O 1
ATOM 7055 N N . ILE B 1 229 ? -14.859 8.07 11.578 1 98.62 229 ILE B N 1
ATOM 7056 C CA . ILE B 1 229 ? -14.617 6.699 11.148 1 98.62 229 ILE B CA 1
ATOM 7057 C C . ILE B 1 229 ? -15.469 5.742 11.977 1 98.62 229 ILE B C 1
ATOM 7059 O O . ILE B 1 229 ? -15.742 4.617 11.555 1 98.62 229 ILE B O 1
ATOM 7063 N N . VAL B 1 230 ? -15.992 6.199 13.164 1 98.12 230 VAL B N 1
ATOM 7064 C CA . VAL B 1 230 ? -16.797 5.398 14.078 1 98.12 230 VAL B CA 1
ATOM 7065 C C . VAL B 1 230 ? -18.188 6.027 14.234 1 98.12 230 VAL B C 1
ATOM 7067 O O . VAL B 1 230 ? -18.297 7.23 14.477 1 98.12 230 VAL B O 1
ATOM 7070 N N . HIS B 1 231 ? -19.172 5.262 14.016 1 97.25 231 HIS B N 1
ATOM 7071 C CA . HIS B 1 231 ? -20.516 5.754 14.297 1 97.25 231 HIS B CA 1
ATOM 7072 C C . HIS B 1 231 ? -20.75 5.902 15.797 1 97.25 231 HIS B C 1
ATOM 7074 O O . HIS B 1 231 ? -20.766 4.914 16.531 1 97.25 231 HIS B O 1
ATOM 7080 N N . GLU B 1 232 ? -21.031 7.07 16.25 1 97.56 232 GLU B N 1
ATOM 7081 C CA . GLU B 1 232 ? -21.047 7.391 17.672 1 97.56 232 GLU B CA 1
ATOM 7082 C C . GLU B 1 232 ? -22.156 6.637 18.391 1 97.56 232 GLU B C 1
ATOM 7084 O O . GLU B 1 232 ? -21.938 6.031 19.453 1 97.56 232 GLU B O 1
ATOM 7089 N N . ALA B 1 233 ? -23.375 6.672 17.859 1 96.31 233 ALA B N 1
ATOM 7090 C CA . ALA B 1 233 ? -24.516 6.055 18.531 1 96.31 233 ALA B CA 1
ATOM 7091 C C . ALA B 1 233 ? -24.297 4.559 18.719 1 96.31 233 ALA B C 1
ATOM 7093 O O . ALA B 1 233 ? -24.609 4.012 19.781 1 96.31 233 ALA B O 1
ATOM 7094 N N . THR B 1 234 ? -23.719 3.906 17.719 1 95.75 234 THR B N 1
ATOM 7095 C CA . THR B 1 234 ? -23.453 2.477 17.812 1 95.75 234 THR B CA 1
ATOM 7096 C C . THR B 1 234 ? -22.375 2.203 18.859 1 95.75 234 THR B C 1
ATOM 7098 O O . THR B 1 234 ? -22.5 1.273 19.656 1 95.75 234 THR B O 1
ATOM 7101 N N . PHE B 1 235 ? -21.312 2.984 18.891 1 97.06 235 PHE B N 1
ATOM 7102 C CA . PHE B 1 235 ? -20.203 2.811 19.828 1 97.06 235 PHE B CA 1
ATOM 7103 C C . PHE B 1 235 ? -20.672 2.965 21.266 1 97.06 235 PHE B C 1
ATOM 7105 O O . PHE B 1 235 ? -20.312 2.162 22.125 1 97.06 235 PHE B O 1
ATOM 7112 N N . ARG B 1 236 ? -21.469 3.994 21.5 1 95.94 236 ARG B N 1
ATOM 7113 C CA . ARG B 1 236 ? -21.969 4.242 22.844 1 95.94 236 ARG B CA 1
ATOM 7114 C C . ARG B 1 236 ? -22.906 3.127 23.281 1 95.94 236 ARG B C 1
ATOM 7116 O O . ARG B 1 236 ? -22.891 2.713 24.438 1 95.94 236 ARG B O 1
ATOM 7123 N N . ALA B 1 237 ? -23.766 2.639 22.359 1 95.12 237 ALA B N 1
ATOM 7124 C CA . ALA B 1 237 ? -24.641 1.521 22.672 1 95.12 237 ALA B CA 1
ATOM 7125 C C . ALA B 1 237 ? -23.844 0.272 23.031 1 95.12 237 ALA B C 1
ATOM 7127 O O . ALA B 1 237 ? -24.234 -0.487 23.922 1 95.12 237 ALA B O 1
ATOM 7128 N N . GLN B 1 238 ? -22.766 0.051 22.312 1 94.69 238 GLN B N 1
ATOM 7129 C CA . GLN B 1 238 ? -21.906 -1.089 22.594 1 94.69 238 GLN B CA 1
ATOM 7130 C C . GLN B 1 238 ? -21.172 -0.922 23.922 1 94.69 238 GLN B C 1
ATOM 7132 O O . GLN B 1 238 ? -21.047 -1.882 24.688 1 94.69 238 GLN B O 1
ATOM 7137 N N . THR B 1 239 ? -20.719 0.312 24.172 1 91.5 239 THR B N 1
ATOM 7138 C CA . THR B 1 239 ? -20.031 0.611 25.422 1 91.5 239 THR B CA 1
ATOM 7139 C C . THR B 1 239 ? -20.938 0.376 26.609 1 91.5 239 THR B C 1
ATOM 7141 O O . THR B 1 239 ? -20.484 -0.08 27.672 1 91.5 239 THR B O 1
ATOM 7144 N N . GLU B 1 240 ? -22.25 0.62 26.422 1 91.5 240 GLU B N 1
ATOM 7145 C CA . GLU B 1 240 ? -23.234 0.484 27.484 1 91.5 240 GLU B CA 1
ATOM 7146 C C . GLU B 1 240 ? -23.859 -0.912 27.5 1 91.5 240 GLU B C 1
ATOM 7148 O O . GLU B 1 240 ? -24.797 -1.177 28.25 1 91.5 240 GLU B O 1
ATOM 7153 N N . ASP B 1 241 ? -23.438 -1.786 26.656 1 91.19 241 ASP B N 1
ATOM 7154 C CA . ASP B 1 241 ? -23.906 -3.168 26.547 1 91.19 241 ASP B CA 1
ATOM 7155 C C . ASP B 1 241 ? -25.375 -3.229 26.125 1 91.19 241 ASP B C 1
ATOM 7157 O O . ASP B 1 241 ? -26.109 -4.113 26.562 1 91.19 241 ASP B O 1
ATOM 7161 N N . ILE B 1 242 ? -25.797 -2.254 25.375 1 91.75 242 ILE B N 1
ATOM 7162 C CA . ILE B 1 242 ? -27.125 -2.219 24.797 1 91.75 242 ILE B CA 1
ATOM 7163 C C . ILE B 1 242 ? -27.125 -2.928 23.438 1 91.75 242 ILE B C 1
ATOM 7165 O O . ILE B 1 242 ? -28.109 -3.566 23.062 1 91.75 242 ILE B O 1
ATOM 7169 N N . ALA B 1 243 ? -26.078 -2.77 22.688 1 91.62 243 ALA B N 1
ATOM 7170 C CA . ALA B 1 243 ? -25.875 -3.445 21.422 1 91.62 243 ALA B CA 1
ATOM 7171 C C . ALA B 1 243 ? -24.734 -4.453 21.5 1 91.62 243 ALA B C 1
ATOM 7173 O O . ALA B 1 243 ? -23.812 -4.289 22.312 1 91.62 243 ALA B O 1
ATOM 7174 N N . PRO B 1 244 ? -24.828 -5.48 20.734 1 92.19 244 PRO B N 1
ATOM 7175 C CA . PRO B 1 244 ? -23.75 -6.465 20.75 1 92.19 244 PRO B CA 1
ATOM 7176 C C . PRO B 1 244 ? -22.406 -5.875 20.328 1 92.19 244 PRO B C 1
ATOM 7178 O O . PRO B 1 244 ? -22.344 -5.043 19.422 1 92.19 244 PRO B O 1
ATOM 7181 N N . LYS B 1 245 ? -21.422 -6.273 21.047 1 92.69 245 LYS B N 1
ATOM 7182 C CA . LYS B 1 245 ? -20.062 -5.84 20.719 1 92.69 245 LYS B CA 1
ATOM 7183 C C . LYS B 1 245 ? -19.453 -6.703 19.625 1 92.69 245 LYS B C 1
ATOM 7185 O O . LYS B 1 245 ? -19.781 -7.887 19.5 1 92.69 245 LYS B O 1
ATOM 7190 N N . PRO B 1 246 ? -18.688 -6.035 18.828 1 90.94 246 PRO B N 1
ATOM 7191 C CA . PRO B 1 246 ? -17.938 -6.863 17.875 1 90.94 246 PRO B CA 1
ATOM 7192 C C . PRO B 1 246 ? -16.938 -7.793 18.562 1 90.94 246 PRO B C 1
ATOM 7194 O O . PRO B 1 246 ? -17.016 -7.996 19.781 1 90.94 246 PRO B O 1
ATOM 7197 N N . ASP B 1 247 ? -16.062 -8.461 17.781 1 86.88 247 ASP B N 1
ATOM 7198 C CA . ASP B 1 247 ? -15.094 -9.383 18.375 1 86.88 247 ASP B CA 1
ATOM 7199 C C . ASP B 1 247 ? -14.273 -8.695 19.469 1 86.88 247 ASP B C 1
ATOM 7201 O O . ASP B 1 247 ? -13.938 -7.512 19.344 1 86.88 247 ASP B O 1
ATOM 7205 N N . SER B 1 248 ? -13.969 -9.359 20.484 1 83.44 248 SER B N 1
ATOM 7206 C CA . SER B 1 248 ? -13.445 -8.812 21.719 1 83.44 248 SER B CA 1
ATOM 7207 C C . SER B 1 248 ? -12.125 -8.086 21.5 1 83.44 248 SER B C 1
ATOM 7209 O O . SER B 1 248 ? -11.914 -6.984 22 1 83.44 248 SER B O 1
ATOM 7211 N N . GLU B 1 249 ? -11.227 -8.672 20.766 1 82.19 249 GLU B N 1
ATOM 7212 C CA . GLU B 1 249 ? -9.906 -8.078 20.578 1 82.19 249 GLU B CA 1
ATOM 7213 C C . GLU B 1 249 ? -10 -6.75 19.828 1 82.19 249 GLU B C 1
ATOM 7215 O O . GLU B 1 249 ? -9.406 -5.754 20.25 1 82.19 249 GLU B O 1
ATOM 7220 N N . SER B 1 250 ? -10.727 -6.711 18.75 1 88.56 250 SER B N 1
ATOM 7221 C CA . SER B 1 250 ? -10.883 -5.496 17.969 1 88.56 250 SER B CA 1
ATOM 7222 C C . SER B 1 250 ? -11.633 -4.422 18.75 1 88.56 250 SER B C 1
ATOM 7224 O O . SER B 1 250 ? -11.305 -3.234 18.656 1 88.56 250 SER B O 1
ATOM 7226 N N . TRP B 1 251 ? -12.602 -4.879 19.547 1 90.56 251 TRP B N 1
ATOM 7227 C CA . TRP B 1 251 ? -13.398 -3.943 20.344 1 90.56 251 TRP B CA 1
ATOM 7228 C C . TRP B 1 251 ? -12.547 -3.271 21.406 1 90.56 251 TRP B C 1
ATOM 7230 O O . TRP B 1 251 ? -12.609 -2.051 21.594 1 90.56 251 TRP B O 1
ATOM 7240 N N . LEU B 1 252 ? -11.789 -4.055 22.078 1 85.69 252 LEU B N 1
ATOM 7241 C CA . LEU B 1 252 ? -10.961 -3.514 23.156 1 85.69 252 LEU B CA 1
ATOM 7242 C C . LEU B 1 252 ? -9.93 -2.537 22.594 1 85.69 252 LEU B C 1
ATOM 7244 O O . LEU B 1 252 ? -9.672 -1.492 23.203 1 85.69 252 LEU B O 1
ATOM 7248 N N . LEU B 1 253 ? -9.336 -2.9 21.469 1 87.75 253 LEU B N 1
ATOM 7249 C CA . LEU B 1 253 ? -8.383 -1.998 20.844 1 87.75 253 LEU B CA 1
ATOM 7250 C C . LEU B 1 253 ? -9.055 -0.687 20.438 1 87.75 253 LEU B C 1
ATOM 7252 O O . LEU B 1 253 ? -8.508 0.393 20.688 1 87.75 253 LEU B O 1
ATOM 7256 N N . LEU B 1 254 ? -10.234 -0.764 19.844 1 93.12 254 LEU B N 1
ATOM 7257 C CA . LEU B 1 254 ? -10.953 0.426 19.406 1 93.12 254 LEU B CA 1
ATOM 7258 C C . LEU B 1 254 ? -11.312 1.311 20.594 1 93.12 254 LEU B C 1
ATOM 7260 O O . LEU B 1 254 ? -11.094 2.523 20.562 1 93.12 254 LEU B O 1
ATOM 7264 N N . ARG B 1 255 ? -11.867 0.659 21.609 1 90.44 255 ARG B N 1
ATOM 7265 C CA . ARG B 1 255 ? -12.266 1.396 22.797 1 90.44 255 ARG B CA 1
ATOM 7266 C C . ARG B 1 255 ? -11.078 2.117 23.422 1 90.44 255 ARG B C 1
ATOM 7268 O O . ARG B 1 255 ? -11.164 3.301 23.75 1 90.44 255 ARG B O 1
ATOM 7275 N N . HIS B 1 256 ? -9.953 1.508 23.5 1 86.44 256 HIS B N 1
ATOM 7276 C CA . HIS B 1 256 ? -8.789 2.09 24.156 1 86.44 256 HIS B CA 1
ATOM 7277 C C . HIS B 1 256 ? -8.195 3.223 23.328 1 86.44 256 HIS B C 1
ATOM 7279 O O . HIS B 1 256 ? -7.734 4.227 23.875 1 86.44 256 HIS B O 1
ATOM 7285 N N . VAL B 1 257 ? -8.156 3.023 22.047 1 91.12 257 VAL B N 1
ATOM 7286 C CA . VAL B 1 257 ? -7.582 4.078 21.219 1 91.12 257 VAL B CA 1
ATOM 7287 C C . VAL B 1 257 ? -8.492 5.305 21.234 1 91.12 257 VAL B C 1
ATOM 7289 O O . VAL B 1 257 ? -8.016 6.441 21.219 1 91.12 257 VAL B O 1
ATOM 7292 N N . ILE B 1 258 ? -9.797 5.094 21.281 1 93.31 258 ILE B N 1
ATOM 7293 C CA . ILE B 1 258 ? -10.742 6.199 21.359 1 93.31 258 ILE B CA 1
ATOM 7294 C C . ILE B 1 258 ? -10.547 6.957 22.672 1 93.31 258 ILE B C 1
ATOM 7296 O O . ILE B 1 258 ? -10.523 8.188 22.688 1 93.31 258 ILE B O 1
ATOM 7300 N N . LEU B 1 259 ? -10.367 6.219 23.75 1 88.94 259 LEU B N 1
ATOM 7301 C CA . LEU B 1 259 ? -10.117 6.848 25.047 1 88.94 259 LEU B CA 1
ATOM 7302 C C . LEU B 1 259 ? -8.805 7.617 25.031 1 88.94 259 LEU B C 1
ATOM 7304 O O . LEU B 1 259 ? -8.727 8.734 25.547 1 88.94 259 LEU B O 1
ATOM 7308 N N . ALA B 1 260 ? -7.785 7.031 24.422 1 87.12 260 ALA B N 1
ATOM 7309 C CA . ALA B 1 260 ? -6.48 7.68 24.344 1 87.12 260 ALA B CA 1
ATOM 7310 C C . ALA B 1 260 ? -6.555 8.977 23.547 1 87.12 260 ALA B C 1
ATOM 7312 O O . ALA B 1 260 ? -6.016 10 23.953 1 87.12 260 ALA B O 1
ATOM 7313 N N . ILE B 1 261 ? -7.242 8.961 22.422 1 92.5 261 ILE B N 1
ATOM 7314 C CA . ILE B 1 261 ? -7.379 10.148 21.594 1 92.5 261 ILE B CA 1
ATOM 7315 C C . ILE B 1 261 ? -8.25 11.18 22.297 1 92.5 261 ILE B C 1
ATOM 7317 O O . ILE B 1 261 ? -8.008 12.383 22.188 1 92.5 261 ILE B O 1
ATOM 7321 N N . GLY B 1 262 ? -9.281 10.633 22.984 1 91.06 262 GLY B N 1
ATOM 7322 C CA . GLY B 1 262 ? -10.062 11.547 23.797 1 91.06 262 GLY B CA 1
ATOM 7323 C C . GLY B 1 262 ? -9.219 12.305 24.812 1 91.06 262 GLY B C 1
ATOM 7324 O O . GLY B 1 262 ? -9.438 13.5 25.031 1 91.06 262 GLY B O 1
ATOM 7325 N N . GLY B 1 263 ? -8.266 11.602 25.422 1 86.06 263 GLY B N 1
ATOM 7326 C CA . GLY B 1 263 ? -7.328 12.234 26.328 1 86.06 263 GLY B CA 1
ATOM 7327 C C . GLY B 1 263 ? -6.449 13.273 25.656 1 86.06 263 GLY B C 1
ATOM 7328 O O . GLY B 1 263 ? -6.176 14.328 26.219 1 86.06 263 GLY B O 1
ATOM 7329 N N . TRP B 1 264 ? -6.012 13.008 24.453 1 86.06 264 TRP B N 1
ATOM 7330 C CA . TRP B 1 264 ? -5.203 13.938 23.656 1 86.06 264 TRP B CA 1
ATOM 7331 C C . TRP B 1 264 ? -5.973 15.219 23.375 1 86.06 264 TRP B C 1
ATOM 7333 O O . TRP B 1 264 ? -5.387 16.297 23.328 1 86.06 264 TRP B O 1
ATOM 7343 N N . CYS B 1 265 ? -7.219 15.094 23.188 1 88.38 265 CYS B N 1
ATOM 7344 C CA . CYS B 1 265 ? -8.055 16.219 22.797 1 88.38 265 CYS B CA 1
ATOM 7345 C C . CYS B 1 265 ? -8.414 17.078 24.016 1 88.38 265 CYS B C 1
ATOM 7347 O O . CYS B 1 265 ? -8.891 18.203 23.859 1 88.38 265 CYS B O 1
ATOM 7349 N N . MET B 1 266 ? -8.055 16.453 25.094 1 83.38 266 MET B N 1
ATOM 7350 C CA . MET B 1 266 ? -8.43 17.188 26.297 1 83.38 266 MET B CA 1
ATOM 7351 C C . MET B 1 266 ? -7.453 18.328 26.562 1 83.38 266 MET B C 1
ATOM 7353 O O . MET B 1 266 ? -6.324 18.312 26.062 1 83.38 266 MET B O 1
ATOM 7357 N N . GLY B 1 267 ? -7.82 19.406 27.156 1 71.69 267 GLY B N 1
ATOM 7358 C CA . GLY B 1 267 ? -7.031 20.594 27.438 1 71.69 267 GLY B CA 1
ATOM 7359 C C . GLY B 1 267 ? -5.684 20.281 28.062 1 71.69 267 GLY B C 1
ATOM 7360 O O . GLY B 1 267 ? -5.438 19.141 28.484 1 71.69 267 GLY B O 1
ATOM 7361 N N . TYR B 1 268 ? -4.75 21.016 28.016 1 64.94 268 TYR B N 1
ATOM 7362 C CA . TYR B 1 268 ? -3.361 20.906 28.453 1 64.94 268 TYR B CA 1
ATOM 7363 C C . TYR B 1 268 ? -3.285 20.516 29.922 1 64.94 268 TYR B C 1
ATOM 7365 O O . TYR B 1 268 ? -2.293 19.953 30.375 1 64.94 268 TYR B O 1
ATOM 7373 N N . ASP B 1 269 ? -4.348 20.719 30.609 1 58.81 269 ASP B N 1
ATOM 7374 C CA . ASP B 1 269 ? -4.324 20.484 32.031 1 58.81 269 ASP B CA 1
ATOM 7375 C C . ASP B 1 269 ? -4.441 18.984 32.344 1 58.81 269 ASP B C 1
ATOM 7377 O O . ASP B 1 269 ? -4.172 18.562 33.469 1 58.81 269 ASP B O 1
ATOM 7381 N N . THR B 1 270 ? -4.828 18.25 31.453 1 54.62 270 THR B N 1
ATOM 7382 C CA . THR B 1 270 ? -5.023 16.812 31.641 1 54.62 270 THR B CA 1
ATOM 7383 C C . THR B 1 270 ? -3.9 16.031 30.984 1 54.62 270 THR B C 1
ATOM 7385 O O . THR B 1 270 ? -4.133 14.938 30.438 1 54.62 270 THR B O 1
ATOM 7388 N N . LYS B 1 271 ? -2.777 16.547 31.172 1 56.69 271 LYS B N 1
ATOM 7389 C CA . LYS B 1 271 ? -1.585 15.992 30.547 1 56.69 271 LYS B CA 1
ATOM 7390 C C . LYS B 1 271 ? -1.24 14.625 31.125 1 56.69 271 LYS B C 1
ATOM 7392 O O . LYS B 1 271 ? -1.403 14.398 32.344 1 56.69 271 LYS B O 1
ATOM 7397 N N . GLY B 1 272 ? -1.312 13.555 30.297 1 57.94 272 GLY B N 1
ATOM 7398 C CA . GLY B 1 272 ? -0.837 12.258 30.75 1 57.94 272 GLY B CA 1
ATOM 7399 C C . GLY B 1 272 ? -1.822 11.133 30.484 1 57.94 272 GLY B C 1
ATOM 7400 O O . GLY B 1 272 ? -1.432 9.969 30.391 1 57.94 272 GLY B O 1
ATOM 7401 N N . PHE B 1 273 ? -3.084 11.555 30.438 1 58.84 273 PHE B N 1
ATOM 7402 C CA . PHE B 1 273 ? -4.047 10.484 30.203 1 58.84 273 PHE B CA 1
ATOM 7403 C C . PHE B 1 273 ? -3.805 9.82 28.844 1 58.84 273 PHE B C 1
ATOM 7405 O O . PHE B 1 273 ? -3.916 8.602 28.719 1 58.84 273 PHE B O 1
ATOM 7412 N N . ASP B 1 274 ? -3.518 10.602 27.906 1 63.5 274 ASP B N 1
ATOM 7413 C CA . ASP B 1 274 ? -3.281 10.07 26.562 1 63.5 274 ASP B CA 1
ATOM 7414 C C . ASP B 1 274 ? -2.074 9.133 26.547 1 63.5 274 ASP B C 1
ATOM 7416 O O . ASP B 1 274 ? -2.1 8.094 25.891 1 63.5 274 ASP B O 1
ATOM 7420 N N . GLU B 1 275 ? -1.145 9.492 27.266 1 63.78 275 GLU B N 1
ATOM 7421 C CA . GLU B 1 275 ? 0.052 8.656 27.312 1 63.78 275 GLU B CA 1
ATOM 7422 C C . GLU B 1 275 ? -0.231 7.324 28 1 63.78 275 GLU B C 1
ATOM 7424 O O . GLU B 1 275 ? 0.219 6.273 27.531 1 63.78 275 GLU B O 1
ATOM 7429 N N . LEU B 1 276 ? -1.036 7.418 29.031 1 58.72 276 LEU B N 1
ATOM 7430 C CA . LEU B 1 276 ? -1.378 6.215 29.781 1 58.72 276 LEU B CA 1
ATOM 7431 C C . LEU B 1 276 ? -2.236 5.277 28.938 1 58.72 276 LEU B C 1
ATOM 7433 O O . LEU B 1 276 ? -1.945 4.082 28.844 1 58.72 276 LEU B O 1
ATOM 7437 N N . LEU B 1 277 ? -3.141 5.902 28.406 1 63.75 277 LEU B N 1
ATOM 7438 C CA . LEU B 1 277 ? -4.055 5.105 27.594 1 63.75 277 LEU B CA 1
ATOM 7439 C C . LEU B 1 277 ? -3.383 4.645 26.297 1 63.75 277 LEU B C 1
ATOM 7441 O O . LEU B 1 277 ? -3.652 3.545 25.812 1 63.75 277 LEU B O 1
ATOM 7445 N N . GLY B 1 278 ? -2.494 5.453 25.906 1 64.31 278 GLY B N 1
ATOM 7446 C CA . GLY B 1 278 ? -1.7 5.055 24.75 1 64.31 278 GLY B CA 1
ATOM 7447 C C . GLY B 1 278 ? -0.839 3.836 25.016 1 64.31 278 GLY B C 1
ATOM 7448 O O . GLY B 1 278 ? -0.748 2.939 24.172 1 64.31 278 GLY B O 1
ATOM 7449 N N . ALA B 1 279 ? -0.273 3.791 26.156 1 60.03 279 ALA B N 1
ATOM 7450 C CA . ALA B 1 279 ? 0.555 2.65 26.547 1 60.03 279 ALA B CA 1
ATOM 7451 C C . ALA B 1 279 ? -0.265 1.364 26.578 1 60.03 279 ALA B C 1
ATOM 7453 O O . ALA B 1 279 ? 0.225 0.3 26.188 1 60.03 279 ALA B O 1
ATOM 7454 N N . LYS B 1 280 ? -1.468 1.511 27 1 57.88 280 LYS B N 1
ATOM 7455 C CA . LYS B 1 280 ? -2.342 0.343 27.031 1 57.88 280 LYS B CA 1
ATOM 7456 C C . LYS B 1 280 ? -2.643 -0.156 25.625 1 57.88 280 LYS B C 1
ATOM 7458 O O . LYS B 1 280 ? -2.691 -1.364 25.375 1 57.88 280 LYS B O 1
ATOM 7463 N N . THR B 1 281 ? -2.756 0.773 24.812 1 62.19 281 THR B N 1
ATOM 7464 C CA . THR B 1 281 ? -3.008 0.396 23.422 1 62.19 281 THR B CA 1
ATOM 7465 C C . THR B 1 281 ? -1.79 -0.302 22.812 1 62.19 281 THR B C 1
ATOM 7467 O O . THR B 1 281 ? -1.931 -1.176 21.953 1 62.19 281 THR B O 1
ATOM 7470 N N . GLN B 1 282 ? -0.657 0.081 23.266 1 60.31 282 GLN B N 1
ATOM 7471 C CA . GLN B 1 282 ? 0.566 -0.551 22.781 1 60.31 282 GLN B CA 1
ATOM 7472 C C . GLN B 1 282 ? 0.617 -2.023 23.172 1 60.31 282 GLN B C 1
ATOM 7474 O O . GLN B 1 282 ? 1.074 -2.865 22.406 1 60.31 282 GLN B O 1
ATOM 7479 N N . GLY B 1 283 ? 0.15 -2.301 24.328 1 57.41 283 GLY B N 1
ATOM 7480 C CA . GLY B 1 283 ? 0.098 -3.682 24.781 1 57.41 283 GLY B CA 1
ATOM 7481 C C . GLY B 1 283 ? -0.823 -4.547 23.938 1 57.41 283 GLY B C 1
ATOM 7482 O O . GLY B 1 283 ? -0.494 -5.695 23.641 1 57.41 283 GLY B O 1
ATOM 7483 N N . TRP B 1 284 ? -1.855 -3.934 23.547 1 52.72 284 TRP B N 1
ATOM 7484 C CA . TRP B 1 284 ? -2.83 -4.684 22.75 1 52.72 284 TRP B CA 1
ATOM 7485 C C . TRP B 1 284 ? -2.328 -4.898 21.328 1 52.72 284 TRP B C 1
ATOM 7487 O O . TRP B 1 284 ? -2.697 -5.879 20.672 1 52.72 284 TRP B O 1
ATOM 7497 N N . SER B 1 285 ? -1.597 -3.92 20.891 1 53.47 285 SER B N 1
ATOM 7498 C CA . SER B 1 285 ? -1.048 -4.039 19.547 1 53.47 285 SER B CA 1
ATOM 7499 C C . SER B 1 285 ? -0 -5.145 19.469 1 53.47 285 SER B C 1
ATOM 7501 O O . SER B 1 285 ? 0.272 -5.676 18.391 1 53.47 285 SER B O 1
ATOM 7503 N N . ARG B 1 286 ? 0.552 -5.398 20.641 1 53.84 286 ARG B N 1
ATOM 7504 C CA . ARG B 1 286 ? 1.576 -6.438 20.672 1 53.84 286 ARG B CA 1
ATOM 7505 C C . ARG B 1 286 ? 0.975 -7.812 20.391 1 53.84 286 ARG B C 1
ATOM 7507 O O . ARG B 1 286 ? 1.692 -8.742 20.016 1 53.84 286 ARG B O 1
ATOM 7514 N N . ASN B 1 287 ? -0.338 -7.793 20.438 1 50.53 287 ASN B N 1
ATOM 7515 C CA . ASN B 1 287 ? -0.924 -9.109 20.188 1 50.53 287 ASN B CA 1
ATOM 7516 C C . ASN B 1 287 ? -1.135 -9.367 18.703 1 50.53 287 ASN B C 1
ATOM 7518 O O . ASN B 1 287 ? -1.754 -8.562 18.016 1 50.53 287 ASN B O 1
ATOM 7522 N N . THR B 1 288 ? -0.197 -10.227 17.891 1 55.34 288 THR B N 1
ATOM 7523 C CA . THR B 1 288 ? -0.125 -10.766 16.531 1 55.34 288 THR B CA 1
ATOM 7524 C C . THR B 1 288 ? -1.521 -11.07 15.992 1 55.34 288 THR B C 1
ATOM 7526 O O . THR B 1 288 ? -1.708 -11.211 14.789 1 55.34 288 THR B O 1
ATOM 7529 N N . SER B 1 289 ? -2.477 -10.797 16.812 1 72.06 289 SER B N 1
ATOM 7530 C CA . SER B 1 289 ? -3.811 -11.172 16.344 1 72.06 289 SER B CA 1
ATOM 7531 C C . SER B 1 289 ? -4.379 -10.133 15.391 1 72.06 289 SER B C 1
ATOM 7533 O O . SER B 1 289 ? -5.242 -10.445 14.562 1 72.06 289 SER B O 1
ATOM 7535 N N . ILE B 1 290 ? -3.586 -9.008 15.32 1 85.12 290 ILE B N 1
ATOM 7536 C CA . ILE B 1 290 ? -4.164 -7.961 14.484 1 85.12 290 ILE B CA 1
ATOM 7537 C C . ILE B 1 290 ? -3.85 -8.234 13.016 1 85.12 290 ILE B C 1
ATOM 7539 O O . ILE B 1 290 ? -4.547 -7.754 12.125 1 85.12 290 ILE B O 1
ATOM 7543 N N . LEU B 1 291 ? -2.789 -9.062 12.812 1 89.56 291 LEU B N 1
ATOM 7544 C CA . LEU B 1 291 ? -2.41 -9.375 11.445 1 89.56 291 LEU B CA 1
ATOM 7545 C C . LEU B 1 291 ? -3.203 -10.57 10.922 1 89.56 291 LEU B C 1
ATOM 7547 O O . LEU B 1 291 ? -3.223 -10.828 9.711 1 89.56 291 LEU B O 1
ATOM 7551 N N . SER B 1 292 ? -3.947 -11.266 11.789 1 89.69 292 SER B N 1
ATOM 7552 C CA . SER B 1 292 ? -4.562 -12.531 11.406 1 89.69 292 SER B CA 1
ATOM 7553 C C . SER B 1 292 ? -6.086 -12.422 11.383 1 89.69 292 SER B C 1
ATOM 7555 O O . SER B 1 292 ? -6.785 -13.438 11.414 1 89.69 292 SER B O 1
ATOM 7557 N N . SER B 1 293 ? -6.562 -11.188 11.383 1 90.94 293 SER B N 1
ATOM 7558 C CA . SER B 1 293 ? -8 -10.984 11.273 1 90.94 293 SER B CA 1
ATOM 7559 C C . SER B 1 293 ? -8.32 -9.711 10.492 1 90.94 293 SER B C 1
ATOM 7561 O O . SER B 1 293 ? -7.434 -8.891 10.25 1 90.94 293 SER B O 1
ATOM 7563 N N . GLY B 1 294 ? -9.578 -9.633 10.086 1 94.5 294 GLY B N 1
ATOM 7564 C CA . GLY B 1 294 ? -10.078 -8.461 9.391 1 94.5 294 GLY B CA 1
ATOM 7565 C C . GLY B 1 294 ? -11.547 -8.18 9.664 1 94.5 294 GLY B C 1
ATOM 7566 O O . GLY B 1 294 ? -12.398 -9.047 9.445 1 94.5 294 GLY B O 1
ATOM 7567 N N . SER B 1 295 ? -11.781 -7.074 10.203 1 96.19 295 SER B N 1
ATOM 7568 C CA . SER B 1 295 ? -13.141 -6.609 10.469 1 96.19 295 SER B CA 1
ATOM 7569 C C . SER B 1 295 ? -13.242 -5.094 10.367 1 96.19 295 SER B C 1
ATOM 7571 O O . SER B 1 295 ? -12.219 -4.395 10.398 1 96.19 295 SER B O 1
ATOM 7573 N N . LEU B 1 296 ? -14.43 -4.645 10.211 1 97.31 296 LEU B N 1
ATOM 7574 C CA . LEU B 1 296 ? -14.641 -3.201 10.148 1 97.31 296 LEU B CA 1
ATOM 7575 C C . LEU B 1 296 ? -14.125 -2.518 11.414 1 97.31 296 LEU B C 1
ATOM 7577 O O . LEU B 1 296 ? -13.484 -1.468 11.336 1 97.31 296 LEU B O 1
ATOM 7581 N N . THR B 1 297 ? -14.398 -3.121 12.547 1 97.06 297 THR B N 1
ATOM 7582 C CA . THR B 1 297 ? -13.969 -2.588 13.836 1 97.06 297 THR B CA 1
ATOM 7583 C C . THR B 1 297 ? -12.445 -2.559 13.922 1 97.06 297 THR B C 1
ATOM 7585 O O . THR B 1 297 ? -11.867 -1.599 14.438 1 97.06 297 THR B O 1
ATOM 7588 N N . LEU B 1 298 ? -11.828 -3.588 13.453 1 95.88 298 LEU B N 1
ATOM 7589 C CA . LEU B 1 298 ? -10.367 -3.639 13.5 1 95.88 298 LEU B CA 1
ATOM 7590 C C . LEU B 1 298 ? -9.758 -2.559 12.617 1 95.88 298 LEU B C 1
ATOM 7592 O O . LEU B 1 298 ? -8.773 -1.923 13 1 95.88 298 LEU B O 1
ATOM 7596 N N . VAL B 1 299 ? -10.312 -2.393 11.398 1 97.88 299 VAL B N 1
ATOM 7597 C CA . VAL B 1 299 ? -9.828 -1.328 10.523 1 97.88 299 VAL B CA 1
ATOM 7598 C C . VAL B 1 299 ? -9.914 0.014 11.25 1 97.88 299 VAL B C 1
ATOM 7600 O O . VAL B 1 299 ? -8.969 0.81 11.203 1 97.88 299 VAL B O 1
ATOM 7603 N N . GLN B 1 300 ? -11.031 0.296 11.875 1 98.06 300 GLN B N 1
ATOM 7604 C CA . GLN B 1 300 ? -11.227 1.533 12.625 1 98.06 300 GLN B CA 1
ATOM 7605 C C . GLN B 1 300 ? -10.172 1.698 13.711 1 98.06 300 GLN B C 1
ATOM 7607 O O . GLN B 1 300 ? -9.547 2.756 13.82 1 98.06 300 GLN B O 1
ATOM 7612 N N . ALA B 1 301 ? -9.977 0.635 14.438 1 95.12 301 ALA B N 1
ATOM 7613 C CA . ALA B 1 301 ? -9.047 0.665 15.562 1 95.12 301 ALA B CA 1
ATOM 7614 C C . ALA B 1 301 ? -7.613 0.885 15.094 1 95.12 301 ALA B C 1
ATOM 7616 O O . ALA B 1 301 ? -6.895 1.723 15.648 1 95.12 301 ALA B O 1
ATOM 7617 N N . VAL B 1 302 ? -7.227 0.155 14.109 1 95.12 302 VAL B N 1
ATOM 7618 C CA . VAL B 1 302 ? -5.848 0.189 13.625 1 95.12 302 VAL B CA 1
ATOM 7619 C C . VAL B 1 302 ? -5.57 1.529 12.953 1 95.12 302 VAL B C 1
ATOM 7621 O O . VAL B 1 302 ? -4.48 2.088 13.086 1 95.12 302 VAL B O 1
ATOM 7624 N N . ALA B 1 303 ? -6.508 2.057 12.203 1 97.44 303 ALA B N 1
ATOM 7625 C CA . ALA B 1 303 ? -6.348 3.369 11.578 1 97.44 303 ALA B CA 1
ATOM 7626 C C . ALA B 1 303 ? -6.16 4.457 12.633 1 97.44 303 ALA B C 1
ATOM 7628 O O . ALA B 1 303 ? -5.258 5.289 12.516 1 97.44 303 ALA B O 1
ATOM 7629 N N . LEU B 1 304 ? -7.008 4.426 13.641 1 96.56 304 LEU B N 1
ATOM 7630 C CA . LEU B 1 304 ? -6.91 5.402 14.719 1 96.56 304 LEU B CA 1
ATOM 7631 C C . LEU B 1 304 ? -5.598 5.238 15.484 1 96.56 304 LEU B C 1
ATOM 7633 O O . LEU B 1 304 ? -4.957 6.227 15.836 1 96.56 304 LEU B O 1
ATOM 7637 N N . LYS B 1 305 ? -5.242 4.016 15.703 1 92.44 305 LYS B N 1
ATOM 7638 C CA . LYS B 1 305 ? -3.988 3.752 16.406 1 92.44 305 LYS B CA 1
ATOM 7639 C C . LYS B 1 305 ? -2.797 4.301 15.617 1 92.44 305 LYS B C 1
ATOM 7641 O O . LYS B 1 305 ? -1.87 4.863 16.203 1 92.44 305 LYS B O 1
ATOM 7646 N N . GLY B 1 306 ? -2.834 4.07 14.297 1 93 306 GLY B N 1
ATOM 7647 C CA . GLY B 1 306 ? -1.77 4.613 13.469 1 93 306 GLY B CA 1
ATOM 7648 C C . GLY B 1 306 ? -1.613 6.117 13.602 1 93 306 GLY B C 1
ATOM 7649 O O . GLY B 1 306 ? -0.502 6.617 13.789 1 93 306 GLY B O 1
ATOM 7650 N N . HIS B 1 307 ? -2.676 6.797 13.594 1 92.81 307 HIS B N 1
ATOM 7651 C CA . HIS B 1 307 ? -2.66 8.25 13.703 1 92.81 307 HIS B CA 1
ATOM 7652 C C . HIS B 1 307 ? -2.188 8.695 15.086 1 92.81 307 HIS B C 1
ATOM 7654 O O . HIS B 1 307 ? -1.412 9.641 15.203 1 92.81 307 HIS B O 1
ATOM 7660 N N . PHE B 1 308 ? -2.676 8.047 16.078 1 90.94 308 PHE B N 1
ATOM 7661 C CA . PHE B 1 308 ? -2.334 8.391 17.438 1 90.94 308 PHE B CA 1
ATOM 7662 C C . PHE B 1 308 ? -0.863 8.109 17.719 1 90.94 308 PHE B C 1
ATOM 7664 O O . PHE B 1 308 ? -0.205 8.867 18.438 1 90.94 308 PHE B O 1
ATOM 7671 N N . THR B 1 309 ? -0.392 6.988 17.156 1 88.56 309 THR B N 1
ATOM 7672 C CA . THR B 1 309 ? 1.01 6.625 17.328 1 88.56 309 THR B CA 1
ATOM 7673 C C . THR B 1 309 ? 1.925 7.68 16.719 1 88.56 309 THR B C 1
ATOM 7675 O O . THR B 1 309 ? 2.998 7.965 17.266 1 88.56 309 THR B O 1
ATOM 7678 N N . GLN B 1 310 ? 1.58 8.219 15.625 1 89.38 310 GLN B N 1
ATOM 7679 C CA . GLN B 1 310 ? 2.318 9.328 15.031 1 89.38 310 GLN B CA 1
ATOM 7680 C C . GLN B 1 310 ? 2.381 10.523 15.977 1 89.38 310 GLN B C 1
ATOM 7682 O O . GLN B 1 310 ? 3.436 11.141 16.141 1 89.38 310 GLN B O 1
ATOM 7687 N N . ARG B 1 311 ? 1.312 10.82 16.594 1 86.06 311 ARG B N 1
ATOM 7688 C CA . ARG B 1 311 ? 1.258 11.922 17.547 1 86.06 311 ARG B CA 1
ATOM 7689 C C . ARG B 1 311 ? 2.17 11.656 18.75 1 86.06 311 ARG B C 1
ATOM 7691 O O . ARG B 1 311 ? 2.73 12.586 19.328 1 86.06 311 ARG B O 1
ATOM 7698 N N . GLN B 1 312 ? 2.318 10.359 19.031 1 82.62 312 GLN B N 1
ATOM 7699 C CA . GLN B 1 312 ? 3.17 9.969 20.141 1 82.62 312 GLN B CA 1
ATOM 7700 C C . GLN B 1 312 ? 4.645 10 19.75 1 82.62 312 GLN B C 1
ATOM 7702 O O . GLN B 1 312 ? 5.488 9.422 20.438 1 82.62 312 GLN B O 1
ATOM 7707 N N . ASN B 1 313 ? 4.92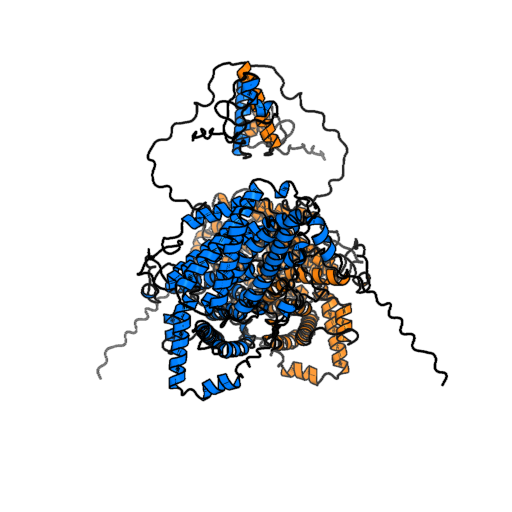6 10.578 18.625 1 83.38 313 ASN B N 1
ATOM 7708 C CA . ASN B 1 313 ? 6.285 10.758 18.125 1 83.38 313 ASN B CA 1
ATOM 7709 C C . ASN B 1 313 ? 6.887 9.438 17.656 1 83.38 313 ASN B C 1
ATOM 7711 O O . ASN B 1 313 ? 8.078 9.188 17.859 1 83.38 313 ASN B O 1
ATOM 7715 N N . ASN B 1 314 ? 6.086 8.531 17.25 1 87.62 314 ASN B N 1
ATOM 7716 C CA . ASN B 1 314 ? 6.5 7.297 16.578 1 87.62 314 ASN B CA 1
ATOM 7717 C C . ASN B 1 314 ? 6.027 7.246 15.133 1 87.62 314 ASN B C 1
ATOM 7719 O O . ASN B 1 314 ? 5.145 6.457 14.797 1 87.62 314 ASN B O 1
ATOM 7723 N N . PRO B 1 315 ? 6.602 8.062 14.328 1 91.56 315 PRO B N 1
ATOM 7724 C CA . PRO B 1 315 ? 6.086 8.25 12.969 1 91.56 315 PRO B CA 1
ATOM 7725 C C . PRO B 1 315 ? 6.168 6.98 12.125 1 91.56 315 PRO B C 1
ATOM 7727 O O . PRO B 1 315 ? 5.242 6.676 11.367 1 91.56 315 PRO B O 1
ATOM 7730 N N . ASN B 1 316 ? 7.266 6.203 12.195 1 93.12 316 ASN B N 1
ATOM 7731 C CA . ASN B 1 316 ? 7.418 5.004 11.375 1 93.12 316 ASN B CA 1
ATOM 7732 C C . ASN B 1 316 ? 6.445 3.906 11.805 1 93.12 316 ASN B C 1
ATOM 7734 O O . ASN B 1 316 ? 5.898 3.193 10.961 1 93.12 316 ASN B O 1
ATOM 7738 N N . THR B 1 317 ? 6.27 3.775 13.141 1 92.12 317 THR B N 1
ATOM 7739 C CA . THR B 1 317 ? 5.281 2.826 13.641 1 92.12 317 THR B CA 1
ATOM 7740 C C . THR B 1 317 ? 3.883 3.205 13.164 1 92.12 317 THR B C 1
ATOM 7742 O O . THR B 1 317 ? 3.096 2.338 12.781 1 92.12 317 THR B O 1
ATOM 7745 N N . GLY B 1 318 ? 3.574 4.543 13.305 1 93.88 318 GLY B N 1
ATOM 7746 C CA . GLY B 1 318 ? 2.307 5.012 12.773 1 93.88 318 GLY B CA 1
ATOM 7747 C C . GLY B 1 318 ? 2.133 4.711 11.297 1 93.88 318 GLY B C 1
ATOM 7748 O O . GLY B 1 318 ? 1.045 4.328 10.859 1 93.88 318 GLY B O 1
ATOM 7749 N N . TRP B 1 319 ? 3.209 4.836 10.516 1 96.06 319 TRP B N 1
ATOM 7750 C CA . TRP B 1 319 ? 3.242 4.504 9.094 1 96.06 319 TRP B CA 1
ATOM 7751 C C . TRP B 1 319 ? 2.869 3.041 8.875 1 96.06 319 TRP B C 1
ATOM 7753 O O . TRP B 1 319 ? 2.062 2.729 7.996 1 96.06 319 TRP B O 1
ATOM 7763 N N . ASN B 1 320 ? 3.408 2.158 9.656 1 95.38 320 ASN B N 1
ATOM 7764 C CA . ASN B 1 320 ? 3.135 0.731 9.523 1 95.38 320 ASN B CA 1
ATOM 7765 C C . ASN B 1 320 ? 1.686 0.404 9.875 1 95.38 320 ASN B C 1
ATOM 7767 O O . ASN B 1 320 ? 1.041 -0.387 9.18 1 95.38 320 ASN B O 1
ATOM 7771 N N . PHE B 1 321 ? 1.178 1.052 10.961 1 94.38 321 PHE B N 1
ATOM 7772 C CA . PHE B 1 321 ? -0.212 0.824 11.336 1 94.38 321 PHE B CA 1
ATOM 7773 C C . PHE B 1 321 ? -1.158 1.335 10.258 1 94.38 321 PHE B C 1
ATOM 7775 O O . PHE B 1 321 ? -2.162 0.689 9.945 1 94.38 321 PHE B O 1
ATOM 7782 N N . SER B 1 322 ? -0.832 2.494 9.766 1 97 322 SER B N 1
ATOM 7783 C CA . SER B 1 322 ? -1.649 3.039 8.688 1 97 322 SER B CA 1
ATOM 7784 C C . SER B 1 322 ? -1.69 2.092 7.496 1 97 322 SER B C 1
ATOM 7786 O O . SER B 1 322 ? -2.752 1.872 6.906 1 97 322 SER B O 1
ATOM 7788 N N . GLY B 1 323 ? -0.554 1.557 7.129 1 97.31 323 GLY B N 1
ATOM 7789 C CA . GLY B 1 323 ? -0.492 0.59 6.043 1 97.31 323 GLY B CA 1
ATOM 7790 C C . GLY B 1 323 ? -1.299 -0.665 6.316 1 97.31 323 GLY B C 1
ATOM 7791 O O . GLY B 1 323 ? -1.945 -1.201 5.414 1 97.31 323 GLY B O 1
ATOM 7792 N N . LEU B 1 324 ? -1.188 -1.125 7.523 1 95.69 324 LEU B N 1
ATOM 7793 C CA . LEU B 1 324 ? -1.955 -2.311 7.891 1 95.69 324 LEU B CA 1
ATOM 7794 C C . LEU B 1 324 ? -3.451 -2.049 7.77 1 95.69 324 LEU B C 1
ATOM 7796 O O . LEU B 1 324 ? -4.199 -2.91 7.301 1 95.69 324 LEU B O 1
ATOM 7800 N N . ALA B 1 325 ? -3.904 -0.873 8.203 1 97.75 325 ALA B N 1
ATOM 7801 C CA . ALA B 1 325 ? -5.309 -0.507 8.055 1 97.75 325 ALA B CA 1
ATOM 7802 C C . ALA B 1 325 ? -5.742 -0.568 6.594 1 97.75 325 ALA B C 1
ATOM 7804 O O . ALA B 1 325 ? -6.832 -1.051 6.281 1 97.75 325 ALA B O 1
ATOM 7805 N N . VAL B 1 326 ? -4.895 -0.098 5.711 1 98.31 326 VAL B N 1
ATOM 7806 C CA . VAL B 1 326 ? -5.184 -0.112 4.281 1 98.31 326 VAL B CA 1
ATOM 7807 C C . VAL B 1 326 ? -5.34 -1.553 3.801 1 98.31 326 VAL B C 1
ATOM 7809 O O . VAL B 1 326 ? -6.289 -1.874 3.08 1 98.31 326 VAL B O 1
ATOM 7812 N N . ARG B 1 327 ? -4.438 -2.408 4.164 1 98.12 327 ARG B N 1
ATOM 7813 C CA . ARG B 1 327 ? -4.461 -3.795 3.715 1 98.12 327 ARG B CA 1
ATOM 7814 C C . ARG B 1 327 ? -5.711 -4.512 4.219 1 98.12 327 ARG B C 1
ATOM 7816 O O . ARG B 1 327 ? -6.359 -5.238 3.467 1 98.12 327 ARG B O 1
ATOM 7823 N N . ILE B 1 328 ? -6.059 -4.324 5.488 1 97.88 328 ILE B N 1
ATOM 7824 C CA . ILE B 1 328 ? -7.262 -4.949 6.023 1 97.88 328 ILE B CA 1
ATOM 7825 C C . ILE B 1 328 ? -8.492 -4.395 5.309 1 97.88 328 ILE B C 1
ATOM 7827 O O . ILE B 1 328 ? -9.414 -5.141 4.965 1 97.88 328 ILE B O 1
ATOM 7831 N N . ALA B 1 329 ? -8.516 -3.092 5.098 1 98.5 329 ALA B N 1
ATOM 7832 C CA . ALA B 1 329 ? -9.641 -2.473 4.406 1 98.5 329 ALA B CA 1
ATOM 7833 C C . ALA B 1 329 ? -9.852 -3.094 3.029 1 98.5 329 ALA B C 1
ATOM 7835 O O . ALA B 1 329 ? -10.984 -3.395 2.641 1 98.5 329 ALA B O 1
ATOM 7836 N N . ILE B 1 330 ? -8.805 -3.299 2.301 1 97.81 330 ILE B N 1
ATOM 7837 C CA . ILE B 1 330 ? -8.883 -3.885 0.967 1 97.81 330 ILE B CA 1
ATOM 7838 C C . ILE B 1 330 ? -9.367 -5.332 1.068 1 97.81 330 ILE B C 1
ATOM 7840 O O . ILE B 1 330 ? -10.164 -5.785 0.246 1 97.81 330 ILE B O 1
ATOM 7844 N N . SER B 1 331 ? -8.867 -6.035 2.092 1 96.81 331 SER B N 1
ATOM 7845 C CA . SER B 1 331 ? -9.266 -7.43 2.27 1 96.81 331 SER B CA 1
ATOM 7846 C C . SER B 1 331 ? -10.75 -7.547 2.604 1 96.81 331 SER B C 1
ATOM 7848 O O . SER B 1 331 ? -11.328 -8.625 2.498 1 96.81 331 SER B O 1
ATOM 7850 N N . LEU B 1 332 ? -11.383 -6.426 3 1 97.25 332 LEU B N 1
ATOM 7851 C CA . LEU B 1 332 ? -12.812 -6.398 3.287 1 97.25 332 LEU B CA 1
ATOM 7852 C C . LEU B 1 332 ? -13.586 -5.816 2.111 1 97.25 332 LEU B C 1
ATOM 7854 O O . LEU B 1 332 ? -14.82 -5.715 2.164 1 97.25 332 LEU B O 1
ATOM 7858 N N . GLY B 1 333 ? -12.914 -5.379 1.096 1 95.75 333 GLY B N 1
ATOM 7859 C CA . GLY B 1 333 ? -13.562 -4.793 -0.068 1 95.75 333 GLY B CA 1
ATOM 7860 C C . GLY B 1 333 ? -14.055 -3.379 0.175 1 95.75 333 GLY B C 1
ATOM 7861 O O . GLY B 1 333 ? -15.008 -2.932 -0.463 1 95.75 333 GLY B O 1
ATOM 7862 N N . LEU B 1 334 ? -13.406 -2.604 1.063 1 97.5 334 LEU B N 1
ATOM 7863 C CA . LEU B 1 334 ? -13.898 -1.283 1.439 1 97.5 334 LEU B CA 1
ATOM 7864 C C . LEU B 1 334 ? -13.57 -0.253 0.364 1 97.5 334 LEU B C 1
ATOM 7866 O O . LEU B 1 334 ? -14.016 0.895 0.442 1 97.5 334 LEU B O 1
ATOM 7870 N N . HIS B 1 335 ? -12.812 -0.584 -0.639 1 95.62 335 HIS B N 1
ATOM 7871 C CA . HIS B 1 335 ? -12.523 0.308 -1.756 1 95.62 335 HIS B CA 1
ATOM 7872 C C . HIS B 1 335 ? -13.539 0.143 -2.875 1 95.62 335 HIS B C 1
ATOM 7874 O O . HIS B 1 335 ? -13.492 0.857 -3.879 1 95.62 335 HIS B O 1
ATOM 7880 N N . ARG B 1 336 ? -14.516 -0.766 -2.619 1 93.94 336 ARG B N 1
ATOM 7881 C CA . ARG B 1 336 ? -15.523 -1.064 -3.631 1 93.94 336 ARG B CA 1
ATOM 7882 C C . ARG B 1 336 ? -16.922 -0.776 -3.105 1 93.94 336 ARG B C 1
ATOM 7884 O O . ARG B 1 336 ? -17.219 -1.028 -1.935 1 93.94 336 ARG B O 1
ATOM 7891 N N . GLU B 1 337 ? -17.828 -0.35 -4.027 1 93.5 337 GLU B N 1
ATOM 7892 C CA . GLU B 1 337 ? -19.203 -0.008 -3.646 1 93.5 337 GLU B CA 1
ATOM 7893 C C . GLU B 1 337 ? -20.094 -1.247 -3.611 1 93.5 337 GLU B C 1
ATOM 7895 O O . GLU B 1 337 ? -20.984 -1.348 -2.773 1 93.5 337 GLU B O 1
ATOM 7900 N N . PHE B 1 338 ? -19.922 -2.17 -4.5 1 90.94 338 PHE B N 1
ATOM 7901 C CA . PHE B 1 338 ? -20.734 -3.361 -4.676 1 90.94 338 PHE B CA 1
ATOM 7902 C C . PHE B 1 338 ? -22.219 -2.992 -4.75 1 90.94 338 PHE B C 1
ATOM 7904 O O . PHE B 1 338 ? -23.016 -3.422 -3.912 1 90.94 338 PHE B O 1
ATOM 7911 N N . PRO B 1 339 ? -22.641 -2.33 -5.797 1 88.88 339 PRO B N 1
ATOM 7912 C CA . PRO B 1 339 ? -24.016 -1.853 -5.855 1 88.88 339 PRO B CA 1
ATOM 7913 C C . PRO B 1 339 ? -25.031 -2.99 -5.809 1 88.88 339 PRO B C 1
ATOM 7915 O O . PRO B 1 339 ? -26.156 -2.801 -5.32 1 88.88 339 PRO B O 1
ATOM 7918 N N . ALA B 1 340 ? -24.672 -4.199 -6.238 1 88.38 340 ALA B N 1
ATOM 7919 C CA . ALA B 1 340 ? -25.594 -5.328 -6.297 1 88.38 340 ALA B CA 1
ATOM 7920 C C . ALA B 1 340 ? -25.656 -6.062 -4.965 1 88.38 340 ALA B C 1
ATOM 7922 O O . ALA B 1 340 ? -26.484 -6.961 -4.777 1 88.38 340 ALA B O 1
ATOM 7923 N N . TRP B 1 341 ? -24.797 -5.734 -4.051 1 91.75 341 TRP B N 1
ATOM 7924 C CA . TRP B 1 341 ? -24.812 -6.344 -2.725 1 91.75 341 TRP B CA 1
ATOM 7925 C C . TRP B 1 341 ? -25.984 -5.824 -1.899 1 91.75 341 TRP B C 1
ATOM 7927 O O . TRP B 1 341 ? -26.078 -4.629 -1.625 1 91.75 341 TRP B O 1
ATOM 7937 N N . ASN B 1 342 ? -26.859 -6.73 -1.558 1 90.81 342 ASN B N 1
ATOM 7938 C CA . ASN B 1 342 ? -28.094 -6.352 -0.875 1 90.81 342 ASN B CA 1
ATOM 7939 C C . ASN B 1 342 ? -27.875 -6.176 0.624 1 90.81 342 ASN B C 1
ATOM 7941 O O . ASN B 1 342 ? -28.234 -7.047 1.417 1 90.81 342 ASN B O 1
ATOM 7945 N N . ILE B 1 343 ? -27.391 -5.094 0.995 1 94 343 ILE B N 1
ATOM 7946 C CA . ILE B 1 343 ? -27.188 -4.734 2.395 1 94 343 ILE B CA 1
ATOM 7947 C C . ILE B 1 343 ? -27.938 -3.441 2.707 1 94 343 ILE B C 1
ATOM 7949 O O . ILE B 1 343 ? -28.391 -2.742 1.796 1 94 343 ILE B O 1
ATOM 7953 N N . SER B 1 344 ? -28.141 -3.137 3.992 1 95.06 344 SER B N 1
ATOM 7954 C CA . SER B 1 344 ? -28.906 -1.963 4.402 1 95.06 344 SER B CA 1
ATOM 7955 C C . SER B 1 344 ? -28.203 -0.673 4.004 1 95.06 344 SER B C 1
ATOM 7957 O O . SER B 1 344 ? -26.969 -0.66 3.828 1 95.06 344 SER B O 1
ATOM 7959 N N . VAL B 1 345 ? -28.984 0.375 3.932 1 95.62 345 VAL B N 1
ATOM 7960 C CA . VAL B 1 345 ? -28.453 1.697 3.621 1 95.62 345 VAL B CA 1
ATOM 7961 C C . VAL B 1 345 ? -27.453 2.119 4.695 1 95.62 345 VAL B C 1
ATOM 7963 O O . VAL B 1 345 ? -26.422 2.723 4.391 1 95.62 345 VAL B O 1
ATOM 7966 N N . PHE B 1 346 ? -27.766 1.784 5.902 1 96.75 346 PHE B N 1
ATOM 7967 C CA . PHE B 1 346 ? -26.906 2.111 7.039 1 96.75 346 PHE B CA 1
ATOM 7968 C C . PHE B 1 346 ? -25.562 1.412 6.922 1 96.75 346 PHE B C 1
ATOM 7970 O O . PHE B 1 346 ? -24.516 2.049 7.062 1 96.75 346 PHE B O 1
ATOM 7977 N N . ASP B 1 347 ? -25.578 0.124 6.676 1 96.56 347 ASP B N 1
ATOM 7978 C CA . ASP B 1 347 ? -24.344 -0.65 6.594 1 96.56 347 ASP B CA 1
ATOM 7979 C C . ASP B 1 347 ? -23.484 -0.179 5.43 1 96.56 347 ASP B C 1
ATOM 7981 O O . ASP B 1 347 ? -22.25 -0.139 5.539 1 96.56 347 ASP B O 1
ATOM 7985 N N . ARG B 1 348 ? -24.078 0.125 4.348 1 96.94 348 ARG B N 1
ATOM 7986 C CA . ARG B 1 348 ? -23.344 0.639 3.193 1 96.94 348 ARG B CA 1
ATOM 7987 C C . ARG B 1 348 ? -22.656 1.953 3.525 1 96.94 348 ARG B C 1
ATOM 7989 O O . ARG B 1 348 ? -21.5 2.162 3.146 1 96.94 348 ARG B O 1
ATOM 7996 N N . GLU B 1 349 ? -23.344 2.805 4.211 1 97.88 349 GLU B N 1
ATOM 7997 C CA . GLU B 1 349 ? -22.781 4.094 4.59 1 97.88 349 GLU B CA 1
ATOM 7998 C C . GLU B 1 349 ? -21.609 3.914 5.559 1 97.88 349 GLU B C 1
ATOM 8000 O O . GLU B 1 349 ? -20.609 4.641 5.48 1 97.88 349 GLU B O 1
ATOM 8005 N N . MET B 1 350 ? -21.75 2.963 6.5 1 97.5 350 MET B N 1
ATOM 8006 C CA . MET B 1 350 ? -20.656 2.707 7.43 1 97.5 350 MET B CA 1
ATOM 8007 C C . MET B 1 350 ? -19.406 2.26 6.68 1 97.5 350 MET B C 1
ATOM 8009 O O . MET B 1 350 ? -18.297 2.676 7.016 1 97.5 350 MET B O 1
ATOM 8013 N N . ARG B 1 351 ? -19.578 1.416 5.691 1 97.81 351 ARG B N 1
ATOM 8014 C CA . ARG B 1 351 ? -18.453 0.952 4.879 1 97.81 351 ARG B CA 1
ATOM 8015 C C . ARG B 1 351 ? -17.812 2.111 4.129 1 97.81 351 ARG B C 1
ATOM 8017 O O . ARG B 1 351 ? -16.578 2.207 4.07 1 97.81 351 ARG B O 1
ATOM 8024 N N . ARG B 1 352 ? -18.656 3.037 3.58 1 98.06 352 ARG B N 1
ATOM 8025 C CA . ARG B 1 352 ? -18.156 4.215 2.879 1 98.06 352 ARG B CA 1
ATOM 8026 C C . ARG B 1 352 ? -17.297 5.082 3.805 1 98.06 352 ARG B C 1
ATOM 8028 O O . ARG B 1 352 ? -16.188 5.469 3.453 1 98.06 352 ARG B O 1
ATOM 8035 N N . ARG B 1 353 ? -17.812 5.344 4.961 1 98.44 353 ARG B N 1
ATOM 8036 C CA . ARG B 1 353 ? -17.156 6.223 5.926 1 98.44 353 ARG B CA 1
ATOM 8037 C C . ARG B 1 353 ? -15.805 5.664 6.348 1 98.44 353 ARG B C 1
ATOM 8039 O O . ARG B 1 353 ? -14.805 6.387 6.375 1 98.44 353 ARG B O 1
ATOM 8046 N N . VAL B 1 354 ? -15.773 4.375 6.637 1 98.62 354 VAL B N 1
ATOM 8047 C CA . VAL B 1 354 ? -14.531 3.756 7.078 1 98.62 354 VAL B CA 1
ATOM 8048 C C . VAL B 1 354 ? -13.523 3.742 5.93 1 98.62 354 VAL B C 1
ATOM 8050 O O . VAL B 1 354 ? -12.367 4.121 6.109 1 98.62 354 VAL B O 1
ATOM 8053 N N . GLY B 1 355 ? -13.961 3.312 4.738 1 98.06 355 GLY B N 1
ATOM 8054 C CA . GLY B 1 355 ? -13.086 3.285 3.584 1 98.06 355 GLY B CA 1
ATOM 8055 C C . GLY B 1 355 ? -12.453 4.633 3.279 1 98.06 355 GLY B C 1
ATOM 8056 O O . GLY B 1 355 ? -11.234 4.734 3.127 1 98.06 355 GLY B O 1
ATOM 8057 N N . TRP B 1 356 ? -13.227 5.656 3.324 1 98.25 356 TRP B N 1
ATOM 8058 C CA . TRP B 1 356 ? -12.742 6.984 2.955 1 98.25 356 TRP B CA 1
ATOM 8059 C C . TRP B 1 356 ? -11.898 7.586 4.07 1 98.25 356 TRP B C 1
ATOM 8061 O O . TRP B 1 356 ? -10.945 8.32 3.809 1 98.25 356 TRP B O 1
ATOM 8071 N N . CYS B 1 357 ? -12.25 7.324 5.34 1 98.62 357 CYS B N 1
ATOM 8072 C CA . CYS B 1 357 ? -11.398 7.793 6.426 1 98.62 357 CYS B CA 1
ATOM 8073 C C . CYS B 1 357 ? -10 7.215 6.312 1 98.62 357 CYS B C 1
ATOM 8075 O O . CYS B 1 357 ? -9.008 7.934 6.461 1 98.62 357 CYS B O 1
ATOM 8077 N N . VAL B 1 358 ? -9.906 5.895 6.043 1 98.44 358 VAL B N 1
ATOM 8078 C CA . VAL B 1 358 ? -8.602 5.25 5.891 1 98.44 358 VAL B CA 1
ATOM 8079 C C . VAL B 1 358 ? -7.852 5.871 4.715 1 98.44 358 VAL B C 1
ATOM 8081 O O . VAL B 1 358 ? -6.648 6.121 4.801 1 98.44 358 VAL B O 1
ATOM 8084 N N . PHE B 1 359 ? -8.57 6.137 3.633 1 97.56 359 PHE B N 1
ATOM 8085 C CA . PHE B 1 359 ? -8.016 6.77 2.443 1 97.56 359 PHE B CA 1
ATOM 8086 C C . PHE B 1 359 ? -7.391 8.117 2.785 1 97.56 359 PHE B C 1
ATOM 8088 O O . PHE B 1 359 ? -6.23 8.367 2.457 1 97.56 359 PHE B O 1
ATOM 8095 N N . VAL B 1 360 ? -8.109 8.953 3.477 1 97.88 360 VAL B N 1
ATOM 8096 C CA . VAL B 1 360 ? -7.66 10.312 3.785 1 97.88 360 VAL B CA 1
ATOM 8097 C C . VAL B 1 360 ? -6.527 10.266 4.809 1 97.88 360 VAL B C 1
ATOM 8099 O O . VAL B 1 360 ? -5.535 10.984 4.676 1 97.88 360 VAL B O 1
ATOM 8102 N N . MET B 1 361 ? -6.676 9.461 5.809 1 97.62 361 MET B N 1
ATOM 8103 C CA . MET B 1 361 ? -5.672 9.367 6.867 1 97.62 361 MET B CA 1
ATOM 8104 C C . MET B 1 361 ? -4.34 8.875 6.312 1 97.62 361 MET B C 1
ATOM 8106 O O . MET B 1 361 ? -3.289 9.43 6.629 1 97.62 361 MET B O 1
ATOM 8110 N N . ASP B 1 362 ? -4.406 7.844 5.52 1 97.38 362 ASP B N 1
ATOM 8111 C CA . ASP B 1 362 ? -3.176 7.277 4.98 1 97.38 362 ASP B CA 1
ATOM 8112 C C . ASP B 1 362 ? -2.508 8.242 4.004 1 97.38 362 ASP B C 1
ATOM 8114 O O . ASP B 1 362 ? -1.28 8.336 3.961 1 97.38 362 ASP B O 1
ATOM 8118 N N . ALA B 1 363 ? -3.277 8.875 3.164 1 96.5 363 ALA B N 1
ATOM 8119 C CA . ALA B 1 363 ? -2.725 9.883 2.256 1 96.5 363 ALA B CA 1
ATOM 8120 C C . ALA B 1 363 ? -2.023 10.992 3.031 1 96.5 363 ALA B C 1
ATOM 8122 O O . ALA B 1 363 ? -0.918 11.406 2.674 1 96.5 363 ALA B O 1
ATOM 8123 N N . GLY B 1 364 ? -2.699 11.461 4.062 1 95.44 364 GLY B N 1
ATOM 8124 C CA . GLY B 1 364 ? -2.086 12.477 4.898 1 95.44 364 GLY B CA 1
ATOM 8125 C C . GLY B 1 364 ? -0.758 12.047 5.492 1 95.44 364 GLY B C 1
ATOM 8126 O O . GLY B 1 364 ? 0.2 12.82 5.512 1 95.44 364 GLY B O 1
ATOM 8127 N N . THR B 1 365 ? -0.715 10.828 5.965 1 95.44 365 THR B N 1
ATOM 8128 C CA . THR B 1 365 ? 0.505 10.297 6.559 1 95.44 365 THR B CA 1
ATOM 8129 C C . THR B 1 365 ? 1.616 10.203 5.516 1 95.44 365 THR B C 1
ATOM 8131 O O . THR B 1 365 ? 2.76 10.57 5.785 1 95.44 365 THR B O 1
ATOM 8134 N N . ALA B 1 366 ? 1.277 9.695 4.344 1 95.75 366 ALA B N 1
ATOM 8135 C CA . ALA B 1 366 ? 2.248 9.555 3.262 1 95.75 366 ALA B CA 1
ATOM 8136 C C . ALA B 1 366 ? 2.832 10.914 2.875 1 95.75 366 ALA B C 1
ATOM 8138 O O . ALA B 1 366 ? 4.051 11.062 2.758 1 95.75 366 ALA B O 1
ATOM 8139 N N . ILE B 1 367 ? 2.039 11.883 2.756 1 94.69 367 ILE B N 1
ATOM 8140 C CA . ILE B 1 367 ? 2.455 13.219 2.338 1 94.69 367 ILE B CA 1
ATOM 8141 C C . ILE B 1 367 ? 3.332 13.852 3.42 1 94.69 367 ILE B C 1
ATOM 8143 O O . ILE B 1 367 ? 4.344 14.484 3.115 1 94.69 367 ILE B O 1
ATOM 8147 N N . THR B 1 368 ? 2.932 13.641 4.641 1 93.56 368 THR B N 1
ATOM 8148 C CA . THR B 1 368 ? 3.693 14.188 5.758 1 93.56 368 THR B CA 1
ATOM 8149 C C . THR B 1 368 ? 5.129 13.672 5.738 1 93.56 368 THR B C 1
ATOM 8151 O O . THR B 1 368 ? 6.07 14.43 5.992 1 93.56 368 THR B O 1
ATOM 8154 N N . PHE B 1 369 ? 5.34 12.461 5.336 1 93.19 369 PHE B N 1
ATOM 8155 C CA . PHE B 1 369 ? 6.664 11.852 5.418 1 93.19 369 PHE B CA 1
ATOM 8156 C C . PHE B 1 369 ? 7.352 11.867 4.059 1 93.19 369 PHE B C 1
ATOM 8158 O O . PHE B 1 369 ? 8.484 11.406 3.926 1 93.19 369 PHE B O 1
ATOM 8165 N N . GLY B 1 370 ? 6.676 12.422 3.059 1 92.5 370 GLY B N 1
ATOM 8166 C CA . GLY B 1 370 ? 7.234 12.391 1.714 1 92.5 370 GLY B CA 1
ATOM 8167 C C . GLY B 1 370 ? 7.344 10.992 1.142 1 92.5 370 GLY B C 1
ATOM 8168 O O . GLY B 1 370 ? 8.297 10.688 0.425 1 92.5 370 GLY B O 1
ATOM 8169 N N . ARG B 1 371 ? 6.457 10.117 1.567 1 95.19 371 ARG B N 1
ATOM 8170 C CA . ARG B 1 371 ? 6.43 8.734 1.106 1 95.19 371 ARG B CA 1
ATOM 8171 C C . ARG B 1 371 ? 5.312 8.516 0.091 1 95.19 371 ARG B C 1
ATOM 8173 O O . ARG B 1 371 ? 4.395 9.328 -0.01 1 95.19 371 ARG B O 1
ATOM 8180 N N . PRO B 1 372 ? 5.398 7.484 -0.737 1 95.25 372 PRO B N 1
ATOM 8181 C CA . PRO B 1 372 ? 4.367 7.25 -1.749 1 95.25 372 PRO B CA 1
ATOM 8182 C C . PRO B 1 372 ? 3.008 6.91 -1.14 1 95.25 372 PRO B C 1
ATOM 8184 O O . PRO B 1 372 ? 2.941 6.25 -0.099 1 95.25 372 PRO B O 1
ATOM 8187 N N . ILE B 1 373 ? 1.984 7.414 -1.78 1 95.12 373 ILE B N 1
ATOM 8188 C CA . ILE B 1 373 ? 0.626 7.027 -1.415 1 95.12 373 ILE B CA 1
ATOM 8189 C C . ILE B 1 373 ? 0.306 5.652 -1.994 1 95.12 373 ILE B C 1
ATOM 8191 O O . ILE B 1 373 ? 0.404 5.445 -3.207 1 95.12 373 ILE B O 1
ATOM 8195 N N . LEU B 1 374 ? -0.007 4.707 -1.126 1 94.75 374 LEU B N 1
ATOM 8196 C CA . LEU B 1 374 ? -0.247 3.332 -1.555 1 94.75 374 LEU B CA 1
ATOM 8197 C C . LEU B 1 374 ? -1.723 2.971 -1.421 1 94.75 374 LEU B C 1
ATOM 8199 O O . LEU B 1 374 ? -2.098 2.191 -0.542 1 94.75 374 LEU B O 1
ATOM 8203 N N . TRP B 1 375 ? -2.551 3.518 -2.184 1 92.81 375 TRP B N 1
ATOM 8204 C CA . TRP B 1 375 ? -3.982 3.256 -2.305 1 92.81 375 TRP B CA 1
ATOM 8205 C C . TRP B 1 375 ? -4.355 2.924 -3.746 1 92.81 375 TRP B C 1
ATOM 8207 O O . TRP B 1 375 ? -3.631 3.281 -4.68 1 92.81 375 TRP B O 1
ATOM 8217 N N . PRO B 1 376 ? -5.422 2.102 -3.898 1 89.44 376 PRO B N 1
ATOM 8218 C CA . PRO B 1 376 ? -5.82 1.784 -5.273 1 89.44 376 PRO B CA 1
ATOM 8219 C C . PRO B 1 376 ? -6.039 3.031 -6.125 1 89.44 376 PRO B C 1
ATOM 8221 O O . PRO B 1 376 ? -6.566 4.031 -5.637 1 89.44 376 PRO B O 1
ATOM 8224 N N . THR B 1 377 ? -5.488 2.934 -7.297 1 77.5 377 THR B N 1
ATOM 8225 C CA . THR B 1 377 ? -5.566 4.082 -8.195 1 77.5 377 THR B CA 1
ATOM 8226 C C . THR B 1 377 ? -6.402 3.75 -9.43 1 77.5 377 THR B C 1
ATOM 8228 O O . THR B 1 377 ? -6.895 2.629 -9.57 1 77.5 377 THR B O 1
ATOM 8231 N N . ASP B 1 378 ? -6.566 4.648 -10.297 1 65.5 378 ASP B N 1
ATOM 8232 C CA . ASP B 1 378 ? -6.965 4.527 -11.695 1 65.5 378 ASP B CA 1
ATOM 8233 C C . ASP B 1 378 ? -8.305 3.803 -11.828 1 65.5 378 ASP B C 1
ATOM 8235 O O . ASP B 1 378 ? -8.43 2.857 -12.609 1 65.5 378 ASP B O 1
ATOM 8239 N N . GLY B 1 379 ? -9.203 4.07 -10.953 1 73.88 379 GLY B N 1
ATOM 8240 C CA . GLY B 1 379 ? -10.531 3.518 -11.195 1 73.88 379 GLY B CA 1
ATOM 8241 C C . GLY B 1 379 ? -10.789 2.242 -10.422 1 73.88 379 GLY B C 1
ATOM 8242 O O . GLY B 1 379 ? -11.898 1.706 -10.453 1 73.88 379 GLY B O 1
ATOM 8243 N N . MET B 1 380 ? -9.82 1.82 -9.727 1 83.44 380 MET B N 1
ATOM 8244 C CA . MET B 1 380 ? -10.023 0.593 -8.961 1 83.44 380 MET B CA 1
ATOM 8245 C C . MET B 1 380 ? -10.875 0.857 -7.73 1 83.44 380 MET B C 1
ATOM 8247 O O . MET B 1 380 ? -11.391 -0.078 -7.113 1 83.44 380 MET B O 1
ATOM 8251 N N . MET B 1 381 ? -10.898 2.061 -7.375 1 88.56 381 MET B N 1
ATOM 8252 C CA . MET B 1 381 ? -11.789 2.461 -6.285 1 88.56 381 MET B CA 1
ATOM 8253 C C . MET B 1 381 ? -13.078 3.055 -6.828 1 88.56 381 MET B C 1
ATOM 8255 O O . MET B 1 381 ? -13.055 3.996 -7.625 1 88.56 381 MET B O 1
ATOM 8259 N N . ASP B 1 382 ? -14.195 2.449 -6.488 1 89.31 382 ASP B N 1
ATOM 8260 C CA . ASP B 1 382 ? -15.453 2.975 -7.004 1 89.31 382 ASP B CA 1
ATOM 8261 C C . ASP B 1 382 ? -16.438 3.256 -5.867 1 89.31 382 ASP B C 1
ATOM 8263 O O . ASP B 1 382 ? -17.641 3.387 -6.102 1 89.31 382 ASP B O 1
ATOM 8267 N N . ILE B 1 383 ? -15.953 3.229 -4.711 1 93.56 383 ILE B N 1
ATOM 8268 C CA . ILE B 1 383 ? -16.797 3.48 -3.545 1 93.56 383 ILE B CA 1
ATOM 8269 C C . ILE B 1 383 ? -17.328 4.914 -3.59 1 93.56 383 ILE B C 1
ATOM 8271 O O . ILE B 1 383 ? -16.594 5.836 -3.969 1 93.56 383 ILE B O 1
ATOM 8275 N N . LYS B 1 384 ? -18.531 5.094 -3.287 1 95.88 384 LYS B N 1
ATOM 8276 C CA . LYS B 1 384 ? -19.141 6.422 -3.281 1 95.88 384 LYS B CA 1
ATOM 8277 C C . LYS B 1 384 ? -18.719 7.215 -2.049 1 95.88 384 LYS B C 1
ATOM 8279 O O . LYS B 1 384 ? -18.391 6.637 -1.011 1 95.88 384 LYS B O 1
ATOM 8284 N N . GLU B 1 385 ? -18.734 8.523 -2.139 1 96.94 385 GLU B N 1
ATOM 8285 C CA . GLU B 1 385 ? -18.422 9.383 -0.995 1 96.94 385 GLU B CA 1
ATOM 8286 C C . GLU B 1 385 ? -19.484 9.227 0.102 1 96.94 385 GLU B C 1
ATOM 8288 O O . GLU B 1 385 ? -20.625 8.867 -0.175 1 96.94 385 GLU B O 1
ATOM 8293 N N . PRO B 1 386 ? -19.078 9.477 1.353 1 97.94 386 PRO B N 1
ATOM 8294 C CA . PRO B 1 386 ? -20.078 9.461 2.43 1 97.94 386 PRO B CA 1
ATOM 8295 C C . PRO B 1 386 ? -21.156 10.516 2.25 1 97.94 386 PRO B C 1
ATOM 8297 O O . PRO B 1 386 ? -20.906 11.57 1.657 1 97.94 386 PRO B O 1
ATOM 8300 N N . MET B 1 387 ? -22.281 10.234 2.793 1 97.69 387 MET B N 1
ATOM 8301 C CA . MET B 1 387 ? -23.406 11.172 2.707 1 97.69 387 MET B CA 1
ATOM 8302 C C . MET B 1 387 ? -23.234 12.312 3.709 1 97.69 387 MET B C 1
ATOM 8304 O O . MET B 1 387 ? -22.859 12.078 4.859 1 97.69 387 MET B O 1
ATOM 8308 N N . ASN B 1 388 ? -23.547 13.539 3.242 1 97.75 388 ASN B N 1
ATOM 8309 C CA . ASN B 1 388 ? -23.594 14.68 4.145 1 97.75 388 ASN B CA 1
ATOM 8310 C C . ASN B 1 388 ? -24.922 14.727 4.91 1 97.75 388 ASN B C 1
ATOM 8312 O O . ASN B 1 388 ? -25.734 15.625 4.699 1 97.75 388 ASN B O 1
ATOM 8316 N N . VAL B 1 389 ? -25.078 13.781 5.855 1 97.44 389 VAL B N 1
ATOM 8317 C CA . VAL B 1 389 ? -26.328 13.609 6.598 1 97.44 389 VAL B CA 1
ATOM 8318 C C . VAL B 1 389 ? -26.031 13.484 8.086 1 97.44 389 VAL B C 1
ATOM 8320 O O . VAL B 1 389 ? -25.047 12.852 8.477 1 97.44 389 VAL B O 1
ATOM 8323 N N . ASP B 1 390 ? -26.875 14.117 8.828 1 95.12 390 ASP B N 1
ATOM 8324 C CA . ASP B 1 390 ? -26.766 13.945 10.273 1 95.12 390 ASP B CA 1
ATOM 8325 C C . ASP B 1 390 ? -27.109 12.516 10.688 1 95.12 390 ASP B C 1
ATOM 8327 O O . ASP B 1 390 ? -28.047 11.922 10.156 1 95.12 390 ASP B O 1
ATOM 8331 N N . ASP B 1 391 ? -26.453 12.031 11.68 1 94.81 391 ASP B N 1
ATOM 8332 C CA . ASP B 1 391 ? -26.594 10.641 12.109 1 94.81 391 ASP B CA 1
ATOM 8333 C C . ASP B 1 391 ? -28.016 10.359 12.602 1 94.81 391 ASP B C 1
ATOM 8335 O O . ASP B 1 391 ? -28.469 9.211 12.586 1 94.81 391 ASP B O 1
ATOM 8339 N N . LYS B 1 392 ? -28.734 11.352 12.984 1 93.19 392 LYS B N 1
ATOM 8340 C CA . LYS B 1 392 ? -30.109 11.172 13.453 1 93.19 392 LYS B CA 1
ATOM 8341 C C . LYS B 1 392 ? -31.031 10.758 12.305 1 93.19 392 LYS B C 1
ATOM 8343 O O . LYS B 1 392 ? -32.062 10.109 12.523 1 93.19 392 LYS B O 1
ATOM 8348 N N . LYS B 1 393 ? -30.609 11.055 11.148 1 94.75 393 LYS B N 1
ATOM 8349 C CA . LYS B 1 393 ? -31.453 10.781 9.977 1 94.75 393 LYS B CA 1
ATOM 8350 C C . LYS B 1 393 ? -31.062 9.445 9.336 1 94.75 393 LYS B C 1
ATOM 8352 O O . LYS B 1 393 ? -31.812 8.922 8.508 1 94.75 393 LYS B O 1
ATOM 8357 N N . LEU B 1 394 ? -30.016 8.906 9.672 1 94.81 394 LEU B N 1
ATOM 8358 C CA . LEU B 1 394 ? -29.547 7.637 9.141 1 94.81 394 LEU B CA 1
ATOM 8359 C C . LEU B 1 394 ? -29.266 6.641 10.258 1 94.81 394 LEU B C 1
ATOM 8361 O O . LEU B 1 394 ? -28.203 6.695 10.891 1 94.81 394 LEU B O 1
ATOM 8365 N N . THR B 1 395 ? -30.156 5.754 10.453 1 92.12 395 THR B N 1
ATOM 8366 C CA . THR B 1 395 ? -30.047 4.738 11.5 1 92.12 395 THR B CA 1
ATOM 8367 C C . THR B 1 395 ? -30.156 3.338 10.906 1 92.12 395 THR B C 1
ATOM 8369 O O . THR B 1 395 ? -30.297 3.182 9.688 1 92.12 395 THR B O 1
ATOM 8372 N N . SER B 1 396 ? -30.031 2.324 11.758 1 89.06 396 SER B N 1
ATOM 8373 C CA . SER B 1 396 ? -30.094 0.937 11.312 1 89.06 396 SER B CA 1
ATOM 8374 C C . SER B 1 396 ? -31.469 0.588 10.758 1 89.06 396 SER B C 1
ATOM 8376 O O . SER B 1 396 ? -31.625 -0.402 10.039 1 89.06 396 SER B O 1
ATOM 8378 N N . ARG B 1 397 ? -32.469 1.444 10.977 1 90.38 397 ARG B N 1
ATOM 8379 C CA . ARG B 1 397 ? -33.844 1.179 10.547 1 90.38 397 ARG B CA 1
ATOM 8380 C C . ARG B 1 397 ? -34.156 1.932 9.266 1 90.38 397 ARG B C 1
ATOM 8382 O O . ARG B 1 397 ? -35.219 1.738 8.688 1 90.38 397 ARG B O 1
ATOM 8389 N N . THR B 1 398 ? -33.219 2.711 8.812 1 93.69 398 THR B N 1
ATOM 8390 C CA . THR B 1 398 ? -33.438 3.504 7.613 1 93.69 398 THR B CA 1
ATOM 8391 C C . THR B 1 398 ? -33.5 2.613 6.375 1 93.69 398 THR B C 1
ATOM 8393 O O . THR B 1 398 ? -32.594 1.829 6.133 1 93.69 398 THR B O 1
ATOM 8396 N N . LEU B 1 399 ? -34.469 2.684 5.527 1 92.81 399 LEU B N 1
ATOM 8397 C CA . LEU B 1 399 ? -34.688 1.817 4.371 1 92.81 399 LEU B CA 1
ATOM 8398 C C . LEU B 1 399 ? -34.281 2.533 3.084 1 92.81 399 LEU B C 1
ATOM 8400 O O . LEU B 1 399 ? -33.875 1.896 2.119 1 92.81 399 LEU B O 1
ATOM 8404 N N . VAL B 1 400 ? -34.531 3.873 3.166 1 93.94 400 VAL B N 1
ATOM 8405 C CA . VAL B 1 400 ? -34.219 4.676 1.989 1 93.94 400 VAL B CA 1
ATOM 8406 C C . VAL B 1 400 ? -33.188 5.75 2.359 1 93.94 400 VAL B C 1
ATOM 8408 O O . VAL B 1 400 ? -33.281 6.367 3.424 1 93.94 400 VAL B O 1
ATOM 8411 N N . ALA B 1 401 ? -32.312 5.977 1.512 1 94.31 401 ALA B N 1
ATOM 8412 C CA . ALA B 1 401 ? -31.25 6.961 1.77 1 94.31 401 ALA B CA 1
ATOM 8413 C C . ALA B 1 401 ? -31.859 8.344 2.006 1 94.31 401 ALA B C 1
ATOM 8415 O O . ALA B 1 401 ? -32.656 8.836 1.193 1 94.31 401 ALA B O 1
ATOM 8416 N N . PRO B 1 402 ? -31.469 8.945 3.055 1 96.19 402 PRO B N 1
ATOM 8417 C CA . PRO B 1 402 ? -32 10.281 3.334 1 96.19 402 PRO B CA 1
ATOM 8418 C C . PRO B 1 402 ? -31.438 11.352 2.4 1 96.19 402 PRO B C 1
ATOM 8420 O O . PRO B 1 402 ? -30.375 11.148 1.791 1 96.19 402 PRO B O 1
ATOM 8423 N N . GLU B 1 403 ? -32.156 12.43 2.393 1 95.31 403 GLU B N 1
ATOM 8424 C CA . GLU B 1 403 ? -31.656 13.57 1.627 1 95.31 403 GLU B CA 1
ATOM 8425 C C . GLU B 1 403 ? -30.469 14.227 2.324 1 95.31 403 GLU B C 1
ATOM 8427 O O . GLU B 1 403 ? -30.453 14.375 3.549 1 95.31 403 GLU B O 1
ATOM 8432 N N . GLU B 1 404 ? -29.531 14.617 1.59 1 96.06 404 GLU B N 1
ATOM 8433 C CA . GLU B 1 404 ? -28.328 15.219 2.146 1 96.06 404 GLU B CA 1
ATOM 8434 C C . GLU B 1 404 ? -28.578 16.656 2.588 1 96.06 404 GLU B C 1
ATOM 8436 O O .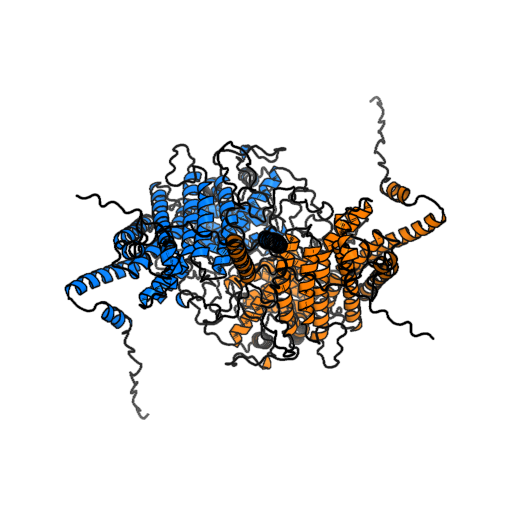 GLU B 1 404 ? -29.422 17.359 2.01 1 96.06 404 GLU B O 1
ATOM 8441 N N . SER B 1 405 ? -27.844 17.016 3.555 1 94.25 405 SER B N 1
ATOM 8442 C CA . SER B 1 405 ? -27.953 18.375 4.098 1 94.25 405 SER B CA 1
ATOM 8443 C C . SER B 1 405 ? -27.281 19.391 3.182 1 94.25 405 SER B C 1
ATOM 8445 O O . SER B 1 405 ? -26.234 19.109 2.609 1 94.25 405 SER B O 1
ATOM 8447 N N . THR B 1 406 ? -27.891 20.531 3.102 1 89.88 406 THR B N 1
ATOM 8448 C CA . THR B 1 406 ? -27.266 21.641 2.381 1 89.88 406 THR B CA 1
ATOM 8449 C C . THR B 1 406 ? -26.266 22.375 3.275 1 89.88 406 THR B C 1
ATOM 8451 O O . THR B 1 406 ? -25.406 23.094 2.781 1 89.88 406 THR B O 1
ATOM 8454 N N . GLY B 1 407 ? -26.469 22.25 4.527 1 91.31 407 GLY B N 1
ATOM 8455 C CA . GLY B 1 407 ? -25.547 22.828 5.492 1 91.31 407 GLY B CA 1
ATOM 8456 C C . GLY B 1 407 ? -24.438 21.875 5.902 1 91.31 407 GLY B C 1
ATOM 8457 O O . GLY B 1 407 ? -24.234 20.844 5.27 1 91.31 407 GLY B O 1
ATOM 8458 N N . SER B 1 408 ? -23.703 22.344 6.887 1 93.69 408 SER B N 1
ATOM 8459 C CA . SER B 1 408 ? -22.578 21.516 7.336 1 93.69 408 SER B CA 1
ATOM 8460 C C . SER B 1 408 ? -23.047 20.438 8.305 1 93.69 408 SER B C 1
ATOM 8462 O O . SER B 1 408 ? -24.031 20.625 9.023 1 93.69 408 SER B O 1
ATOM 8464 N N . THR B 1 409 ? -22.484 19.281 8.266 1 96.25 409 THR B N 1
ATOM 8465 C CA . THR B 1 409 ? -22.578 18.203 9.234 1 96.25 409 THR B CA 1
ATOM 8466 C C . THR B 1 409 ? -21.188 17.75 9.68 1 96.25 409 THR B C 1
ATOM 8468 O O . THR B 1 409 ? -20.188 18.281 9.195 1 96.25 409 THR B O 1
ATOM 8471 N N . ILE B 1 410 ? -21.094 16.797 10.555 1 96.19 410 ILE B N 1
ATOM 8472 C CA . ILE B 1 410 ? -19.797 16.312 11.023 1 96.19 410 ILE B CA 1
ATOM 8473 C C . ILE B 1 410 ? -19.078 15.586 9.891 1 96.19 410 ILE B C 1
ATOM 8475 O O . ILE B 1 410 ? -17.875 15.352 9.961 1 96.19 410 ILE B O 1
ATOM 8479 N N . TYR B 1 411 ? -19.766 15.305 8.797 1 97.75 411 TYR B N 1
ATOM 8480 C CA . TYR B 1 411 ? -19.188 14.562 7.691 1 97.75 411 TYR B CA 1
ATOM 8481 C C . TYR B 1 411 ? -18.703 15.516 6.598 1 97.75 411 TYR B C 1
ATOM 8483 O O . TYR B 1 411 ? -17.984 15.102 5.676 1 97.75 411 TYR B O 1
ATOM 8491 N N . SER B 1 412 ? -19.062 16.797 6.688 1 97.44 412 SER B N 1
ATOM 8492 C CA . SER B 1 412 ? -18.734 17.766 5.648 1 97.44 412 SER B CA 1
ATOM 8493 C C . SER B 1 412 ? -17.219 17.891 5.473 1 97.44 412 SER B C 1
ATOM 8495 O O . SER B 1 412 ? -16.719 17.891 4.344 1 97.44 412 SER B O 1
ATOM 8497 N N . HIS B 1 413 ? -16.547 18 6.578 1 97.69 413 HIS B N 1
ATOM 8498 C CA . HIS B 1 413 ? -15.094 18.125 6.488 1 97.69 413 HIS B CA 1
ATOM 8499 C C . HIS B 1 413 ? -14.469 16.922 5.809 1 97.69 413 HIS B C 1
ATOM 8501 O O . HIS B 1 413 ? -13.578 17.062 4.973 1 97.69 413 HIS B O 1
ATOM 8507 N N . LEU B 1 414 ? -14.891 15.695 6.184 1 98.12 414 LEU B N 1
ATOM 8508 C CA . LEU B 1 414 ? -14.375 14.484 5.566 1 98.12 414 LEU B CA 1
ATOM 8509 C C . LEU B 1 414 ? -14.633 14.484 4.062 1 98.12 414 LEU B C 1
ATOM 8511 O O . LEU B 1 414 ? -13.742 14.148 3.277 1 98.12 414 LEU B O 1
ATOM 8515 N N . ILE B 1 415 ? -15.789 14.805 3.678 1 98.19 415 ILE B N 1
ATOM 8516 C CA . ILE B 1 415 ? -16.188 14.797 2.271 1 98.19 415 ILE B CA 1
ATOM 8517 C C . ILE B 1 415 ? -15.266 15.719 1.476 1 98.19 415 ILE B C 1
ATOM 8519 O O . ILE B 1 415 ? -14.75 15.336 0.422 1 98.19 415 ILE B O 1
ATOM 8523 N N . TRP B 1 416 ? -15 16.859 1.992 1 97.94 416 TRP B N 1
ATOM 8524 C CA . TRP B 1 416 ? -14.18 17.812 1.262 1 97.94 416 TRP B CA 1
ATOM 8525 C C . TRP B 1 416 ? -12.711 17.406 1.297 1 97.94 416 TRP B C 1
ATOM 8527 O O . TRP B 1 416 ? -11.961 17.672 0.35 1 97.94 416 TRP B O 1
ATOM 8537 N N . GLN B 1 417 ? -12.273 16.766 2.328 1 97.88 417 GLN B N 1
ATOM 8538 C CA . GLN B 1 417 ? -10.93 16.188 2.348 1 97.88 417 GLN B CA 1
ATOM 8539 C C . GLN B 1 417 ? -10.781 15.094 1.304 1 97.88 417 GLN B C 1
ATOM 8541 O O . GLN B 1 417 ? -9.734 14.969 0.669 1 97.88 417 GLN B O 1
ATOM 8546 N N . ILE B 1 418 ? -11.828 14.266 1.196 1 97.25 418 ILE B N 1
ATOM 8547 C CA . ILE B 1 418 ? -11.82 13.211 0.191 1 97.25 418 ILE B CA 1
ATOM 8548 C C . ILE B 1 418 ? -11.625 13.812 -1.196 1 97.25 418 ILE B C 1
ATOM 8550 O O . ILE B 1 418 ? -10.758 13.383 -1.954 1 97.25 418 ILE B O 1
ATOM 8554 N N . GLN B 1 419 ? -12.32 14.805 -1.463 1 96.81 419 GLN B N 1
ATOM 8555 C CA . GLN B 1 419 ? -12.25 15.453 -2.77 1 96.81 419 GLN B CA 1
ATOM 8556 C C . GLN B 1 419 ? -10.875 16.094 -2.988 1 96.81 419 GLN B C 1
ATOM 8558 O O . GLN B 1 419 ? -10.336 16.031 -4.09 1 96.81 419 GLN B O 1
ATOM 8563 N N . PHE B 1 420 ? -10.43 16.703 -1.968 1 97.44 420 PHE B N 1
ATOM 8564 C CA . PHE B 1 420 ? -9.094 17.281 -2.027 1 97.44 420 PHE B CA 1
ATOM 8565 C C . PHE B 1 420 ? -8.062 16.234 -2.43 1 97.44 420 PHE B C 1
ATOM 8567 O O . PHE B 1 420 ? -7.266 16.469 -3.344 1 97.44 420 PHE B O 1
ATOM 8574 N N . HIS B 1 421 ? -8.094 15.109 -1.778 1 96.5 421 HIS B N 1
ATOM 8575 C CA . HIS B 1 421 ? -7.102 14.078 -2.047 1 96.5 421 HIS B CA 1
ATOM 8576 C C . HIS B 1 421 ? -7.336 13.422 -3.406 1 96.5 421 HIS B C 1
ATOM 8578 O O . HIS B 1 421 ? -6.383 13.031 -4.082 1 96.5 421 HIS B O 1
ATOM 8584 N N . GLN B 1 422 ? -8.57 13.203 -3.766 1 94 422 GLN B N 1
ATOM 8585 C CA . GLN B 1 422 ? -8.867 12.672 -5.094 1 94 422 GLN B CA 1
ATOM 8586 C C . GLN B 1 422 ? -8.289 13.562 -6.184 1 94 422 GLN B C 1
ATOM 8588 O O . GLN B 1 422 ? -7.855 13.078 -7.23 1 94 422 GLN B O 1
ATOM 8593 N N . LEU B 1 423 ? -8.211 14.82 -5.902 1 95.31 423 LEU B N 1
ATOM 8594 C CA . LEU B 1 423 ? -7.676 15.797 -6.844 1 95.31 423 LEU B CA 1
ATOM 8595 C C . LEU B 1 423 ? -6.148 15.812 -6.797 1 95.31 423 LEU B C 1
ATOM 8597 O O . LEU B 1 423 ? -5.492 15.883 -7.836 1 95.31 423 LEU B O 1
ATOM 8601 N N . THR B 1 424 ? -5.598 15.711 -5.629 1 96.81 424 THR B N 1
ATOM 8602 C CA . THR B 1 424 ? -4.211 16.125 -5.457 1 96.81 424 THR B CA 1
ATOM 8603 C C . THR B 1 424 ? -3.287 14.914 -5.379 1 96.81 424 THR B C 1
ATOM 8605 O O . THR B 1 424 ? -2.072 15.047 -5.551 1 96.81 424 THR B O 1
ATOM 8608 N N . ASN B 1 425 ? -3.773 13.719 -5.059 1 93.88 425 ASN B N 1
ATOM 8609 C CA . ASN B 1 425 ? -2.895 12.57 -4.871 1 93.88 425 ASN B CA 1
ATOM 8610 C C . ASN B 1 425 ? -2.064 12.289 -6.117 1 93.88 425 ASN B C 1
ATOM 8612 O O . ASN B 1 425 ? -0.884 11.953 -6.02 1 93.88 425 ASN B O 1
ATOM 8616 N N . SER B 1 426 ? -2.695 12.375 -7.305 1 91.44 426 SER B N 1
ATOM 8617 C CA . SER B 1 426 ? -1.947 12.141 -8.531 1 91.44 426 SER B CA 1
ATOM 8618 C C . SER B 1 426 ? -0.905 13.234 -8.766 1 91.44 426 SER B C 1
ATOM 8620 O O . SER B 1 426 ? 0.167 12.969 -9.312 1 91.44 426 SER B O 1
ATOM 8622 N N . MET B 1 427 ? -1.193 14.469 -8.352 1 94.62 427 MET B N 1
ATOM 8623 C CA . MET B 1 427 ? -0.232 15.57 -8.43 1 94.62 427 MET B CA 1
ATOM 8624 C C . MET B 1 427 ? 0.97 15.305 -7.527 1 94.62 427 MET B C 1
ATOM 8626 O O . MET B 1 427 ? 2.111 15.547 -7.922 1 94.62 427 MET B O 1
ATOM 8630 N N . TYR B 1 428 ? 0.603 14.859 -6.395 1 94.38 428 TYR B N 1
ATOM 8631 C CA . TYR B 1 428 ? 1.649 14.523 -5.438 1 94.38 428 TYR B CA 1
ATOM 8632 C C . TYR B 1 428 ? 2.574 13.445 -6.004 1 94.38 428 TYR B C 1
ATOM 8634 O O . TYR B 1 428 ? 3.799 13.57 -5.914 1 94.38 428 TYR B O 1
ATOM 8642 N N . THR B 1 429 ? 1.965 12.43 -6.547 1 90.94 429 THR B N 1
ATOM 8643 C CA . THR B 1 429 ? 2.736 11.336 -7.137 1 90.94 429 THR B CA 1
ATOM 8644 C C . THR B 1 429 ? 3.621 11.852 -8.266 1 90.94 429 THR B C 1
ATOM 8646 O O . THR B 1 429 ? 4.781 11.453 -8.383 1 90.94 429 THR B O 1
ATOM 8649 N N . ARG B 1 430 ? 3.115 12.734 -9.055 1 90.88 430 ARG B N 1
ATOM 8650 C CA . ARG B 1 430 ? 3.865 13.336 -10.148 1 90.88 430 ARG B CA 1
ATOM 8651 C C . ARG B 1 430 ? 5.043 14.148 -9.625 1 90.88 430 ARG B C 1
ATOM 8653 O O . ARG B 1 430 ? 6.145 14.086 -10.172 1 90.88 430 ARG B O 1
ATOM 8660 N N . ARG B 1 431 ? 4.777 14.828 -8.633 1 90.69 431 ARG B N 1
ATOM 8661 C CA . ARG B 1 431 ? 5.809 15.656 -8.016 1 90.69 431 ARG B CA 1
ATOM 8662 C C . ARG B 1 431 ? 6.906 14.789 -7.406 1 90.69 431 ARG B C 1
ATOM 8664 O O . ARG B 1 431 ? 8.094 15.117 -7.5 1 90.69 431 ARG B O 1
ATOM 8671 N N . MET B 1 432 ? 6.523 13.719 -6.852 1 87.69 432 MET B N 1
ATOM 8672 C CA . MET B 1 432 ? 7.48 12.82 -6.215 1 87.69 432 MET B CA 1
ATOM 8673 C C . MET B 1 432 ? 8.312 12.086 -7.258 1 87.69 432 MET B C 1
ATOM 8675 O O . MET B 1 432 ? 9.477 11.758 -7.012 1 87.69 432 MET B O 1
ATOM 8679 N N . ALA B 1 433 ? 7.707 11.906 -8.391 1 85.31 433 ALA B N 1
ATOM 8680 C CA . ALA B 1 433 ? 8.383 11.18 -9.461 1 85.31 433 ALA B CA 1
ATOM 8681 C C . ALA B 1 433 ? 9.477 12.039 -10.102 1 85.31 433 ALA B C 1
ATOM 8683 O O . ALA B 1 433 ? 10.461 11.508 -10.617 1 85.31 433 ALA B O 1
ATOM 8684 N N . SER B 1 434 ? 9.211 13.305 -10.016 1 81.62 434 SER B N 1
ATOM 8685 C CA . SER B 1 434 ? 10.188 14.211 -10.617 1 81.62 434 SER B CA 1
ATOM 8686 C C . SER B 1 434 ? 10.344 15.484 -9.789 1 81.62 434 SER B C 1
ATOM 8688 O O . SER B 1 434 ? 9.375 16.203 -9.57 1 81.62 434 SER B O 1
ATOM 8690 N N . PHE B 1 435 ? 11.523 15.688 -9.391 1 76.06 435 PHE B N 1
ATOM 8691 C CA . PHE B 1 435 ? 11.789 16.875 -8.594 1 76.06 435 PHE B CA 1
ATOM 8692 C C . PHE B 1 435 ? 11.867 18.109 -9.484 1 76.06 435 PHE B C 1
ATOM 8694 O O . PHE B 1 435 ? 11.57 19.234 -9.039 1 76.06 435 PHE B O 1
ATOM 8701 N N . ASP B 1 436 ? 12.25 17.906 -10.711 1 80.75 436 ASP B N 1
ATOM 8702 C CA . ASP B 1 436 ? 12.469 19.031 -11.617 1 80.75 436 ASP B CA 1
ATOM 8703 C C . ASP B 1 436 ? 11.32 19.156 -12.609 1 80.75 436 ASP B C 1
ATOM 8705 O O . ASP B 1 436 ? 11.539 19.203 -13.82 1 80.75 436 ASP B O 1
ATOM 8709 N N . LEU B 1 437 ? 10.148 19.391 -12.055 1 90.44 437 LEU B N 1
ATOM 8710 C CA . LEU B 1 437 ? 9 19.609 -12.914 1 90.44 437 LEU B CA 1
ATOM 8711 C C . LEU B 1 437 ? 9.047 21.016 -13.531 1 90.44 437 LEU B C 1
ATOM 8713 O O . LEU B 1 437 ? 9.445 21.969 -12.867 1 90.44 437 LEU B O 1
ATOM 8717 N N . PRO B 1 438 ? 8.648 21.062 -14.797 1 92.19 438 PRO B N 1
ATOM 8718 C CA . PRO B 1 438 ? 8.562 22.391 -15.375 1 92.19 438 PRO B CA 1
ATOM 8719 C C . PRO B 1 438 ? 7.574 23.297 -14.641 1 92.19 438 PRO B C 1
ATOM 8721 O O . PRO B 1 438 ? 6.516 22.828 -14.203 1 92.19 438 PRO B O 1
ATOM 8724 N N . ALA B 1 439 ? 7.945 24.547 -14.523 1 95.62 439 ALA B N 1
ATOM 8725 C CA . ALA B 1 439 ? 7.117 25.516 -13.82 1 95.62 439 ALA B CA 1
ATOM 8726 C C . ALA B 1 439 ? 5.699 25.547 -14.383 1 95.62 439 ALA B C 1
ATOM 8728 O O . ALA B 1 439 ? 4.73 25.719 -13.641 1 95.62 439 ALA B O 1
ATOM 8729 N N . GLU B 1 440 ? 5.582 25.359 -15.688 1 95.75 440 GLU B N 1
ATOM 8730 C CA . GLU B 1 440 ? 4.281 25.406 -16.344 1 95.75 440 GLU B CA 1
ATOM 8731 C C . GLU B 1 440 ? 3.381 24.266 -15.883 1 95.75 440 GLU B C 1
ATOM 8733 O O . GLU B 1 440 ? 2.172 24.438 -15.727 1 95.75 440 GLU B O 1
ATOM 8738 N N . GLU B 1 441 ? 3.965 23.141 -15.703 1 96.31 441 GLU B N 1
ATOM 8739 C CA . GLU B 1 441 ? 3.201 22 -15.219 1 96.31 441 GLU B CA 1
ATOM 8740 C C . GLU B 1 441 ? 2.715 22.234 -13.789 1 96.31 441 GLU B C 1
ATOM 8742 O O . GLU B 1 441 ? 1.586 21.875 -13.445 1 96.31 441 GLU B O 1
ATOM 8747 N N . ILE B 1 442 ? 3.527 22.828 -12.969 1 97.06 442 ILE B N 1
ATOM 8748 C CA . ILE B 1 442 ? 3.18 23.125 -11.586 1 97.06 442 ILE B CA 1
ATOM 8749 C C . ILE B 1 442 ? 2.041 24.141 -11.547 1 97.06 442 ILE B C 1
ATOM 8751 O O . ILE B 1 442 ? 1.1 24.016 -10.766 1 97.06 442 ILE B O 1
ATOM 8755 N N . LEU B 1 443 ? 2.166 25.156 -12.367 1 97.81 443 LEU B N 1
ATOM 8756 C CA . LEU B 1 443 ? 1.128 26.172 -12.438 1 97.81 443 LEU B CA 1
ATOM 8757 C C . LEU B 1 443 ? -0.194 25.578 -12.898 1 97.81 443 LEU B C 1
ATOM 8759 O O . LEU B 1 443 ? -1.264 26 -12.461 1 97.81 443 LEU B O 1
ATOM 8763 N N . GLU B 1 444 ? -0.067 24.594 -13.805 1 97.44 444 GLU B N 1
ATOM 8764 C CA . GLU B 1 444 ? -1.278 23.906 -14.25 1 97.44 444 GLU B CA 1
ATOM 8765 C C . GLU B 1 444 ? -1.939 23.156 -13.102 1 97.44 444 GLU B C 1
ATOM 8767 O O . GLU B 1 444 ? -3.162 23.188 -12.945 1 97.44 444 GLU B O 1
ATOM 8772 N N . MET B 1 445 ? -1.187 22.469 -12.375 1 97.69 445 MET B N 1
ATOM 8773 C CA . MET B 1 445 ? -1.707 21.75 -11.203 1 97.69 445 MET B CA 1
ATOM 8774 C C . MET B 1 445 ? -2.336 22.734 -10.211 1 97.69 445 MET B C 1
ATOM 8776 O O . MET B 1 445 ? -3.43 22.484 -9.703 1 97.69 445 MET B O 1
ATOM 8780 N N . ASP B 1 446 ? -1.672 23.812 -9.953 1 98.12 446 ASP B N 1
ATOM 8781 C CA . ASP B 1 446 ? -2.168 24.812 -9.016 1 98.12 446 ASP B CA 1
ATOM 8782 C C . ASP B 1 446 ? -3.488 25.406 -9.5 1 98.12 446 ASP B C 1
ATOM 8784 O O . ASP B 1 446 ? -4.371 25.719 -8.695 1 98.12 446 ASP B O 1
ATOM 8788 N N . SER B 1 447 ? -3.529 25.609 -10.766 1 97.5 447 SER B N 1
ATOM 8789 C CA . SER B 1 447 ? -4.754 26.156 -11.344 1 97.5 447 SER B CA 1
ATOM 8790 C C . SER B 1 447 ? -5.938 25.219 -11.125 1 97.5 447 SER B C 1
ATOM 8792 O O . SER B 1 447 ? -7.051 25.672 -10.859 1 97.5 447 SER B O 1
ATOM 8794 N N . LYS B 1 448 ? -5.68 23.922 -11.281 1 97.25 448 LYS B N 1
ATOM 8795 C CA . LYS B 1 448 ? -6.73 22.938 -11.031 1 97.25 448 LYS B CA 1
ATOM 8796 C C . LYS B 1 448 ? -7.203 23 -9.578 1 97.25 448 LYS B C 1
ATOM 8798 O O . LYS B 1 448 ? -8.398 22.859 -9.305 1 97.25 448 LYS B O 1
ATOM 8803 N N . ILE B 1 449 ? -6.32 23.219 -8.672 1 98.19 449 ILE B N 1
ATOM 8804 C CA . ILE B 1 449 ? -6.66 23.328 -7.258 1 98.19 449 ILE B CA 1
ATOM 8805 C C . ILE B 1 449 ? -7.473 24.594 -7.023 1 98.19 449 ILE B C 1
ATOM 8807 O O . ILE B 1 449 ? -8.43 24.594 -6.246 1 98.19 449 ILE B O 1
ATOM 8811 N N . THR B 1 450 ? -7.09 25.641 -7.691 1 97.38 450 THR B N 1
ATOM 8812 C CA . THR B 1 450 ? -7.793 26.922 -7.555 1 97.38 450 THR B CA 1
ATOM 8813 C C . THR B 1 450 ? -9.25 26.781 -8 1 97.38 450 THR B C 1
ATOM 8815 O O . THR B 1 450 ? -10.148 27.312 -7.355 1 97.38 450 THR B O 1
ATOM 8818 N N . VAL B 1 451 ? -9.414 26.062 -9.07 1 96.88 451 VAL B N 1
ATOM 8819 C CA . VAL B 1 451 ? -10.766 25.844 -9.578 1 96.88 451 VAL B CA 1
ATOM 8820 C C . VAL B 1 451 ? -11.586 25.062 -8.539 1 96.88 451 VAL B C 1
ATOM 8822 O O . VAL B 1 451 ? -12.727 25.422 -8.258 1 96.88 451 VAL B O 1
ATOM 8825 N N . TRP B 1 452 ? -11.047 24.078 -8.016 1 97.38 452 TRP B N 1
ATOM 8826 C CA . TRP B 1 452 ? -11.719 23.297 -6.984 1 97.38 452 TRP B CA 1
ATOM 8827 C C . TRP B 1 452 ? -11.992 24.141 -5.746 1 97.38 452 TRP B C 1
ATOM 8829 O O . TRP B 1 452 ? -13.062 24.047 -5.148 1 97.38 452 TRP B O 1
ATOM 8839 N N . GLU B 1 453 ? -11.062 24.969 -5.301 1 96.75 453 GLU B N 1
ATOM 8840 C CA . GLU B 1 453 ? -11.195 25.812 -4.113 1 96.75 453 GLU B CA 1
ATOM 8841 C C . GLU B 1 453 ? -12.391 26.75 -4.234 1 96.75 453 GLU B C 1
ATOM 8843 O O . GLU B 1 453 ? -13.062 27.031 -3.238 1 96.75 453 GLU B O 1
ATOM 8848 N N . LYS B 1 454 ? -12.672 27.109 -5.414 1 94.94 454 LYS B N 1
ATOM 8849 C CA . LYS B 1 454 ? -13.781 28.016 -5.66 1 94.94 454 LYS B CA 1
ATOM 8850 C C . LYS B 1 454 ? -15.125 27.328 -5.461 1 94.94 454 LYS B C 1
ATOM 8852 O O . LYS B 1 454 ? -16.156 27.984 -5.285 1 94.94 454 LYS B O 1
ATOM 8857 N N . THR B 1 455 ? -15.078 26 -5.461 1 95 455 THR B N 1
ATOM 8858 C CA . THR B 1 455 ? -16.328 25.25 -5.293 1 95 455 THR B CA 1
ATOM 8859 C C . THR B 1 455 ? -16.609 25.016 -3.814 1 95 455 THR B C 1
ATOM 8861 O O . THR B 1 455 ? -17.688 24.516 -3.459 1 95 455 THR B O 1
ATOM 8864 N N . LEU B 1 456 ? -15.742 25.453 -2.906 1 96.06 456 LEU B N 1
ATOM 8865 C CA . LEU B 1 456 ? -15.938 25.25 -1.475 1 96.06 456 LEU B CA 1
ATOM 8866 C C . LEU B 1 456 ? -17.188 25.984 -0.985 1 96.06 456 LEU B C 1
ATOM 8868 O O . LEU B 1 456 ? -17.469 27.094 -1.421 1 96.06 456 LEU B O 1
ATOM 8872 N N . PRO B 1 457 ? -17.938 25.312 -0.151 1 94.75 457 PRO B N 1
ATOM 8873 C CA . PRO B 1 457 ? -19.047 26.031 0.464 1 94.75 457 PRO B CA 1
ATOM 8874 C C . PRO B 1 457 ? -18.594 27.203 1.317 1 94.75 457 PRO B C 1
ATOM 8876 O O . PRO B 1 457 ? -17.438 27.25 1.753 1 94.75 457 PRO B O 1
ATOM 8879 N N . ALA B 1 458 ? -19.484 28.078 1.698 1 93.06 458 ALA B N 1
ATOM 8880 C CA . ALA B 1 458 ? -19.188 29.312 2.408 1 93.06 458 ALA B CA 1
ATOM 8881 C C . ALA B 1 458 ? -18.531 29.031 3.754 1 93.06 458 ALA B C 1
ATOM 8883 O O . ALA B 1 458 ? -17.594 29.734 4.16 1 93.06 458 ALA B O 1
ATOM 8884 N N . TYR B 1 459 ? -18.953 28.047 4.367 1 93.56 459 TYR B N 1
ATOM 8885 C CA . TYR B 1 459 ? -18.469 27.797 5.723 1 93.56 459 TYR B CA 1
ATOM 8886 C C . TYR B 1 459 ? -17.062 27.234 5.707 1 93.56 459 TYR B C 1
ATOM 8888 O O . TYR B 1 459 ? -16.438 27.078 6.758 1 93.56 459 TYR B O 1
ATOM 8896 N N . PHE B 1 460 ? -16.453 26.969 4.504 1 94.69 460 PHE B N 1
ATOM 8897 C CA . PHE B 1 460 ? -15.062 26.516 4.41 1 94.69 460 PHE B CA 1
ATOM 8898 C C . PHE B 1 460 ? -14.203 27.578 3.734 1 94.69 460 PHE B C 1
ATOM 8900 O O . PHE B 1 460 ? -13.055 27.312 3.381 1 94.69 460 PHE B O 1
ATOM 8907 N N . THR B 1 461 ? -14.734 28.766 3.617 1 91.69 461 THR B N 1
ATOM 8908 C CA . THR B 1 461 ? -13.969 29.859 3.021 1 91.69 461 THR B CA 1
ATOM 8909 C C . THR B 1 461 ? -13.32 30.719 4.102 1 91.69 461 THR B C 1
ATOM 8911 O O . THR B 1 461 ? -13.883 30.891 5.188 1 91.69 461 THR B O 1
ATOM 8914 N N . TYR B 1 462 ? -12.211 31.188 3.723 1 88.31 462 TYR B N 1
ATOM 8915 C CA . TYR B 1 462 ? -11.469 32.031 4.656 1 88.31 462 TYR B CA 1
ATOM 8916 C C . TYR B 1 462 ? -12.297 33.25 5.066 1 88.31 462 TYR B C 1
ATOM 8918 O O . TYR B 1 462 ? -12.977 33.844 4.234 1 88.31 462 TYR B O 1
ATOM 8926 N N . SER B 1 463 ? -12.219 33.656 6.312 1 80.94 463 SER B N 1
ATOM 8927 C CA . SER B 1 463 ? -12.82 34.844 6.914 1 80.94 463 SER B CA 1
ATOM 8928 C C . SER B 1 463 ? -14.336 34.719 6.965 1 80.94 463 SER B C 1
ATOM 8930 O O . SER B 1 463 ? -15.031 35.75 7.121 1 80.94 463 SER B O 1
ATOM 8932 N N . HIS B 1 464 ? -14.773 33.5 6.691 1 84.56 464 HIS B N 1
ATOM 8933 C CA . HIS B 1 464 ? -16.203 33.281 6.891 1 84.56 464 HIS B CA 1
ATOM 8934 C C . HIS B 1 464 ? -16.578 33.469 8.359 1 84.56 464 HIS B C 1
ATOM 8936 O O . HIS B 1 464 ? -15.922 32.938 9.242 1 84.56 464 HIS B O 1
ATOM 8942 N N . THR B 1 465 ? -17.594 34.312 8.531 1 82.19 465 THR B N 1
ATOM 8943 C CA . THR B 1 465 ? -18.062 34.531 9.898 1 82.19 465 THR B CA 1
ATOM 8944 C C . THR B 1 465 ? -19.562 34.219 9.992 1 82.19 465 THR B C 1
ATOM 8946 O O . THR B 1 465 ? -20.375 34.781 9.266 1 82.19 465 THR B O 1
ATOM 8949 N N . ASP B 1 466 ? -19.844 33.188 10.688 1 84.69 466 ASP B N 1
ATOM 8950 C CA . ASP B 1 466 ? -21.203 32.781 11.047 1 84.69 466 ASP B CA 1
ATOM 8951 C C . ASP B 1 466 ? -21.297 32.438 12.523 1 84.69 466 ASP B C 1
ATOM 8953 O O . ASP B 1 466 ? -20.797 31.391 12.953 1 84.69 466 ASP B O 1
ATOM 8957 N N . PRO B 1 467 ? -21.922 33.312 13.266 1 83.19 467 PRO B N 1
ATOM 8958 C CA . PRO B 1 467 ? -21.969 33.062 14.711 1 83.19 467 PRO B CA 1
ATOM 8959 C C . PRO B 1 467 ? -22.734 31.797 15.086 1 83.19 467 PRO B C 1
ATOM 8961 O O . PRO B 1 467 ? -22.562 31.281 16.203 1 83.19 467 PRO B O 1
ATOM 8964 N N . THR B 1 468 ? -23.516 31.312 14.172 1 85.62 468 THR B N 1
ATOM 8965 C CA . THR B 1 468 ? -24.344 30.141 14.492 1 85.62 468 THR B CA 1
ATOM 8966 C C . THR B 1 468 ? -23.625 28.859 14.086 1 85.62 468 THR B C 1
ATOM 8968 O O . THR B 1 468 ? -24.109 27.75 14.352 1 85.62 468 THR B O 1
ATOM 8971 N N . GLU B 1 469 ? -22.531 29.047 13.578 1 87.94 469 GLU B N 1
ATOM 8972 C CA . GLU B 1 469 ? -21.797 27.891 13.078 1 87.94 469 GLU B CA 1
ATOM 8973 C C . GLU B 1 469 ? -21.188 27.094 14.227 1 87.94 469 GLU B C 1
ATOM 8975 O O . GLU B 1 469 ? -20.609 27.672 15.156 1 87.94 469 GLU B O 1
ATOM 8980 N N . PRO B 1 470 ? -21.391 25.781 14.164 1 88.75 470 PRO B N 1
ATOM 8981 C CA . PRO B 1 470 ? -20.766 24.969 15.219 1 88.75 470 PRO B CA 1
ATOM 8982 C C . PRO B 1 470 ? -19.25 25.109 15.266 1 88.75 470 PRO B C 1
ATOM 8984 O O . PRO B 1 470 ? -18.609 25.297 14.219 1 88.75 470 PRO B O 1
ATOM 8987 N N . GLU B 1 471 ? -18.688 24.969 16.422 1 86.31 471 GLU B N 1
ATOM 8988 C CA . GLU B 1 471 ? -17.266 25.141 16.641 1 86.31 471 GLU B CA 1
ATOM 8989 C C . GLU B 1 471 ? -16.453 24.156 15.789 1 86.31 471 GLU B C 1
ATOM 8991 O O . GLU B 1 471 ? -15.375 24.5 15.297 1 86.31 471 GLU B O 1
ATOM 8996 N N . TYR B 1 472 ? -17 22.953 15.664 1 89.81 472 TYR B N 1
ATOM 8997 C CA . TYR B 1 472 ? -16.234 21.938 14.93 1 89.81 472 TYR B CA 1
ATOM 8998 C C . TYR B 1 472 ? -16.094 22.328 13.469 1 89.81 472 TYR B C 1
ATOM 9000 O O . TYR B 1 472 ? -15.117 21.938 12.812 1 89.81 472 TYR B O 1
ATOM 9008 N N . ILE B 1 473 ? -16.922 23.141 12.906 1 92.81 473 ILE B N 1
ATOM 9009 C CA . ILE B 1 473 ? -16.828 23.578 11.516 1 92.81 473 ILE B CA 1
ATOM 9010 C C . ILE B 1 473 ? -15.766 24.656 11.391 1 92.81 473 ILE B C 1
ATOM 9012 O O . ILE B 1 473 ? -15.055 24.734 10.383 1 92.81 473 ILE B O 1
ATOM 9016 N N . THR B 1 474 ? -15.68 25.5 12.406 1 90.19 474 THR B N 1
ATOM 9017 C CA . THR B 1 474 ? -14.68 26.547 12.391 1 90.19 474 THR B CA 1
ATOM 9018 C C . THR B 1 474 ? -13.266 25.969 12.391 1 90.19 474 THR B C 1
ATOM 9020 O O . THR B 1 474 ? -12.414 26.391 11.617 1 90.19 474 THR B O 1
ATOM 9023 N N . THR B 1 475 ? -13.039 25.031 13.289 1 91.25 475 THR B N 1
ATOM 9024 C CA . THR B 1 475 ? -11.727 24.406 13.344 1 91.25 475 THR B CA 1
ATOM 9025 C C . THR B 1 475 ? -11.477 23.562 12.094 1 91.25 475 THR B C 1
ATOM 9027 O O . THR B 1 475 ? -10.336 23.453 11.633 1 91.25 475 THR B O 1
ATOM 9030 N N . ALA B 1 476 ? -12.539 22.953 11.586 1 94 476 ALA B N 1
ATOM 9031 C CA . ALA B 1 476 ? -12.422 22.188 10.352 1 94 476 ALA B CA 1
ATOM 9032 C C . ALA B 1 476 ? -12.023 23.078 9.18 1 94 476 ALA B C 1
ATOM 9034 O O . ALA B 1 476 ? -11.258 22.656 8.312 1 94 476 ALA B O 1
ATOM 9035 N N . ARG B 1 477 ? -12.609 24.234 9.156 1 94.62 477 ARG B N 1
ATOM 9036 C CA . ARG B 1 477 ? -12.258 25.219 8.125 1 94.62 477 ARG B CA 1
ATOM 9037 C C . ARG B 1 477 ? -10.766 25.531 8.156 1 94.62 477 ARG B C 1
ATOM 9039 O O . ARG B 1 477 ? -10.102 25.516 7.121 1 94.62 477 ARG B O 1
ATOM 9046 N N . CYS B 1 478 ? -10.25 25.797 9.312 1 93 478 CYS B N 1
ATOM 9047 C CA . CYS B 1 478 ? -8.828 26.094 9.453 1 93 478 CYS B CA 1
ATOM 9048 C C . CYS B 1 478 ? -7.973 24.938 8.969 1 93 478 CYS B C 1
ATOM 9050 O O . CYS B 1 478 ? -7.012 25.125 8.219 1 93 478 CYS B O 1
ATOM 9052 N N . ARG B 1 479 ? -8.359 23.766 9.367 1 94.56 479 ARG B N 1
ATOM 9053 C CA . ARG B 1 479 ? -7.605 22.578 8.992 1 94.56 479 ARG B CA 1
ATOM 9054 C C . ARG B 1 479 ? -7.582 22.391 7.48 1 94.56 479 ARG B C 1
ATOM 9056 O O . ARG B 1 479 ? -6.539 22.062 6.906 1 94.56 479 ARG B O 1
ATOM 9063 N N . LEU B 1 480 ? -8.711 22.5 6.879 1 96.75 480 LEU B N 1
ATOM 9064 C CA . LEU B 1 480 ? -8.805 22.328 5.434 1 96.75 480 LEU B CA 1
ATOM 9065 C C . LEU B 1 480 ? -7.965 23.375 4.707 1 96.75 480 LEU B C 1
ATOM 9067 O O . LEU B 1 480 ? -7.27 23.047 3.742 1 96.75 480 LEU B O 1
ATOM 9071 N N . LEU B 1 481 ? -8.008 24.609 5.215 1 96.31 481 LEU B N 1
ATOM 9072 C CA . LEU B 1 481 ? -7.266 25.703 4.59 1 96.31 481 LEU B CA 1
ATOM 9073 C C . LEU B 1 481 ? -5.766 25.5 4.773 1 96.31 481 LEU B C 1
ATOM 9075 O O . LEU B 1 481 ? -4.984 25.781 3.857 1 96.31 481 LEU B O 1
ATOM 9079 N N . TRP B 1 482 ? -5.375 25.094 5.973 1 96.62 482 TRP B N 1
ATOM 9080 C CA . TRP B 1 482 ? -3.969 24.766 6.203 1 96.62 482 TRP B CA 1
ATOM 9081 C C . TRP B 1 482 ? -3.488 23.703 5.227 1 96.62 482 TRP B C 1
ATOM 9083 O O . TRP B 1 482 ? -2.426 23.844 4.617 1 96.62 482 TRP B O 1
ATOM 9093 N N . ARG B 1 483 ? -4.23 22.656 5.098 1 96.31 483 ARG B N 1
ATOM 9094 C CA . ARG B 1 483 ? -3.865 21.531 4.234 1 96.31 483 ARG B CA 1
ATOM 9095 C C . ARG B 1 483 ? -3.754 21.984 2.779 1 96.31 483 ARG B C 1
ATOM 9097 O O . ARG B 1 483 ? -2.826 21.578 2.072 1 96.31 483 ARG B O 1
ATOM 9104 N N . LEU B 1 484 ? -4.695 22.734 2.398 1 96.81 484 LEU B N 1
ATOM 9105 C CA . LEU B 1 484 ? -4.707 23.266 1.034 1 96.81 484 LEU B CA 1
ATOM 9106 C C . LEU B 1 484 ? -3.467 24.109 0.765 1 96.81 484 LEU B C 1
ATOM 9108 O O . LEU B 1 484 ? -2.771 23.891 -0.231 1 96.81 484 LEU B O 1
ATOM 9112 N N . ALA B 1 485 ? -3.205 25 1.612 1 97.06 485 ALA B N 1
ATOM 9113 C CA . ALA B 1 485 ? -2.07 25.906 1.441 1 97.06 485 ALA B CA 1
ATOM 9114 C C . ALA B 1 485 ? -0.749 25.156 1.513 1 97.06 485 ALA B C 1
ATOM 9116 O O . ALA B 1 485 ? 0.165 25.406 0.725 1 97.06 485 ALA B O 1
ATOM 9117 N N . CYS B 1 486 ? -0.696 24.25 2.414 1 95.12 486 CYS B N 1
ATOM 9118 C CA . CYS B 1 486 ? 0.525 23.484 2.605 1 95.12 486 CYS B CA 1
ATOM 9119 C C . CYS B 1 486 ? 0.833 22.641 1.377 1 95.12 486 CYS B C 1
ATOM 9121 O O . CYS B 1 486 ? 1.993 22.5 0.989 1 95.12 486 CYS B O 1
ATOM 9123 N N . PHE B 1 487 ? -0.156 22.062 0.833 1 97.19 487 PHE B N 1
ATOM 9124 C CA . PHE B 1 487 ? 0.038 21.25 -0.366 1 97.19 487 PHE B CA 1
ATOM 9125 C C . PHE B 1 487 ? 0.546 22.109 -1.52 1 97.19 487 PHE B C 1
ATOM 9127 O O . PHE B 1 487 ? 1.436 21.688 -2.264 1 97.19 487 PHE B O 1
ATOM 9134 N N . ARG B 1 488 ? 0.009 23.219 -1.633 1 97.5 488 ARG B N 1
ATOM 9135 C CA . ARG B 1 488 ? 0.406 24.125 -2.713 1 97.5 488 ARG B CA 1
ATOM 9136 C C . ARG B 1 488 ? 1.829 24.625 -2.508 1 97.5 488 ARG B C 1
ATOM 9138 O O . ARG B 1 488 ? 2.59 24.766 -3.467 1 97.5 488 ARG B O 1
ATOM 9145 N N . ILE B 1 489 ? 2.184 24.938 -1.296 1 96.69 489 ILE B N 1
ATOM 9146 C CA . ILE B 1 489 ? 3.57 25.266 -0.995 1 96.69 489 ILE B CA 1
ATOM 9147 C C . ILE B 1 489 ? 4.488 24.141 -1.443 1 96.69 489 ILE B C 1
ATOM 9149 O O . ILE B 1 489 ? 5.496 24.375 -2.113 1 96.69 489 ILE B O 1
ATOM 9153 N N . MET B 1 490 ? 4.117 22.938 -1.08 1 94.38 490 MET B N 1
ATOM 9154 C CA . MET B 1 490 ? 4.914 21.766 -1.418 1 94.38 490 MET B CA 1
ATOM 9155 C C . MET B 1 490 ? 5.09 21.641 -2.928 1 94.38 490 MET B C 1
ATOM 9157 O O . MET B 1 490 ? 6.168 21.281 -3.404 1 94.38 490 MET B O 1
ATOM 9161 N N . LEU B 1 491 ? 4.086 21.969 -3.709 1 95.44 491 LEU B N 1
ATOM 9162 C CA . LEU B 1 491 ? 4.137 21.906 -5.164 1 95.44 491 LEU B CA 1
ATOM 9163 C C . LEU B 1 491 ? 5.168 22.891 -5.719 1 95.44 491 LEU B C 1
ATOM 9165 O O . LEU B 1 491 ? 5.887 22.562 -6.668 1 95.44 491 LEU B O 1
ATOM 9169 N N . HIS B 1 492 ? 5.285 24.031 -5.121 1 95.38 492 HIS B N 1
ATOM 9170 C CA . HIS B 1 492 ? 6.078 25.125 -5.68 1 95.38 492 HIS B CA 1
ATOM 9171 C C . HIS B 1 492 ? 7.473 25.156 -5.066 1 95.38 492 HIS B C 1
ATOM 9173 O O . HIS B 1 492 ? 8.375 25.797 -5.605 1 95.38 492 HIS B O 1
ATOM 9179 N N . THR B 1 493 ? 7.703 24.516 -4.023 1 92.38 493 THR B N 1
ATOM 9180 C CA . THR B 1 493 ? 8.898 24.609 -3.199 1 92.38 493 THR B CA 1
ATOM 9181 C C . THR B 1 493 ? 10.141 24.234 -4.004 1 92.38 493 THR B C 1
ATOM 9183 O O . THR B 1 493 ? 11.188 24.875 -3.871 1 92.38 493 THR B O 1
ATOM 9186 N N . PRO B 1 494 ? 10.094 23.203 -4.852 1 89.88 494 PRO B N 1
ATOM 9187 C CA . PRO B 1 494 ? 11.312 22.844 -5.574 1 89.88 494 PRO B CA 1
ATOM 9188 C C . PRO B 1 494 ? 11.859 23.984 -6.422 1 89.88 494 PRO B C 1
ATOM 9190 O O . PRO B 1 494 ? 13.078 24.172 -6.5 1 89.88 494 PRO B O 1
ATOM 9193 N N . LEU B 1 495 ? 11.016 24.734 -6.973 1 91.12 495 LEU B N 1
ATOM 9194 C CA . LEU B 1 495 ? 11.461 25.859 -7.805 1 91.12 495 LEU B CA 1
ATOM 9195 C C . LEU B 1 495 ? 12.039 26.984 -6.945 1 91.12 495 LEU B C 1
ATOM 9197 O O . LEU B 1 495 ? 12.984 27.656 -7.355 1 91.12 495 LEU B O 1
ATOM 9201 N N . LEU B 1 496 ? 11.445 27.156 -5.832 1 90.88 496 LEU B N 1
ATOM 9202 C CA . LEU B 1 496 ? 11.961 28.156 -4.895 1 90.88 496 LEU B CA 1
ATOM 9203 C C . LEU B 1 496 ? 13.352 27.766 -4.398 1 90.88 496 LEU B C 1
ATOM 9205 O O . LEU B 1 496 ? 14.25 28.594 -4.328 1 90.88 496 LEU B O 1
ATOM 9209 N N . LEU B 1 497 ? 13.492 26.531 -4.059 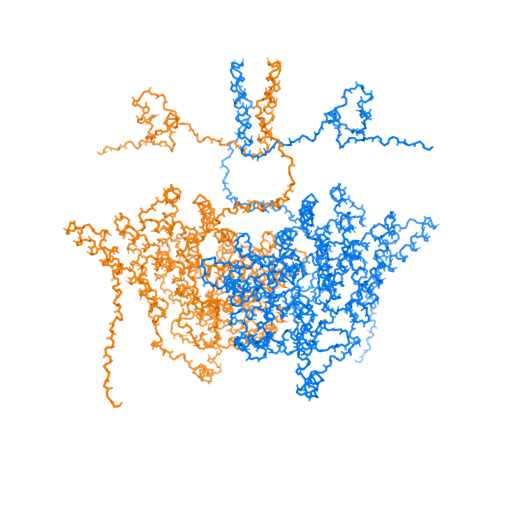1 85.88 497 LEU B N 1
ATOM 9210 C CA . LEU B 1 497 ? 14.766 26.047 -3.545 1 85.88 497 LEU B CA 1
ATOM 9211 C C . LEU B 1 497 ? 15.852 26.109 -4.617 1 85.88 497 LEU B C 1
ATOM 9213 O O . LEU B 1 497 ? 17 26.453 -4.328 1 85.88 497 LEU B O 1
ATOM 9217 N N . ARG B 1 498 ? 15.469 25.719 -5.758 1 84.56 498 ARG B N 1
ATOM 9218 C CA . ARG B 1 498 ? 16.406 25.812 -6.871 1 84.56 498 ARG B CA 1
ATOM 9219 C C . ARG B 1 498 ? 16.875 27.25 -7.074 1 84.56 498 ARG B C 1
ATOM 9221 O O . ARG B 1 498 ? 18.062 27.516 -7.246 1 84.56 498 ARG B O 1
ATOM 9228 N N . TRP B 1 499 ? 15.977 28.125 -7.117 1 88 499 TRP B N 1
ATOM 9229 C CA . TRP B 1 499 ? 16.266 29.547 -7.258 1 88 499 TRP B CA 1
ATOM 9230 C C . TRP B 1 499 ? 17.188 30.031 -6.141 1 88 499 TRP B C 1
ATOM 9232 O O . TRP B 1 499 ? 18.172 30.719 -6.398 1 88 499 TRP B O 1
ATOM 9242 N N . ALA B 1 500 ? 16.859 29.656 -4.926 1 83.56 500 ALA B N 1
ATOM 9243 C CA . ALA B 1 500 ? 17.656 30.078 -3.771 1 83.56 500 ALA B CA 1
ATOM 9244 C C . ALA B 1 500 ? 19.078 29.531 -3.844 1 83.56 500 ALA B C 1
ATOM 9246 O O . ALA B 1 500 ? 20.031 30.234 -3.535 1 83.56 500 ALA B O 1
ATOM 9247 N N . THR B 1 501 ? 19.188 28.312 -4.238 1 78 501 THR B N 1
ATOM 9248 C CA . THR B 1 501 ? 20.484 27.672 -4.324 1 78 501 THR B CA 1
ATOM 9249 C C . THR B 1 501 ? 21.328 28.281 -5.438 1 78 501 THR B C 1
ATOM 9251 O O . THR B 1 501 ? 22.516 28.562 -5.246 1 78 501 THR B O 1
ATOM 9254 N N . GLU B 1 502 ? 20.672 28.453 -6.543 1 82.75 502 GLU B N 1
ATOM 9255 C CA . GLU B 1 502 ? 21.391 29 -7.684 1 82.75 502 GLU B CA 1
ATOM 9256 C C . GLU B 1 502 ? 21.797 30.453 -7.422 1 82.75 502 GLU B C 1
ATOM 9258 O O . GLU B 1 502 ? 22.891 30.875 -7.789 1 82.75 502 GLU B O 1
ATOM 9263 N N . LYS B 1 503 ? 21 31.203 -6.863 1 81.81 503 LYS B N 1
ATOM 9264 C CA . LYS B 1 503 ? 21.297 32.594 -6.539 1 81.81 503 LYS B CA 1
ATOM 9265 C C . LYS B 1 503 ? 22.422 32.688 -5.512 1 81.81 503 LYS B C 1
ATOM 9267 O O . LYS B 1 503 ? 23.219 33.625 -5.555 1 81.81 503 LYS B O 1
ATOM 9272 N N . SER B 1 504 ? 22.391 31.781 -4.598 1 74.44 504 SER B N 1
ATOM 9273 C CA . SER B 1 504 ? 23.406 31.797 -3.547 1 74.44 504 SER B CA 1
ATOM 9274 C C . SER B 1 504 ? 24.797 31.547 -4.113 1 74.44 504 SER B C 1
ATOM 9276 O O . SER B 1 504 ? 25.797 32.031 -3.566 1 74.44 504 SER B O 1
ATOM 9278 N N . VAL B 1 505 ? 24.844 30.828 -5.215 1 74.31 505 VAL B N 1
ATOM 9279 C CA . VAL B 1 505 ? 26.141 30.562 -5.82 1 74.31 505 VAL B CA 1
ATOM 9280 C C . VAL B 1 505 ? 26.391 31.531 -6.969 1 74.31 505 VAL B C 1
ATOM 9282 O O . VAL B 1 505 ? 27.422 31.453 -7.652 1 74.31 505 VAL B O 1
ATOM 9285 N N . GLY B 1 506 ? 25.562 32.469 -7.137 1 74.88 506 GLY B N 1
ATOM 9286 C CA . GLY B 1 506 ? 25.75 33.562 -8.102 1 74.88 506 GLY B CA 1
ATOM 9287 C C . GLY B 1 506 ? 25.453 33.125 -9.531 1 74.88 506 GLY B C 1
ATOM 9288 O O . GLY B 1 506 ? 25.922 33.781 -10.477 1 74.88 506 GLY B O 1
ATOM 9289 N N . VAL B 1 507 ? 24.984 31.969 -9.773 1 79.88 507 VAL B N 1
ATOM 9290 C CA . VAL B 1 507 ? 24.703 31.484 -11.125 1 79.88 507 VAL B CA 1
ATOM 9291 C C . VAL B 1 507 ? 23.219 31.203 -11.273 1 79.88 507 VAL B C 1
ATOM 9293 O O . VAL B 1 507 ? 22.734 30.172 -10.797 1 79.88 507 VAL B O 1
ATOM 9296 N N . LEU B 1 508 ? 22.422 32.188 -11.68 1 80.69 508 LEU B N 1
ATOM 9297 C CA . LEU B 1 508 ? 21 31.938 -11.891 1 80.69 508 LEU B CA 1
ATOM 9298 C C . LEU B 1 508 ? 20.734 31.453 -13.312 1 80.69 508 LEU B C 1
ATOM 9300 O O . LEU B 1 508 ? 20.938 32.188 -14.273 1 80.69 508 LEU B O 1
ATOM 9304 N N . SER B 1 509 ? 20.344 30.219 -13.375 1 80.5 509 SER B N 1
ATOM 9305 C CA . SER B 1 509 ? 20.047 29.641 -14.68 1 80.5 509 SER B CA 1
ATOM 9306 C C . SER B 1 509 ? 18.812 30.281 -15.305 1 80.5 509 SER B C 1
ATOM 9308 O O . SER B 1 509 ? 17.922 30.75 -14.586 1 80.5 509 SER B O 1
ATOM 9310 N N . PRO B 1 510 ? 18.844 30.344 -16.594 1 80.31 510 PRO B N 1
ATOM 9311 C CA . PRO B 1 510 ? 17.656 30.891 -17.266 1 80.31 510 PRO B CA 1
ATOM 9312 C C . PRO B 1 510 ? 16.375 30.141 -16.922 1 80.31 510 PRO B C 1
ATOM 9314 O O . PRO B 1 510 ? 15.305 30.734 -16.875 1 80.31 510 PRO B O 1
ATOM 9317 N N . GLN B 1 511 ? 16.5 28.891 -16.656 1 79.69 511 GLN B N 1
ATOM 9318 C CA . GLN B 1 511 ? 15.344 28.062 -16.328 1 79.69 511 GLN B CA 1
ATOM 9319 C C . GLN B 1 511 ? 14.734 28.484 -14.984 1 79.69 511 GLN B C 1
ATOM 9321 O O . GLN B 1 511 ? 13.523 28.391 -14.797 1 79.69 511 GLN B O 1
ATOM 9326 N N . ALA B 1 512 ? 15.578 28.984 -14.164 1 80.56 512 ALA B N 1
ATOM 9327 C CA . ALA B 1 512 ? 15.133 29.375 -12.828 1 80.56 512 ALA B CA 1
ATOM 9328 C C . ALA B 1 512 ? 14.523 30.766 -12.82 1 80.56 512 ALA B C 1
ATOM 9330 O O . ALA B 1 512 ? 13.844 31.156 -11.875 1 80.56 512 ALA B O 1
ATOM 9331 N N . ASP B 1 513 ? 14.711 31.469 -13.914 1 85.19 513 ASP B N 1
ATOM 9332 C CA . ASP B 1 513 ? 14.258 32.844 -13.914 1 85.19 513 ASP B CA 1
ATOM 9333 C C . ASP B 1 513 ? 13.188 33.094 -14.977 1 85.19 513 ASP B C 1
ATOM 9335 O O . ASP B 1 513 ? 12.922 34.219 -15.359 1 85.19 513 ASP B O 1
ATOM 9339 N N . THR B 1 514 ? 12.609 32.031 -15.484 1 90.94 514 THR B N 1
ATOM 9340 C CA . THR B 1 514 ? 11.492 32.188 -16.406 1 90.94 514 THR B CA 1
ATOM 9341 C C . THR B 1 514 ? 10.305 32.844 -15.711 1 90.94 514 THR B C 1
ATOM 9343 O O . THR B 1 514 ? 10.242 32.875 -14.477 1 90.94 514 THR B O 1
ATOM 9346 N N . GLU B 1 515 ? 9.43 33.438 -16.5 1 93.25 515 GLU B N 1
ATOM 9347 C CA . GLU B 1 515 ? 8.234 34.062 -15.945 1 93.25 515 GLU B CA 1
ATOM 9348 C C . GLU B 1 515 ? 7.414 33.062 -15.133 1 93.25 515 GLU B C 1
ATOM 9350 O O . GLU B 1 515 ? 6.895 33.375 -14.07 1 93.25 515 GLU B O 1
ATOM 9355 N N . ALA B 1 516 ? 7.336 31.891 -15.688 1 95.31 516 ALA B N 1
ATOM 9356 C CA . ALA B 1 516 ? 6.594 30.844 -15 1 95.31 516 ALA B CA 1
ATOM 9357 C C . ALA B 1 516 ? 7.25 30.5 -13.672 1 95.31 516 ALA B C 1
ATOM 9359 O O . ALA B 1 516 ? 6.559 30.281 -12.664 1 95.31 516 ALA B O 1
ATOM 9360 N N . ALA B 1 517 ? 8.516 30.438 -13.664 1 94.75 517 ALA B N 1
ATOM 9361 C CA . ALA B 1 517 ? 9.25 30.125 -12.438 1 94.75 517 ALA B CA 1
ATOM 9362 C C . ALA B 1 517 ? 9.07 31.234 -11.398 1 94.75 517 ALA B C 1
ATOM 9364 O O . ALA B 1 517 ? 8.922 30.938 -10.203 1 94.75 517 ALA B O 1
ATOM 9365 N N . ARG B 1 518 ? 9.102 32.438 -11.844 1 93.69 518 ARG B N 1
ATOM 9366 C CA . ARG B 1 518 ? 8.891 33.562 -10.945 1 93.69 518 ARG B CA 1
ATOM 9367 C C . ARG B 1 518 ? 7.492 33.531 -10.336 1 93.69 518 ARG B C 1
ATOM 9369 O O . ARG B 1 518 ? 7.32 33.781 -9.148 1 93.69 518 ARG B O 1
ATOM 9376 N N . ARG B 1 519 ? 6.57 33.25 -11.195 1 96.38 519 ARG B N 1
ATOM 9377 C CA . ARG B 1 519 ? 5.195 33.156 -10.711 1 96.38 519 ARG B CA 1
ATOM 9378 C C . ARG B 1 519 ? 5.055 32.062 -9.664 1 96.38 519 ARG B C 1
ATOM 9380 O O . ARG B 1 519 ? 4.34 32.25 -8.672 1 96.38 519 ARG B O 1
ATOM 9387 N N . CYS B 1 520 ? 5.68 30.938 -9.867 1 96.62 520 CYS B N 1
ATOM 9388 C CA . CYS B 1 520 ? 5.656 29.844 -8.914 1 96.62 520 CYS B CA 1
ATOM 9389 C C . CYS B 1 520 ? 6.219 30.281 -7.562 1 96.62 520 CYS B C 1
ATOM 9391 O O . CYS B 1 520 ? 5.652 29.969 -6.516 1 96.62 520 CYS B O 1
ATOM 9393 N N . ARG B 1 521 ? 7.285 31.016 -7.566 1 94.19 521 ARG B N 1
ATOM 9394 C CA . ARG B 1 521 ? 7.891 31.5 -6.328 1 94.19 521 ARG B CA 1
ATOM 9395 C C . ARG B 1 521 ? 6.965 32.469 -5.609 1 94.19 521 ARG B C 1
ATOM 9397 O O . ARG B 1 521 ? 6.832 32.406 -4.383 1 94.19 521 ARG B O 1
ATOM 9404 N N . GLU B 1 522 ? 6.332 33.281 -6.379 1 94.94 522 GLU B N 1
ATOM 9405 C CA . GLU B 1 522 ? 5.398 34.219 -5.809 1 94.94 522 GLU B CA 1
ATOM 9406 C C . GLU B 1 522 ? 4.219 33.531 -5.141 1 94.94 522 GLU B C 1
ATOM 9408 O O . GLU B 1 522 ? 3.789 33.906 -4.055 1 94.94 522 GLU B O 1
ATOM 9413 N N . LEU B 1 523 ? 3.73 32.562 -5.859 1 97.44 523 LEU B N 1
ATOM 9414 C CA . LEU B 1 523 ? 2.605 31.797 -5.316 1 97.44 523 LEU B CA 1
ATOM 9415 C C . LEU B 1 523 ? 3.012 31.047 -4.047 1 97.44 523 LEU B C 1
ATOM 9417 O O . LEU B 1 523 ? 2.234 30.984 -3.092 1 97.44 523 LEU B O 1
ATOM 9421 N N . CYS B 1 524 ? 4.16 30.484 -4.059 1 96.81 524 CYS B N 1
ATOM 9422 C CA . CYS B 1 524 ? 4.68 29.797 -2.875 1 96.81 524 CYS B CA 1
ATOM 9423 C C . CYS B 1 524 ? 4.676 30.719 -1.666 1 96.81 524 CYS B C 1
ATOM 9425 O O . CYS B 1 524 ? 4.219 30.344 -0.587 1 96.81 524 CYS B O 1
ATOM 9427 N N . LEU B 1 525 ? 5.141 31.953 -1.88 1 96 525 LEU B N 1
ATOM 9428 C CA . LEU B 1 525 ? 5.199 32.969 -0.821 1 96 525 LEU B CA 1
ATOM 9429 C C . LEU B 1 525 ? 3.799 33.375 -0.397 1 96 525 LEU B C 1
ATOM 9431 O O . LEU B 1 525 ? 3.547 33.625 0.789 1 96 525 LEU B O 1
ATOM 9435 N N . GLU B 1 526 ? 2.99 33.469 -1.337 1 96.94 526 GLU B N 1
ATOM 9436 C CA . GLU B 1 526 ? 1.613 33.875 -1.044 1 96.94 526 GLU B CA 1
ATOM 9437 C C . GLU B 1 526 ? 0.923 32.844 -0.16 1 96.94 526 GLU B C 1
ATOM 9439 O O . GLU B 1 526 ? 0.238 33.188 0.801 1 96.94 526 GLU B O 1
ATOM 9444 N N . TYR B 1 527 ? 1.087 31.609 -0.521 1 97.94 527 TYR B N 1
ATOM 9445 C CA . TYR B 1 527 ? 0.457 30.547 0.259 1 97.94 527 TYR B CA 1
ATOM 9446 C C . TYR B 1 527 ? 1.07 30.469 1.651 1 97.94 527 TYR B C 1
ATOM 9448 O O . TYR B 1 527 ? 0.379 30.141 2.621 1 97.94 527 TYR B O 1
ATOM 9456 N N . ALA B 1 528 ? 2.346 30.688 1.759 1 97.62 528 ALA B N 1
ATOM 9457 C CA . ALA B 1 528 ? 2.992 30.734 3.068 1 97.62 528 ALA B CA 1
ATOM 9458 C C . ALA B 1 528 ? 2.4 31.844 3.928 1 97.62 528 ALA B C 1
ATOM 9460 O O . ALA B 1 528 ? 2.107 31.641 5.105 1 97.62 528 ALA B O 1
ATOM 9461 N N . HIS B 1 529 ? 2.236 32.969 3.311 1 96.94 529 HIS B N 1
ATOM 9462 C CA . H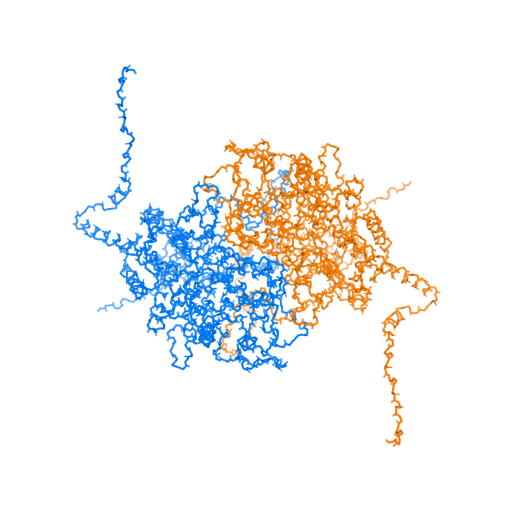IS B 1 529 ? 1.632 34.125 3.99 1 96.94 529 HIS B CA 1
ATOM 9463 C C . HIS B 1 529 ? 0.219 33.781 4.461 1 96.94 529 HIS B C 1
ATOM 9465 O O . HIS B 1 529 ? -0.139 34.062 5.605 1 96.94 529 HIS B O 1
ATOM 9471 N N . LEU B 1 530 ? -0.508 33.188 3.568 1 96.19 530 LEU B N 1
ATOM 9472 C CA . LEU B 1 530 ? -1.886 32.844 3.896 1 96.19 530 LEU B CA 1
ATOM 9473 C C . LEU B 1 530 ? -1.935 31.859 5.062 1 96.19 530 LEU B C 1
ATOM 9475 O O . LEU B 1 530 ? -2.812 31.953 5.922 1 96.19 530 LEU B O 1
ATOM 9479 N N . THR B 1 531 ? -1.08 30.891 5.078 1 97.12 531 THR B N 1
ATOM 9480 C CA . THR B 1 531 ? -1.046 29.906 6.16 1 97.12 531 THR B CA 1
ATOM 9481 C C . THR B 1 531 ? -0.82 30.594 7.504 1 97.12 531 THR B C 1
ATOM 9483 O O . THR B 1 531 ? -1.441 30.234 8.508 1 97.12 531 THR B O 1
ATOM 9486 N N . VAL B 1 532 ? 0.089 31.547 7.527 1 96.19 532 VAL B N 1
ATOM 9487 C CA . VAL B 1 532 ? 0.342 32.312 8.75 1 96.19 532 VAL B CA 1
ATOM 9488 C C . VAL B 1 532 ? -0.929 33.031 9.172 1 96.19 532 VAL B C 1
ATOM 9490 O O . VAL B 1 532 ? -1.301 33.031 10.352 1 96.19 532 VAL B O 1
ATOM 9493 N N . LYS B 1 533 ? -1.604 33.594 8.227 1 94.25 533 LYS B N 1
ATOM 9494 C CA . LYS B 1 533 ? -2.834 34.312 8.516 1 94.25 533 LYS B CA 1
ATOM 9495 C C . LYS B 1 533 ? -3.922 33.375 9.031 1 94.25 533 LYS B C 1
ATOM 9497 O O . LYS B 1 533 ? -4.641 33.719 9.969 1 94.25 533 LYS B O 1
ATOM 9502 N N . TYR B 1 534 ? -4.062 32.25 8.359 1 94.44 534 TYR B N 1
ATOM 9503 C CA . TYR B 1 534 ? -5.027 31.25 8.812 1 94.44 534 TYR B CA 1
ATOM 9504 C C . TYR B 1 534 ? -4.734 30.812 10.25 1 94.44 534 TYR B C 1
ATOM 9506 O O . TYR B 1 534 ? -5.652 30.594 11.039 1 94.44 534 TYR B O 1
ATOM 9514 N N . THR B 1 535 ? -3.502 30.625 10.562 1 95 535 THR B N 1
ATOM 9515 C CA . THR B 1 535 ? -3.098 30.172 11.891 1 95 535 THR B CA 1
ATOM 9516 C C . THR B 1 535 ? -3.355 31.266 12.93 1 95 535 THR B C 1
ATOM 9518 O O . THR B 1 535 ? -3.754 30.969 14.055 1 95 535 THR B O 1
ATOM 9521 N N . GLU B 1 536 ? -3.092 32.469 12.539 1 91.62 536 GLU B N 1
ATOM 9522 C CA . GLU B 1 536 ? -3.426 33.594 13.414 1 91.62 536 GLU B CA 1
ATOM 9523 C C . GLU B 1 536 ? -4.922 33.625 13.727 1 91.62 536 GLU B C 1
ATOM 9525 O O . GLU B 1 536 ? -5.32 33.875 14.867 1 91.62 536 GLU B O 1
ATOM 9530 N N . GLU B 1 537 ? -5.652 33.375 12.703 1 87.88 537 GLU B N 1
ATOM 9531 C CA . GLU B 1 537 ? -7.102 33.344 12.883 1 87.88 537 GLU B CA 1
ATOM 9532 C C . GLU B 1 537 ? -7.5 32.25 13.859 1 87.88 537 GLU B C 1
ATOM 9534 O O . GLU B 1 537 ? -8.336 32.469 14.742 1 87.88 537 GLU B O 1
ATOM 9539 N N . TYR B 1 538 ? -6.977 31.156 13.758 1 90.75 538 TYR B N 1
ATOM 9540 C CA . TYR B 1 538 ? -7.273 30.031 14.633 1 90.75 538 TYR B CA 1
ATOM 9541 C C . TYR B 1 538 ? -6.938 30.375 16.078 1 90.75 538 TYR B C 1
ATOM 9543 O O . TYR B 1 538 ? -7.746 30.141 16.984 1 90.75 538 TYR B O 1
ATOM 9551 N N . PHE B 1 539 ? -5.793 30.859 16.359 1 89.25 539 PHE B N 1
ATOM 9552 C CA . PHE B 1 539 ? -5.359 31.125 17.719 1 89.25 539 PHE B CA 1
ATOM 9553 C C . PHE B 1 539 ? -6.117 32.312 18.312 1 89.25 539 PHE B C 1
ATOM 9555 O O . PHE B 1 539 ? -6.211 32.438 19.531 1 89.25 539 PHE B O 1
ATOM 9562 N N . SER B 1 540 ? -6.676 33.094 17.406 1 84.81 540 SER B N 1
ATOM 9563 C CA . SER B 1 540 ? -7.508 34.188 17.875 1 84.81 540 SER B CA 1
ATOM 9564 C C . SER B 1 540 ? -8.844 33.688 18.406 1 84.81 540 SER B C 1
ATOM 9566 O O . SER B 1 540 ? -9.531 34.406 19.156 1 84.81 540 SER B O 1
ATOM 9568 N N . LEU B 1 541 ? -9.195 32.469 18.016 1 81 541 LEU B N 1
ATOM 9569 C CA . LEU B 1 541 ? -10.43 31.859 18.5 1 81 541 LEU B CA 1
ATOM 9570 C C . LEU B 1 541 ? -10.289 31.406 19.938 1 81 541 LEU B C 1
ATOM 9572 O O . LEU B 1 541 ? -11.289 31.125 20.609 1 81 541 LEU B O 1
ATOM 9576 N N . HIS B 1 542 ? -9.148 31.25 20.5 1 77.06 542 HIS B N 1
ATOM 9577 C CA . HIS B 1 542 ? -8.82 30.891 21.875 1 77.06 542 HIS B CA 1
ATOM 9578 C C . HIS B 1 542 ? -9.391 29.531 22.234 1 77.06 542 HIS B C 1
ATOM 9580 O O . HIS B 1 542 ? -9.938 29.344 23.328 1 77.06 542 HIS B O 1
ATOM 9586 N N . ILE B 1 543 ? -9.5 28.594 21.359 1 73.69 543 ILE B N 1
ATOM 9587 C CA . ILE B 1 543 ? -9.945 27.234 21.578 1 73.69 543 ILE B CA 1
ATOM 9588 C C . ILE B 1 543 ? -8.82 26.422 22.219 1 73.69 543 ILE B C 1
ATOM 9590 O O . ILE B 1 543 ? -9.047 25.656 23.172 1 73.69 543 ILE B O 1
ATOM 9594 N N . PHE B 1 544 ? -7.676 26.688 22.266 1 71.88 544 PHE B N 1
ATOM 9595 C CA . PHE B 1 544 ? -6.441 26.047 22.703 1 71.88 544 PHE B CA 1
ATOM 9596 C C . PHE B 1 544 ? -6.652 24.547 22.906 1 71.88 544 PHE B C 1
ATOM 9598 O O . PHE B 1 544 ? -7.09 24.109 23.984 1 71.88 544 PHE B O 1
ATOM 9605 N N . SER B 1 545 ? -6.617 23.703 22.016 1 83.12 545 SER B N 1
ATOM 9606 C CA . SER B 1 545 ? -6.707 22.25 22 1 83.12 545 SER B CA 1
ATOM 9607 C C . SER B 1 545 ? -5.391 21.625 21.547 1 83.12 545 SER B C 1
ATOM 9609 O O . SER B 1 545 ? -4.844 21.984 20.516 1 83.12 545 SER B O 1
ATOM 9611 N N . PRO B 1 546 ? -4.867 20.688 22.438 1 84.75 546 PRO B N 1
ATOM 9612 C CA . PRO B 1 546 ? -3.6 20.062 22.062 1 84.75 546 PRO B CA 1
ATOM 9613 C C . PRO B 1 546 ? -3.65 19.422 20.672 1 84.75 546 PRO B C 1
ATOM 9615 O O . PRO B 1 546 ? -2.676 19.5 19.922 1 84.75 546 PRO B O 1
ATOM 9618 N N . MET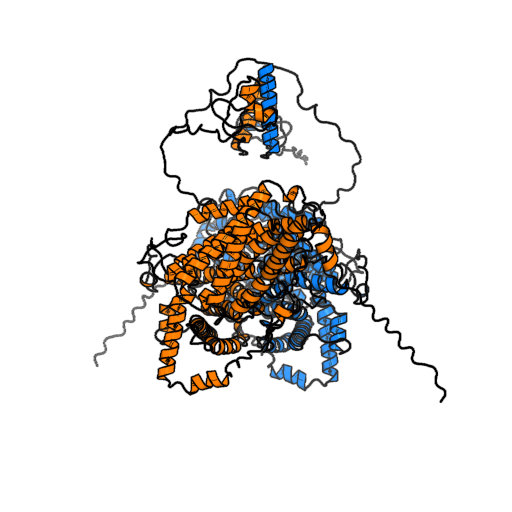 B 1 547 ? -4.711 18.859 20.375 1 88.88 547 MET B N 1
ATOM 9619 C CA . MET B 1 547 ? -4.828 18.203 19.078 1 88.88 547 MET B CA 1
ATOM 9620 C C . MET B 1 547 ? -4.805 19.219 17.938 1 88.88 547 MET B C 1
ATOM 9622 O O . MET B 1 547 ? -4.066 19.047 16.969 1 88.88 547 MET B O 1
ATOM 9626 N N . HIS B 1 548 ? -5.602 20.266 18 1 90.06 548 HIS B N 1
ATOM 9627 C CA . HIS B 1 548 ? -5.648 21.266 16.953 1 90.06 548 HIS B CA 1
ATOM 9628 C C . HIS B 1 548 ? -4.328 22.016 16.844 1 90.06 548 HIS B C 1
ATOM 9630 O O . HIS B 1 548 ? -3.891 22.375 15.75 1 90.06 548 HIS B O 1
ATOM 9636 N N . ASP B 1 549 ? -3.744 22.266 18 1 89.88 549 ASP B N 1
ATOM 9637 C CA . ASP B 1 549 ? -2.461 22.969 18.016 1 89.88 549 ASP B CA 1
ATOM 9638 C C . ASP B 1 549 ? -1.38 22.141 17.312 1 89.88 549 ASP B C 1
ATOM 9640 O O . ASP B 1 549 ? -0.498 22.703 16.656 1 89.88 549 ASP B O 1
ATOM 9644 N N . TRP B 1 550 ? -1.465 20.828 17.594 1 90.12 550 TRP B N 1
ATOM 9645 C CA . TRP B 1 550 ? -0.52 19.922 16.953 1 90.12 550 TRP B CA 1
ATOM 9646 C C . TRP B 1 550 ? -0.53 20.125 15.438 1 90.12 550 TRP B C 1
ATOM 9648 O O . TRP B 1 550 ? 0.527 20.219 14.812 1 90.12 550 TRP B O 1
ATOM 9658 N N . TYR B 1 551 ? -1.631 20.281 14.805 1 91.62 551 TYR B N 1
ATOM 9659 C CA . TYR B 1 551 ? -1.761 20.484 13.367 1 91.62 551 TYR B CA 1
ATOM 9660 C C . TYR B 1 551 ? -1.347 21.906 12.977 1 91.62 551 TYR B C 1
ATOM 9662 O O . TYR B 1 551 ? -0.657 22.094 11.977 1 91.62 551 TYR B O 1
ATOM 9670 N N . ALA B 1 552 ? -1.762 22.844 13.758 1 92.75 552 ALA B N 1
ATOM 9671 C CA . ALA B 1 552 ? -1.427 24.234 13.469 1 92.75 552 ALA B CA 1
ATOM 9672 C C . ALA B 1 552 ? 0.085 24.438 13.406 1 92.75 552 ALA B C 1
ATOM 9674 O O . ALA B 1 552 ? 0.591 25.125 12.523 1 92.75 552 ALA B O 1
ATOM 9675 N N . ILE B 1 553 ? 0.753 23.844 14.336 1 90.69 553 ILE B N 1
ATOM 9676 C CA . ILE B 1 553 ? 2.203 23.969 14.422 1 90.69 553 ILE B CA 1
ATOM 9677 C C . ILE B 1 553 ? 2.857 23.328 13.203 1 90.69 553 ILE B C 1
ATOM 9679 O O . ILE B 1 553 ? 3.812 23.875 12.641 1 90.69 553 ILE B O 1
ATOM 9683 N N . TYR B 1 554 ? 2.381 22.188 12.797 1 91.88 554 TYR B N 1
ATOM 9684 C CA . TYR B 1 554 ? 2.92 21.484 11.633 1 91.88 554 TYR B CA 1
ATOM 9685 C C . TYR B 1 554 ? 2.854 22.375 10.391 1 91.88 554 TYR B C 1
ATOM 9687 O O . TYR B 1 554 ? 3.846 22.516 9.672 1 91.88 554 TYR B O 1
ATOM 9695 N N . TYR B 1 555 ? 1.736 22.938 10.141 1 94.38 555 TYR B N 1
ATOM 9696 C CA . TYR B 1 555 ? 1.548 23.719 8.93 1 94.38 555 TYR B CA 1
ATOM 9697 C C . TYR B 1 555 ? 2.27 25.062 9.023 1 94.38 555 TYR B C 1
ATOM 9699 O O . TYR B 1 555 ? 2.771 25.578 8.023 1 94.38 555 TYR B O 1
ATOM 9707 N N . LEU B 1 556 ? 2.328 25.547 10.219 1 94.38 556 LEU B N 1
ATOM 9708 C CA . LEU B 1 556 ? 3.043 26.797 10.445 1 94.38 556 LEU B CA 1
ATOM 9709 C C . LEU B 1 556 ? 4.539 26.625 10.195 1 94.38 556 LEU B C 1
ATOM 9711 O O . LEU B 1 556 ? 5.203 27.547 9.711 1 94.38 556 LEU B O 1
ATOM 9715 N N . PHE B 1 557 ? 5.051 25.516 10.508 1 90.5 557 PHE B N 1
ATOM 9716 C CA . PHE B 1 557 ? 6.465 25.219 10.305 1 90.5 557 PHE B CA 1
ATOM 9717 C C . PHE B 1 557 ? 6.844 25.375 8.836 1 90.5 557 PHE B C 1
ATOM 9719 O O . PHE B 1 557 ? 7.789 26.094 8.508 1 90.5 557 PHE B O 1
ATOM 9726 N N . GLN B 1 558 ? 6.172 24.703 8.047 1 90 558 GLN B N 1
ATOM 9727 C CA . GLN B 1 558 ? 6.453 24.75 6.617 1 90 558 GLN B CA 1
ATOM 9728 C C . GLN B 1 558 ? 6.34 26.172 6.078 1 90 558 GLN B C 1
ATOM 9730 O O . GLN B 1 558 ? 7.223 26.641 5.359 1 90 558 GLN B O 1
ATOM 9735 N N . SER B 1 559 ? 5.332 26.828 6.453 1 94.38 559 SER B N 1
ATOM 9736 C CA . SER B 1 559 ? 5.023 28.125 5.887 1 94.38 559 SER B CA 1
ATOM 9737 C C . SER B 1 559 ? 6.012 29.188 6.367 1 94.38 559 SER B C 1
ATOM 9739 O O . SER B 1 559 ? 6.332 30.125 5.629 1 94.38 559 SER B O 1
ATOM 9741 N N . SER B 1 560 ? 6.5 29.062 7.535 1 92.75 560 SER B N 1
ATOM 9742 C CA . SER B 1 560 ? 7.383 30.078 8.094 1 92.75 560 SER B CA 1
ATOM 9743 C C . SER B 1 560 ? 8.797 29.953 7.535 1 92.75 560 SER B C 1
ATOM 9745 O O . SER B 1 560 ? 9.555 30.922 7.531 1 92.75 560 SER B O 1
ATOM 9747 N N . LEU B 1 561 ? 9.117 28.812 7.07 1 90.19 561 LEU B N 1
ATOM 9748 C CA . LEU B 1 561 ? 10.461 28.594 6.535 1 90.19 561 LEU B CA 1
ATOM 9749 C C . LEU B 1 561 ? 10.586 29.203 5.145 1 90.19 561 LEU B C 1
ATOM 9751 O O . LEU B 1 561 ? 11.688 29.547 4.715 1 90.19 561 LEU B O 1
ATOM 9755 N N . ILE B 1 562 ? 9.492 29.312 4.453 1 93.69 562 ILE B N 1
ATOM 9756 C CA . ILE B 1 562 ? 9.516 29.828 3.082 1 93.69 562 ILE B CA 1
ATOM 9757 C C . ILE B 1 562 ? 10.031 31.25 3.07 1 93.69 562 ILE B C 1
ATOM 9759 O O . ILE B 1 562 ? 10.984 31.578 2.346 1 93.69 562 ILE B O 1
ATOM 9763 N N . PRO B 1 563 ? 9.477 32.156 3.861 1 92.12 563 PRO B N 1
ATOM 9764 C CA . PRO B 1 563 ? 10.023 33.531 3.887 1 92.12 563 PRO B CA 1
ATOM 9765 C C . PRO B 1 563 ? 11.453 33.562 4.43 1 92.12 563 PRO B C 1
ATOM 9767 O O . PRO B 1 563 ? 12.227 34.469 4.059 1 92.12 563 PRO B O 1
ATOM 9770 N N . VAL B 1 564 ? 11.836 32.625 5.246 1 87.31 564 VAL B N 1
ATOM 9771 C CA . VAL B 1 564 ? 13.219 32.562 5.723 1 87.31 564 VAL B CA 1
ATOM 9772 C C . VAL B 1 564 ? 14.156 3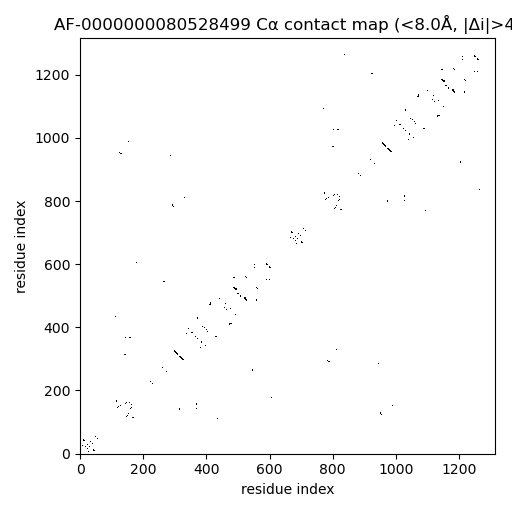2.312 4.543 1 87.31 564 VAL B C 1
ATOM 9774 O O . VAL B 1 564 ? 15.203 32.969 4.434 1 87.31 564 VAL B O 1
ATOM 9777 N N . PHE B 1 565 ? 13.812 31.469 3.633 1 85.19 565 PHE B N 1
ATOM 9778 C CA . PHE B 1 565 ? 14.594 31.203 2.432 1 85.19 565 PHE B CA 1
ATOM 9779 C C . PHE B 1 565 ? 14.711 32.469 1.574 1 85.19 565 PHE B C 1
ATOM 9781 O O . PHE B 1 565 ? 15.781 32.75 1.035 1 85.19 565 PHE B O 1
ATOM 9788 N N . CYS B 1 566 ? 13.648 33.094 1.532 1 87.56 566 CYS B N 1
ATOM 9789 C CA . CYS B 1 566 ? 13.609 34.281 0.668 1 87.56 566 CYS B CA 1
ATOM 9790 C C . CYS B 1 566 ? 14.477 35.406 1.234 1 87.56 566 CYS B C 1
ATOM 9792 O O . CYS B 1 566 ? 15.242 36.031 0.5 1 87.56 566 CYS B O 1
ATOM 9794 N N . ILE B 1 567 ? 14.398 35.594 2.51 1 85.5 567 ILE B N 1
ATOM 9795 C CA . ILE B 1 567 ? 15.133 36.688 3.139 1 85.5 567 ILE B CA 1
ATOM 9796 C C . ILE B 1 567 ? 16.625 36.375 3.129 1 85.5 567 ILE B C 1
ATOM 9798 O O . ILE B 1 567 ? 17.453 37.281 2.975 1 85.5 567 ILE B O 1
ATOM 9802 N N . THR B 1 568 ? 16.969 35.125 3.225 1 80 568 THR B N 1
ATOM 9803 C CA . THR B 1 568 ? 18.375 34.75 3.215 1 80 568 THR B CA 1
ATOM 9804 C C . THR B 1 568 ? 18.953 34.844 1.808 1 80 568 THR B C 1
ATOM 9806 O O . THR B 1 568 ? 20.141 35.125 1.637 1 80 568 THR B O 1
ATOM 9809 N N . THR B 1 569 ? 18.125 34.625 0.874 1 81 569 THR B N 1
ATOM 9810 C CA . THR B 1 569 ? 18.578 34.625 -0.514 1 81 569 THR B CA 1
ATOM 9811 C C . THR B 1 569 ? 18.641 36.062 -1.051 1 81 569 THR B C 1
ATOM 9813 O O . THR B 1 569 ? 19.547 36.406 -1.799 1 81 569 THR B O 1
ATOM 9816 N N . GLU B 1 570 ? 17.594 36.844 -0.661 1 84.94 570 GLU B N 1
ATOM 9817 C CA . GLU B 1 570 ? 17.531 38.219 -1.093 1 84.94 570 GLU B CA 1
ATOM 9818 C C . GLU B 1 570 ? 17.188 39.156 0.075 1 84.94 570 GLU B C 1
ATOM 9820 O O . GLU B 1 570 ? 16.094 39.719 0.14 1 84.94 570 GLU B O 1
ATOM 9825 N N . PRO B 1 571 ? 18.141 39.469 0.837 1 82.88 571 PRO B N 1
ATOM 9826 C CA . PRO B 1 571 ? 17.891 40.281 2.021 1 82.88 571 PRO B CA 1
ATOM 9827 C C . PRO B 1 571 ? 17.5 41.719 1.673 1 82.88 571 PRO B C 1
ATOM 9829 O O . PRO B 1 571 ? 16.844 42.406 2.471 1 82.88 571 PRO B O 1
ATOM 9832 N N . THR B 1 572 ? 17.875 42.125 0.465 1 84.94 572 THR B N 1
ATOM 9833 C CA . THR B 1 572 ? 17.609 43.531 0.096 1 84.94 572 THR B CA 1
ATOM 9834 C C . THR B 1 572 ? 16.344 43.625 -0.747 1 84.94 572 THR B C 1
ATOM 9836 O O . THR B 1 572 ? 16.078 44.688 -1.335 1 84.94 572 THR B O 1
ATOM 9839 N N . SER B 1 573 ? 15.703 42.625 -0.811 1 88 573 SER B N 1
ATOM 9840 C CA . SER B 1 573 ? 14.445 42.656 -1.558 1 88 573 SER B CA 1
ATOM 9841 C C . SER B 1 573 ? 13.469 43.656 -0.966 1 88 573 SER B C 1
ATOM 9843 O O . SER B 1 573 ? 13.398 43.812 0.255 1 88 573 SER B O 1
ATOM 9845 N N . PRO B 1 574 ? 12.688 44.344 -1.797 1 90.31 574 PRO B N 1
ATOM 9846 C CA . PRO B 1 574 ? 11.664 45.25 -1.282 1 90.31 574 PRO B CA 1
ATOM 9847 C C . PRO B 1 574 ? 10.602 44.531 -0.457 1 90.31 574 PRO B C 1
ATOM 9849 O O . PRO B 1 574 ? 9.914 45.156 0.353 1 90.31 574 PRO B O 1
ATOM 9852 N N . ASP B 1 575 ? 10.539 43.281 -0.663 1 90.75 575 ASP B N 1
ATOM 9853 C CA . ASP B 1 575 ? 9.531 42.469 0.041 1 90.75 575 ASP B CA 1
ATOM 9854 C C . ASP B 1 575 ? 10.086 41.906 1.347 1 90.75 575 ASP B C 1
ATOM 9856 O O . ASP B 1 575 ? 9.367 41.25 2.09 1 90.75 575 ASP B O 1
ATOM 9860 N N . ALA B 1 576 ? 11.258 42.156 1.682 1 89.88 576 ALA B N 1
ATOM 9861 C CA . ALA B 1 576 ? 11.93 41.594 2.838 1 89.88 576 ALA B CA 1
ATOM 9862 C C . ALA B 1 576 ? 11.203 41.938 4.133 1 89.88 576 ALA B C 1
ATOM 9864 O O . ALA B 1 576 ? 11.148 41.125 5.062 1 89.88 576 ALA B O 1
ATOM 9865 N N . ALA B 1 577 ? 10.695 43.156 4.141 1 90.5 577 ALA B N 1
ATOM 9866 C CA . ALA B 1 577 ? 9.977 43.594 5.34 1 90.5 577 ALA B CA 1
ATOM 9867 C C . ALA B 1 577 ? 8.734 42.719 5.566 1 90.5 577 ALA B C 1
ATOM 9869 O O . ALA B 1 577 ? 8.43 42.375 6.703 1 90.5 577 ALA B O 1
ATOM 9870 N N . ALA B 1 578 ? 8.047 42.5 4.508 1 92.06 578 ALA B N 1
ATOM 9871 C CA . ALA B 1 578 ? 6.852 41.688 4.594 1 92.06 578 ALA B CA 1
ATOM 9872 C C . ALA B 1 578 ? 7.203 40.25 4.992 1 92.06 578 ALA B C 1
ATOM 9874 O O . ALA B 1 578 ? 6.461 39.594 5.742 1 92.06 578 ALA B O 1
ATOM 9875 N N . TRP B 1 579 ? 8.289 39.75 4.484 1 92.69 579 TRP B N 1
ATOM 9876 C CA . TRP B 1 579 ? 8.766 38.406 4.855 1 92.69 579 TRP B CA 1
ATOM 9877 C C . TRP B 1 579 ? 9.086 38.344 6.344 1 92.69 579 TRP B C 1
ATOM 9879 O O . TRP B 1 579 ? 8.703 37.375 7.023 1 92.69 579 TRP B O 1
ATOM 9889 N N . GLY B 1 580 ? 9.75 39.344 6.797 1 91.12 580 GLY B N 1
ATOM 9890 C CA . GLY B 1 580 ? 10.078 39.438 8.211 1 91.12 580 GLY B CA 1
ATOM 9891 C C . GLY B 1 580 ? 8.859 39.5 9.109 1 91.12 580 GLY B C 1
ATOM 9892 O O . GLY B 1 580 ? 8.852 38.906 10.195 1 91.12 580 GLY B O 1
ATOM 9893 N N . ALA B 1 581 ? 7.863 40.188 8.641 1 94 581 ALA B N 1
ATOM 9894 C CA . ALA B 1 581 ? 6.621 40.281 9.406 1 94 581 ALA B CA 1
ATOM 9895 C C . ALA B 1 581 ? 5.957 38.938 9.57 1 94 581 ALA B C 1
ATOM 9897 O O . ALA B 1 581 ? 5.387 38.625 10.617 1 94 581 ALA B O 1
ATOM 9898 N N . ASP B 1 582 ? 5.988 38.156 8.516 1 95.19 582 ASP B N 1
ATOM 9899 C CA . ASP B 1 582 ? 5.434 36.781 8.586 1 95.19 582 ASP B CA 1
ATOM 9900 C C . ASP B 1 582 ? 6.211 35.938 9.578 1 95.19 582 ASP B C 1
ATOM 9902 O O . ASP B 1 582 ? 5.617 35.156 10.328 1 95.19 582 ASP B O 1
ATOM 9906 N N . ILE B 1 583 ? 7.512 36 9.57 1 93.5 583 ILE B N 1
ATOM 9907 C CA . ILE B 1 583 ? 8.352 35.25 10.492 1 93.5 583 ILE B CA 1
ATOM 9908 C C . ILE B 1 583 ? 8.055 35.656 11.93 1 93.5 583 ILE B C 1
ATOM 9910 O O . ILE B 1 583 ? 7.902 34.812 12.805 1 93.5 583 ILE B O 1
ATOM 9914 N N . GLU B 1 584 ? 7.902 36.938 12.133 1 94.12 584 GLU B N 1
ATOM 9915 C CA . GLU B 1 584 ? 7.605 37.469 13.469 1 94.12 584 GLU B CA 1
ATOM 9916 C C . GLU B 1 584 ? 6.227 37 13.938 1 94.12 584 GLU B C 1
ATOM 9918 O O . GLU B 1 584 ? 6.031 36.719 15.117 1 94.12 584 GLU B O 1
ATOM 9923 N N . ALA B 1 585 ? 5.328 37.062 13.023 1 95.12 585 ALA B N 1
ATOM 9924 C CA . ALA B 1 585 ? 3.988 36.594 13.359 1 95.12 585 ALA B CA 1
ATOM 9925 C C . ALA B 1 585 ? 4.02 35.125 13.766 1 95.12 585 ALA B C 1
ATOM 9927 O O . ALA B 1 585 ? 3.35 34.719 14.727 1 95.12 585 ALA B O 1
ATOM 9928 N N . ALA B 1 586 ? 4.715 34.312 13.039 1 95.44 586 ALA B N 1
ATOM 9929 C CA . ALA B 1 586 ? 4.863 32.906 13.367 1 95.44 586 ALA B CA 1
ATOM 9930 C C . ALA B 1 586 ? 5.492 32.719 14.742 1 95.44 586 ALA B C 1
ATOM 9932 O O . ALA B 1 586 ? 5.051 31.875 15.531 1 95.44 586 ALA B O 1
ATOM 9933 N N . LYS B 1 587 ? 6.516 33.5 15.055 1 93.75 587 LYS B N 1
ATOM 9934 C CA . LYS B 1 587 ? 7.172 33.438 16.359 1 93.75 587 LYS B CA 1
ATOM 9935 C C . LYS B 1 587 ? 6.195 33.781 17.484 1 93.75 587 LYS B C 1
ATOM 9937 O O . LYS B 1 587 ? 6.184 33.094 18.516 1 93.75 587 LYS B O 1
ATOM 9942 N N . ARG B 1 588 ? 5.395 34.719 17.281 1 93.81 588 ARG B N 1
ATOM 9943 C CA . ARG B 1 588 ? 4.414 35.125 18.281 1 93.81 588 ARG B CA 1
ATOM 9944 C C . ARG B 1 588 ? 3.414 34 18.547 1 93.81 588 ARG B C 1
ATOM 9946 O O . ARG B 1 588 ? 3.051 33.75 19.703 1 93.81 588 ARG B O 1
ATOM 9953 N N . ILE B 1 589 ? 2.98 33.406 17.484 1 93.56 589 ILE B N 1
ATOM 9954 C CA . ILE B 1 589 ? 2.051 32.312 17.609 1 93.56 589 ILE B CA 1
ATOM 9955 C C . ILE B 1 589 ? 2.699 31.188 18.422 1 93.56 589 ILE B C 1
ATOM 9957 O O . ILE B 1 589 ? 2.092 30.641 19.344 1 93.56 589 ILE B O 1
ATOM 9961 N N . LEU B 1 590 ? 3.902 30.844 18.094 1 92.75 590 LEU B N 1
ATOM 9962 C CA . LEU B 1 590 ? 4.617 29.766 18.766 1 92.75 590 LEU B CA 1
ATOM 9963 C C . LEU B 1 590 ? 4.848 30.109 20.234 1 92.75 590 LEU B C 1
ATOM 9965 O O . LEU B 1 590 ? 4.816 29.219 21.094 1 92.75 590 LEU B O 1
ATOM 9969 N N . GLU B 1 591 ? 5.043 31.312 20.516 1 91.44 591 GLU B N 1
ATOM 9970 C CA . GLU B 1 591 ? 5.242 31.766 21.891 1 91.44 591 GLU B CA 1
ATOM 9971 C C . GLU B 1 591 ? 3.98 31.562 22.734 1 91.44 591 GLU B C 1
ATOM 9973 O O . GLU B 1 591 ? 4.059 31.312 23.938 1 91.44 591 GLU B O 1
ATOM 9978 N N . THR B 1 592 ? 2.895 31.641 22.078 1 87 592 THR B N 1
ATOM 9979 C CA . THR B 1 592 ? 1.628 31.484 22.781 1 87 592 THR B CA 1
ATOM 9980 C C . THR B 1 592 ? 1.441 30.031 23.219 1 87 592 THR B C 1
ATOM 9982 O O . THR B 1 592 ? 0.804 29.766 24.234 1 87 592 THR B O 1
ATOM 9985 N N . VAL B 1 593 ? 2.035 29.109 22.531 1 86.44 593 VAL B N 1
ATOM 9986 C CA . VAL B 1 593 ? 1.718 27.719 22.797 1 86.44 593 VAL B CA 1
ATOM 9987 C C . VAL B 1 593 ? 2.969 26.984 23.281 1 86.44 593 VAL B C 1
ATOM 9989 O O . VAL B 1 593 ? 2.895 25.828 23.719 1 86.44 593 VAL B O 1
ATOM 9992 N N . ASN B 1 594 ? 4.082 27.609 23.344 1 82 594 ASN B N 1
ATOM 9993 C CA . ASN B 1 594 ? 5.359 26.953 23.609 1 82 594 ASN B CA 1
ATOM 9994 C C . ASN B 1 594 ? 5.426 26.406 25.031 1 82 594 ASN B C 1
ATOM 9996 O O . ASN B 1 594 ? 6.207 25.5 25.312 1 82 594 ASN B O 1
ATOM 10000 N N . THR B 1 595 ? 4.621 26.891 25.875 1 78.88 595 THR B N 1
ATOM 10001 C CA . THR B 1 595 ? 4.633 26.406 27.266 1 78.88 595 THR B CA 1
ATOM 10002 C C . THR B 1 595 ? 3.971 25.031 27.359 1 78.88 595 THR B C 1
ATOM 10004 O O . THR B 1 595 ? 4.25 24.281 28.297 1 78.88 595 THR B O 1
ATOM 10007 N N . HIS B 1 596 ? 3.213 24.781 26.375 1 77.19 596 HIS B N 1
ATOM 10008 C CA . HIS B 1 596 ? 2.438 23.547 26.469 1 77.19 596 HIS B CA 1
ATOM 10009 C C . HIS B 1 596 ? 2.891 22.531 25.422 1 77.19 596 HIS B C 1
ATOM 10011 O O . HIS B 1 596 ? 2.504 21.359 25.484 1 77.19 596 HIS B O 1
ATOM 10017 N N . SER B 1 597 ? 3.658 22.969 24.547 1 80.44 597 SER B N 1
ATOM 10018 C CA . SER B 1 597 ? 4.066 22.094 23.453 1 80.44 597 SER B CA 1
ATOM 10019 C C . SER B 1 597 ? 5.582 22.109 23.266 1 80.44 597 SER B C 1
ATOM 10021 O O . SER B 1 597 ? 6.148 23.156 22.922 1 80.44 597 SER B O 1
ATOM 10023 N N . ASP B 1 598 ? 6.156 21 23.438 1 77.69 598 ASP B N 1
ATOM 10024 C CA . ASP B 1 598 ? 7.59 20.875 23.203 1 77.69 598 ASP B CA 1
ATOM 10025 C C . ASP B 1 598 ? 7.934 21.156 21.734 1 77.69 598 ASP B C 1
ATOM 10027 O O . ASP B 1 598 ? 8.984 21.719 21.438 1 77.69 598 ASP B O 1
ATOM 10031 N N . LYS B 1 599 ? 7.113 20.812 20.875 1 81.62 599 LYS B N 1
ATOM 10032 C CA . LYS B 1 599 ? 7.34 21.016 19.438 1 81.62 599 LYS B CA 1
ATOM 10033 C C . LYS B 1 599 ? 7.352 22.516 19.109 1 81.62 599 LYS B C 1
ATOM 10035 O O . LYS B 1 599 ? 8.18 22.969 18.312 1 81.62 599 LYS B O 1
ATOM 10040 N N . ALA B 1 600 ? 6.414 23.188 19.719 1 86.5 600 ALA B N 1
ATOM 10041 C CA . ALA B 1 600 ? 6.363 24.641 19.5 1 86.5 600 ALA B CA 1
ATOM 10042 C C . ALA B 1 600 ? 7.625 25.312 20.016 1 86.5 600 ALA B C 1
ATOM 10044 O O . ALA B 1 600 ? 8.148 26.234 19.391 1 86.5 600 ALA B O 1
ATOM 10045 N N . ARG B 1 601 ? 8.094 24.844 21.109 1 86.94 601 ARG B N 1
ATOM 10046 C CA . ARG B 1 601 ? 9.305 25.406 21.719 1 86.94 601 ARG B CA 1
ATOM 10047 C C . ARG B 1 601 ? 10.523 25.156 20.828 1 86.94 601 ARG B C 1
ATOM 10049 O O . ARG B 1 601 ? 11.32 26.062 20.594 1 86.94 601 ARG B O 1
ATOM 10056 N N . ARG B 1 602 ? 10.648 23.984 20.375 1 82.56 602 ARG B N 1
ATOM 10057 C CA . ARG B 1 602 ? 11.773 23.625 19.516 1 82.56 602 ARG B CA 1
ATOM 10058 C C . ARG B 1 602 ? 11.734 24.375 18.203 1 82.56 602 ARG B C 1
ATOM 10060 O O . ARG B 1 602 ? 12.766 24.844 17.703 1 82.56 602 ARG B O 1
ATOM 10067 N N . PHE B 1 603 ? 10.594 24.5 17.719 1 85.62 603 PHE B N 1
ATOM 10068 C CA . PHE B 1 603 ? 10.43 25.219 16.469 1 85.62 603 PHE B CA 1
ATOM 10069 C C . PHE B 1 603 ? 10.766 26.703 16.641 1 85.62 603 PHE B C 1
ATOM 10071 O O . PHE B 1 603 ? 11.406 27.312 15.781 1 85.62 603 PHE B O 1
ATOM 10078 N N . LEU B 1 604 ? 10.289 27.172 17.703 1 89 604 LEU B N 1
ATOM 10079 C CA . LEU B 1 604 ? 10.594 28.578 18.016 1 89 604 LEU B CA 1
ATOM 10080 C C . LEU B 1 604 ? 12.094 28.797 18.125 1 89 604 LEU B C 1
ATOM 10082 O O . LEU B 1 604 ? 12.617 29.797 17.641 1 89 604 LEU B O 1
ATOM 10086 N N . ASP B 1 605 ? 12.766 27.875 18.688 1 83.69 605 ASP B N 1
ATOM 10087 C CA . ASP B 1 605 ? 14.211 27.953 18.812 1 83.69 605 ASP B CA 1
ATOM 10088 C C . ASP B 1 605 ? 14.891 27.953 17.453 1 83.69 605 ASP B C 1
ATOM 10090 O O . ASP B 1 605 ? 15.852 28.688 17.219 1 83.69 605 ASP B O 1
ATOM 10094 N N . VAL B 1 606 ? 14.398 27.125 16.594 1 81.62 606 VAL B N 1
ATOM 10095 C CA . VAL B 1 606 ? 14.938 27.031 15.242 1 81.62 606 VAL B CA 1
ATOM 10096 C C . VAL B 1 606 ? 14.719 28.359 14.5 1 81.62 606 VAL B C 1
ATOM 10098 O O . VAL B 1 606 ? 15.633 28.875 13.859 1 81.62 606 VAL B O 1
ATOM 10101 N N . LEU B 1 607 ? 13.555 28.922 14.594 1 85.81 607 LEU B N 1
ATOM 10102 C CA . LEU B 1 607 ? 13.234 30.172 13.906 1 85.81 607 LEU B CA 1
ATOM 10103 C C . LEU B 1 607 ? 14.062 31.328 14.445 1 85.81 607 LEU B C 1
ATOM 10105 O O . LEU B 1 607 ? 14.492 32.188 13.688 1 85.81 607 LEU B O 1
ATOM 10109 N N . ASN B 1 608 ? 14.234 31.281 15.727 1 84.31 608 ASN B N 1
ATOM 10110 C CA . ASN B 1 608 ? 15.039 32.312 16.344 1 84.31 608 ASN B CA 1
ATOM 10111 C C . ASN B 1 608 ? 16.484 32.25 15.891 1 84.31 608 ASN B C 1
ATOM 10113 O O . ASN B 1 608 ? 17.109 33.281 15.641 1 84.31 608 ASN B O 1
ATOM 10117 N N . ARG B 1 609 ? 16.938 31.141 15.766 1 77.75 609 ARG B N 1
ATOM 10118 C CA . ARG B 1 609 ? 18.328 30.969 15.328 1 77.75 609 ARG B CA 1
ATOM 10119 C C . ARG B 1 609 ? 18.484 31.375 13.867 1 77.75 609 ARG B C 1
ATOM 10121 O O . ARG B 1 609 ? 19.469 32.031 13.5 1 77.75 609 ARG B O 1
ATOM 10128 N N . LEU B 1 610 ? 17.547 30.984 13.117 1 76.62 610 LEU B N 1
ATOM 10129 C CA . LEU B 1 610 ? 17.609 31.297 11.688 1 76.62 610 LEU B CA 1
ATOM 10130 C C . LEU B 1 610 ? 17.453 32.812 11.453 1 76.62 610 LEU B C 1
ATOM 10132 O O . LEU B 1 610 ? 18.141 33.375 10.609 1 76.62 610 LEU B O 1
ATOM 10136 N N . TYR B 1 611 ? 16.625 33.375 12.242 1 75.75 611 TYR B N 1
ATOM 10137 C CA . TYR B 1 611 ? 16.297 34.781 12.008 1 75.75 611 TYR B CA 1
ATOM 10138 C C . TYR B 1 611 ? 17.312 35.719 12.68 1 75.75 611 TYR B C 1
ATOM 10140 O O . TYR B 1 611 ? 17.594 36.781 12.18 1 75.75 611 TYR B O 1
ATOM 10148 N N . SER B 1 612 ? 17.797 35.281 13.844 1 67.81 612 SER B N 1
ATOM 10149 C CA . SER B 1 612 ? 18.859 36.062 14.477 1 67.81 612 SER B CA 1
ATOM 10150 C C . SER B 1 612 ? 20.094 36.125 13.602 1 67.81 612 SER B C 1
ATOM 10152 O O . SER B 1 612 ? 20.75 37.156 13.523 1 67.81 612 SER B O 1
ATOM 10154 N N . SER B 1 613 ? 20.312 35.094 12.984 1 61.97 613 SER B N 1
ATOM 10155 C CA . SER B 1 613 ? 21.438 35.062 12.055 1 61.97 613 SER B CA 1
ATOM 10156 C C . SER B 1 613 ? 21.234 36.062 10.906 1 61.97 613 SER B C 1
ATOM 10158 O O . SER B 1 613 ? 22.188 36.656 10.406 1 61.97 613 SER B O 1
ATOM 10160 N N . LEU B 1 614 ? 20.016 36.281 10.648 1 61.75 614 LEU B N 1
ATOM 10161 C CA . LEU B 1 614 ? 19.656 37.219 9.586 1 61.75 614 LEU B CA 1
ATOM 10162 C C . LEU B 1 614 ? 19.828 38.656 10.047 1 61.75 614 LEU B C 1
ATOM 10164 O O . LEU B 1 614 ? 20.328 39.5 9.297 1 61.75 614 LEU B O 1
ATOM 10168 N N . ASP B 1 615 ? 19.406 38.906 11.312 1 60.09 615 ASP B N 1
ATOM 10169 C CA . ASP B 1 615 ? 19.531 40.219 11.891 1 60.09 615 ASP B CA 1
ATOM 10170 C C . ASP B 1 615 ? 21 40.625 12.023 1 60.09 615 ASP B C 1
ATOM 10172 O O . ASP B 1 615 ? 21.375 41.781 11.742 1 60.09 615 ASP B O 1
ATOM 10176 N N . GLU B 1 616 ? 21.688 39.562 12.375 1 54.38 616 GLU B N 1
ATOM 10177 C CA . GLU B 1 616 ? 23.125 39.812 12.477 1 54.38 616 GLU B CA 1
ATOM 10178 C C . GLU B 1 616 ? 23.734 40.062 11.109 1 54.38 616 GLU B C 1
ATOM 10180 O O . GLU B 1 616 ? 24.594 40.938 10.969 1 54.38 616 GLU B O 1
ATOM 10185 N N . MET B 1 617 ? 23.125 39.344 10.203 1 53.38 617 MET B N 1
ATOM 10186 C CA . MET B 1 617 ? 23.609 39.531 8.844 1 53.38 617 MET B CA 1
ATOM 10187 C C . MET B 1 617 ? 23.188 40.906 8.312 1 53.38 617 MET B C 1
ATOM 10189 O O . MET B 1 617 ? 23.969 41.594 7.652 1 53.38 617 MET B O 1
ATOM 10193 N N . GLU B 1 618 ? 21.984 41.312 8.57 1 53.78 618 GLU B N 1
ATOM 10194 C CA . GLU B 1 618 ? 21.484 42.625 8.164 1 53.78 618 GLU B CA 1
ATOM 10195 C C . GLU B 1 618 ? 22.266 43.719 8.859 1 53.78 618 GLU B C 1
ATOM 10197 O O . GLU B 1 618 ? 22.609 44.75 8.242 1 53.78 618 GLU B O 1
ATOM 10202 N N . GLY B 1 619 ? 22.406 43.531 10.234 1 49.19 619 GLY B N 1
ATOM 10203 C CA . GLY B 1 619 ? 23.234 44.469 10.945 1 49.19 619 GLY B CA 1
ATOM 10204 C C . GLY B 1 619 ? 24.641 44.594 10.383 1 49.19 619 GLY B C 1
ATOM 10205 O O . GLY B 1 619 ? 25.172 45.688 10.234 1 49.19 619 GLY B O 1
ATOM 10206 N N . PHE B 1 620 ? 25.031 43.375 10.055 1 45.28 620 PHE B N 1
ATOM 10207 C CA . PHE B 1 620 ? 26.359 43.344 9.461 1 45.28 620 PHE B CA 1
ATOM 10208 C C . PHE B 1 620 ? 26.375 44.031 8.102 1 45.28 620 PHE B C 1
ATOM 10210 O O . PHE B 1 620 ? 27.281 44.812 7.805 1 45.28 620 PHE B O 1
ATOM 10217 N N . MET B 1 621 ? 25.406 43.719 7.336 1 49.41 621 MET B N 1
ATOM 10218 C CA . MET B 1 621 ? 25.312 44.312 6.008 1 49.41 621 MET B CA 1
ATOM 10219 C C . MET B 1 621 ? 25.094 45.812 6.105 1 49.41 621 MET B C 1
ATOM 10221 O O . MET B 1 621 ? 25.672 46.594 5.328 1 49.41 621 MET B O 1
ATOM 10225 N N . GLU B 1 622 ? 24.266 46.281 7.008 1 50.44 622 GLU B N 1
ATOM 10226 C CA . GLU B 1 622 ? 24.062 47.688 7.223 1 50.44 622 GLU B CA 1
ATOM 10227 C C . GLU B 1 622 ? 25.359 48.375 7.648 1 50.44 622 GLU B C 1
ATOM 10229 O O . GLU B 1 622 ? 25.672 49.469 7.184 1 50.44 622 GLU B O 1
ATOM 10234 N N . THR B 1 623 ? 26.047 47.719 8.539 1 48.66 623 THR B N 1
ATOM 10235 C CA . THR B 1 623 ? 27.328 48.281 8.977 1 48.66 623 THR B CA 1
ATOM 10236 C C . THR B 1 623 ? 28.328 48.312 7.832 1 48.66 623 THR B C 1
ATOM 10238 O O . THR B 1 623 ? 29.078 49.281 7.688 1 48.66 623 THR B O 1
ATOM 10241 N N . MET B 1 624 ? 28.312 47.281 7.082 1 45.31 624 MET B N 1
ATOM 10242 C CA . MET B 1 624 ? 29.25 47.188 5.965 1 45.31 624 MET B CA 1
ATOM 10243 C C . MET B 1 624 ? 28.875 48.188 4.863 1 45.31 624 MET B C 1
ATOM 10245 O O . MET B 1 624 ? 29.75 48.719 4.199 1 45.31 624 MET B O 1
ATOM 10249 N N . GLN B 1 625 ? 27.625 48.188 4.48 1 45.16 625 GLN B N 1
ATOM 10250 C CA . GLN B 1 625 ? 27.219 49.219 3.521 1 45.16 625 GLN B CA 1
ATOM 10251 C C . GLN B 1 625 ? 27.625 50.625 3.986 1 45.16 625 GLN B C 1
ATOM 10253 O O . GLN B 1 625 ? 27.969 51.469 3.17 1 45.16 625 GLN B O 1
ATOM 10258 N N . GLN B 1 626 ? 27.578 50.844 5.18 1 46.06 626 GLN B N 1
ATOM 10259 C CA . GLN B 1 626 ? 28.078 52.125 5.672 1 46.06 626 GLN B CA 1
ATOM 10260 C C . GLN B 1 626 ? 29.594 52.219 5.512 1 46.06 626 GLN B C 1
ATOM 10262 O O . GLN B 1 626 ? 30.125 53.312 5.258 1 46.06 626 GLN B O 1
ATOM 10267 N N . GLU B 1 627 ? 30.281 51 5.785 1 44.84 627 GLU B N 1
ATOM 10268 C CA . GLU B 1 627 ? 31.734 51.094 5.719 1 44.84 627 GLU B CA 1
ATOM 10269 C C . GLU B 1 627 ? 32.25 50.781 4.32 1 44.84 627 GLU B C 1
ATOM 10271 O O . GLU B 1 627 ? 33.438 50.812 4.066 1 44.84 627 GLU B O 1
ATOM 10276 N N . GLY B 1 628 ? 31.672 51 3.16 1 41.84 628 GLY B N 1
ATOM 10277 C CA . GLY B 1 628 ? 32.062 50.906 1.77 1 41.84 628 GLY B CA 1
ATOM 10278 C C . GLY B 1 628 ? 32.594 49.5 1.413 1 41.84 628 GLY B C 1
ATOM 10279 O O . GLY B 1 628 ? 33.25 49.344 0.391 1 41.84 628 GLY B O 1
ATOM 10280 N N . GLY B 1 629 ? 32.812 48.594 2.348 1 38.19 629 GLY B N 1
ATOM 10281 C CA . GLY B 1 629 ? 33.594 47.375 2.066 1 38.19 629 GLY B CA 1
ATOM 10282 C C . GLY B 1 629 ? 32.781 46.312 1.323 1 38.19 629 GLY B C 1
ATOM 10283 O O . GLY B 1 629 ? 31.562 46.344 1.342 1 38.19 629 GLY B O 1
ATOM 10284 N N . ASP B 1 630 ? 33.406 45.75 0.172 1 36.5 630 ASP B N 1
ATOM 10285 C CA . ASP B 1 630 ? 32.938 44.656 -0.652 1 36.5 630 ASP B CA 1
ATOM 10286 C C . ASP B 1 630 ? 32.406 43.5 0.213 1 36.5 630 ASP B C 1
ATOM 10288 O O . ASP B 1 630 ? 33.219 42.75 0.79 1 36.5 630 ASP B O 1
ATOM 10292 N N . ILE B 1 631 ? 31.312 43.531 0.752 1 37.75 631 ILE B N 1
ATOM 10293 C CA . ILE B 1 631 ? 30.609 42.719 1.738 1 37.75 631 ILE B CA 1
ATOM 10294 C C . ILE B 1 631 ? 30.469 41.281 1.219 1 37.75 631 ILE B C 1
ATOM 10296 O O . ILE B 1 631 ? 30.484 40.312 1.999 1 37.75 631 ILE B O 1
ATOM 10300 N N . MET B 1 632 ? 30.25 41.125 -0.049 1 37.84 632 MET B N 1
ATOM 10301 C CA . MET B 1 632 ? 29.938 39.781 -0.541 1 37.84 632 MET B CA 1
ATOM 10302 C C . MET B 1 632 ? 31.141 38.875 -0.401 1 37.84 632 MET B C 1
ATOM 10304 O O . MET B 1 632 ? 30.984 37.656 -0.164 1 37.84 632 MET B O 1
ATOM 10308 N N . GLY B 1 633 ? 32.344 39.312 -0.599 1 36 633 GLY B N 1
ATOM 10309 C CA . GLY B 1 633 ? 33.594 38.562 -0.536 1 36 633 GLY B CA 1
ATOM 10310 C C . GLY B 1 633 ? 33.938 38.125 0.869 1 36 633 GLY B C 1
ATOM 10311 O O . GLY B 1 633 ? 34.469 37.031 1.066 1 36 633 GLY B O 1
ATOM 10312 N N . MET B 1 634 ? 33.75 38.906 1.882 1 35.72 634 MET B N 1
ATOM 10313 C CA . MET B 1 634 ? 34.188 38.625 3.24 1 35.72 634 MET B CA 1
ATOM 10314 C C . MET B 1 634 ? 33.281 37.594 3.906 1 35.72 634 MET B C 1
ATOM 10316 O O . MET B 1 634 ? 33.75 36.719 4.617 1 35.72 634 MET B O 1
ATOM 10320 N N . VAL B 1 635 ? 32 37.688 3.748 1 35.5 635 VAL B N 1
ATOM 10321 C CA . VAL B 1 635 ? 31.078 36.75 4.375 1 35.5 635 VAL B CA 1
ATOM 10322 C C . VAL B 1 635 ? 31.312 35.344 3.838 1 35.5 635 VAL B C 1
ATOM 10324 O O . VAL B 1 635 ? 31.312 34.375 4.598 1 35.5 635 VAL B O 1
ATOM 10327 N N . TYR B 1 636 ? 31.656 35.188 2.564 1 35.41 636 TYR B N 1
ATOM 10328 C CA . TYR B 1 636 ? 32.062 33.875 2.053 1 35.41 636 TYR B CA 1
ATOM 10329 C C . TYR B 1 636 ? 33.375 33.438 2.645 1 35.41 636 TYR B C 1
ATOM 10331 O O . TYR B 1 636 ? 33.656 32.25 2.803 1 35.41 636 TYR B O 1
ATOM 10339 N N . GLY B 1 637 ? 34.344 34.344 2.953 1 34.78 637 GLY B N 1
ATOM 10340 C CA . GLY B 1 637 ? 35.656 34.062 3.504 1 34.78 637 GLY B CA 1
ATOM 10341 C C . GLY B 1 637 ? 35.594 33.531 4.926 1 34.78 637 GLY B C 1
ATOM 10342 O O . GLY B 1 637 ? 36.312 32.594 5.281 1 34.78 637 GLY B O 1
ATOM 10343 N N . GLN B 1 638 ? 34.938 34.219 5.84 1 33.72 638 GLN B N 1
ATOM 10344 C CA . GLN B 1 638 ? 34.875 33.812 7.234 1 33.72 638 GLN B CA 1
ATOM 10345 C C . GLN B 1 638 ? 34.125 32.5 7.379 1 33.72 638 GLN B C 1
ATOM 10347 O O . GLN B 1 638 ? 34.375 31.719 8.305 1 33.72 638 GLN B O 1
ATOM 10352 N N . MET B 1 639 ? 33.094 32.281 6.613 1 32.69 639 MET B N 1
ATOM 10353 C CA . MET B 1 639 ? 32.406 30.969 6.68 1 32.69 639 MET B CA 1
ATOM 10354 C C . MET B 1 639 ? 33.344 29.859 6.211 1 32.69 639 MET B C 1
ATOM 10356 O O . MET B 1 639 ? 33.156 28.703 6.582 1 32.69 639 MET B O 1
ATOM 10360 N N . GLN B 1 640 ? 34.312 30.109 5.297 1 31.97 640 GLN B N 1
ATOM 10361 C CA . GLN B 1 640 ? 35.312 29.125 4.91 1 31.97 640 GLN B CA 1
ATOM 10362 C C . GLN B 1 640 ? 36.375 28.969 5.984 1 31.97 640 GLN B C 1
ATOM 10364 O O . GLN B 1 640 ? 37.188 28.047 5.93 1 31.97 640 GLN B O 1
ATOM 10369 N N . GLY B 1 641 ? 36.688 29.984 6.797 1 30.19 641 GLY B N 1
ATOM 10370 C CA . GLY B 1 641 ? 37.906 29.984 7.582 1 30.19 641 GLY B CA 1
ATOM 10371 C C . GLY B 1 641 ? 37.812 29.094 8.805 1 30.19 641 GLY B C 1
ATOM 10372 O O . GLY B 1 641 ? 38.375 29.406 9.852 1 30.19 641 GLY B O 1
ATOM 10373 N N . ALA B 1 642 ? 36.875 28.234 8.961 1 28.45 642 ALA B N 1
ATOM 10374 C CA . ALA B 1 642 ? 37.281 27.469 10.141 1 28.45 642 ALA B CA 1
ATOM 10375 C C . ALA B 1 642 ? 38.688 26.938 9.984 1 28.45 642 ALA B C 1
ATOM 10377 O O . ALA B 1 642 ? 39.031 26.281 8.992 1 28.45 642 ALA B O 1
ATOM 10378 N N . PRO B 1 643 ? 39.688 27.578 10.547 1 26.52 643 PRO B N 1
ATOM 10379 C CA . PRO B 1 643 ? 41.094 27.109 10.539 1 26.52 643 PRO B CA 1
ATOM 10380 C C . PRO B 1 643 ? 41.219 25.625 10.828 1 26.52 643 PRO B C 1
ATOM 10382 O O . PRO B 1 643 ? 40.406 25.062 11.594 1 26.52 643 PRO B O 1
ATOM 10385 N N . GLU B 1 644 ? 41.719 24.891 9.883 1 25.05 644 GLU B N 1
ATOM 10386 C CA . GLU B 1 644 ? 42.344 23.594 10.094 1 25.05 644 GLU B CA 1
ATOM 10387 C C . GLU B 1 644 ? 43.375 23.656 11.227 1 25.05 644 GLU B C 1
ATOM 10389 O O . GLU B 1 644 ? 44.5 24.125 11.031 1 25.05 644 GLU B O 1
ATOM 10394 N N . SER B 1 645 ? 43.125 24.234 12.422 1 22.3 645 SER B N 1
ATOM 10395 C CA . SER B 1 645 ? 44.188 23.969 13.406 1 22.3 645 SER B CA 1
ATOM 10396 C C . SER B 1 645 ? 44.562 22.5 13.453 1 22.3 645 SER B C 1
ATOM 10398 O O . SER B 1 645 ? 43.719 21.656 13.812 1 22.3 645 SER B O 1
ATOM 10400 N N . ALA B 1 646 ? 45.5 22 12.477 1 21.28 646 ALA B N 1
ATOM 10401 C CA . ALA B 1 646 ? 46.375 20.828 12.484 1 21.28 646 ALA B CA 1
ATOM 10402 C C . ALA B 1 646 ? 47 20.625 13.859 1 21.28 646 ALA B C 1
ATOM 10404 O O . ALA B 1 646 ? 47.5 21.594 14.477 1 21.28 646 ALA B O 1
ATOM 10405 N N . GLN B 1 647 ? 46.688 19.484 14.516 1 19.94 647 GLN B N 1
ATOM 10406 C CA . GLN B 1 647 ? 47.281 18.625 15.539 1 19.94 647 GLN B CA 1
ATOM 10407 C C . GLN B 1 647 ? 48.781 18.516 15.352 1 19.94 647 GLN B C 1
ATOM 10409 O O . GLN B 1 647 ? 49.281 17.531 14.812 1 19.94 647 GLN B O 1
ATOM 10414 N N . GLN B 1 648 ? 49.5 19.453 14.727 1 20.16 648 GLN B N 1
ATOM 10415 C CA . GLN B 1 648 ? 50.906 19.109 14.695 1 20.16 648 GLN B CA 1
ATOM 10416 C C . GLN B 1 648 ? 51.5 19.062 16.109 1 20.16 648 GLN B C 1
ATOM 10418 O O . GLN B 1 648 ? 52.469 19.75 16.406 1 20.16 648 GLN B O 1
ATOM 10423 N N . THR B 1 649 ? 50.812 19.141 17.203 1 21.05 649 THR B N 1
ATOM 10424 C CA . THR B 1 649 ? 51.75 19.141 18.328 1 21.05 649 THR B CA 1
ATOM 10425 C C . THR B 1 649 ? 52.531 17.844 18.375 1 21.05 649 THR B C 1
ATOM 10427 O O . THR B 1 649 ? 51.969 16.766 18.562 1 21.05 649 THR B O 1
ATOM 10430 N N . GLY B 1 650 ? 53.656 17.609 17.406 1 20.27 650 GLY B N 1
ATOM 10431 C CA . GLY B 1 650 ? 54.812 16.75 17.453 1 20.27 650 GLY B CA 1
ATOM 10432 C C . GLY B 1 650 ? 55.438 16.641 18.844 1 20.27 650 GLY B C 1
ATOM 10433 O O . GLY B 1 650 ? 55.844 17.656 19.422 1 20.27 650 GLY B O 1
ATOM 10434 N N . HIS B 1 651 ? 54.875 15.703 19.734 1 19.16 651 HIS B N 1
ATOM 10435 C CA . HIS B 1 651 ? 55.531 15.234 20.953 1 19.16 651 HIS B CA 1
ATOM 10436 C C . HIS B 1 651 ? 56.969 14.812 20.656 1 19.16 651 HIS B C 1
ATOM 10438 O O . HIS B 1 651 ? 57.219 13.969 19.797 1 19.16 651 HIS B O 1
ATOM 10444 N N . SER B 1 652 ? 58.031 15.672 20.734 1 19.8 652 SER B N 1
ATOM 10445 C CA . SER B 1 652 ? 59.438 15.477 20.969 1 19.8 652 SER B CA 1
ATOM 10446 C C . SER B 1 652 ? 59.688 14.57 22.172 1 19.8 652 SER B C 1
ATOM 10448 O O . SER B 1 652 ? 59.75 15.047 23.312 1 19.8 652 SER B O 1
ATOM 10450 N N . ILE B 1 653 ? 58.969 13.453 22.484 1 21.2 653 ILE B N 1
ATOM 10451 C CA . ILE B 1 653 ? 59.531 12.633 23.547 1 21.2 653 ILE B CA 1
ATOM 10452 C C . ILE B 1 653 ? 60.938 12.156 23.141 1 21.2 653 ILE B C 1
ATOM 10454 O O . ILE B 1 653 ? 61.094 11.562 22.062 1 21.2 653 ILE B O 1
ATOM 10458 N N . HIS B 1 654 ? 62.031 12.695 23.688 1 21.2 654 HIS B N 1
ATOM 10459 C CA . HIS B 1 654 ? 63.469 12.547 23.953 1 21.2 654 HIS B CA 1
ATOM 10460 C C . HIS B 1 654 ? 63.812 11.117 24.375 1 21.2 654 HIS B C 1
ATOM 10462 O O . HIS B 1 654 ? 62.938 10.406 24.906 1 21.2 654 HIS B O 1
ATOM 10468 N N . GLN B 1 655 ? 65 10.539 23.969 1 22.69 655 GLN B N 1
ATOM 10469 C CA . GLN B 1 655 ? 65.938 9.414 24.031 1 22.69 655 GLN B CA 1
ATOM 10470 C C . GLN B 1 655 ? 66.375 9.117 25.469 1 22.69 655 GLN B C 1
ATOM 10472 O O . GLN B 1 655 ? 67.125 8.18 25.719 1 22.69 655 GLN B O 1
ATOM 10477 N N . THR B 1 656 ? 65.875 9.547 26.641 1 22.47 656 THR B N 1
ATOM 10478 C CA . THR B 1 656 ? 66.812 9.188 27.703 1 22.47 656 THR B CA 1
ATOM 10479 C C . THR B 1 656 ? 67.062 7.68 27.703 1 22.47 656 THR B C 1
ATOM 10481 O O . THR B 1 656 ? 66.188 6.906 27.234 1 22.47 656 THR B O 1
ATOM 10484 N N . GLY B 1 657 ? 68.25 7.176 28.359 1 23.52 657 GLY B N 1
ATOM 10485 C CA . GLY B 1 657 ? 69.312 6.254 28.797 1 23.52 657 GLY B CA 1
ATOM 10486 C C . GLY B 1 657 ? 68.75 5.109 29.641 1 23.52 657 GLY B C 1
ATOM 10487 O O . GLY B 1 657 ? 69.188 3.965 29.484 1 23.52 657 GLY B O 1
ATOM 10488 N N . PHE B 1 658 ? 67.75 4.918 30.406 1 23.55 658 PHE B N 1
ATOM 10489 C CA . PHE B 1 658 ? 68.062 3.666 31.062 1 23.55 658 PHE B CA 1
ATOM 10490 C C . PHE B 1 658 ? 67.75 2.471 30.188 1 23.55 658 PHE B C 1
ATOM 10492 O O . PHE B 1 658 ? 66.812 2.52 29.406 1 23.55 658 PHE B O 1
#

Sequence (1316 aa):
MHHGANAIMNRYACEECRHRKFRCSKERPACAYCRRERRPCVYSAKIQRSPLTREYVTSLENRLQKLEAKCAELIPGVDLEKLAPQTPGIPGSSTWELPTNPWAATTSDAPSHPSYTDSFPRISTGFEWSEQGDALNQLADGMAFLSVNPEGAGYLGTSANVALLRSLHHNGWTIDSSVSRVIDSSRTLKPSLREAWAWSEMTHDADLDQLISTLIDSYFRNFHTRYPIVHEATFRAQTEDIAPKPDSESWLLLRHVILAIGGWCMGYDTKGFDELLGAKTQGWSRNTSILSSGSLTLVQAVALKGHFTQRQNNPNTGWNFSGLAVRIAISLGLHREFPAWNISVFDREMRRRVGWCVFVMDAGTAITFGRPILWPTDGMMDIKEPMNVDDKKLTSRTLVAPEESTGSTIYSHLIWQIQFHQLTNSMYTRRMASFDLPAEEILEMDSKITVWEKTLPAYFTYSHTDPTEPEYITTARCRLLWRLACFRIMLHTPLLLRWATEKSVGVLSPQADTEAARRCRELCLEYAHLTVKYTEEYFSLHIFSPMHDWYAIYYLFQSSLIPVFCITTEPTSPDAAAWGADIEAAKRILETVNTHSDKARRFLDVLNRLYSSLDEMEGFMETMQQEGGDIMGMVYGQMQGAPESAQQTGHSIHQTGFMHHGANAIMNRYACEECRHRKFRCSKERPACAYCRRERRPCVYSAKIQRSPLTREYVTSLENRLQKLEAKCAELIPGVDLEKLAPQTPGIPGSSTWELPTNPWAATTSDAPSHPSYTDSFPRISTGFEWSEQGDALNQLADGMAFLSVNPEGAGYLGTSANVALLRSLHHNGWTIDSSVSRVIDSSRTLKPSLREAWAWSEMTHDADLDQLISTLIDSYFRNFHTRYPIVHEATFRAQTEDIAPKPDSESWLLLRHVILAIGGWCMGYDTKGFDELLGAKTQGWSRNTSILSSGSLTLVQAVALKGHFTQRQNNPNTGWNFSGLAVRIAISLGLHREFPAWNISVFDREMRRRVGWCVFVMDAGTAITFGRPILWPTDGMMDIKEPMNVDDKKLTSRTLVAPEESTGSTIYSHLIWQIQFHQLTNSMYTRRMASFDLPAEEILEMDSKITVWEKTLPAYFTYSHTDPTEPEYITTARCRLLWRLACFRIMLHTPLLLRWATEKSVGVLSPQADTEAARRCRELCLEYAHLTVKYTEEYFSLHIFSPMHDWYAIYYLFQSSLIPVFCITTEPTSPDAAAWGADIEAAKRILETVNTHSDKARRFLDVLNRLYSSLDEMEGFMETMQQEGGDIMGMVYGQMQGAPESAQQTGHSIHQTGF

Radius of gyration: 35.81 Å; Cα contacts (8 Å, |Δi|>4): 1683; chains: 2; bounding box: 129×108×108 Å

Secondary structure (DSSP, 8-state):
----------SS--HHHHHTT------SSS-HHHHHTT----------PPP--HHHHHHHHHHHHHHHHHHHHHSTT---GGG------------------TTS----------TTS----SSTTTT-EE--TT---TT--TT-SS--S-TTT----TTSTHHHHHHHHHTT----GGGTT--GGG------HHHHHHHHHHS-HHHHHHHHHHHHHHHHHTGGGT---S-HHHHHHHHTTSS----HHHHHHHHHHHHHHHHHTS-GGGTTHHHHHHHHHHHHHTSGGGGGEE-HHHHHHHHHHHHHHHHTT-HHHHHHHHHHHHHHHHHTTTT---TTS---HHHHHHHHHHHHHHHHHHHHHHHHHTPPP-S--TT---PPPPP---GGG--TT--SPPPPPSS--TTHHHHHHHHHHHHHHHHHHHHHH-SS--HHHHHHHHHHHHHHHTTS-GGGSTT---TTS-HHHHHHHHHHHHHHHHHHHHHHHHHHHHHHHHHHTT---GGGGSHHHHHHHHHHHHHHHHHHHHHHHHHHTT---HHHHHHHHHHHHHHHHHHHHHHHH-TT-TTHHHHHHHHHHHHHHHHHHTTT-HHHHHHHHHHHHHHHHHHHHHHHHHHHHHHT--HHHHHHHHHH------S-----------/----------SS--HHHHHTT------SSS-HHHHHHT----------PPP--HHHHHHHHHHHHHHHHHHHHHSTT--SGGGS-----------------TTS--S-------TTS----SSTTTT-EE--TT---TT--TT-SS--S-TTT----TTSTHHHHHHHHHTT----GGGTT--STT------HHHHHHHHHHS-HHHHHHHHHHHHHHHHHTGGGT---S-HHHHHHHHTTSS----HHHHHHHHHHHHHHHHHTS-GGGTTHHHHHHHHHHHHHTSGGGGGEE-HHHHHHHHHHHHHHHHTT-HHHHHHHHHHHHHHHHHTTTT---TTS---HHHHHHHHHHHHHHHHHHHHHHHHHTPPP-S--TT---PPPPP---GGG--TT--SPPPPPSS--TTHHHHHHHHHHHHHHHHHHHHHH-SS--HHHHHHHHHHHHHHHTTS-GGGSTT---TTS-HHHHHHHHHHHHHHHHHHHHHHHHHHHHHHHHHHTT---GGGGSHHHHHHHHHHHHHHHHHHHHHHHHHHTT---HHHHHHHHHHHHHHHHHHHHHHHH-TT-TTHHHHHHHHHHHHHHHHHHTTT-HHHHHHHHHHHHHHHHHHHHHHHHHHHHHHT--HHHHHHHHHH------------------

Organism: Pseudogymnoascus destructans (strain ATCC MYA-4855 / 20631-21) (NCBI:txid658429)

pLDDT: mean 75.7, std 23.23, range [19.16, 98.62]

Foldseek 3Di:
DDPPPPFPFAPDFFPVCVVVVHDFCSGPPATPVCVVVVHHGHDDPDDPDQDPDPVRVVVVVVVVVVVVVVCCVVPPPDPPPVVDDDDDDDPDPPPPPVPQPVVNPDVPVQPDPPPQQDDDAPDPCQQAADPPDDPPLLQQALLCLRPLDNGRRHAFACLANVSLVSNCVSLLFCPPPCLSVVDVPVPPPLPPLVVVVVCVVPQDPVSVVVLLVQLLVQLCQAVCLQQVLDDSVQLVCCVVVNDPDDDDLLNVLQSLLSSLVSLQQDFLVSPNSNVSSLVVSVVSVVPCVLLVDADSSSLNSLLSNLVSVSNVSNLVVSLVSLVSSQVSLVVVVLLEQPPVDDDAPQVSLSSQSNSLSSQLSNLVSCSSRVHARPHDDDPPGDRDHHAQDEVVQRDPPDRDDDDGDPDHDSCNLSRLSSVVCNLCNVVSVVCSVGVDDQLVVLVVSVVSLVVSVVVDDQLLDPPRDDPPDDPNSLLSSLLVLLVSLSSSLSSLVSLLSLQLVCLSVPHGDPSSVDPSNVVSLVSSLVSLLVLLVSLVVVVVVVPRTSVSVSSSLSSNLSSLSSLLSVCVSPVPDPCNVVNVVSLVSSLVSLVVCVVSDVSSVSSNVSSCSSVVVSVVVVVVVVVVVVVVDPSSVVVVVVSPPPPPPDDPPPPPPDDDDD/DDPPDPFPFAPDFFPVCVVVVHDFCSGPPATPVCVVVVHRGHDDPDPPDQDPDPVRVVVVVVVVVVVVVVVCVVPPPDPPPVVDDDDDDDPDDDPPPVPCPVVNPPPPVQPDPPPQQDDDAPDPCQQAADPPDDVPLLQQALLCLRCLDNGRHHAFACLANVSLVSNCVSLQFCPPPCLSVPDVPVCVPLPPLVVVVVCVVVQDPVSVVVLLVQLLVLLCQAVCLQQVLDDSVQLVCCVVVNDPDDDDLLNVLQSLLSSLVSLQQDFLVSPNSNVSSLVVSVVSVVPCVLLVDADSSSLNSLLSNLVSCSNVSNLVVSLVSLVSSQVSLVVVVLLEQPPVDDDAPQVSLSSQSNSLSSQLSNLVSCSSRVHARDHDDDPPRDRDHHAQDEVVQRDPPDRDDDDGDPDHDSCNLSRLSSVVCNLCNVVSVVCSVGVDDQLVVLVVSVVSLVVSVVVDDQLLDPPRDDPVDDPNSLLSSLLVLLVSLSSSLSSLVSLLSLQLVCLSVPHGDPSSVDPSNVVSLVSSLVSLLVLLVSLVVVVVVVPRTSVSVSSSLSSNLSSLSSLLSVCVSPVPDPCNVVNVVSLVSSLVSLVVCVVSDVSSVSSNVSSCSSVVVSVVVVVVVVVVVVVVDPSSVVVVVVSPPPPPPDPPPPPPPDDDDD

InterPro domains:
  IPR001138 Zn(2)Cys(6) fungal-type DNA-binding domain [PF00172] (12-50)
  IPR001138 Zn(2)Cys(6) fungal-type DNA-binding domain [PS00463] (13-41)
  IPR001138 Zn(2)Cys(6) fungal-type DNA-binding domain [PS50048] (13-43)
  IPR001138 Zn(2)Cys(6) fungal-type DNA-binding domain [SM00066] (8-52)
  IPR001138 Zn(2)Cys(6) fungal-type DNA-binding domain [cd00067] (11-44)
  IPR005600 Gal4 dimerisation domain [cd14654] (53-99)
  IPR007219 Xylanolytic transcriptional activator, regulatory domain [PF04082] (216-391)
  IPR007219 Xylanolytic transcriptional activator, regulatory domain [SM00906] (318-392)
  IPR036864 Zn(2)-C6 fungal-type DNA-binding domain superfamily [G3DSA:4.10.240.10] (12-88)
  IPR036864 Zn(2)-C6 fungal-type DNA-binding domain superfamily [SSF57701] (9-49)
  IPR051127 Fungal secondary metabolite regulators [PTHR47424] (13-622)

Nearest PDB structures (foldseek):
  7ep7-assembly1_A  TM=3.042E-01  e=3.807E-01  Mus musculus
  5mk2-assembly2_B  TM=3.198E-01  e=2.976E+00  Homo sapiens
  5mjz-assembly2_B  TM=2.784E-01  e=3.101E+00  Homo sapiens
  5crv-assembly1_A  TM=2.879E-01  e=4.490E+00  Homo sapiens
  6gyp-assembly1_C  TM=6.649E-01  e=2.268E-03  Saccharomyces cerevisiae S288C